Protein AF-0000000079730867 (afdb_homodimer)

InterPro domains:
  IPR004843 Calcineurin-like, phosphoesterase domain [PF00149] (3-93)
  IPR029052 Metallo-dependent phosphatase-like [G3DSA:3.60.21.10] (2-240)
  IPR029052 Metallo-dependent phosphatase-like [SSF56300] (1-281)
  IPR041796 DNA double-strand break repair protein Mre11, N-terminal metallophosphatase domain [cd00840] (3-209)
  IPR050535 DNA Repair and Maintenance Complex Component [PTHR30337] (2-365)

Secondary structure (DSSP, 8-state):
-EEEEEEB---BT--GGG-HHHHHHHHHHHHHHHHHHHHTT-SEEEE-S--BSSSS--HHHHHHHHHHHHHHHHTT--EEE---SSS--SSS-HHHHHHTTTS-EE--SSPEEETTTEEEEEE----HHHHTT---PPPPPSSTTSEEEEEEE--EETTS-TTT-SEEHHHHHHHSSS--SEEEEES-SS-EEEEETTEEEEE--BSS--STT--SPEEEEEEEEETTEEEEEEEEE--PPEEEEEEEEPTT--HHHHHHHHHTS--TTSEEEEEEEES--S--HHHHHHHHHHTT-SEEEEEE-TTS------SS----THHHHHHHHHHHHHSTHHHHHHHHHHHHHH-S---HHHHHHHHHHHHHHHHHHHHHGGG---------------/-EEEEEEB---BT--GGG-HHHHHHHHHHHHHHHHHHHHTT-SEEEE-S--BSSSS--HHHHHHHHHHHHHHHHTT--EEE---SSS--SSS-HHHHHHTTTS-EE--SSPEEETTTEEEEEE----HHHHTT---PPPPPSSTTSEEEEEEE--EETTS-TTT-SEEHHHHHHHSSS--SEEEEES-SS-EEEEETTEEEEE--BSS--STT--SPEEEEEEEEETTEEEEEEEEE--PPEEEEEEEE-TT--HHHHHHHHHTS--TTSEEEEEEEES--S--HHHHHHHHHHTT-SEEEEEE-TTS------SS----THHHHHHHHHHHHHSTHHHHHHHHHHHHHH-TT--HHHHHHHHHHHHHHHHHHHHHGGG---------------

pLDDT: mean 81.85, std 26.27, range [20.52, 98.94]

Solvent-accessible surface area (backbone atoms only — not comparable to full-atom values): 42398 Å² total; per-residue (Å²): 119,49,34,37,34,36,40,15,35,39,25,36,67,37,41,58,94,74,26,69,65,41,20,50,48,28,48,48,22,50,48,48,48,51,48,47,40,61,74,66,61,36,62,29,36,40,33,20,11,17,58,33,45,41,60,74,64,55,59,61,53,54,50,50,50,50,56,56,34,38,60,35,38,76,69,68,25,51,33,37,30,36,42,12,80,45,29,51,52,93,71,59,40,66,53,61,54,46,29,62,48,67,36,34,40,66,47,31,48,54,56,44,69,50,92,69,44,31,28,39,30,18,44,52,38,68,52,78,88,46,48,84,77,53,84,58,56,44,51,81,51,92,48,81,80,31,37,30,38,38,30,30,24,56,44,32,25,82,69,37,60,67,95,71,28,78,43,56,47,66,58,52,63,68,46,21,75,55,90,60,58,30,36,46,29,6,78,46,64,53,70,40,71,43,71,55,95,88,20,47,34,32,28,31,9,13,41,44,74,88,52,93,82,49,70,66,84,28,32,32,31,42,35,40,38,45,97,74,41,79,46,78,43,78,43,77,44,88,60,83,51,67,44,81,42,76,46,76,35,46,75,82,46,45,63,66,50,57,49,55,60,53,65,77,49,91,34,67,62,16,36,35,40,36,37,35,32,52,38,66,40,90,58,44,67,66,53,53,46,50,52,46,43,74,56,34,23,66,40,72,46,72,44,78,52,43,63,55,76,72,68,77,67,72,83,57,79,84,64,62,65,79,43,44,62,48,45,51,47,44,52,52,53,68,40,70,52,50,57,53,46,48,49,45,44,52,46,54,67,61,51,70,78,67,54,72,66,60,52,48,54,50,46,48,49,48,49,46,47,50,47,46,56,61,58,55,61,62,65,68,65,77,80,77,68,78,80,75,77,80,74,77,84,124,120,48,35,36,35,36,39,16,35,38,26,37,67,36,41,58,93,71,27,68,65,40,19,49,47,27,48,49,22,50,47,49,50,52,49,46,39,61,72,66,61,35,63,30,34,41,32,20,11,16,57,33,44,40,59,75,65,54,59,60,53,53,47,51,51,50,56,57,32,37,60,36,39,78,69,68,24,51,34,35,30,36,42,13,81,45,28,50,52,94,70,59,41,66,54,62,54,44,30,63,50,66,34,35,39,68,46,32,48,53,56,46,69,49,93,68,45,30,27,39,29,17,44,52,38,67,52,78,88,47,47,82,77,52,84,57,57,44,52,81,50,93,46,82,81,31,36,31,39,38,28,30,26,57,44,30,25,82,67,37,60,66,93,69,28,76,43,54,46,67,58,52,64,68,46,22,75,54,89,63,58,32,38,45,28,6,77,44,64,53,70,40,71,43,71,55,94,88,21,46,34,34,26,33,8,12,40,44,73,86,50,92,83,49,71,66,85,27,32,31,32,41,36,40,37,46,97,75,40,79,46,78,46,78,43,78,43,87,61,83,50,69,44,80,42,77,46,75,34,46,77,81,44,46,63,64,50,56,51,54,61,54,62,76,49,90,36,66,62,17,37,35,40,35,37,35,33,50,38,68,41,90,59,45,66,65,53,53,46,50,51,44,44,74,56,35,22,66,41,72,48,72,44,79,52,41,62,52,74,71,71,77,70,72,84,58,80,83,63,62,63,81,43,46,61,48,44,52,47,44,52,52,54,67,40,68,52,50,56,52,47,48,49,44,47,51,46,54,66,60,51,74,78,65,54,72,66,60,54,49,53,50,48,48,48,47,50,48,48,49,50,48,56,61,57,55,64,64,64,68,66,79,81,76,66,82,77,79,81,79,78,76,81,128

Sequence (788 aa):
MTKILHLSDTHLGNRQYGSDTRRDDFTRAFEAAIDQALEENVDAVIHTGDLFHRRTPSLPIVTDCIEILRELADEDIPFYGIVGNHDRKMDQQWLDLIRETGTAQRLDQTPTMVNDDVALYGIDAVTKPAWHAADFTLEEPPNPDAFRLLGMHQLFEPLVPEFYADHDLTEVLERVGIDIDALALGDYHKTESRIVDDVPAWYAGSTERCATDEIEPRTVSLLEIEDGDLERRELEIDTREFESIRIEFDDNDSHGYARDELDRHQLDGKVAIVTLTGERTPVTSSDVYDIAIDKGAAVCKVDDSRGRRQLDLDGGPQGDIQSADKLIEEKLADQNLSDIATDVEARVRTDDDLAQTAIDDTMEALIKDAQADAFDERDTKPDLDEADTEVSEEMTKILHLSDTHLGNRQYGSDTRRDDFTRAFEAAIDQALEENVDAVIHTGDLFHRRTPSLPIVTDCIEILRELADEDIPFYGIVGNHDRKMDQQWLDLIRETGTAQRLDQTPTMVNDDVALYGIDAVTKPAWHAADFTLEEPPNPDAFRLLGMHQLFEPLVPEFYADHDLTEVLERVGIDIDALALGDYHKTESRIVDDVPAWYAGSTERCATDEIEPRTVSLLEIEDGDLERRELEIDTREFESIRIEFDDNDSHGYARDELDRHQLDGKVAIVTLTGERTPVTSSDVYDIAIDKGAAVCKVDDSRGRRQLDLDGGPQGDIQSADKLIEEKLADQNLSDIATDVEARVRTDDDLAQTAIDDTMEALIKDAQADAFDERDTKPDLDEADTEVSEE

Radius of gyration: 32.66 Å; Cα contacts (8 Å, |Δi|>4): 1485; chains: 2; bounding box: 90×90×83 Å

Structure (mmCIF, N/CA/C/O backbone):
data_AF-0000000079730867-model_v1
#
loop_
_entity.id
_entity.type
_entity.pdbx_description
1 polymer 'DNA repair exonuclease'
#
loop_
_atom_site.group_PDB
_atom_site.id
_atom_site.type_symbol
_atom_site.label_atom_id
_atom_site.label_alt_id
_atom_site.label_comp_id
_atom_site.label_asym_id
_atom_site.label_entity_id
_atom_site.label_seq_id
_atom_site.pdbx_PDB_ins_code
_atom_site.Cartn_x
_atom_site.Cartn_y
_atom_site.Cartn_z
_atom_site.occupancy
_atom_site.B_iso_or_equiv
_atom_site.auth_seq_id
_atom_site.auth_comp_id
_atom_site.auth_asym_id
_atom_site.auth_atom_id
_atom_site.pdbx_PDB_model_num
ATOM 1 N N . MET A 1 1 ? 24.5 -15.945 -25.328 1 93.12 1 MET A N 1
ATOM 2 C CA . MET A 1 1 ? 23.328 -16.656 -24.844 1 93.12 1 MET A CA 1
ATOM 3 C C . MET A 1 1 ? 22.688 -15.906 -23.688 1 93.12 1 MET A C 1
ATOM 5 O O . MET A 1 1 ? 23.375 -15.477 -22.75 1 93.12 1 MET A O 1
ATOM 9 N N . THR A 1 2 ? 21.406 -15.609 -23.891 1 98.12 2 THR A N 1
ATOM 10 C CA . THR A 1 2 ? 20.641 -14.938 -22.859 1 98.12 2 THR A CA 1
ATOM 11 C C . THR A 1 2 ? 19.719 -15.914 -22.141 1 98.12 2 THR A C 1
ATOM 13 O O . THR A 1 2 ? 19.016 -16.703 -22.797 1 98.12 2 THR A O 1
ATOM 16 N N . LYS A 1 3 ? 19.734 -15.961 -20.781 1 98.75 3 LYS A N 1
ATOM 17 C CA . LYS A 1 3 ? 18.875 -16.812 -19.969 1 98.75 3 LYS A CA 1
ATOM 18 C C . LYS A 1 3 ? 17.859 -15.992 -19.203 1 98.75 3 LYS A C 1
ATOM 20 O O . LYS A 1 3 ? 18.203 -15.023 -18.531 1 98.75 3 LYS A O 1
ATOM 25 N N . ILE A 1 4 ? 16.578 -16.391 -19.328 1 98.81 4 ILE A N 1
ATOM 26 C CA . ILE A 1 4 ? 15.5 -15.688 -18.641 1 98.81 4 ILE A CA 1
ATOM 27 C C . ILE A 1 4 ? 14.625 -16.688 -17.891 1 98.81 4 ILE A C 1
ATOM 29 O O . ILE A 1 4 ? 14.312 -17.766 -18.422 1 98.81 4 ILE A O 1
ATOM 33 N N . LEU A 1 5 ? 14.273 -16.438 -16.656 1 98.94 5 LEU A N 1
ATOM 34 C CA . LEU A 1 5 ? 13.289 -17.25 -15.93 1 98.94 5 LEU A CA 1
ATOM 35 C C . LEU A 1 5 ? 11.914 -16.594 -15.969 1 98.94 5 LEU A C 1
ATOM 37 O O . LEU A 1 5 ? 11.766 -15.422 -15.617 1 98.94 5 LEU A O 1
ATOM 41 N N . HIS A 1 6 ? 10.961 -17.344 -16.469 1 98.94 6 HIS A N 1
ATOM 42 C CA . HIS A 1 6 ? 9.586 -16.859 -16.562 1 98.94 6 HIS A CA 1
ATOM 43 C C . HIS A 1 6 ? 8.711 -17.5 -15.492 1 98.94 6 HIS A C 1
ATOM 45 O O . HIS A 1 6 ? 8.609 -18.719 -15.414 1 98.94 6 HIS A O 1
ATOM 51 N N . LEU A 1 7 ? 8.125 -16.734 -14.656 1 98.56 7 LEU A N 1
ATOM 52 C CA . LEU A 1 7 ? 7.129 -17.188 -13.695 1 98.56 7 LEU A CA 1
ATOM 53 C C . LEU A 1 7 ? 5.875 -16.328 -13.75 1 98.56 7 LEU A C 1
ATOM 55 O O . LEU A 1 7 ? 5.891 -15.242 -14.352 1 98.56 7 LEU A O 1
ATOM 59 N N . SER A 1 8 ? 4.77 -16.797 -13.227 1 98.56 8 SER A N 1
ATOM 60 C CA . SER A 1 8 ? 3.486 -16.109 -13.273 1 98.56 8 SER A CA 1
ATOM 61 C C . SER A 1 8 ? 2.566 -16.562 -12.148 1 98.56 8 SER A C 1
ATOM 63 O O . SER A 1 8 ? 2.828 -17.562 -11.492 1 98.56 8 SER A O 1
ATOM 65 N N . ASP A 1 9 ? 1.58 -15.703 -11.859 1 98.38 9 ASP A N 1
ATOM 66 C CA . ASP A 1 9 ? 0.454 -16.047 -11 1 98.38 9 ASP A CA 1
ATOM 67 C C . ASP A 1 9 ? 0.937 -16.531 -9.633 1 98.38 9 ASP A C 1
ATOM 69 O O . ASP A 1 9 ? 0.544 -17.609 -9.18 1 98.38 9 ASP A O 1
ATOM 73 N N . THR A 1 10 ? 1.782 -15.742 -9.047 1 98.56 10 THR A N 1
ATOM 74 C CA . THR A 1 10 ? 2.35 -16.078 -7.742 1 98.56 10 THR A CA 1
ATOM 75 C C . THR A 1 10 ? 1.31 -15.898 -6.641 1 98.56 10 THR A C 1
ATOM 77 O O . THR A 1 10 ? 1.311 -16.641 -5.656 1 98.56 10 THR A O 1
ATOM 80 N N . HIS A 1 11 ? 0.482 -14.922 -6.711 1 98.44 11 HIS A N 1
ATOM 81 C CA . HIS A 1 11 ? -0.638 -14.68 -5.809 1 98.44 11 HIS A CA 1
ATOM 82 C C . HIS A 1 11 ? -0.16 -14.516 -4.371 1 98.44 11 HIS A C 1
ATOM 84 O O . HIS A 1 11 ? -0.72 -15.117 -3.451 1 98.44 11 HIS A O 1
ATOM 90 N N . LEU A 1 12 ? 0.807 -13.742 -4.141 1 98.56 12 LEU A N 1
ATOM 91 C CA . LEU A 1 12 ? 1.289 -13.445 -2.793 1 98.56 12 LEU A CA 1
ATOM 92 C C . LEU A 1 12 ? 0.163 -12.906 -1.919 1 98.56 12 LEU A C 1
ATOM 94 O O . LEU A 1 12 ? -0.609 -12.047 -2.352 1 98.56 12 LEU A O 1
ATOM 98 N N . GLY A 1 13 ? 0.095 -13.461 -0.705 1 97.5 13 GLY A N 1
ATOM 99 C CA . GLY A 1 13 ? -0.907 -13.016 0.252 1 97.5 13 GLY A CA 1
ATOM 100 C C . GLY A 1 13 ? -2.152 -13.883 0.255 1 97.5 13 GLY A C 1
ATOM 101 O O . GLY A 1 13 ? -3.039 -13.703 1.092 1 97.5 13 GLY A O 1
ATOM 102 N N . ASN A 1 14 ? -2.244 -14.852 -0.667 1 97.38 14 ASN A N 1
ATOM 103 C CA . ASN A 1 14 ? -3.414 -15.719 -0.734 1 97.38 14 ASN A CA 1
ATOM 104 C C . ASN A 1 14 ? -3.539 -16.594 0.512 1 97.38 14 ASN A C 1
ATOM 106 O O . ASN A 1 14 ? -2.658 -17.406 0.795 1 97.38 14 ASN A O 1
ATOM 110 N N . ARG A 1 15 ? -4.543 -16.328 1.258 1 96.69 15 ARG A N 1
ATOM 111 C CA . ARG A 1 15 ? -4.867 -17.172 2.406 1 96.69 15 ARG A CA 1
ATOM 112 C C . ARG A 1 15 ? -5.844 -18.266 2.021 1 96.69 15 ARG A C 1
ATOM 114 O O . ARG A 1 15 ? -6.926 -18.375 2.602 1 96.69 15 ARG A O 1
ATOM 121 N N . GLN A 1 16 ? -5.395 -19.047 1.091 1 95.12 16 GLN A N 1
ATOM 122 C CA . GLN A 1 16 ? -6.23 -20.141 0.582 1 95.12 16 GLN A CA 1
ATOM 123 C C . GLN A 1 16 ? -6.77 -21 1.72 1 95.12 16 GLN A C 1
ATOM 125 O O . GLN A 1 16 ? -6.023 -21.375 2.627 1 95.12 16 GLN A O 1
ATOM 130 N N . TYR A 1 17 ? -8.102 -21.203 1.689 1 92.81 17 TYR A N 1
ATOM 131 C CA . TYR A 1 17 ? -8.828 -21.969 2.682 1 92.81 17 TYR A CA 1
ATOM 132 C C . TYR A 1 17 ? -8.758 -21.328 4.055 1 92.81 17 TYR A C 1
ATOM 134 O O . TYR A 1 17 ? -8.766 -22 5.078 1 92.81 17 TYR A O 1
ATOM 142 N N . GLY A 1 18 ? -8.508 -20.031 4.047 1 93.69 18 GLY A N 1
ATOM 143 C CA . GLY A 1 18 ? -8.477 -19.25 5.281 1 93.69 18 GLY A CA 1
ATOM 144 C C . GLY A 1 18 ? -7.254 -19.547 6.133 1 93.69 18 GLY A C 1
ATOM 145 O O . GLY A 1 18 ? -7.293 -19.391 7.355 1 93.69 18 GLY A O 1
ATOM 146 N N . SER A 1 19 ? -6.234 -19.953 5.559 1 95.25 19 SER A N 1
ATOM 147 C CA . SER A 1 19 ? -5.094 -20.484 6.305 1 95.25 19 SER A CA 1
ATOM 148 C C . SER A 1 19 ? -3.883 -19.562 6.188 1 95.25 19 SER A C 1
ATOM 150 O O . SER A 1 19 ? -3.486 -19.188 5.082 1 95.25 19 SER A O 1
ATOM 152 N N . ASP A 1 20 ? -3.215 -19.312 7.324 1 96.12 20 ASP A N 1
ATOM 153 C CA . ASP A 1 20 ? -1.942 -18.594 7.32 1 96.12 20 ASP A CA 1
ATOM 154 C C . ASP A 1 20 ? -0.822 -19.469 6.766 1 96.12 20 ASP A C 1
ATOM 156 O O . ASP A 1 20 ? 0.111 -18.969 6.137 1 96.12 20 ASP A O 1
ATOM 160 N N . THR A 1 21 ? -1.014 -20.688 7 1 97.5 21 THR A N 1
ATOM 161 C CA . THR A 1 21 ? -0.038 -21.625 6.473 1 97.5 21 THR A CA 1
ATOM 162 C C . THR A 1 21 ? 0.007 -21.562 4.949 1 97.5 21 THR A C 1
ATOM 164 O O . THR A 1 21 ? 1.086 -21.547 4.352 1 97.5 21 THR A O 1
ATOM 167 N N . ARG A 1 22 ? -1.141 -21.516 4.367 1 97.81 22 ARG A N 1
ATOM 168 C CA . ARG A 1 22 ? -1.186 -21.438 2.908 1 97.81 22 ARG A CA 1
ATOM 169 C C . ARG A 1 22 ? -0.606 -20.109 2.412 1 97.81 22 ARG A C 1
ATOM 171 O O . ARG A 1 22 ? 0.077 -20.078 1.387 1 97.81 22 ARG A O 1
ATOM 178 N N . ARG A 1 23 ? -0.895 -19.047 3.109 1 97.75 23 ARG A N 1
ATOM 179 C CA . ARG A 1 23 ? -0.269 -17.766 2.781 1 97.75 23 ARG A CA 1
ATOM 180 C C . ARG A 1 23 ? 1.25 -17.891 2.732 1 97.75 23 ARG A C 1
ATOM 182 O O . ARG A 1 23 ? 1.889 -17.438 1.785 1 97.75 23 ARG A O 1
ATOM 189 N N . ASP A 1 24 ? 1.773 -18.516 3.736 1 98.06 24 ASP A N 1
ATOM 190 C CA . ASP A 1 24 ? 3.217 -18.719 3.811 1 98.06 24 ASP A CA 1
ATOM 191 C C . ASP A 1 24 ? 3.703 -19.625 2.682 1 98.06 24 ASP A C 1
ATOM 193 O O . ASP A 1 24 ? 4.805 -19.438 2.162 1 98.06 24 ASP A O 1
ATOM 197 N N . ASP A 1 25 ? 2.867 -20.578 2.324 1 98.38 25 ASP A N 1
ATOM 198 C CA . ASP A 1 25 ? 3.215 -21.469 1.223 1 98.38 25 ASP A CA 1
ATOM 199 C C . ASP A 1 25 ? 3.422 -20.688 -0.073 1 98.38 25 ASP A C 1
ATOM 201 O O . ASP A 1 25 ? 4.363 -20.969 -0.822 1 98.38 25 ASP A O 1
ATOM 205 N N . PHE A 1 26 ? 2.549 -19.781 -0.344 1 98.56 26 PHE A N 1
ATOM 206 C CA . PHE A 1 26 ? 2.662 -18.969 -1.55 1 98.56 26 PHE A CA 1
ATOM 207 C C . PHE A 1 26 ? 3.951 -18.156 -1.534 1 98.56 26 PHE A C 1
ATOM 209 O O . PHE A 1 26 ? 4.633 -18.047 -2.555 1 98.56 26 PHE A O 1
ATOM 216 N N . THR A 1 27 ? 4.289 -17.609 -0.399 1 98.62 27 THR A N 1
ATOM 217 C CA . THR A 1 27 ? 5.527 -16.844 -0.261 1 98.62 27 THR A CA 1
ATOM 218 C C . THR A 1 27 ? 6.742 -17.75 -0.459 1 98.62 27 THR A C 1
ATOM 220 O O . THR A 1 27 ? 7.68 -17.391 -1.176 1 98.62 27 THR A O 1
ATOM 223 N N . ARG A 1 28 ? 6.699 -18.922 0.127 1 98.31 28 ARG A N 1
ATOM 224 C CA . ARG A 1 28 ? 7.809 -19.859 0.018 1 98.31 28 ARG A CA 1
ATOM 225 C C . ARG A 1 28 ? 8 -20.312 -1.425 1 98.31 28 ARG A C 1
ATOM 227 O O . ARG A 1 28 ? 9.133 -20.516 -1.872 1 98.31 28 ARG A O 1
ATOM 234 N N . ALA A 1 29 ? 6.922 -20.531 -2.098 1 98.56 29 ALA A N 1
ATOM 235 C CA . ALA A 1 29 ? 7.004 -20.938 -3.502 1 98.56 29 ALA A CA 1
ATOM 236 C C . ALA A 1 29 ? 7.684 -19.844 -4.336 1 98.56 29 ALA A C 1
ATOM 238 O O . ALA A 1 29 ? 8.508 -20.156 -5.203 1 98.56 29 ALA A O 1
ATOM 239 N N . PHE A 1 30 ? 7.355 -18.625 -4.141 1 98.69 30 PHE A N 1
ATOM 240 C CA . PHE A 1 30 ? 7.988 -17.516 -4.824 1 98.69 30 PHE A CA 1
ATOM 241 C C . PHE A 1 30 ? 9.484 -17.469 -4.527 1 98.69 30 PHE A C 1
ATOM 243 O O . PHE A 1 30 ? 10.297 -17.344 -5.438 1 98.69 30 PHE A O 1
ATOM 250 N N . GLU A 1 31 ? 9.773 -17.594 -3.248 1 98.69 31 GLU A N 1
ATOM 251 C CA . GLU A 1 31 ? 11.172 -17.625 -2.832 1 98.69 31 GLU A CA 1
ATOM 252 C C . GLU A 1 31 ? 11.93 -18.734 -3.541 1 98.69 31 GLU A C 1
ATOM 254 O O . GLU A 1 31 ? 13.047 -18.531 -4.02 1 98.69 31 GLU A O 1
ATOM 259 N N . ALA A 1 32 ? 11.32 -19.859 -3.588 1 98.44 32 ALA A N 1
ATOM 260 C CA . ALA A 1 32 ? 11.938 -21.016 -4.242 1 98.44 32 ALA A CA 1
ATOM 261 C C . ALA A 1 32 ? 12.195 -20.734 -5.719 1 98.44 32 ALA A C 1
ATOM 263 O O . ALA A 1 32 ? 13.234 -21.109 -6.266 1 98.44 32 ALA A O 1
ATOM 264 N N . ALA A 1 33 ? 11.242 -20.125 -6.367 1 98.56 33 ALA A N 1
ATOM 265 C CA . ALA A 1 33 ? 11.414 -19.766 -7.77 1 98.56 33 ALA A CA 1
ATOM 266 C C . ALA A 1 33 ? 12.578 -18.797 -7.945 1 98.56 33 ALA A C 1
ATOM 268 O O . ALA A 1 33 ? 13.383 -18.938 -8.867 1 98.56 33 ALA A O 1
ATOM 269 N N . ILE A 1 34 ? 12.656 -17.797 -7.086 1 98.75 34 ILE A N 1
ATOM 270 C CA . ILE A 1 34 ? 13.719 -16.797 -7.148 1 98.75 34 ILE A CA 1
ATOM 271 C C . ILE A 1 34 ? 15.062 -17.469 -6.887 1 98.75 34 ILE A C 1
ATOM 273 O O . ILE A 1 34 ? 16.062 -17.156 -7.535 1 98.75 34 ILE A O 1
ATOM 277 N N . ASP A 1 35 ? 15.078 -18.406 -5.953 1 98.5 35 ASP A N 1
ATOM 278 C CA . ASP A 1 35 ? 16.297 -19.172 -5.703 1 98.5 35 ASP A CA 1
ATOM 279 C C . ASP A 1 35 ? 16.75 -19.891 -6.973 1 98.5 35 ASP A C 1
ATOM 281 O O . ASP A 1 35 ? 17.953 -19.969 -7.246 1 98.5 35 ASP A O 1
ATOM 285 N N . GLN A 1 36 ? 15.852 -20.375 -7.703 1 98.44 36 GLN A N 1
ATOM 286 C CA . GLN A 1 36 ? 16.203 -21.031 -8.953 1 98.44 36 GLN A CA 1
ATOM 287 C C . GLN A 1 36 ? 16.812 -20.062 -9.945 1 98.44 36 GLN A C 1
ATOM 289 O O . GLN A 1 36 ? 17.75 -20.406 -10.672 1 98.44 36 GLN A O 1
ATOM 294 N N . ALA A 1 37 ? 16.234 -18.875 -10 1 98.69 37 ALA A N 1
ATOM 295 C CA . ALA A 1 37 ? 16.828 -17.844 -10.844 1 98.69 37 ALA A CA 1
ATOM 296 C C . ALA A 1 37 ? 18.281 -17.594 -10.484 1 98.69 37 ALA A C 1
ATOM 298 O O . ALA A 1 37 ? 19.141 -17.453 -11.367 1 98.69 37 ALA A O 1
ATOM 299 N N . LEU A 1 38 ? 18.547 -17.531 -9.227 1 98.56 38 LEU A N 1
ATOM 300 C CA . LEU A 1 38 ? 19.906 -17.297 -8.727 1 98.56 38 LEU A CA 1
ATOM 301 C C . LEU A 1 38 ? 20.812 -18.469 -9.047 1 98.56 38 LEU A C 1
ATOM 303 O O . LEU A 1 38 ? 21.938 -18.297 -9.508 1 98.56 38 LEU A O 1
ATOM 307 N N . GLU A 1 39 ? 20.281 -19.672 -8.836 1 98.19 39 GLU A N 1
ATOM 308 C CA . GLU A 1 39 ? 21.047 -20.875 -9.102 1 98.19 39 GLU A CA 1
ATOM 309 C C . GLU A 1 39 ? 21.406 -21 -10.578 1 98.19 39 GLU A C 1
ATOM 311 O O . GLU A 1 39 ? 22.516 -21.422 -10.922 1 98.19 39 GLU A O 1
ATOM 316 N N . GLU A 1 40 ? 20.484 -20.625 -11.414 1 98.12 40 GLU A N 1
ATOM 317 C CA . GLU A 1 40 ? 20.672 -20.734 -12.852 1 98.12 40 GLU A CA 1
ATOM 318 C C . GLU A 1 40 ? 21.453 -19.547 -13.398 1 98.12 40 GLU A C 1
ATOM 320 O O . GLU A 1 40 ? 21.797 -19.5 -14.578 1 98.12 40 GLU A O 1
ATOM 325 N N . ASN A 1 41 ? 21.672 -18.547 -12.57 1 97.94 41 ASN A N 1
ATOM 326 C CA . ASN A 1 41 ? 22.359 -17.328 -12.953 1 97.94 41 ASN A CA 1
ATOM 327 C C . ASN A 1 41 ? 21.719 -16.688 -14.188 1 97.94 41 ASN A C 1
ATOM 329 O O . ASN A 1 41 ? 22.406 -16.438 -15.188 1 97.94 41 ASN A O 1
ATOM 333 N N . VAL A 1 42 ? 20.5 -16.484 -14.117 1 98.81 42 VAL A N 1
ATOM 334 C CA . VAL A 1 42 ? 19.766 -15.945 -15.266 1 98.81 42 VAL A CA 1
ATOM 335 C C . VAL A 1 42 ? 20.125 -14.477 -15.453 1 98.81 42 VAL A C 1
ATOM 337 O O . VAL A 1 42 ? 20.656 -13.836 -14.547 1 98.81 42 VAL A O 1
ATOM 340 N N . ASP A 1 43 ? 19.781 -14 -16.672 1 98.88 43 ASP A N 1
ATOM 341 C CA . ASP A 1 43 ? 20.062 -12.609 -17 1 98.88 43 ASP A CA 1
ATOM 342 C C . ASP A 1 43 ? 18.906 -11.703 -16.578 1 98.88 43 ASP A C 1
ATOM 344 O O . ASP A 1 43 ? 19.078 -10.5 -16.406 1 98.88 43 ASP A O 1
ATOM 348 N N . ALA A 1 44 ? 17.734 -12.297 -16.422 1 98.88 44 ALA A N 1
ATOM 349 C CA . ALA A 1 44 ? 16.547 -11.57 -16 1 98.88 44 ALA A CA 1
ATOM 350 C C . ALA A 1 44 ? 15.438 -12.523 -15.57 1 98.88 44 ALA A C 1
ATOM 352 O O . ALA A 1 44 ? 15.453 -13.703 -15.938 1 98.88 44 ALA A O 1
ATOM 353 N N . VAL A 1 45 ? 14.562 -12.039 -14.758 1 98.94 45 VAL A N 1
ATOM 354 C CA . VAL A 1 45 ? 13.32 -12.727 -14.422 1 98.94 45 VAL A CA 1
ATOM 355 C C . VAL A 1 45 ? 12.125 -11.938 -14.961 1 98.94 45 VAL A C 1
ATOM 357 O O . VAL A 1 45 ? 12.086 -10.711 -14.852 1 98.94 45 VAL A O 1
ATOM 360 N N . ILE A 1 46 ? 11.18 -12.609 -15.594 1 98.94 46 ILE A N 1
ATOM 361 C CA . ILE A 1 46 ? 9.945 -11.961 -16.031 1 98.94 46 ILE A CA 1
ATOM 362 C C . ILE A 1 46 ? 8.75 -12.594 -15.32 1 98.94 46 ILE A C 1
ATOM 364 O O . ILE A 1 46 ? 8.711 -13.805 -15.117 1 98.94 46 ILE A O 1
ATOM 368 N N . HIS A 1 47 ? 7.848 -11.797 -14.828 1 98.94 47 HIS A N 1
ATOM 369 C CA . HIS A 1 47 ? 6.609 -12.219 -14.18 1 98.94 47 HIS A CA 1
ATOM 370 C C . HIS A 1 47 ? 5.391 -11.703 -14.93 1 98.94 47 HIS A C 1
ATOM 372 O O . HIS A 1 47 ? 5.219 -10.492 -15.078 1 98.94 47 HIS A O 1
ATOM 378 N N . THR A 1 48 ? 4.504 -12.602 -15.336 1 98.75 48 THR A N 1
ATOM 379 C CA . THR A 1 48 ? 3.459 -12.188 -16.266 1 98.75 48 THR A CA 1
ATOM 380 C C . THR A 1 48 ? 2.119 -12.047 -15.547 1 98.75 48 THR A C 1
ATOM 382 O O . THR A 1 48 ? 1.086 -12.484 -16.062 1 98.75 48 THR A O 1
ATOM 385 N N . GLY A 1 49 ? 2.154 -11.477 -14.383 1 98.25 49 GLY A N 1
ATOM 386 C CA . GLY A 1 49 ? 0.928 -10.969 -13.789 1 98.25 49 GLY A CA 1
ATOM 387 C C . GLY A 1 49 ? 0.479 -11.758 -12.578 1 98.25 49 GLY A C 1
ATOM 388 O O . GLY A 1 49 ? 0.926 -12.883 -12.367 1 98.25 49 GLY A O 1
ATOM 389 N N . ASP A 1 50 ? -0.393 -11.062 -11.703 1 98.12 50 ASP A N 1
ATOM 390 C CA . ASP A 1 50 ? -0.959 -11.594 -10.469 1 98.12 50 ASP A CA 1
ATOM 391 C C . ASP A 1 50 ? 0.14 -11.953 -9.477 1 98.12 50 ASP A C 1
ATOM 393 O O . ASP A 1 50 ? 0.147 -13.055 -8.922 1 98.12 50 ASP A O 1
ATOM 397 N N . LEU A 1 51 ? 1.071 -11.055 -9.438 1 98.44 51 LEU A N 1
ATOM 398 C CA . LEU A 1 51 ? 2.102 -11.18 -8.406 1 98.44 51 LEU A CA 1
ATOM 399 C C . LEU A 1 51 ? 1.478 -11.234 -7.02 1 98.44 51 LEU A C 1
ATOM 401 O O . LEU A 1 51 ? 1.854 -12.07 -6.195 1 98.44 51 LEU A O 1
ATOM 405 N N . PHE A 1 52 ? 0.542 -10.344 -6.836 1 97.81 52 PHE A N 1
ATOM 406 C CA . PHE A 1 52 ? -0.213 -10.32 -5.59 1 97.81 52 PHE A CA 1
ATOM 407 C C . PHE A 1 52 ? -1.613 -10.891 -5.793 1 97.81 52 PHE A C 1
ATOM 409 O O . PHE A 1 52 ? -2.182 -10.773 -6.879 1 97.81 52 PHE A O 1
ATOM 416 N N . HIS A 1 53 ? -2.146 -11.414 -4.684 1 97 53 HIS A N 1
ATOM 417 C CA . HIS A 1 53 ? -3.453 -12.055 -4.762 1 97 53 HIS A CA 1
ATOM 418 C C . HIS A 1 53 ? -4.574 -11.023 -4.75 1 97 53 HIS A C 1
ATOM 420 O O . HIS A 1 53 ? -5.648 -11.258 -5.309 1 97 53 HIS A O 1
ATOM 426 N N . ARG A 1 54 ? -4.289 -9.945 -4.145 1 93.62 54 ARG A N 1
ATOM 427 C CA . ARG A 1 54 ? -5.301 -8.898 -4.016 1 93.62 54 ARG A CA 1
ATOM 428 C C . ARG A 1 54 ? -4.785 -7.57 -4.57 1 93.62 54 ARG A C 1
ATOM 430 O O . ARG A 1 54 ? -3.58 -7.324 -4.586 1 93.62 54 ARG A O 1
ATOM 437 N N . ARG A 1 55 ? -5.75 -6.723 -4.883 1 92.06 55 ARG A N 1
ATOM 438 C CA . ARG A 1 55 ? -5.434 -5.391 -5.391 1 92.06 55 ARG A CA 1
ATOM 439 C C . ARG A 1 55 ? -4.773 -4.535 -4.316 1 92.06 55 ARG A C 1
ATOM 441 O O . ARG A 1 55 ? -4.07 -3.57 -4.625 1 92.06 55 ARG A O 1
ATOM 448 N N . THR A 1 56 ? -5.09 -4.883 -3.094 1 90.31 56 THR A N 1
ATOM 449 C CA . THR A 1 56 ? -4.543 -4.137 -1.968 1 90.31 56 THR A CA 1
ATOM 450 C C . THR A 1 56 ? -3.881 -5.082 -0.967 1 90.31 56 THR A C 1
ATOM 452 O O . THR A 1 56 ? -4.414 -5.312 0.12 1 90.31 56 THR A O 1
ATOM 455 N N . PRO A 1 57 ? -2.764 -5.555 -1.319 1 92.5 57 PRO A N 1
ATOM 456 C CA . PRO A 1 57 ? -2.059 -6.426 -0.375 1 92.5 57 PRO A CA 1
ATOM 457 C C . PRO A 1 57 ? -1.662 -5.703 0.911 1 92.5 57 PRO A C 1
ATOM 459 O O . PRO A 1 57 ? -1.547 -4.477 0.923 1 92.5 57 PRO A O 1
ATOM 462 N N . SER A 1 58 ? -1.517 -6.488 1.986 1 91.44 58 SER A N 1
ATOM 463 C CA . SER A 1 58 ? -1.02 -5.902 3.227 1 91.44 58 SER A CA 1
ATOM 464 C C . SER A 1 58 ? 0.451 -5.516 3.107 1 91.44 58 SER A C 1
ATOM 466 O O . SER A 1 58 ? 1.175 -6.062 2.271 1 91.44 58 SER A O 1
ATOM 468 N N . LEU A 1 59 ? 0.877 -4.605 3.902 1 92.44 59 LEU A N 1
ATOM 469 C CA . LEU A 1 59 ? 2.234 -4.078 3.807 1 92.44 59 LEU A CA 1
ATOM 470 C C . LEU A 1 59 ? 3.264 -5.176 4.055 1 92.44 59 LEU A C 1
ATOM 472 O O . LEU A 1 59 ? 4.273 -5.258 3.352 1 92.44 59 LEU A O 1
ATOM 476 N N . PRO A 1 60 ? 2.996 -6.098 5.047 1 93.38 60 PRO A N 1
ATOM 477 C CA . PRO A 1 60 ? 3.984 -7.16 5.246 1 93.38 60 PRO A CA 1
ATOM 478 C C . PRO A 1 60 ? 4.184 -8.016 4 1 93.38 60 PRO A C 1
ATOM 480 O O . PRO A 1 60 ? 5.305 -8.445 3.711 1 93.38 60 PRO A O 1
ATOM 483 N N . ILE A 1 61 ? 3.143 -8.266 3.266 1 95.5 61 ILE A N 1
ATOM 484 C CA . ILE A 1 61 ? 3.23 -9.062 2.047 1 95.5 61 ILE A CA 1
ATOM 485 C C . ILE A 1 61 ? 4.098 -8.336 1.018 1 95.5 61 ILE A C 1
ATOM 487 O O . ILE A 1 61 ? 4.949 -8.953 0.373 1 95.5 61 ILE A O 1
ATOM 491 N N . VAL A 1 62 ? 3.867 -7.031 0.88 1 95.75 62 VAL A N 1
ATOM 492 C CA . VAL A 1 62 ? 4.625 -6.227 -0.076 1 95.75 62 VAL A CA 1
ATOM 493 C C . VAL A 1 62 ? 6.094 -6.18 0.339 1 95.75 62 VAL A C 1
ATOM 495 O O . VAL A 1 62 ? 6.988 -6.34 -0.495 1 95.75 62 VAL A O 1
ATOM 498 N N . THR A 1 63 ? 6.348 -5.988 1.61 1 94.56 63 THR A N 1
ATOM 499 C CA . THR A 1 63 ? 7.719 -5.918 2.107 1 94.56 63 THR A CA 1
ATOM 500 C C . THR A 1 63 ? 8.43 -7.254 1.912 1 94.56 63 THR A C 1
ATOM 502 O O . THR A 1 63 ? 9.602 -7.289 1.532 1 94.56 63 THR A O 1
ATOM 505 N N . ASP A 1 64 ? 7.711 -8.359 2.178 1 95.81 64 ASP A N 1
ATOM 506 C CA . ASP A 1 64 ? 8.281 -9.68 1.923 1 95.81 64 ASP A CA 1
ATOM 507 C C . ASP A 1 64 ? 8.68 -9.836 0.456 1 95.81 64 ASP A C 1
ATOM 509 O O . ASP A 1 64 ? 9.758 -10.352 0.151 1 95.81 64 ASP A O 1
ATOM 513 N N . CYS A 1 65 ? 7.828 -9.422 -0.398 1 98 65 CYS A N 1
ATOM 514 C CA . CYS A 1 65 ? 8.102 -9.477 -1.829 1 98 65 CYS A CA 1
ATOM 515 C C . CYS A 1 65 ? 9.383 -8.719 -2.168 1 98 65 CYS A C 1
ATOM 517 O O . CYS A 1 65 ? 10.258 -9.25 -2.855 1 98 65 CYS A O 1
ATOM 519 N N . ILE A 1 66 ? 9.508 -7.492 -1.663 1 97.69 66 ILE A N 1
ATOM 520 C CA . ILE A 1 66 ? 10.664 -6.641 -1.926 1 97.69 66 ILE A CA 1
ATOM 521 C C . ILE A 1 66 ? 11.93 -7.312 -1.405 1 97.69 66 ILE A C 1
ATOM 523 O O . ILE A 1 66 ? 12.961 -7.309 -2.08 1 97.69 66 ILE A O 1
ATOM 527 N N . GLU A 1 67 ? 11.82 -7.871 -0.227 1 96.94 67 GLU A N 1
ATOM 528 C CA . GLU A 1 67 ? 12.977 -8.547 0.368 1 96.94 67 GLU A CA 1
ATOM 529 C C . GLU A 1 67 ? 13.43 -9.719 -0.49 1 96.94 67 GLU A C 1
ATOM 531 O O . GLU A 1 67 ? 14.633 -9.906 -0.703 1 96.94 67 GLU A O 1
ATOM 536 N N . ILE A 1 68 ? 12.539 -10.477 -0.986 1 98.38 68 ILE A N 1
ATOM 537 C CA . ILE A 1 68 ? 12.859 -11.602 -1.851 1 98.38 68 ILE A CA 1
ATOM 538 C C . ILE A 1 68 ? 13.5 -11.102 -3.141 1 98.38 68 ILE A C 1
ATOM 540 O O . ILE A 1 68 ? 14.516 -11.641 -3.586 1 98.38 68 ILE A O 1
ATOM 544 N N . LEU A 1 69 ? 12.961 -10.055 -3.711 1 98.56 69 LEU A N 1
ATOM 545 C CA . LEU A 1 69 ? 13.461 -9.516 -4.973 1 98.56 69 LEU A CA 1
ATOM 546 C C . LEU A 1 69 ? 14.828 -8.867 -4.789 1 98.56 69 LEU A C 1
ATOM 548 O O . LEU A 1 69 ? 15.594 -8.75 -5.746 1 98.56 69 LEU A O 1
ATOM 552 N N . ARG A 1 70 ? 15.094 -8.414 -3.602 1 97.94 70 ARG A N 1
ATOM 553 C CA . ARG A 1 70 ? 16.391 -7.812 -3.314 1 97.94 70 ARG A CA 1
ATOM 554 C C . ARG A 1 70 ? 17.516 -8.82 -3.52 1 97.94 70 ARG A C 1
ATOM 556 O O . ARG A 1 70 ? 18.625 -8.445 -3.896 1 97.94 70 ARG A O 1
ATOM 563 N N . GLU A 1 71 ? 17.234 -10.062 -3.26 1 98.06 71 GLU A N 1
ATOM 564 C CA . GLU A 1 71 ? 18.219 -11.102 -3.5 1 98.06 71 GLU A CA 1
ATOM 565 C C . GLU A 1 71 ? 18.656 -11.125 -4.961 1 98.06 71 GLU A C 1
ATOM 567 O O . GLU A 1 71 ? 19.828 -11.344 -5.262 1 98.06 71 GLU A O 1
ATOM 572 N N . LEU A 1 72 ? 17.734 -10.906 -5.883 1 98.56 72 LEU A N 1
ATOM 573 C CA . LEU A 1 72 ? 18.062 -10.805 -7.301 1 98.56 72 LEU A CA 1
ATOM 574 C C . LEU A 1 72 ? 18.891 -9.547 -7.578 1 98.56 72 LEU A C 1
ATOM 576 O O . LEU A 1 72 ? 19.906 -9.602 -8.273 1 98.56 72 LEU A O 1
ATOM 580 N N . ALA A 1 73 ? 18.359 -8.438 -7.031 1 97.69 73 ALA A N 1
ATOM 581 C CA . ALA A 1 73 ? 19.016 -7.145 -7.254 1 97.69 73 ALA A CA 1
ATOM 582 C C . ALA A 1 73 ? 20.469 -7.172 -6.789 1 97.69 73 ALA A C 1
ATOM 584 O O . ALA A 1 73 ? 21.344 -6.605 -7.441 1 97.69 73 ALA A O 1
ATOM 585 N N . ASP A 1 74 ? 20.734 -7.812 -5.738 1 97.44 74 ASP A N 1
ATOM 586 C CA . ASP A 1 74 ? 22.078 -7.93 -5.176 1 97.44 74 ASP A CA 1
ATOM 587 C C . ASP A 1 74 ? 23.016 -8.648 -6.137 1 97.44 74 ASP A C 1
ATOM 589 O O . ASP A 1 74 ? 24.234 -8.469 -6.082 1 97.44 74 ASP A O 1
ATOM 593 N N . GLU A 1 75 ? 22.469 -9.469 -6.961 1 98.19 75 GLU A N 1
ATOM 594 C CA . GLU A 1 75 ? 23.25 -10.203 -7.949 1 98.19 75 GLU A CA 1
ATOM 595 C C . GLU A 1 75 ? 23.109 -9.586 -9.336 1 98.19 75 GLU A C 1
ATOM 597 O O . GLU A 1 75 ? 23.469 -10.211 -10.336 1 98.19 75 GLU A O 1
ATOM 602 N N . ASP A 1 76 ? 22.469 -8.398 -9.359 1 97.94 76 ASP A N 1
ATOM 603 C CA . ASP A 1 76 ? 22.297 -7.617 -10.586 1 97.94 76 ASP A CA 1
ATOM 604 C C . ASP A 1 76 ? 21.406 -8.359 -11.586 1 97.94 76 ASP A C 1
ATOM 606 O O . ASP A 1 76 ? 21.656 -8.312 -12.789 1 97.94 76 ASP A O 1
ATOM 610 N N . ILE A 1 77 ? 20.531 -9.141 -11.102 1 98.69 77 ILE A N 1
ATOM 611 C CA . ILE A 1 77 ? 19.531 -9.789 -11.945 1 98.69 77 ILE A CA 1
ATOM 612 C C . ILE A 1 77 ? 18.219 -9 -11.875 1 98.69 77 ILE A C 1
ATOM 614 O O . ILE A 1 77 ? 17.562 -8.969 -10.836 1 98.69 77 ILE A O 1
ATOM 618 N N . PRO A 1 78 ? 17.828 -8.359 -12.984 1 98.75 78 PRO A N 1
ATOM 619 C CA . PRO A 1 78 ? 16.609 -7.555 -12.953 1 98.75 78 PRO A CA 1
ATOM 620 C C . PRO A 1 78 ? 15.336 -8.414 -12.953 1 98.75 78 PRO A C 1
ATOM 622 O O . PRO A 1 78 ? 15.32 -9.492 -13.547 1 98.75 78 PRO A O 1
ATOM 625 N N . PHE A 1 79 ? 14.367 -7.918 -12.281 1 98.88 79 PHE A N 1
ATOM 626 C CA . PHE A 1 79 ? 13.023 -8.484 -12.266 1 98.88 79 PHE A CA 1
ATOM 627 C C . PHE A 1 79 ? 12.055 -7.59 -13.031 1 98.88 79 PHE A C 1
ATOM 629 O O . PHE A 1 79 ? 11.883 -6.418 -12.688 1 98.88 79 PHE A O 1
ATOM 636 N N . TYR A 1 80 ? 11.406 -8.141 -14.047 1 98.88 80 TYR A N 1
ATOM 637 C CA . TYR A 1 80 ? 10.438 -7.414 -14.867 1 98.88 80 TYR A CA 1
ATOM 638 C C . TYR A 1 80 ? 9.047 -8.023 -14.727 1 98.88 80 TYR A C 1
ATOM 640 O O . TYR A 1 80 ? 8.891 -9.242 -14.82 1 98.88 80 TYR A O 1
ATOM 648 N N . GLY A 1 81 ? 8.039 -7.207 -14.445 1 98.5 81 GLY A N 1
ATOM 649 C CA . GLY A 1 81 ? 6.699 -7.734 -14.273 1 98.5 81 GLY A CA 1
ATOM 650 C C . GLY A 1 81 ? 5.652 -6.973 -15.062 1 98.5 81 GLY A C 1
ATOM 651 O O . GLY A 1 81 ? 5.914 -5.875 -15.555 1 98.5 81 GLY A O 1
ATOM 652 N N . ILE A 1 82 ? 4.535 -7.578 -15.273 1 98.38 82 ILE A N 1
ATOM 653 C CA . ILE A 1 82 ? 3.309 -6.918 -15.711 1 98.38 82 ILE A CA 1
ATOM 654 C C . ILE A 1 82 ? 2.199 -7.164 -14.688 1 98.38 82 ILE A C 1
ATOM 656 O O . ILE A 1 82 ? 2.385 -7.914 -13.727 1 98.38 82 ILE A O 1
ATOM 660 N N . VAL A 1 83 ? 1.076 -6.492 -14.898 1 97.19 83 VAL A N 1
ATOM 661 C CA . VAL A 1 83 ? -0.018 -6.527 -13.93 1 97.19 83 VAL A CA 1
ATOM 662 C C . VAL A 1 83 ? -1.091 -7.508 -14.406 1 97.19 83 VAL A C 1
ATOM 664 O O . VAL A 1 83 ? -1.453 -7.52 -15.586 1 97.19 83 VAL A O 1
ATOM 667 N N . GLY A 1 84 ? -1.49 -8.375 -13.508 1 96.88 84 GLY A N 1
ATOM 668 C CA . GLY A 1 84 ? -2.57 -9.305 -13.797 1 96.88 84 GLY A CA 1
ATOM 669 C C . GLY A 1 84 ? -3.938 -8.773 -13.414 1 96.88 84 GLY A C 1
ATOM 670 O O . GLY A 1 84 ? -4.09 -7.582 -13.133 1 96.88 84 GLY A O 1
ATOM 671 N N . ASN A 1 85 ? -4.945 -9.562 -13.484 1 93.5 85 ASN A N 1
ATOM 672 C CA . ASN A 1 85 ? -6.309 -9.102 -13.227 1 93.5 85 ASN A CA 1
ATOM 673 C C . ASN A 1 85 ? -6.586 -9 -11.727 1 93.5 85 ASN A C 1
ATOM 675 O O . ASN A 1 85 ? -7.449 -8.234 -11.305 1 93.5 85 ASN A O 1
ATOM 679 N N . HIS A 1 86 ? -5.914 -9.703 -10.852 1 85.31 86 HIS A N 1
ATOM 680 C CA . HIS A 1 86 ? -6.113 -9.688 -9.406 1 85.31 86 HIS A CA 1
ATOM 681 C C . HIS A 1 86 ? -5.527 -8.43 -8.781 1 85.31 86 HIS A C 1
ATOM 683 O O . HIS A 1 86 ? -6.066 -7.91 -7.797 1 85.31 86 HIS A O 1
ATOM 689 N N . ASP A 1 87 ? -4.547 -8.008 -9.328 1 81.94 87 ASP A N 1
ATOM 690 C CA . ASP A 1 87 ? -3.818 -6.98 -8.594 1 81.94 87 ASP A CA 1
ATOM 691 C C . ASP A 1 87 ? -3.812 -5.66 -9.359 1 81.94 87 ASP A C 1
ATOM 693 O O . ASP A 1 87 ? -3.047 -4.75 -9.031 1 81.94 87 ASP A O 1
ATOM 697 N N . ARG A 1 88 ? -4.641 -5.605 -10.281 1 84.06 88 ARG A N 1
ATOM 698 C CA . ARG A 1 88 ? -4.711 -4.395 -11.094 1 84.06 88 ARG A CA 1
ATOM 699 C C . ARG A 1 88 ? -5.359 -3.254 -10.312 1 84.06 88 ARG A C 1
ATOM 701 O O . ARG A 1 88 ? -6.391 -3.445 -9.672 1 84.06 88 ARG A O 1
ATOM 708 N N . LYS A 1 89 ? -4.676 -2.137 -10.391 1 79.44 89 LYS A N 1
ATOM 709 C CA . LYS A 1 89 ? -5.223 -0.915 -9.805 1 79.44 89 LYS A CA 1
ATOM 710 C C . LYS A 1 89 ? -5.562 0.105 -10.891 1 79.44 89 LYS A C 1
ATOM 712 O O . LYS A 1 89 ? -5.184 -0.064 -12.055 1 79.44 89 LYS A O 1
ATOM 717 N N . MET A 1 90 ? -6.355 1.104 -10.484 1 73.31 90 MET A N 1
ATOM 718 C CA . MET A 1 90 ? -6.84 2.094 -11.445 1 73.31 90 MET A CA 1
ATOM 719 C C . MET A 1 90 ? -5.727 3.064 -11.828 1 73.31 90 MET A C 1
ATOM 721 O O . MET A 1 90 ? -5.672 3.531 -12.969 1 73.31 90 MET A O 1
ATOM 725 N N . ASP A 1 91 ? -4.93 3.367 -10.836 1 80.56 91 ASP A N 1
ATOM 726 C CA . ASP A 1 91 ? -3.885 4.363 -11.055 1 80.56 91 ASP A CA 1
ATOM 727 C C . ASP A 1 91 ? -2.502 3.717 -11.047 1 80.56 91 ASP A C 1
ATOM 729 O O . ASP A 1 91 ? -2.17 2.926 -11.93 1 80.56 91 ASP A O 1
ATOM 733 N N . GLN A 1 92 ? -1.826 3.984 -10.125 1 84.56 92 GLN A N 1
ATOM 734 C CA . GLN A 1 92 ? -0.509 3.369 -9.992 1 84.56 92 GLN A CA 1
ATOM 735 C C . GLN A 1 92 ? -0.62 1.938 -9.477 1 84.56 92 GLN A C 1
ATOM 737 O O . GLN A 1 92 ? -1.569 1.601 -8.766 1 84.56 92 GLN A O 1
ATOM 742 N N . GLN A 1 93 ? 0.283 1.165 -10.031 1 86.75 93 GLN A N 1
ATOM 743 C CA . GLN A 1 93 ? 0.32 -0.247 -9.664 1 86.75 93 GLN A CA 1
ATOM 744 C C . GLN A 1 93 ? 1.366 -0.508 -8.586 1 86.75 93 GLN A C 1
ATOM 746 O O . GLN A 1 93 ? 2.258 0.314 -8.367 1 86.75 93 GLN A O 1
ATOM 751 N N . TRP A 1 94 ? 1.243 -1.62 -7.977 1 93.19 94 TRP A N 1
ATOM 752 C CA . TRP A 1 94 ? 2.205 -1.979 -6.941 1 93.19 94 TRP A CA 1
ATOM 753 C C . TRP A 1 94 ? 3.611 -2.102 -7.52 1 93.19 94 TRP A C 1
ATOM 755 O O . TRP A 1 94 ? 4.59 -1.733 -6.871 1 93.19 94 TRP A O 1
ATOM 765 N N . LEU A 1 95 ? 3.672 -2.604 -8.719 1 94.19 95 LEU A N 1
ATOM 766 C CA . LEU A 1 95 ? 4.973 -2.723 -9.367 1 94.19 95 LEU A CA 1
ATOM 767 C C . LEU A 1 95 ? 5.629 -1.355 -9.516 1 94.19 95 LEU A C 1
ATOM 769 O O . LEU A 1 95 ? 6.859 -1.243 -9.469 1 94.19 95 LEU A O 1
ATOM 773 N N . ASP A 1 96 ? 4.84 -0.301 -9.695 1 93.56 96 ASP A N 1
ATOM 774 C CA . ASP A 1 96 ? 5.375 1.055 -9.797 1 93.56 96 ASP A CA 1
ATOM 775 C C . ASP A 1 96 ? 5.996 1.505 -8.477 1 93.56 96 ASP A C 1
ATOM 777 O O . ASP A 1 96 ? 7.031 2.172 -8.469 1 93.56 96 ASP A O 1
ATOM 781 N N . LEU A 1 97 ? 5.344 1.123 -7.418 1 92.5 97 LEU A N 1
ATOM 782 C CA . LEU A 1 97 ? 5.891 1.444 -6.105 1 92.5 97 LEU A CA 1
ATOM 783 C C . LEU A 1 97 ? 7.16 0.642 -5.832 1 92.5 97 LEU A C 1
ATOM 785 O O . LEU A 1 97 ? 8.156 1.188 -5.352 1 92.5 97 LEU A O 1
ATOM 789 N N . ILE A 1 98 ? 7.129 -0.66 -6.137 1 95.25 98 ILE A N 1
ATOM 790 C CA . ILE A 1 98 ? 8.258 -1.548 -5.879 1 95.25 98 ILE A CA 1
ATOM 791 C C . ILE A 1 98 ? 9.461 -1.108 -6.703 1 95.25 98 ILE A C 1
ATOM 793 O O . ILE A 1 98 ? 10.609 -1.225 -6.258 1 95.25 98 ILE A O 1
ATOM 797 N N . ARG A 1 99 ? 9.227 -0.508 -7.844 1 95 99 ARG A N 1
ATOM 798 C CA . ARG A 1 99 ? 10.289 0.029 -8.688 1 95 99 ARG A CA 1
ATOM 799 C C . ARG A 1 99 ? 11.133 1.046 -7.93 1 95 99 ARG A C 1
ATOM 801 O O . ARG A 1 99 ? 12.344 1.126 -8.125 1 95 99 ARG A O 1
ATOM 808 N N . GLU A 1 100 ? 10.5 1.785 -7.012 1 93.06 100 GLU A N 1
ATOM 809 C CA . GLU A 1 100 ? 11.188 2.82 -6.25 1 93.06 100 GLU A CA 1
ATOM 810 C C . GLU A 1 100 ? 12.25 2.219 -5.336 1 93.06 100 GLU A C 1
ATOM 812 O O . GLU A 1 100 ? 13.133 2.928 -4.855 1 93.06 100 GLU A O 1
ATOM 817 N N . THR A 1 101 ? 12.172 0.913 -5.078 1 93.75 101 THR A N 1
ATOM 818 C CA . THR A 1 101 ? 13.164 0.23 -4.254 1 93.75 101 THR A CA 1
ATOM 819 C C . THR A 1 101 ? 14.328 -0.261 -5.109 1 93.75 101 THR A C 1
ATOM 821 O O . THR A 1 101 ? 15.344 -0.711 -4.578 1 93.75 101 THR A O 1
ATOM 824 N N . GLY A 1 102 ? 14.188 -0.23 -6.434 1 94.69 102 GLY A N 1
ATOM 825 C CA . GLY A 1 102 ? 15.211 -0.718 -7.344 1 94.69 102 GLY A CA 1
ATOM 826 C C . GLY A 1 102 ? 15.164 -2.221 -7.547 1 94.69 102 GLY A C 1
ATOM 827 O O . GLY A 1 102 ? 16.047 -2.797 -8.18 1 94.69 102 GLY A O 1
ATOM 828 N N . THR A 1 103 ? 14.062 -2.871 -7.102 1 97.31 103 THR A N 1
ATOM 829 C CA . THR A 1 103 ? 14.07 -4.328 -7.082 1 97.31 103 THR A CA 1
ATOM 830 C C . THR A 1 103 ? 13.203 -4.887 -8.211 1 97.31 103 THR A C 1
ATOM 832 O O . THR A 1 103 ? 13.273 -6.078 -8.523 1 97.31 103 THR A O 1
ATOM 835 N N . ALA A 1 104 ? 12.43 -4.023 -8.891 1 97.88 104 ALA A N 1
ATOM 836 C CA . ALA A 1 104 ? 11.562 -4.488 -9.969 1 97.88 104 ALA A CA 1
ATOM 837 C C . ALA A 1 104 ? 11.289 -3.371 -10.969 1 97.88 104 ALA A C 1
ATOM 839 O O . ALA A 1 104 ? 11.461 -2.191 -10.656 1 97.88 104 ALA A O 1
ATOM 840 N N . GLN A 1 105 ? 10.922 -3.732 -12.117 1 97.69 105 GLN A N 1
ATOM 841 C CA . GLN A 1 105 ? 10.469 -2.816 -13.156 1 97.69 105 GLN A CA 1
ATOM 842 C C . GLN A 1 105 ? 9.234 -3.361 -13.867 1 97.69 105 GLN A C 1
ATOM 844 O O . GLN A 1 105 ? 9.102 -4.574 -14.055 1 97.69 105 GLN A O 1
ATOM 849 N N . ARG A 1 106 ? 8.414 -2.436 -14.266 1 97.62 106 ARG A N 1
ATOM 850 C CA . ARG A 1 106 ? 7.223 -2.832 -15.008 1 97.62 106 ARG A CA 1
ATOM 851 C C . ARG A 1 106 ? 7.445 -2.717 -16.516 1 97.62 106 ARG A C 1
ATOM 853 O O . ARG A 1 106 ? 7.984 -1.717 -16.984 1 97.62 106 ARG A O 1
ATOM 860 N N . LEU A 1 107 ? 7.082 -3.787 -17.219 1 98.38 107 LEU A N 1
ATOM 861 C CA . LEU A 1 107 ? 7.168 -3.787 -18.672 1 98.38 107 LEU A CA 1
ATOM 862 C C . LEU A 1 107 ? 5.973 -3.074 -19.297 1 98.38 107 LEU A C 1
ATOM 864 O O . LEU A 1 107 ? 4.906 -2.992 -18.672 1 98.38 107 LEU A O 1
ATOM 868 N N . ASP A 1 108 ? 6.203 -2.559 -20.438 1 97.56 108 ASP A N 1
ATOM 869 C CA . ASP A 1 108 ? 5.141 -1.97 -21.25 1 97.56 108 ASP A CA 1
ATOM 870 C C . ASP A 1 108 ? 5.395 -2.205 -22.734 1 97.56 108 ASP A C 1
ATOM 872 O O . ASP A 1 108 ? 6.016 -3.201 -23.125 1 97.56 108 ASP A O 1
ATOM 876 N N . GLN A 1 109 ? 4.848 -1.349 -23.531 1 98.44 109 GLN A N 1
ATOM 877 C CA . GLN A 1 109 ? 4.895 -1.556 -24.984 1 98.44 109 GLN A CA 1
ATOM 878 C C . GLN A 1 109 ? 6.199 -1.024 -25.562 1 98.44 109 GLN A C 1
ATOM 880 O O . GLN A 1 109 ? 6.441 -1.146 -26.766 1 98.44 109 GLN A O 1
ATOM 885 N N . THR A 1 110 ? 7.066 -0.478 -24.734 1 98.5 110 THR A N 1
ATOM 886 C CA . THR A 1 110 ? 8.414 -0.086 -25.141 1 98.5 110 THR A CA 1
ATOM 887 C C . THR A 1 110 ? 9.414 -1.197 -24.844 1 98.5 110 THR A C 1
ATOM 889 O O . THR A 1 110 ? 9.312 -1.865 -23.812 1 98.5 110 THR A O 1
ATOM 892 N N . PRO A 1 111 ? 10.43 -1.414 -25.719 1 98.62 111 PRO A N 1
ATOM 893 C CA . PRO A 1 111 ? 11.352 -2.541 -25.531 1 98.62 111 PRO A CA 1
ATOM 894 C C . PRO A 1 111 ? 12.305 -2.334 -24.359 1 98.62 111 PRO A C 1
ATOM 896 O O . PRO A 1 111 ? 12.93 -1.278 -24.25 1 98.62 111 PRO A O 1
ATOM 899 N N . THR A 1 112 ? 12.398 -3.242 -23.484 1 98.69 112 THR A N 1
ATOM 900 C CA . THR A 1 112 ? 13.453 -3.361 -22.484 1 98.69 112 THR A CA 1
ATOM 901 C C . THR A 1 112 ? 14.5 -4.379 -22.922 1 98.69 112 THR A C 1
ATOM 903 O O . THR A 1 112 ? 14.203 -5.57 -23.047 1 98.69 112 THR A O 1
ATOM 906 N N . MET A 1 113 ? 15.703 -3.926 -23.094 1 98.5 113 MET A N 1
ATOM 907 C CA . MET A 1 113 ? 16.719 -4.789 -23.688 1 98.5 113 MET A CA 1
ATOM 908 C C . MET A 1 113 ? 17.438 -5.586 -22.609 1 98.5 113 MET A C 1
ATOM 910 O O . MET A 1 113 ? 17.797 -5.047 -21.562 1 98.5 113 MET A O 1
ATOM 914 N N . VAL A 1 114 ? 17.578 -6.879 -22.828 1 98.25 114 VAL A N 1
ATOM 915 C CA . VAL A 1 114 ? 18.438 -7.75 -22.031 1 98.25 114 VAL A CA 1
ATOM 916 C C . VAL A 1 114 ? 19.625 -8.211 -22.859 1 98.25 114 VAL A C 1
ATOM 918 O O . VAL A 1 114 ? 19.453 -8.852 -23.906 1 98.25 114 VAL A O 1
ATOM 921 N N . ASN A 1 115 ? 20.828 -7.914 -22.5 1 96.38 115 ASN A N 1
ATOM 922 C CA . ASN A 1 115 ? 22.078 -8.234 -23.188 1 96.38 115 ASN A CA 1
ATOM 923 C C . ASN A 1 115 ? 22.062 -7.727 -24.625 1 96.38 115 ASN A C 1
ATOM 925 O O . ASN A 1 115 ? 22.688 -8.328 -25.5 1 96.38 115 ASN A O 1
ATOM 929 N N . ASP A 1 116 ? 21.234 -6.809 -25 1 94.06 116 ASP A N 1
ATOM 930 C CA . ASP A 1 116 ? 21.141 -6.141 -26.297 1 94.06 116 ASP A CA 1
ATOM 931 C C . ASP A 1 116 ? 20.562 -7.078 -27.359 1 94.06 116 ASP A C 1
ATOM 933 O O . ASP A 1 116 ? 20.328 -6.664 -28.484 1 94.06 116 ASP A O 1
ATOM 937 N N . ASP A 1 117 ? 20.328 -8.305 -26.984 1 96.19 117 ASP A N 1
ATOM 938 C CA . ASP A 1 117 ? 19.891 -9.227 -28.016 1 96.19 117 ASP A CA 1
ATOM 939 C C . ASP A 1 117 ? 18.469 -9.742 -27.734 1 96.19 117 ASP A C 1
ATOM 941 O O . ASP A 1 117 ? 17.906 -10.477 -28.531 1 96.19 117 ASP A O 1
ATOM 945 N N . VAL A 1 118 ? 17.922 -9.43 -26.609 1 98.5 118 VAL A N 1
ATOM 946 C CA . VAL A 1 118 ? 16.531 -9.789 -26.312 1 98.5 118 VAL A CA 1
ATOM 947 C C . VAL A 1 118 ? 15.742 -8.531 -25.938 1 98.5 118 VAL A C 1
ATOM 9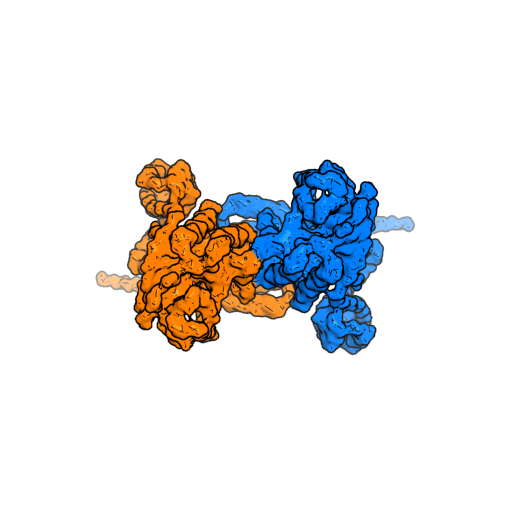49 O O . VAL A 1 118 ? 16.172 -7.754 -25.078 1 98.5 118 VAL A O 1
ATOM 952 N N . ALA A 1 119 ? 14.633 -8.297 -26.609 1 98.69 119 ALA A N 1
ATOM 953 C CA . ALA A 1 119 ? 13.711 -7.207 -26.312 1 98.69 119 ALA A CA 1
ATOM 954 C C . ALA A 1 119 ? 12.469 -7.719 -25.594 1 98.69 119 ALA A C 1
ATOM 956 O O . ALA A 1 119 ? 11.703 -8.508 -26.141 1 98.69 119 ALA A O 1
ATOM 957 N N . LEU A 1 120 ? 12.266 -7.273 -24.359 1 98.88 120 LEU A N 1
ATOM 958 C CA . LEU A 1 120 ? 11.102 -7.652 -23.562 1 98.88 120 LEU A CA 1
ATOM 959 C C . LEU A 1 120 ? 10.008 -6.598 -23.672 1 98.88 120 LEU A C 1
ATOM 961 O O . LEU A 1 120 ? 10.281 -5.398 -23.609 1 98.88 120 LEU A O 1
ATOM 965 N N . TYR A 1 121 ? 8.805 -7.086 -23.875 1 98.88 121 TYR A N 1
ATOM 966 C CA . TYR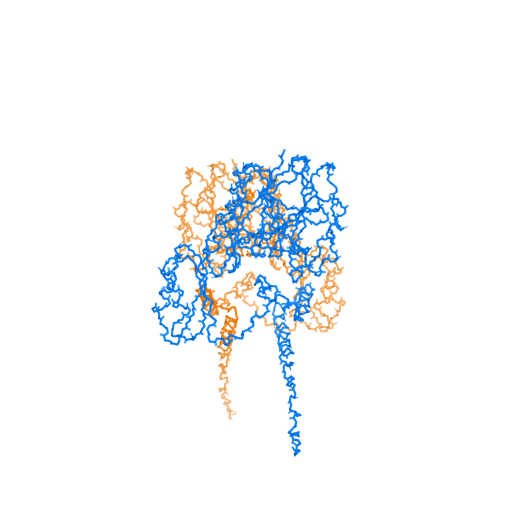 A 1 121 ? 7.613 -6.242 -23.875 1 98.88 121 TYR A CA 1
ATOM 967 C C . TYR A 1 121 ? 6.578 -6.758 -22.891 1 98.88 121 TYR A C 1
ATOM 969 O O . TYR A 1 121 ? 6.609 -7.934 -22.5 1 98.88 121 TYR A O 1
ATOM 977 N N . GLY A 1 122 ? 5.699 -5.859 -22.453 1 98.69 122 GLY A N 1
ATOM 978 C CA . GLY A 1 122 ? 4.621 -6.273 -21.578 1 98.69 122 GLY A CA 1
ATOM 979 C C . GLY A 1 122 ? 3.318 -5.547 -21.844 1 98.69 122 GLY A C 1
ATOM 980 O O . GLY A 1 122 ? 3.318 -4.352 -22.156 1 98.69 122 GLY A O 1
ATOM 981 N N . ILE A 1 123 ? 2.268 -6.234 -21.75 1 97.94 123 ILE A N 1
ATOM 982 C CA . ILE A 1 123 ? 0.916 -5.688 -21.75 1 97.94 123 ILE A CA 1
ATOM 983 C C . ILE A 1 123 ? 0.144 -6.203 -20.547 1 97.94 123 ILE A C 1
ATOM 985 O O . ILE A 1 123 ? -0.05 -7.414 -20.391 1 97.94 123 ILE A O 1
ATOM 989 N N . ASP A 1 124 ? -0.29 -5.309 -19.703 1 97.38 124 ASP A N 1
ATOM 990 C CA . ASP A 1 124 ? -1.075 -5.66 -18.516 1 97.38 124 ASP A CA 1
ATOM 991 C C . ASP A 1 124 ? -2.385 -6.34 -18.922 1 97.38 124 ASP A C 1
ATOM 993 O O . ASP A 1 124 ? -2.828 -6.227 -20.062 1 97.38 124 ASP A O 1
ATOM 997 N N . ALA A 1 125 ? -2.955 -7.055 -17.969 1 97 125 ALA A N 1
ATOM 998 C CA . ALA A 1 125 ? -4.254 -7.68 -18.219 1 97 125 ALA A CA 1
ATOM 999 C C . ALA A 1 125 ? -5.273 -6.648 -18.703 1 97 125 ALA A C 1
ATOM 1001 O O . ALA A 1 125 ? -5.402 -5.57 -18.109 1 97 125 ALA A O 1
ATOM 1002 N N . VAL A 1 126 ? -5.93 -6.957 -19.75 1 95.44 126 VAL A N 1
ATOM 1003 C CA . VAL A 1 126 ? -6.953 -6.09 -20.328 1 95.44 126 VAL A CA 1
ATOM 1004 C C . VAL A 1 126 ? -8.336 -6.684 -20.078 1 95.44 126 VAL A C 1
ATOM 1006 O O . VAL A 1 126 ? -8.57 -7.863 -20.344 1 95.44 126 VAL A O 1
ATOM 1009 N N . THR A 1 127 ? -9.188 -5.871 -19.578 1 92.06 127 THR A N 1
ATOM 1010 C CA . THR A 1 127 ? -10.547 -6.348 -19.328 1 92.06 127 THR A CA 1
ATOM 1011 C C . THR A 1 127 ? -11.289 -6.574 -20.641 1 92.06 127 THR A C 1
ATOM 1013 O O . THR A 1 127 ? -10.961 -5.961 -21.656 1 92.06 127 THR A O 1
ATOM 1016 N N . LYS A 1 128 ? -12.289 -7.441 -20.594 1 89.88 128 LYS A N 1
ATOM 1017 C CA . LYS A 1 128 ? -13.047 -7.789 -21.797 1 89.88 128 LYS A CA 1
ATOM 1018 C C . LYS A 1 128 ? -13.664 -6.551 -22.422 1 89.88 128 LYS A C 1
ATOM 1020 O O . LYS A 1 128 ? -13.531 -6.336 -23.641 1 89.88 128 LYS A O 1
ATOM 1025 N N . PRO A 1 129 ? -14.281 -5.629 -21.609 1 90.81 129 PRO A N 1
ATOM 1026 C CA . PRO A 1 129 ? -14.883 -4.445 -22.219 1 90.81 129 PRO A CA 1
ATOM 1027 C C . PRO A 1 129 ? -13.844 -3.518 -22.859 1 90.81 129 PRO A C 1
ATOM 1029 O O . PRO A 1 129 ? -14.156 -2.803 -23.812 1 90.81 129 PRO A O 1
ATOM 1032 N N . ALA A 1 130 ? -12.664 -3.574 -22.391 1 92.81 130 ALA A N 1
ATOM 1033 C CA . ALA A 1 130 ? -11.633 -2.646 -22.859 1 92.81 130 ALA A CA 1
ATOM 1034 C C . ALA A 1 130 ? -10.82 -3.256 -24 1 92.81 130 ALA A C 1
ATOM 1036 O O . ALA A 1 130 ? -10.023 -2.566 -24.641 1 92.81 130 ALA A O 1
ATOM 1037 N N . TRP A 1 131 ? -11.023 -4.523 -24.312 1 94.69 131 TRP A N 1
ATOM 1038 C CA . TRP A 1 131 ? -10.156 -5.297 -25.188 1 94.69 131 TRP A CA 1
ATOM 1039 C C . TRP A 1 131 ? -10.117 -4.688 -26.578 1 94.69 131 TRP A C 1
ATOM 1041 O O . TRP A 1 131 ? -9.039 -4.469 -27.141 1 94.69 131 TRP A O 1
ATOM 1051 N N . HIS A 1 132 ? -11.297 -4.375 -27.094 1 94.38 132 HIS A N 1
ATOM 1052 C CA . HIS A 1 132 ? -11.375 -3.936 -28.484 1 94.38 132 HIS A CA 1
ATOM 1053 C C . HIS A 1 132 ? -10.797 -2.531 -28.641 1 94.38 132 HIS A C 1
ATOM 1055 O O . HIS A 1 132 ? -10.25 -2.199 -29.703 1 94.38 132 HIS A O 1
ATOM 1061 N N . ALA A 1 133 ? -10.875 -1.766 -27.562 1 95.25 133 ALA A N 1
ATOM 1062 C CA . ALA A 1 133 ? -10.406 -0.386 -27.625 1 95.25 133 ALA A CA 1
ATOM 1063 C C . ALA A 1 133 ? -8.938 -0.291 -27.219 1 95.25 133 ALA A C 1
ATOM 1065 O O . ALA A 1 133 ? -8.289 0.737 -27.422 1 95.25 133 ALA A O 1
ATOM 1066 N N . ALA A 1 134 ? -8.391 -1.316 -26.719 1 95.25 134 ALA A N 1
ATOM 1067 C CA . ALA A 1 134 ? -7.027 -1.287 -26.203 1 95.25 134 ALA A CA 1
ATOM 1068 C C . ALA A 1 134 ? -6.016 -1.194 -27.328 1 95.25 134 ALA A C 1
ATOM 1070 O O . ALA A 1 134 ? -6.195 -1.811 -28.391 1 95.25 134 ALA A O 1
ATOM 1071 N N . ASP A 1 135 ? -4.953 -0.448 -27.109 1 96.56 135 ASP A N 1
ATOM 1072 C CA . ASP A 1 135 ? -3.83 -0.361 -28.047 1 96.56 135 ASP A CA 1
ATOM 1073 C C . ASP A 1 135 ? -2.738 -1.363 -27.672 1 96.56 135 ASP A C 1
ATOM 1075 O O . ASP A 1 135 ? -2.145 -1.281 -26.594 1 96.56 135 ASP A O 1
ATOM 1079 N N . PHE A 1 136 ? -2.375 -2.244 -28.625 1 97.69 136 PHE A N 1
ATOM 1080 C CA . PHE A 1 136 ? -1.389 -3.287 -28.375 1 97.69 136 PHE A CA 1
ATOM 1081 C C . PHE A 1 136 ? -0.094 -3.002 -29.125 1 97.69 136 PHE A C 1
ATOM 1083 O O . PHE A 1 136 ? 0.844 -3.801 -29.078 1 97.69 136 PHE A O 1
ATOM 1090 N N . THR A 1 137 ? -0.008 -1.868 -29.812 1 98.44 137 THR A N 1
ATOM 1091 C CA . THR A 1 137 ? 1.121 -1.572 -30.688 1 98.44 137 THR A CA 1
ATOM 1092 C C . THR A 1 137 ? 2.426 -1.537 -29.891 1 98.44 137 THR A C 1
ATOM 1094 O O . THR A 1 137 ? 2.52 -0.853 -28.875 1 98.44 137 THR A O 1
ATOM 1097 N N . LEU A 1 138 ? 3.414 -2.246 -30.375 1 98.69 138 LEU A N 1
ATOM 1098 C CA . LEU A 1 138 ? 4.734 -2.283 -29.75 1 98.69 138 LEU A CA 1
ATOM 1099 C C . LEU A 1 138 ? 5.723 -1.415 -30.531 1 98.69 138 LEU A C 1
ATOM 1101 O O . LEU A 1 138 ? 5.648 -1.327 -31.75 1 98.69 138 LEU A O 1
ATOM 1105 N N . GLU A 1 139 ? 6.641 -0.845 -29.781 1 98.38 139 GLU A N 1
ATOM 1106 C CA . GLU A 1 139 ? 7.719 -0.083 -30.406 1 98.38 139 GLU A CA 1
ATOM 1107 C C . GLU A 1 139 ? 8.836 -1.003 -30.906 1 98.38 139 GLU A C 1
ATOM 1109 O O . GLU A 1 139 ? 9.164 -1.988 -30.234 1 98.38 139 GLU A O 1
ATOM 1114 N N . GLU A 1 140 ? 9.461 -0.646 -32.031 1 98.06 140 GLU A N 1
ATOM 1115 C CA . GLU A 1 140 ? 10.594 -1.407 -32.531 1 98.06 140 GLU A CA 1
ATOM 1116 C C . GLU A 1 140 ? 11.781 -1.345 -31.578 1 98.06 140 GLU A C 1
ATOM 1118 O O . GLU A 1 140 ? 12.07 -0.292 -31.016 1 98.06 140 GLU A O 1
ATOM 1123 N N . PRO A 1 141 ? 12.438 -2.453 -31.438 1 97.81 141 PRO A N 1
ATOM 1124 C CA . PRO A 1 141 ? 13.633 -2.408 -30.594 1 97.81 141 PRO A CA 1
ATOM 1125 C C . PRO A 1 141 ? 14.812 -1.721 -31.281 1 97.81 141 PRO A C 1
ATOM 1127 O O . PRO A 1 141 ? 14.875 -1.668 -32.5 1 97.81 141 PRO A O 1
ATOM 1130 N N . PRO A 1 142 ? 15.68 -1.164 -30.469 1 96.69 142 PRO A N 1
ATOM 1131 C CA . PRO A 1 142 ? 16.859 -0.519 -31.031 1 96.69 142 PRO A CA 1
ATOM 1132 C C . PRO A 1 142 ? 17.703 -1.476 -31.875 1 96.69 142 PRO A C 1
ATOM 1134 O O . PRO A 1 142 ? 18.266 -1.076 -32.906 1 96.69 142 PRO A O 1
ATOM 1137 N N . ASN A 1 143 ? 17.875 -2.711 -31.484 1 95.88 143 ASN A N 1
ATOM 1138 C CA . ASN A 1 143 ? 18.5 -3.777 -32.25 1 95.88 143 ASN A CA 1
ATOM 1139 C C . ASN A 1 143 ? 17.453 -4.543 -33.062 1 95.88 143 ASN A C 1
ATOM 1141 O O . ASN A 1 143 ? 16.688 -5.344 -32.531 1 95.88 143 ASN A O 1
ATOM 1145 N N . PRO A 1 144 ? 17.453 -4.336 -34.312 1 94.25 144 PRO A N 1
ATOM 1146 C CA . PRO A 1 144 ? 16.422 -4.949 -35.156 1 94.25 144 PRO A CA 1
ATOM 1147 C C . PRO A 1 144 ? 16.5 -6.473 -35.156 1 94.25 144 PRO A C 1
ATOM 1149 O O . PRO A 1 144 ? 15.531 -7.145 -35.531 1 94.25 144 PRO A O 1
ATOM 1152 N N . ASP A 1 145 ? 17.641 -7.035 -34.812 1 95.31 145 ASP A N 1
ATOM 1153 C CA . ASP A 1 145 ? 17.844 -8.484 -34.844 1 95.31 145 ASP A CA 1
ATOM 1154 C C . ASP A 1 145 ? 17.547 -9.109 -33.5 1 95.31 145 ASP A C 1
ATOM 1156 O O . ASP A 1 145 ? 17.672 -10.32 -33.312 1 95.31 145 ASP A O 1
ATOM 1160 N N . ALA A 1 146 ? 17.094 -8.305 -32.562 1 97.25 146 ALA A N 1
ATOM 1161 C CA . ALA A 1 146 ? 16.844 -8.797 -31.219 1 97.25 146 ALA A CA 1
ATOM 1162 C C . ALA A 1 146 ? 15.672 -9.766 -31.188 1 97.25 146 ALA A C 1
ATOM 1164 O O . ALA A 1 146 ? 14.719 -9.625 -31.969 1 97.25 146 ALA A O 1
ATOM 1165 N N . PHE A 1 147 ? 15.812 -10.812 -30.359 1 98.44 147 PHE A N 1
ATOM 1166 C CA . PHE A 1 147 ? 14.695 -11.695 -30.078 1 98.44 147 PHE A CA 1
ATOM 1167 C C . PHE A 1 147 ? 13.594 -10.953 -29.328 1 98.44 147 PHE A C 1
ATOM 1169 O O . PHE A 1 147 ? 13.844 -10.359 -28.281 1 98.44 147 PHE A O 1
ATOM 1176 N N . ARG A 1 148 ? 12.367 -10.914 -29.859 1 98.69 148 ARG A N 1
ATOM 1177 C CA . ARG A 1 148 ? 11.273 -10.133 -29.281 1 98.69 148 ARG A CA 1
ATOM 1178 C C . ARG A 1 148 ? 10.328 -11.023 -28.484 1 98.69 148 ARG A C 1
ATOM 1180 O O . ARG A 1 148 ? 9.641 -11.883 -29.047 1 98.69 148 ARG A O 1
ATOM 1187 N N . LEU A 1 149 ? 10.297 -10.844 -27.172 1 98.81 149 LEU A N 1
ATOM 1188 C CA . LEU A 1 149 ? 9.461 -11.602 -26.25 1 98.81 149 LEU A CA 1
ATOM 1189 C C . LEU A 1 149 ? 8.375 -10.719 -25.641 1 98.81 149 LEU A C 1
ATOM 1191 O O . LEU A 1 149 ? 8.68 -9.695 -25.031 1 98.81 149 LEU A O 1
ATOM 1195 N N . LEU A 1 150 ? 7.109 -11.055 -25.828 1 98.88 150 LEU A N 1
ATOM 1196 C CA . LEU A 1 150 ? 5.984 -10.297 -25.281 1 98.88 150 LEU A CA 1
ATOM 1197 C C . LEU A 1 150 ? 5.348 -11.039 -24.109 1 98.88 150 LEU A C 1
ATOM 1199 O O . LEU A 1 150 ? 5.004 -12.219 -24.234 1 98.88 150 LEU A O 1
ATOM 1203 N N . GLY A 1 151 ? 5.301 -10.406 -22.953 1 98.81 151 GLY A N 1
ATOM 1204 C CA . GLY A 1 151 ? 4.543 -10.906 -21.812 1 98.81 151 GLY A CA 1
ATOM 1205 C C . GLY A 1 151 ? 3.131 -10.352 -21.75 1 98.81 151 GLY A C 1
ATOM 1206 O O . GLY A 1 151 ? 2.924 -9.141 -21.875 1 98.81 151 GLY A O 1
ATOM 1207 N N . MET A 1 152 ? 2.135 -11.234 -21.562 1 98.56 152 MET A N 1
ATOM 1208 C CA . MET A 1 152 ? 0.741 -10.828 -21.391 1 98.56 152 MET A CA 1
ATOM 1209 C C . MET A 1 152 ? 0.06 -11.664 -20.312 1 98.56 152 MET A C 1
ATOM 1211 O O . MET A 1 152 ? 0.578 -12.703 -19.906 1 98.56 152 MET A O 1
ATOM 1215 N N . HIS A 1 153 ? -1.043 -11.18 -19.859 1 98.31 153 HIS A N 1
ATOM 1216 C CA . HIS A 1 153 ? -1.844 -11.867 -18.859 1 98.31 153 HIS A CA 1
ATOM 1217 C C . HIS A 1 153 ? -3.297 -12 -19.297 1 98.31 153 HIS A C 1
ATOM 1219 O O . HIS A 1 153 ? -4.129 -11.156 -18.969 1 98.31 153 HIS A O 1
ATOM 1225 N N . GLN A 1 154 ? -3.527 -13.039 -20.047 1 97.06 154 GLN A N 1
ATOM 1226 C CA . GLN A 1 154 ? -4.824 -13.281 -20.672 1 97.06 154 GLN A CA 1
ATOM 1227 C C . GLN A 1 154 ? -5.008 -14.758 -21.016 1 97.06 154 GLN A C 1
ATOM 1229 O O . GLN A 1 154 ? -4.027 -15.477 -21.203 1 97.06 154 GLN A O 1
ATOM 1234 N N . LEU A 1 155 ? -6.262 -15.172 -21.094 1 97.38 155 LEU A N 1
ATOM 1235 C CA . LEU A 1 155 ? -6.555 -16.516 -21.562 1 97.38 155 LEU A CA 1
ATOM 1236 C C . LEU A 1 155 ? -6.84 -16.531 -23.062 1 97.38 155 LEU A C 1
ATOM 1238 O O . LEU A 1 155 ? -7.832 -15.945 -23.516 1 97.38 155 LEU A O 1
ATOM 1242 N N . PHE A 1 156 ? -5.977 -17.234 -23.766 1 97.44 156 PHE A N 1
ATOM 1243 C CA . PHE A 1 156 ? -6.09 -17.203 -25.219 1 97.44 156 PHE A CA 1
ATOM 1244 C C . PHE A 1 156 ? -6.414 -18.594 -25.766 1 97.44 156 PHE A C 1
ATOM 1246 O O . PHE A 1 156 ? -5.875 -19.594 -25.281 1 97.44 156 PHE A O 1
ATOM 1253 N N . GLU A 1 157 ? -7.293 -18.641 -26.766 1 95.5 157 GLU A N 1
ATOM 1254 C CA . GLU A 1 157 ? -7.312 -19.781 -27.672 1 95.5 157 GLU A CA 1
ATOM 1255 C C . GLU A 1 157 ? -6.211 -19.672 -28.734 1 95.5 157 GLU A C 1
ATOM 1257 O O . GLU A 1 157 ? -5.852 -18.562 -29.141 1 95.5 157 GLU A O 1
ATOM 1262 N N . PRO A 1 158 ? -5.539 -20.734 -29.125 1 96.12 158 PRO A N 1
ATOM 1263 C CA . PRO A 1 158 ? -5.961 -22.109 -28.844 1 96.12 158 PRO A CA 1
ATOM 1264 C C . PRO A 1 158 ? -5.195 -22.734 -27.672 1 96.12 158 PRO A C 1
ATOM 1266 O O . PRO A 1 158 ? -5.18 -23.953 -27.531 1 96.12 158 PRO A O 1
ATOM 1269 N N . LEU A 1 159 ? -4.453 -21.984 -26.891 1 95.5 159 LEU A N 1
ATOM 1270 C CA . LEU A 1 159 ? -3.691 -22.562 -25.797 1 95.5 159 LEU A CA 1
ATOM 1271 C C . LEU A 1 159 ? -4.625 -23.156 -24.75 1 95.5 159 LEU A C 1
ATOM 1273 O O . LEU A 1 159 ? -4.289 -24.172 -24.109 1 95.5 159 LEU A O 1
ATOM 1277 N N . VAL A 1 160 ? -5.695 -22.5 -24.531 1 93.69 160 VAL A N 1
ATOM 1278 C CA . VAL A 1 160 ? -6.75 -23.047 -23.672 1 93.69 160 VAL A CA 1
ATOM 1279 C C . VAL A 1 160 ? -8.016 -23.266 -24.5 1 93.69 160 VAL A C 1
ATOM 1281 O O . VAL A 1 160 ? -8.172 -22.672 -25.578 1 93.69 160 VAL A O 1
ATOM 1284 N N . PRO A 1 161 ? -8.906 -24.172 -24.016 1 89.19 161 PRO A N 1
ATOM 1285 C CA . PRO A 1 161 ? -10.148 -24.391 -24.766 1 89.19 161 PRO A CA 1
ATOM 1286 C C . PRO A 1 161 ? -10.969 -23.125 -24.938 1 89.19 161 PRO A C 1
ATOM 1288 O O . PRO A 1 161 ? -10.93 -22.234 -24.078 1 89.19 161 PRO A O 1
ATOM 1291 N N . GLU A 1 162 ? -11.688 -23.125 -26 1 84.31 162 GLU A N 1
ATOM 1292 C CA . GLU A 1 162 ? -12.438 -21.953 -26.422 1 84.31 162 GLU A CA 1
ATOM 1293 C C . GLU A 1 162 ? -13.383 -21.469 -25.312 1 84.31 162 GLU A C 1
ATOM 1295 O O . GLU A 1 162 ? -13.539 -20.266 -25.109 1 84.31 162 GLU A O 1
ATOM 1300 N N . PHE A 1 163 ? -13.984 -22.375 -24.625 1 84 163 PHE A N 1
ATOM 1301 C CA . PHE A 1 163 ? -14.984 -22 -23.625 1 84 163 PHE A CA 1
ATOM 1302 C C . PHE A 1 163 ? -14.336 -21.297 -22.438 1 84 163 PHE A C 1
ATOM 1304 O O . PHE A 1 163 ? -15.016 -20.594 -21.688 1 84 163 PHE A O 1
ATOM 1311 N N . TYR A 1 164 ? -12.977 -21.375 -22.344 1 86.25 164 TYR A N 1
ATOM 1312 C CA . TYR A 1 164 ? -12.219 -20.75 -21.266 1 86.25 164 TYR A CA 1
ATOM 1313 C C . TYR A 1 164 ? -11.531 -19.484 -21.75 1 86.25 164 TYR A C 1
ATOM 1315 O O . TYR A 1 164 ? -11.148 -18.641 -20.953 1 86.25 164 TYR A O 1
ATOM 1323 N N . ALA A 1 165 ? -11.43 -19.391 -22.984 1 89.31 165 ALA A N 1
ATOM 1324 C CA . ALA A 1 165 ? -10.578 -18.344 -23.547 1 89.31 165 ALA A CA 1
ATOM 1325 C C . ALA A 1 165 ? -11.328 -17.016 -23.641 1 89.31 165 ALA A C 1
ATOM 1327 O O . ALA A 1 165 ? -12.539 -16.984 -23.875 1 89.31 165 ALA A O 1
ATOM 1328 N N . ASP A 1 166 ? -10.562 -15.992 -23.406 1 89.88 166 ASP A N 1
ATOM 1329 C CA . ASP A 1 166 ? -11.094 -14.641 -23.562 1 89.88 166 ASP A CA 1
ATOM 1330 C C . ASP A 1 166 ? -11.031 -14.195 -25.016 1 89.88 166 ASP A C 1
ATOM 1332 O O . ASP A 1 166 ? -11.953 -13.539 -25.516 1 89.88 166 ASP A O 1
ATOM 1336 N N . HIS A 1 167 ? -9.938 -14.531 -25.625 1 94.56 167 HIS A N 1
ATOM 1337 C CA . HIS A 1 167 ? -9.656 -14.031 -26.953 1 94.56 167 HIS A CA 1
ATOM 1338 C C . HIS A 1 167 ? -8.82 -15.023 -27.75 1 94.56 167 HIS A C 1
ATOM 1340 O O . HIS A 1 167 ? -8.375 -16.047 -27.219 1 94.56 167 HIS A O 1
ATOM 1346 N N . ASP A 1 168 ? -8.766 -14.727 -29.078 1 96.19 168 ASP A N 1
ATOM 1347 C CA . ASP A 1 168 ? -7.891 -15.492 -29.969 1 96.19 168 ASP A CA 1
ATOM 1348 C C . ASP A 1 168 ? -6.492 -14.883 -30 1 96.19 168 ASP A C 1
ATOM 1350 O O . ASP A 1 168 ? -6.336 -13.68 -30.203 1 96.19 168 ASP A O 1
ATOM 1354 N N . LEU A 1 169 ? -5.504 -15.711 -29.812 1 97 169 LEU A N 1
ATOM 1355 C CA . LEU A 1 169 ? -4.133 -15.219 -29.766 1 97 169 LEU A CA 1
ATOM 1356 C C . LEU A 1 169 ? -3.742 -14.562 -31.078 1 97 169 LEU A C 1
ATOM 1358 O O . LEU A 1 169 ? -2.934 -13.625 -31.094 1 97 169 LEU A O 1
ATOM 1362 N N . THR A 1 170 ? -4.254 -15.008 -32.188 1 96.75 170 THR A N 1
ATOM 1363 C CA . THR A 1 170 ? -3.92 -14.445 -33.469 1 96.75 170 THR A CA 1
ATOM 1364 C C . THR A 1 170 ? -4.273 -12.961 -33.531 1 96.75 170 THR A C 1
ATOM 1366 O O . THR A 1 170 ? -3.623 -12.195 -34.25 1 96.75 170 THR A O 1
ATOM 1369 N N . GLU A 1 171 ? -5.305 -12.594 -32.75 1 96 171 GLU A N 1
ATOM 1370 C CA . GLU A 1 171 ? -5.676 -11.188 -32.688 1 96 171 GLU A CA 1
ATOM 1371 C C . GLU A 1 171 ? -4.531 -10.336 -32.156 1 96 171 GLU A C 1
ATOM 1373 O O . GLU A 1 171 ? -4.301 -9.219 -32.625 1 96 171 GLU A O 1
ATOM 1378 N N . VAL A 1 172 ? -3.867 -10.836 -31.156 1 97.31 172 VAL A N 1
ATOM 1379 C CA . VAL A 1 172 ? -2.74 -10.125 -30.562 1 97.31 172 VAL A CA 1
ATOM 1380 C C . VAL A 1 172 ? -1.62 -9.977 -31.594 1 97.31 172 VAL A C 1
ATOM 1382 O O . VAL A 1 172 ? -1.088 -8.883 -31.781 1 97.31 172 VAL A O 1
ATOM 1385 N N . LEU A 1 173 ? -1.289 -11.047 -32.312 1 97.38 173 LEU A N 1
ATOM 1386 C CA . LEU A 1 173 ? -0.203 -11.062 -33.281 1 97.38 173 LEU A CA 1
ATOM 1387 C C . LEU A 1 173 ? -0.466 -10.07 -34.406 1 97.38 173 LEU A C 1
ATOM 1389 O O . LEU A 1 173 ? 0.47 -9.477 -34.969 1 97.38 173 LEU A O 1
ATOM 1393 N N . GLU A 1 174 ? -1.727 -9.883 -34.656 1 96.56 174 GLU A N 1
ATOM 1394 C CA . GLU A 1 174 ? -2.113 -8.945 -35.719 1 96.56 174 GLU A CA 1
ATOM 1395 C C . GLU A 1 174 ? -2.039 -7.504 -35.219 1 96.56 174 GLU A C 1
ATOM 1397 O O . GLU A 1 174 ? -1.784 -6.586 -36.031 1 96.56 174 GLU A O 1
ATOM 1402 N N . ARG A 1 175 ? -2.215 -7.316 -33.969 1 97.44 175 ARG A N 1
ATOM 1403 C CA . ARG A 1 175 ? -2.445 -5.973 -33.438 1 97.44 175 ARG A CA 1
ATOM 1404 C C . ARG A 1 175 ? -1.159 -5.371 -32.875 1 97.44 175 ARG A C 1
ATOM 1406 O O . ARG A 1 175 ? -1.07 -4.16 -32.688 1 97.44 175 ARG A O 1
ATOM 1413 N N . VAL A 1 176 ? -0.11 -6.082 -32.656 1 97.75 176 VAL A N 1
ATOM 1414 C CA . VAL A 1 176 ? 1.069 -5.609 -31.922 1 97.75 176 VAL A CA 1
ATOM 1415 C C . VAL A 1 176 ? 1.953 -4.789 -32.844 1 97.75 176 VAL A C 1
ATOM 1417 O O . VAL A 1 176 ? 2.805 -4.023 -32.406 1 97.75 176 VAL A O 1
ATOM 1420 N N . GLY A 1 177 ? 1.89 -4.895 -34.188 1 96.94 177 GLY A N 1
ATOM 1421 C CA . GLY A 1 177 ? 2.496 -3.982 -35.125 1 96.94 177 GLY A CA 1
ATOM 1422 C C . GLY A 1 177 ? 3.906 -4.379 -35.531 1 96.94 177 GLY A C 1
ATOM 1423 O O . GLY A 1 177 ? 4.496 -3.785 -36.438 1 96.94 177 GLY A O 1
ATOM 1424 N N . ILE A 1 178 ? 4.516 -5.281 -34.844 1 97.06 178 ILE A N 1
ATOM 1425 C CA . ILE A 1 178 ? 5.836 -5.797 -35.188 1 97.06 178 ILE A CA 1
ATOM 1426 C C . ILE A 1 178 ? 5.836 -7.32 -35.094 1 97.06 178 ILE A C 1
ATOM 1428 O O . ILE A 1 178 ? 4.902 -7.918 -34.562 1 97.06 178 ILE A O 1
ATOM 1432 N N . ASP A 1 179 ? 6.918 -7.988 -35.719 1 96.12 179 ASP A N 1
ATOM 1433 C CA . ASP A 1 179 ? 7.047 -9.43 -35.562 1 96.12 179 ASP A CA 1
ATOM 1434 C C . ASP A 1 179 ? 7.5 -9.812 -34.156 1 96.12 179 ASP A C 1
ATOM 1436 O O . ASP A 1 179 ? 8.469 -9.242 -33.656 1 96.12 179 ASP A O 1
ATOM 1440 N N . ILE A 1 180 ? 6.82 -10.688 -33.594 1 97.06 180 ILE A N 1
ATOM 1441 C CA . ILE A 1 180 ? 7.195 -11.211 -32.281 1 97.06 180 ILE A CA 1
ATOM 1442 C C . ILE A 1 180 ? 7.73 -12.633 -32.438 1 97.06 180 ILE A C 1
ATOM 1444 O O . ILE A 1 180 ? 7.254 -13.398 -33.281 1 97.06 180 ILE A O 1
ATOM 1448 N N . ASP A 1 181 ? 8.695 -12.898 -31.562 1 98.44 181 ASP A N 1
ATOM 1449 C CA . ASP A 1 181 ? 9.352 -14.195 -31.688 1 98.44 181 ASP A CA 1
ATOM 1450 C C . ASP A 1 181 ? 8.766 -15.203 -30.703 1 98.44 181 ASP A C 1
ATOM 1452 O O . ASP A 1 181 ? 8.859 -16.406 -30.906 1 98.44 181 ASP A O 1
ATOM 1456 N N . ALA A 1 182 ? 8.164 -14.734 -29.641 1 98.75 182 ALA A N 1
ATOM 1457 C CA . ALA A 1 182 ? 7.539 -15.617 -28.656 1 98.75 182 ALA A CA 1
ATOM 1458 C C . ALA A 1 182 ? 6.613 -14.828 -27.719 1 98.75 182 ALA A C 1
ATOM 1460 O O . ALA A 1 182 ? 6.742 -13.609 -27.594 1 98.75 182 ALA A O 1
ATOM 1461 N N . LEU A 1 183 ? 5.672 -15.531 -27.062 1 98.75 183 LEU A N 1
ATOM 1462 C CA . LEU A 1 183 ? 4.766 -14.961 -26.078 1 98.75 183 LEU A CA 1
ATOM 1463 C C . LEU A 1 183 ? 4.828 -15.727 -24.766 1 98.75 183 LEU A C 1
ATOM 1465 O O . LEU A 1 183 ? 4.68 -16.953 -24.75 1 98.75 183 LEU A O 1
ATOM 1469 N N . ALA A 1 184 ? 5.145 -15.07 -23.703 1 98.81 184 ALA A N 1
ATOM 1470 C CA . ALA A 1 184 ? 5.086 -15.594 -22.344 1 98.81 184 ALA A CA 1
ATOM 1471 C C . ALA A 1 184 ? 3.809 -15.141 -21.625 1 98.81 184 ALA A C 1
ATOM 1473 O O . ALA A 1 184 ? 3.605 -13.945 -21.406 1 98.81 184 ALA A O 1
ATOM 1474 N N . LEU A 1 185 ? 2.986 -16.094 -21.203 1 98.75 185 LEU A N 1
ATOM 1475 C CA . LEU A 1 185 ? 1.63 -15.75 -20.797 1 98.75 185 LEU A CA 1
ATOM 1476 C C . LEU A 1 185 ? 1.393 -16.125 -19.344 1 98.75 185 LEU A C 1
ATOM 1478 O O . LEU A 1 185 ? 2.104 -16.969 -18.797 1 98.75 185 LEU A O 1
ATOM 1482 N N . GLY A 1 186 ? 0.454 -15.43 -18.703 1 98.12 186 GLY A N 1
ATOM 1483 C CA . GLY A 1 186 ? -0.077 -15.758 -17.391 1 98.12 186 GLY A CA 1
ATOM 1484 C C . GLY A 1 186 ? -1.591 -15.844 -17.359 1 98.12 186 GLY A C 1
ATOM 1485 O O . GLY A 1 186 ? -2.242 -15.742 -18.406 1 98.12 186 GLY A O 1
ATOM 1486 N N . ASP A 1 187 ? -2.152 -16.125 -16.172 1 97.06 187 ASP A N 1
ATOM 1487 C CA . ASP A 1 187 ? -3.584 -16.219 -15.906 1 97.06 187 ASP A CA 1
ATOM 1488 C C . ASP A 1 187 ? -4.043 -17.672 -15.859 1 97.06 187 ASP A C 1
ATOM 1490 O O . ASP A 1 187 ? -4.934 -18.031 -15.078 1 97.06 187 ASP A O 1
ATOM 1494 N N . TYR A 1 188 ? -3.535 -18.469 -16.75 1 95.94 188 TYR A N 1
ATOM 1495 C CA . TYR A 1 188 ? -3.799 -19.906 -16.672 1 95.94 188 TYR A CA 1
ATOM 1496 C C . TYR A 1 188 ? -2.83 -20.594 -15.711 1 95.94 188 TYR A C 1
ATOM 1498 O O . TYR A 1 188 ? -1.612 -20.469 -15.852 1 95.94 188 TYR A O 1
ATOM 1506 N N . HIS A 1 189 ? -3.312 -21.375 -14.789 1 95.56 189 HIS A N 1
ATOM 1507 C CA . HIS A 1 189 ? -2.492 -21.828 -13.672 1 95.56 189 HIS A CA 1
ATOM 1508 C C . HIS A 1 189 ? -1.813 -23.156 -13.992 1 95.56 189 HIS A C 1
ATOM 1510 O O . HIS A 1 189 ? -1.051 -23.672 -13.18 1 95.56 189 HIS A O 1
ATOM 1516 N N . LYS A 1 190 ? -2.012 -23.672 -15.148 1 93.44 190 LYS A N 1
ATOM 1517 C CA . LYS A 1 190 ? -1.318 -24.859 -15.641 1 93.44 190 LYS A CA 1
ATOM 1518 C C . LYS A 1 190 ? -0.354 -24.5 -16.766 1 93.44 190 LYS A C 1
ATOM 1520 O O . LYS A 1 190 ? -0.575 -23.547 -17.5 1 93.44 190 LYS A O 1
ATOM 1525 N N . THR A 1 191 ? 0.633 -25.297 -16.828 1 94.44 191 THR A N 1
ATOM 1526 C CA . THR A 1 191 ? 1.565 -25.094 -17.938 1 94.44 191 THR A CA 1
ATOM 1527 C C . THR A 1 191 ? 0.979 -25.625 -19.234 1 94.44 191 THR A C 1
ATOM 1529 O O . THR A 1 191 ? 0.474 -26.75 -19.297 1 94.44 191 THR A O 1
ATOM 1532 N N . GLU A 1 192 ? 0.909 -24.812 -20.219 1 95.06 192 GLU A N 1
ATOM 1533 C CA . GLU A 1 192 ? 0.456 -25.141 -21.578 1 95.06 192 GLU A CA 1
ATOM 1534 C C . GLU A 1 192 ? 1.274 -24.406 -22.625 1 95.06 192 GLU A C 1
ATOM 1536 O O . GLU A 1 192 ? 1.695 -23.266 -22.406 1 95.06 192 GLU A O 1
ATOM 1541 N N . SER A 1 193 ? 1.585 -25.062 -23.734 1 97.31 193 SER A N 1
ATOM 1542 C CA . SER A 1 193 ? 2.344 -24.422 -24.797 1 97.31 193 SER A CA 1
ATOM 1543 C C . SER A 1 193 ? 1.819 -24.812 -26.172 1 97.31 193 SER A C 1
ATOM 1545 O O . SER A 1 193 ? 1.325 -25.938 -26.359 1 97.31 193 SER A O 1
ATOM 1547 N N . ARG A 1 194 ? 1.855 -23.891 -27.094 1 97.5 194 ARG A N 1
ATOM 1548 C CA . ARG A 1 194 ? 1.494 -24.109 -28.484 1 97.5 194 ARG A CA 1
ATOM 1549 C C . ARG A 1 194 ? 2.273 -23.172 -29.406 1 97.5 194 ARG A C 1
ATOM 1551 O O . ARG A 1 194 ? 2.793 -22.141 -28.969 1 97.5 194 ARG A O 1
ATOM 1558 N N . ILE A 1 195 ? 2.443 -23.625 -30.625 1 97.69 195 ILE A N 1
ATOM 1559 C CA . ILE A 1 195 ? 2.932 -22.75 -31.672 1 97.69 195 ILE A CA 1
ATOM 1560 C C . ILE A 1 195 ? 1.755 -22.203 -32.5 1 97.69 195 ILE A C 1
ATOM 1562 O O . ILE A 1 195 ? 0.951 -22.969 -33 1 97.69 195 ILE A O 1
ATOM 1566 N N . VAL A 1 196 ? 1.583 -20.922 -32.438 1 97.12 196 VAL A N 1
ATOM 1567 C CA . VAL A 1 196 ? 0.51 -20.266 -33.188 1 97.12 196 VAL A CA 1
ATOM 1568 C C . VAL A 1 196 ? 1.103 -19.312 -34.219 1 97.12 196 VAL A C 1
ATOM 1570 O O . VAL A 1 196 ? 1.838 -18.391 -33.875 1 97.12 196 VAL A O 1
ATOM 1573 N N . ASP A 1 197 ? 0.791 -19.531 -35.531 1 96.38 197 ASP A N 1
ATOM 1574 C CA . ASP A 1 197 ? 1.335 -18.75 -36.625 1 96.38 197 ASP A CA 1
ATOM 1575 C C . ASP A 1 197 ? 2.857 -18.656 -36.531 1 96.38 197 ASP A C 1
ATOM 1577 O O . ASP A 1 197 ? 3.424 -17.562 -36.594 1 96.38 197 ASP A O 1
ATOM 1581 N N . ASP A 1 198 ? 3.469 -19.781 -36.219 1 96.25 198 ASP A N 1
ATOM 1582 C CA . ASP A 1 198 ? 4.914 -19.984 -36.188 1 96.25 198 ASP A CA 1
ATOM 1583 C C . ASP A 1 198 ? 5.543 -19.266 -35 1 96.25 198 ASP A C 1
ATOM 1585 O O . ASP A 1 198 ? 6.758 -19.078 -34.938 1 96.25 198 ASP A O 1
ATOM 1589 N N . VAL A 1 199 ? 4.746 -18.797 -34.031 1 97.81 199 VAL A N 1
ATOM 1590 C CA . VAL A 1 199 ? 5.227 -18.125 -32.844 1 97.81 199 VAL A CA 1
ATOM 1591 C C . VAL A 1 199 ? 4.945 -18.984 -31.609 1 97.81 199 VAL A C 1
ATOM 1593 O O . VAL A 1 199 ? 3.787 -19.266 -31.297 1 97.81 199 VAL A O 1
ATOM 1596 N N . PRO A 1 200 ? 6 -19.453 -30.938 1 98.38 200 PRO A N 1
ATOM 1597 C CA . PRO A 1 200 ? 5.766 -20.188 -29.688 1 98.38 200 PRO A CA 1
ATOM 1598 C C . PRO A 1 200 ? 5.117 -19.344 -28.609 1 98.38 200 PRO A C 1
ATOM 1600 O O . PRO A 1 200 ? 5.512 -18.188 -28.391 1 98.38 200 PRO A O 1
ATOM 1603 N N . ALA A 1 201 ? 4.07 -19.828 -27.984 1 98.62 201 ALA A N 1
ATOM 1604 C CA . ALA A 1 201 ? 3.369 -19.219 -26.859 1 98.62 201 ALA A CA 1
ATOM 1605 C C . ALA A 1 201 ? 3.133 -20.234 -25.75 1 98.62 201 ALA A C 1
ATOM 1607 O O . ALA A 1 201 ? 2.885 -21.422 -26.016 1 98.62 201 ALA A O 1
ATOM 1608 N N . TRP A 1 202 ? 3.25 -19.781 -24.453 1 98.69 202 TRP A N 1
ATOM 1609 C CA . TRP A 1 202 ? 3.051 -20.734 -23.359 1 98.69 202 TRP A CA 1
ATOM 1610 C C . TRP A 1 202 ? 2.553 -20.031 -22.109 1 98.69 202 TRP A C 1
ATOM 1612 O O . TRP A 1 202 ? 2.732 -18.812 -21.953 1 98.69 202 TRP A O 1
ATOM 1622 N N . TYR A 1 203 ? 1.896 -20.766 -21.297 1 98 203 TYR A N 1
ATOM 1623 C CA . TYR A 1 203 ? 1.611 -20.359 -19.922 1 98 203 TYR A CA 1
ATOM 1624 C C . TYR A 1 203 ? 2.627 -20.969 -18.953 1 98 203 TYR A C 1
ATOM 1626 O O . TYR A 1 203 ? 2.904 -22.172 -19.016 1 98 203 TYR A O 1
ATOM 1634 N N . ALA A 1 204 ? 3.145 -20.141 -18.094 1 96.56 204 ALA A N 1
ATOM 1635 C CA . ALA A 1 204 ? 4.121 -20.625 -17.125 1 96.56 204 ALA A CA 1
ATOM 1636 C C . ALA A 1 204 ? 3.449 -21.484 -16.062 1 96.56 204 ALA A C 1
ATOM 1638 O O . ALA A 1 204 ? 4.086 -22.359 -15.469 1 96.56 204 ALA A O 1
ATOM 1639 N N . GLY A 1 205 ? 2.131 -21.25 -15.875 1 96.81 205 GLY A N 1
ATOM 1640 C CA . GLY A 1 205 ? 1.474 -21.797 -14.703 1 96.81 205 GLY A CA 1
ATOM 1641 C C . GLY A 1 205 ? 1.682 -20.969 -13.453 1 96.81 205 GLY A C 1
ATOM 1642 O O . GLY A 1 205 ? 2.461 -20.016 -13.461 1 96.81 205 GLY A O 1
ATOM 1643 N N . SER A 1 206 ? 0.957 -21.344 -12.391 1 98 206 SER A N 1
ATOM 1644 C CA . SER A 1 206 ? 1.127 -20.641 -11.117 1 98 206 SER A CA 1
ATOM 1645 C C . SER A 1 206 ? 2.275 -21.25 -10.312 1 98 206 SER A C 1
ATOM 1647 O O . SER A 1 206 ? 2.609 -22.422 -10.477 1 98 206 SER A O 1
ATOM 1649 N N . THR A 1 207 ? 2.871 -20.438 -9.438 1 98.25 207 THR A N 1
ATOM 1650 C CA . THR A 1 207 ? 4.008 -20.922 -8.656 1 98.25 207 THR A CA 1
ATOM 1651 C C . THR A 1 207 ? 3.543 -21.812 -7.512 1 98.25 207 THR A C 1
ATOM 1653 O O . THR A 1 207 ? 4.336 -22.578 -6.949 1 98.25 207 THR A O 1
ATOM 1656 N N . GLU A 1 208 ? 2.277 -21.688 -7.141 1 97.81 208 GLU A N 1
ATOM 1657 C CA . GLU A 1 208 ? 1.648 -22.516 -6.109 1 97.81 208 GLU A CA 1
ATOM 1658 C C . GLU A 1 208 ? 0.268 -23 -6.551 1 97.81 208 GLU A C 1
ATOM 1660 O O . GLU A 1 208 ? -0.333 -22.422 -7.461 1 97.81 208 GLU A O 1
ATOM 1665 N N . ARG A 1 209 ? -0.146 -24.094 -5.898 1 96.19 209 ARG A N 1
ATOM 1666 C CA . ARG A 1 209 ? -1.475 -24.625 -6.203 1 96.19 209 ARG A CA 1
ATOM 1667 C C . ARG A 1 209 ? -2.561 -23.656 -5.723 1 96.19 209 ARG A C 1
ATOM 1669 O O . ARG A 1 209 ? -2.633 -23.344 -4.535 1 96.19 209 ARG A O 1
ATOM 1676 N N . CYS A 1 210 ? -3.375 -23.219 -6.648 1 94.56 210 CYS A N 1
ATOM 1677 C CA . CYS A 1 210 ? -4.363 -22.203 -6.34 1 94.56 210 CYS A CA 1
ATOM 1678 C C . CYS A 1 210 ? -5.758 -22.797 -6.223 1 94.56 210 CYS A C 1
ATOM 1680 O O . CYS A 1 210 ? -6.703 -22.109 -5.836 1 94.56 210 CYS A O 1
ATOM 1682 N N . ALA A 1 211 ? -5.879 -24.062 -6.574 1 91.19 211 ALA A N 1
ATOM 1683 C CA . ALA A 1 211 ? -7.176 -24.734 -6.523 1 91.19 211 ALA A CA 1
ATOM 1684 C C . ALA A 1 211 ? -7.035 -26.172 -6.043 1 91.19 211 ALA A C 1
ATOM 1686 O O . ALA A 1 211 ? -5.938 -26.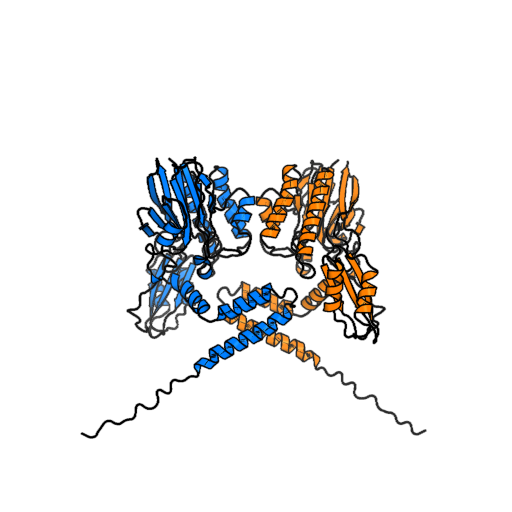734 -6.043 1 91.19 211 ALA A O 1
ATOM 1687 N N . THR A 1 212 ? -8.164 -26.766 -5.703 1 89.44 212 THR A N 1
ATOM 1688 C CA . THR A 1 212 ? -8.172 -28.094 -5.098 1 89.44 212 THR A CA 1
ATOM 1689 C C . THR A 1 212 ? -7.785 -29.172 -6.117 1 89.44 212 THR A C 1
ATOM 1691 O O . THR A 1 212 ? -7.27 -30.219 -5.75 1 89.44 212 THR A O 1
ATOM 1694 N N . ASP A 1 213 ? -7.961 -28.859 -7.34 1 85.56 213 ASP A N 1
ATOM 1695 C CA . ASP A 1 213 ? -7.723 -29.875 -8.359 1 85.56 213 ASP A CA 1
ATOM 1696 C C . ASP A 1 213 ? -6.344 -29.703 -8.992 1 85.56 213 ASP A C 1
ATOM 1698 O O . ASP A 1 213 ? -6 -30.422 -9.938 1 85.56 213 ASP A O 1
ATOM 1702 N N . GLU A 1 214 ? -5.602 -28.766 -8.516 1 88.62 214 GLU A N 1
ATOM 1703 C CA . GLU A 1 214 ? -4.25 -28.547 -9.016 1 88.62 214 GLU A CA 1
ATOM 1704 C C . GLU A 1 214 ? -3.238 -29.422 -8.273 1 88.62 214 GLU A C 1
ATOM 1706 O O . GLU A 1 214 ? -2.367 -28.906 -7.57 1 88.62 214 GLU A O 1
ATOM 1711 N N . ILE A 1 215 ? -3.184 -30.703 -8.586 1 84.25 215 ILE A N 1
ATOM 1712 C CA . ILE A 1 215 ? -2.383 -31.656 -7.828 1 84.25 215 ILE A CA 1
ATOM 1713 C C . ILE A 1 215 ? -0.993 -31.781 -8.445 1 84.25 215 ILE A C 1
ATOM 1715 O O . ILE A 1 215 ? -0.045 -32.219 -7.785 1 84.25 215 ILE A O 1
ATOM 1719 N N . GLU A 1 216 ? -0.852 -31.391 -9.68 1 88.44 216 GLU A N 1
ATOM 1720 C CA . GLU A 1 216 ? 0.42 -31.531 -10.383 1 88.44 216 GLU A CA 1
ATOM 1721 C C . GLU A 1 216 ? 1.48 -30.594 -9.789 1 88.44 216 GLU A C 1
ATOM 1723 O O . GLU A 1 216 ? 1.157 -29.531 -9.258 1 88.44 216 GLU A O 1
ATOM 1728 N N . PRO A 1 217 ? 2.705 -31.047 -9.898 1 93 217 PRO A N 1
ATOM 1729 C CA . PRO A 1 217 ? 3.785 -30.172 -9.453 1 93 217 PRO A CA 1
ATOM 1730 C C . PRO A 1 217 ? 3.779 -28.828 -10.164 1 93 217 PRO A C 1
ATOM 1732 O O . PRO A 1 217 ? 3.35 -28.734 -11.312 1 93 217 PRO A O 1
ATOM 1735 N N . ARG A 1 218 ? 4.227 -27.844 -9.477 1 96.5 218 ARG A N 1
ATOM 1736 C CA . ARG A 1 218 ? 4.309 -26.5 -10.039 1 96.5 218 ARG A CA 1
ATOM 1737 C C . ARG A 1 218 ? 5.68 -26.25 -10.664 1 96.5 218 ARG A C 1
ATOM 1739 O O . ARG A 1 218 ? 6.684 -26.797 -10.203 1 96.5 218 ARG A O 1
ATOM 1746 N N . THR A 1 219 ? 5.652 -25.469 -11.68 1 97.19 219 THR A N 1
ATOM 1747 C CA . THR A 1 219 ? 6.895 -25.25 -12.414 1 97.19 219 THR A CA 1
ATOM 1748 C C . THR A 1 219 ? 7.043 -23.797 -12.812 1 97.19 219 THR A C 1
ATOM 1750 O O . THR A 1 219 ? 6.078 -23.031 -12.758 1 97.19 219 THR A O 1
ATOM 1753 N N . VAL A 1 220 ? 8.273 -23.391 -13.117 1 98.38 220 VAL A N 1
ATOM 1754 C CA . VAL A 1 220 ? 8.625 -22.156 -13.805 1 98.38 220 VAL A CA 1
ATOM 1755 C C . VAL A 1 220 ? 9.328 -22.469 -15.117 1 98.38 220 VAL A C 1
ATOM 1757 O O . VAL A 1 220 ? 9.719 -23.625 -15.352 1 98.38 220 VAL A O 1
ATOM 1760 N N . SER A 1 221 ? 9.445 -21.531 -16 1 98.69 221 SER A N 1
ATOM 1761 C CA . SER A 1 221 ? 10.016 -21.781 -17.312 1 98.69 221 SER A CA 1
ATOM 1762 C C . SER A 1 221 ? 11.383 -21.125 -17.453 1 98.69 221 SER A C 1
ATOM 1764 O O . SER A 1 221 ? 11.508 -19.906 -17.344 1 98.69 221 SER A O 1
ATOM 1766 N N . LEU A 1 222 ? 12.391 -21.859 -17.703 1 98.81 222 LEU A N 1
ATOM 1767 C CA . LEU A 1 222 ? 13.719 -21.359 -18.047 1 98.81 222 LEU A CA 1
ATOM 1768 C C . LEU A 1 222 ? 13.867 -21.188 -19.547 1 98.81 222 LEU A C 1
ATOM 1770 O O . LEU A 1 222 ? 13.695 -22.156 -20.297 1 98.81 222 LEU A O 1
ATOM 1774 N N . LEU A 1 223 ? 14.141 -19.984 -19.969 1 98.81 223 LEU A N 1
ATOM 1775 C CA . LEU A 1 223 ? 14.305 -19.656 -21.375 1 98.81 223 LEU A CA 1
ATOM 1776 C C . LEU A 1 223 ? 15.773 -19.453 -21.719 1 98.81 223 LEU A C 1
ATOM 1778 O O . LEU A 1 223 ? 16.453 -18.641 -21.078 1 98.81 223 LEU A O 1
ATOM 1782 N N . GLU A 1 224 ? 16.234 -20.172 -22.641 1 98.62 224 GLU A N 1
ATOM 1783 C CA . GLU A 1 224 ? 17.562 -19.969 -23.219 1 98.62 224 GLU A CA 1
ATOM 1784 C C . GLU A 1 224 ? 17.469 -19.5 -24.672 1 98.62 224 GLU A C 1
ATOM 1786 O O . GLU A 1 224 ? 16.953 -20.219 -25.516 1 98.62 224 GLU A O 1
ATOM 1791 N N . ILE A 1 225 ? 17.984 -18.281 -24.875 1 98.25 225 ILE A N 1
ATOM 1792 C CA . ILE A 1 225 ? 17.875 -17.656 -26.188 1 98.25 225 ILE A CA 1
ATOM 1793 C C . ILE A 1 225 ? 19.266 -17.438 -26.781 1 98.25 225 ILE A C 1
ATOM 1795 O O . ILE A 1 225 ? 20.109 -16.781 -26.172 1 98.25 225 ILE A O 1
ATOM 1799 N N . GLU A 1 226 ? 19.547 -18.031 -27.891 1 95.38 226 GLU A N 1
ATOM 1800 C CA . GLU A 1 226 ? 20.828 -17.891 -28.594 1 95.38 226 GLU A CA 1
ATOM 1801 C C . GLU A 1 226 ? 20.609 -17.734 -30.094 1 95.38 226 GLU A C 1
ATOM 1803 O O . GLU A 1 226 ? 19.969 -18.578 -30.734 1 95.38 226 GLU A O 1
ATOM 1808 N N . ASP A 1 227 ? 21.172 -16.641 -30.672 1 91.81 227 ASP A N 1
ATOM 1809 C CA . ASP A 1 227 ? 21.141 -16.391 -32.094 1 91.81 227 ASP A CA 1
ATOM 1810 C C . ASP A 1 227 ? 19.719 -16.5 -32.656 1 91.81 227 ASP A C 1
ATOM 1812 O O . ASP A 1 227 ? 19.484 -17.172 -33.656 1 91.81 227 ASP A O 1
ATOM 1816 N N . GLY A 1 228 ? 18.781 -16.031 -31.844 1 90.38 228 GLY A N 1
ATOM 1817 C CA . GLY A 1 228 ? 17.406 -15.961 -32.281 1 90.38 228 GLY A CA 1
ATOM 1818 C C . GLY A 1 228 ? 16.625 -17.234 -32 1 90.38 228 GLY A C 1
ATOM 1819 O O . GLY A 1 228 ? 15.406 -17.281 -32.219 1 90.38 228 GLY A O 1
ATOM 1820 N N . ASP A 1 229 ? 17.266 -18.25 -31.516 1 95.12 229 ASP A N 1
ATOM 1821 C CA . ASP A 1 229 ? 16.609 -19.516 -31.188 1 95.12 229 ASP A CA 1
ATOM 1822 C C . ASP A 1 229 ? 16.25 -19.594 -29.703 1 95.12 229 ASP A C 1
ATOM 1824 O O . ASP A 1 229 ? 17.062 -19.188 -28.859 1 95.12 229 ASP A O 1
ATOM 1828 N N . LEU A 1 230 ? 15.023 -20.109 -29.453 1 98 230 LEU A N 1
ATOM 1829 C CA . LEU A 1 230 ? 14.539 -20.219 -28.078 1 98 230 LEU A CA 1
ATOM 1830 C C . LEU A 1 230 ? 14.453 -21.672 -27.641 1 98 230 LEU A C 1
ATOM 1832 O O . LEU A 1 230 ? 13.844 -22.5 -28.328 1 98 230 LEU A O 1
ATOM 1836 N N . GLU A 1 231 ? 15.102 -22.016 -26.562 1 98.12 231 GLU A N 1
ATOM 1837 C CA . GLU A 1 231 ? 14.906 -23.281 -25.859 1 98.12 231 GLU A CA 1
ATOM 1838 C C . GLU A 1 231 ? 14.242 -23.047 -24.5 1 98.12 231 GLU A C 1
ATOM 1840 O O . GLU A 1 231 ? 14.719 -22.25 -23.703 1 98.12 231 GLU A O 1
ATOM 1845 N N . ARG A 1 232 ? 13.156 -23.75 -24.297 1 98 232 ARG A N 1
ATOM 1846 C CA . ARG A 1 232 ? 12.398 -23.609 -23.047 1 98 232 ARG A CA 1
ATOM 1847 C C . ARG A 1 232 ? 12.375 -24.922 -22.266 1 98 232 ARG A C 1
ATOM 1849 O O . ARG A 1 232 ? 12.109 -25.984 -22.828 1 98 232 ARG A O 1
ATOM 1856 N N . ARG A 1 233 ? 12.617 -24.812 -20.969 1 97.38 233 ARG A N 1
ATOM 1857 C CA . ARG A 1 233 ? 12.539 -25.938 -20.062 1 97.38 233 ARG A CA 1
ATOM 1858 C C . ARG A 1 233 ? 11.758 -25.578 -18.797 1 97.38 233 ARG A C 1
ATOM 1860 O O . ARG A 1 233 ? 11.859 -24.453 -18.297 1 97.38 233 ARG A O 1
ATOM 1867 N N . GLU A 1 234 ? 11.039 -26.578 -18.359 1 97.56 234 GLU A N 1
ATOM 1868 C CA . GLU A 1 234 ? 10.305 -26.391 -17.109 1 97.56 234 GLU A CA 1
ATOM 1869 C C . GLU A 1 234 ? 11.133 -26.828 -15.906 1 97.56 234 GLU A C 1
ATOM 1871 O O . GLU A 1 234 ? 11.805 -27.859 -15.953 1 97.56 234 GLU A O 1
ATOM 1876 N N . LEU A 1 235 ? 11.141 -25.984 -14.891 1 98.06 235 LEU A N 1
ATOM 1877 C CA . LEU A 1 235 ? 11.781 -26.312 -13.617 1 98.06 235 LEU A CA 1
ATOM 1878 C C . LEU A 1 235 ? 10.742 -26.453 -12.508 1 98.06 235 LEU A C 1
ATOM 1880 O O . LEU A 1 235 ? 9.93 -25.547 -12.289 1 98.06 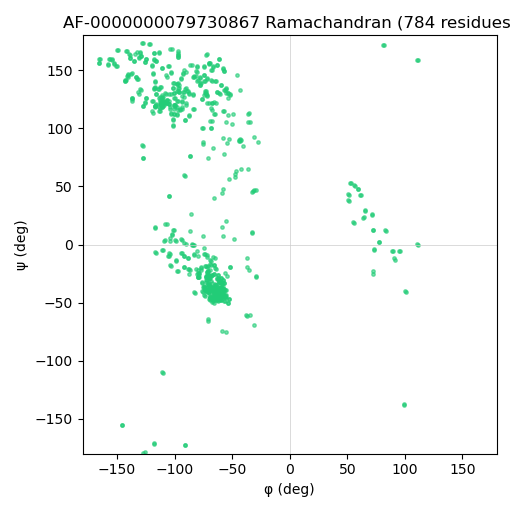235 LEU A O 1
ATOM 1884 N N . GLU A 1 236 ? 10.812 -27.547 -11.875 1 97.38 236 GLU A N 1
ATOM 1885 C CA . GLU A 1 236 ? 9.844 -27.797 -10.812 1 97.38 236 GLU A CA 1
ATOM 1886 C C . GLU A 1 236 ? 10.148 -26.969 -9.57 1 97.38 236 GLU A C 1
ATOM 1888 O O . GLU A 1 236 ? 11.312 -26.797 -9.211 1 97.38 236 GLU A O 1
ATOM 1893 N N . ILE A 1 237 ? 9.133 -26.469 -8.93 1 96.69 237 ILE A N 1
ATOM 1894 C CA . ILE A 1 237 ? 9.234 -25.766 -7.656 1 96.69 237 ILE A CA 1
ATOM 1895 C C . ILE A 1 237 ? 8.82 -26.703 -6.516 1 96.69 237 ILE A C 1
ATOM 1897 O O . ILE A 1 237 ? 7.812 -27.406 -6.617 1 96.69 237 ILE A O 1
ATOM 1901 N N . ASP A 1 238 ? 9.617 -26.672 -5.492 1 93.81 238 ASP A N 1
ATOM 1902 C CA . ASP A 1 238 ? 9.258 -27.469 -4.32 1 93.81 238 ASP A CA 1
ATOM 1903 C C . ASP A 1 238 ? 8.133 -26.812 -3.529 1 93.81 238 ASP A C 1
ATOM 1905 O O . ASP A 1 238 ? 8.375 -25.859 -2.773 1 93.81 238 ASP A O 1
ATOM 1909 N N . THR A 1 239 ? 6.922 -27.297 -3.727 1 96.62 239 THR A N 1
ATOM 1910 C CA . THR A 1 239 ? 5.758 -26.766 -3.021 1 96.62 239 THR A CA 1
ATOM 1911 C C . THR A 1 239 ? 5.121 -27.844 -2.146 1 96.62 239 THR A C 1
ATOM 1913 O O . THR A 1 239 ? 5.383 -29.031 -2.326 1 96.62 239 THR A O 1
ATOM 1916 N N . ARG A 1 240 ? 4.371 -27.391 -1.17 1 96.38 240 ARG A N 1
ATOM 1917 C CA . ARG A 1 240 ? 3.66 -28.328 -0.304 1 96.38 240 ARG A CA 1
ATOM 1918 C C . ARG A 1 240 ? 2.701 -29.188 -1.108 1 96.38 240 ARG A C 1
ATOM 1920 O O . ARG A 1 240 ? 1.966 -28.688 -1.962 1 96.38 240 ARG A O 1
ATOM 1927 N N . GLU A 1 241 ? 2.668 -30.469 -0.794 1 94.69 241 GLU A N 1
ATOM 1928 C CA . GLU A 1 241 ? 1.854 -31.406 -1.555 1 94.69 241 GLU A CA 1
ATOM 1929 C C . GLU A 1 241 ? 0.394 -31.359 -1.111 1 94.69 241 GLU A C 1
ATOM 1931 O O . GLU A 1 241 ? 0.103 -31.109 0.059 1 94.69 241 GLU A O 1
ATOM 1936 N N . PHE A 1 242 ? -0.404 -31.625 -2.039 1 95.5 242 PHE A N 1
ATOM 1937 C CA . PHE A 1 242 ? -1.829 -31.812 -1.791 1 95.5 242 PHE A CA 1
ATOM 1938 C C . PHE A 1 242 ? -2.188 -33.281 -1.762 1 95.5 242 PHE A C 1
ATOM 1940 O O . PHE A 1 242 ? -1.63 -34.094 -2.523 1 95.5 242 PHE A O 1
ATOM 1947 N N . GLU A 1 243 ? -3.037 -33.688 -0.86 1 95.06 243 GLU A N 1
ATOM 1948 C CA . GLU A 1 243 ? -3.619 -35.031 -0.826 1 95.06 243 GLU A CA 1
ATOM 1949 C C . GLU A 1 243 ? -5.141 -34.969 -0.944 1 95.06 243 GLU A C 1
ATOM 1951 O O . GLU A 1 243 ? -5.816 -34.438 -0.057 1 95.06 243 GLU A O 1
ATOM 1956 N N . SER A 1 244 ? -5.629 -35.5 -2.016 1 94.62 244 SER A N 1
ATOM 1957 C CA . SER A 1 244 ? -7.074 -35.531 -2.227 1 94.62 244 SER A CA 1
ATOM 1958 C C . SER A 1 244 ? -7.664 -36.844 -1.734 1 94.62 244 SER A C 1
ATOM 1960 O O . SER A 1 244 ? -7.215 -37.938 -2.139 1 94.62 244 SER A O 1
ATOM 1962 N N . ILE A 1 245 ? -8.68 -36.719 -0.908 1 95.56 245 ILE A N 1
ATOM 1963 C CA . ILE A 1 245 ? -9.281 -37.906 -0.307 1 95.56 245 ILE A CA 1
ATOM 1964 C C . ILE A 1 245 ? -10.797 -37.844 -0.469 1 95.56 245 ILE A C 1
ATOM 1966 O O . ILE A 1 245 ? -11.422 -36.844 -0.167 1 95.56 245 ILE A O 1
ATOM 1970 N N . ARG A 1 246 ? -11.32 -38.875 -0.947 1 95.06 246 ARG A N 1
ATOM 1971 C CA . ARG A 1 246 ? -12.773 -39.031 -1.016 1 95.06 246 ARG A CA 1
ATOM 1972 C C . ARG A 1 246 ? -13.273 -40.094 -0.052 1 95.06 246 ARG A C 1
ATOM 1974 O O . ARG A 1 246 ? -12.789 -41.219 -0.075 1 95.06 246 ARG A O 1
ATOM 1981 N N . ILE A 1 247 ? -14.156 -39.75 0.792 1 95.56 247 ILE A N 1
ATOM 1982 C CA . ILE A 1 247 ? -14.75 -40.688 1.731 1 95.56 247 ILE A CA 1
ATOM 1983 C C . ILE A 1 247 ? -16.25 -40.812 1.447 1 95.56 247 ILE A C 1
ATOM 1985 O O . ILE A 1 247 ? -17 -39.844 1.554 1 95.56 247 ILE A O 1
ATOM 1989 N N . GLU A 1 248 ? -16.625 -42 1.138 1 95 248 GLU A N 1
ATOM 1990 C CA . GLU A 1 248 ? -18.047 -42.281 0.917 1 95 248 GLU A CA 1
ATOM 1991 C C . GLU A 1 248 ? -18.672 -42.938 2.148 1 95 248 GLU A C 1
ATOM 1993 O O . GLU A 1 248 ? -18.312 -44.062 2.523 1 95 248 GLU A O 1
ATOM 1998 N N . PHE A 1 249 ? -19.656 -42.25 2.658 1 93.81 249 PHE A N 1
ATOM 1999 C CA . PHE A 1 249 ? -20.281 -42.719 3.887 1 93.81 249 PHE A CA 1
ATOM 2000 C C . PHE A 1 249 ? -21.547 -43.5 3.576 1 93.81 249 PHE A C 1
ATOM 2002 O O . PHE A 1 249 ? -22.328 -43.125 2.686 1 93.81 249 PHE A O 1
ATOM 2009 N N . ASP A 1 250 ? -21.703 -44.625 4.316 1 91.62 250 ASP A N 1
ATOM 2010 C CA . ASP A 1 250 ? -22.984 -45.312 4.41 1 91.62 250 ASP A CA 1
ATOM 2011 C C . ASP A 1 250 ? -23.688 -45 5.734 1 91.62 250 ASP A C 1
ATOM 2013 O O . ASP A 1 250 ? -23.078 -44.406 6.637 1 91.62 250 ASP A O 1
ATOM 2017 N N . ASP A 1 251 ? -24.969 -45.375 5.828 1 87.38 251 ASP A N 1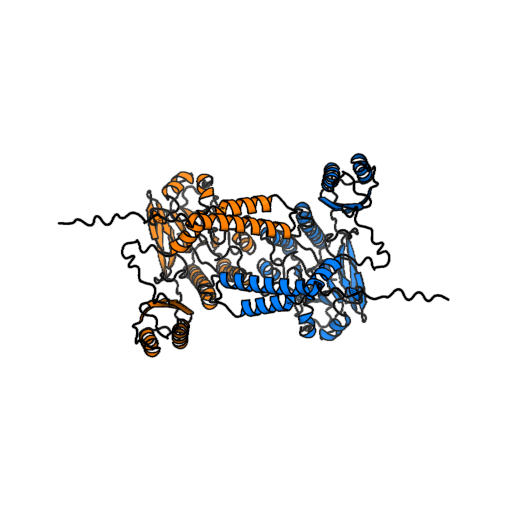
ATOM 2018 C CA . ASP A 1 251 ? -25.812 -45.031 6.965 1 87.38 251 ASP A CA 1
ATOM 2019 C C . ASP A 1 251 ? -25.188 -45.469 8.281 1 87.38 251 ASP A C 1
ATOM 2021 O O . ASP A 1 251 ? -25.406 -44.844 9.32 1 87.38 251 ASP A O 1
ATOM 2025 N N . ASN A 1 252 ? -24.359 -46.5 8.289 1 88.19 252 ASN A N 1
ATOM 2026 C CA . ASN A 1 252 ? -23.875 -47.062 9.539 1 88.19 252 ASN A CA 1
ATOM 2027 C C . ASN A 1 252 ? -22.438 -46.656 9.828 1 88.19 252 ASN A C 1
ATOM 2029 O O . ASN A 1 252 ? -21.875 -47 10.859 1 88.19 252 ASN A O 1
ATOM 2033 N N . ASP A 1 253 ? -21.969 -45.781 8.945 1 86 253 ASP A N 1
ATOM 2034 C CA . ASP A 1 253 ? -20.562 -45.406 9.102 1 86 253 ASP A CA 1
ATOM 2035 C C . ASP A 1 253 ? -20.375 -44.406 10.227 1 86 253 ASP A C 1
ATOM 2037 O O . ASP A 1 253 ? -21.219 -43.531 10.422 1 86 253 ASP A O 1
ATOM 2041 N N . SER A 1 254 ? -19.281 -44.625 11.078 1 87.25 254 SER A N 1
ATOM 2042 C CA . SER A 1 254 ? -19.016 -43.812 12.266 1 87.25 254 SER A CA 1
ATOM 2043 C C . SER A 1 254 ? -17.688 -43.094 12.141 1 87.25 254 SER A C 1
ATOM 2045 O O . SER A 1 254 ? -17.094 -43.031 11.062 1 87.25 254 SER A O 1
ATOM 2047 N N . HIS A 1 255 ? -17.328 -42.5 13.266 1 91.12 255 HIS A N 1
ATOM 2048 C CA . HIS A 1 255 ? -16.047 -41.781 13.375 1 91.12 255 HIS A CA 1
ATOM 2049 C C . HIS A 1 255 ? -14.875 -42.719 13.086 1 91.12 255 HIS A C 1
ATOM 2051 O O . HIS A 1 255 ? -13.883 -42.312 12.477 1 91.12 255 HIS A O 1
ATOM 2057 N N . GLY A 1 256 ? -15.125 -43.906 13.492 1 92.94 256 GLY A N 1
ATOM 2058 C CA . GLY A 1 256 ? -14.086 -44.875 13.25 1 92.94 256 GLY A CA 1
ATOM 2059 C C . GLY A 1 256 ? -13.828 -45.125 11.773 1 92.94 256 GLY A C 1
ATOM 2060 O O . GLY A 1 256 ? -12.68 -45.281 11.352 1 92.94 256 GLY A O 1
ATOM 2061 N N . TYR A 1 257 ? -14.898 -45.062 11.039 1 93.94 257 TYR A N 1
ATOM 2062 C CA . TYR A 1 257 ? -14.781 -45.25 9.594 1 93.94 257 TYR A CA 1
ATOM 2063 C C . TYR A 1 257 ? -14 -44.125 8.961 1 93.94 257 TYR A C 1
ATOM 2065 O O . TYR A 1 257 ? -13.102 -44.344 8.148 1 93.94 257 TYR A O 1
ATOM 2073 N N . ALA A 1 258 ? -14.328 -42.906 9.305 1 94.81 258 ALA A N 1
ATOM 2074 C CA . ALA A 1 258 ? -13.625 -41.75 8.797 1 94.81 258 ALA A CA 1
ATOM 2075 C C . ALA A 1 258 ? -12.141 -41.812 9.133 1 94.81 258 ALA A C 1
ATOM 2077 O O . ALA A 1 258 ? -11.289 -41.5 8.289 1 94.81 258 ALA A O 1
ATOM 2078 N N . ARG A 1 259 ? -11.875 -42.188 10.344 1 95.56 259 ARG A N 1
ATOM 2079 C CA . ARG A 1 259 ? -10.492 -42.281 10.789 1 95.56 259 ARG A CA 1
ATOM 2080 C C . ARG A 1 259 ? -9.734 -43.344 9.977 1 95.56 259 ARG A C 1
ATOM 2082 O O . ARG A 1 259 ? -8.602 -43.094 9.562 1 95.56 259 ARG A O 1
ATOM 2089 N N . ASP A 1 260 ? -10.328 -44.469 9.766 1 95.25 260 ASP A N 1
ATOM 2090 C CA . ASP A 1 260 ? -9.703 -45.562 9.008 1 95.25 260 ASP A CA 1
ATOM 2091 C C . ASP A 1 260 ? -9.391 -45.094 7.582 1 95.25 260 ASP A C 1
ATOM 2093 O O . ASP A 1 260 ? -8.328 -45.438 7.043 1 95.25 260 ASP A O 1
ATOM 2097 N N . GLU A 1 261 ? -10.32 -44.406 7.008 1 95.5 261 GLU A N 1
ATOM 2098 C CA . GLU A 1 261 ? -10.141 -43.938 5.641 1 95.5 261 GLU A CA 1
ATOM 2099 C C . GLU A 1 261 ? -8.984 -42.938 5.555 1 95.5 261 GLU A C 1
ATOM 2101 O O . GLU A 1 261 ? -8.18 -43 4.625 1 95.5 261 GLU A O 1
ATOM 2106 N N . LEU A 1 262 ? -8.883 -42.062 6.516 1 96.12 262 LEU A N 1
ATOM 2107 C CA . LEU A 1 262 ? -7.824 -41.062 6.523 1 96.12 262 LEU A CA 1
ATOM 2108 C C . LEU A 1 262 ? -6.473 -41.719 6.828 1 96.12 262 LEU A C 1
ATOM 2110 O O . LEU A 1 262 ? -5.438 -41.25 6.344 1 96.12 262 LEU A O 1
ATOM 2114 N N . ASP A 1 263 ? -6.496 -42.812 7.504 1 94.62 263 ASP A N 1
ATOM 2115 C CA . ASP A 1 263 ? -5.273 -43.531 7.879 1 94.62 263 ASP A CA 1
ATOM 2116 C C . ASP A 1 263 ? -4.609 -44.156 6.656 1 94.62 263 ASP A C 1
ATOM 2118 O O . ASP A 1 263 ? -3.42 -44.5 6.688 1 94.62 263 ASP A O 1
ATOM 2122 N N . ARG A 1 264 ? -5.336 -44.344 5.672 1 95.62 264 ARG A N 1
ATOM 2123 C CA . ARG A 1 264 ? -4.812 -44.938 4.457 1 95.62 264 ARG A CA 1
ATOM 2124 C C . ARG A 1 264 ? -3.938 -43.969 3.682 1 95.62 264 ARG A C 1
ATOM 2126 O O . ARG A 1 264 ? -3.277 -44.344 2.713 1 95.62 264 ARG A O 1
ATOM 2133 N N . HIS A 1 265 ? -3.936 -42.75 4.129 1 96 265 HIS A N 1
ATOM 2134 C CA . HIS A 1 265 ? -3.195 -41.688 3.432 1 96 265 HIS A CA 1
ATOM 2135 C C . HIS A 1 265 ? -2.111 -41.094 4.32 1 96 265 HIS A C 1
ATOM 2137 O O . HIS A 1 265 ? -2.256 -41.062 5.547 1 96 265 HIS A O 1
ATOM 2143 N N . GLN A 1 266 ? -1.037 -40.688 3.76 1 94.75 266 GLN A N 1
ATOM 2144 C CA . GLN A 1 266 ? 0.001 -39.938 4.469 1 94.75 266 GLN A CA 1
ATOM 2145 C C . GLN A 1 266 ? -0.278 -38.438 4.438 1 94.75 266 GLN A C 1
ATOM 2147 O O . GLN A 1 266 ? -0.074 -37.812 3.412 1 94.75 266 GLN A O 1
ATOM 2152 N N . LEU A 1 267 ? -0.615 -37.875 5.602 1 96.81 267 LEU A N 1
ATOM 2153 C CA . LEU A 1 267 ? -1.112 -36.531 5.609 1 96.81 267 LEU A CA 1
ATOM 2154 C C . LEU A 1 267 ? -0.1 -35.562 6.25 1 96.81 267 LEU A C 1
ATOM 2156 O O . LEU A 1 267 ? -0.258 -34.344 6.188 1 96.81 267 LEU A O 1
ATOM 2160 N N . ASP A 1 268 ? 0.989 -36.094 6.773 1 96.56 268 ASP A N 1
ATOM 2161 C CA . ASP A 1 268 ? 1.943 -35.281 7.527 1 96.56 268 ASP A CA 1
ATOM 2162 C C . ASP A 1 268 ? 2.475 -34.125 6.688 1 96.56 268 ASP A C 1
ATOM 2164 O O . ASP A 1 268 ? 3.16 -34.344 5.684 1 96.56 268 ASP A O 1
ATOM 2168 N N . GLY A 1 269 ? 2.139 -32.938 7.117 1 97 269 GLY A N 1
ATOM 2169 C CA . GLY A 1 269 ? 2.66 -31.719 6.488 1 97 269 GLY A CA 1
ATOM 2170 C C . GLY A 1 269 ? 1.963 -31.375 5.184 1 97 269 GLY A C 1
ATOM 2171 O O . GLY A 1 269 ? 2.312 -30.391 4.527 1 97 269 GLY A O 1
ATOM 2172 N N . LYS A 1 270 ? 0.98 -32.125 4.77 1 96.94 270 LYS A N 1
ATOM 2173 C CA . LYS A 1 270 ? 0.324 -31.922 3.482 1 96.94 270 LYS A CA 1
ATOM 2174 C C . LYS A 1 270 ? -0.955 -31.109 3.641 1 96.94 270 LYS A C 1
ATOM 2176 O O . LYS A 1 270 ? -1.414 -30.875 4.762 1 96.94 270 LYS A O 1
ATOM 2181 N N . VAL A 1 271 ? -1.376 -30.562 2.514 1 97.38 271 VAL A N 1
ATOM 2182 C CA . VAL A 1 271 ? -2.732 -30.031 2.451 1 97.38 271 VAL A CA 1
ATOM 2183 C C . VAL A 1 271 ? -3.717 -31.156 2.139 1 97.38 271 VAL A C 1
ATOM 2185 O O . VAL A 1 271 ? -3.658 -31.766 1.063 1 97.38 271 VAL A O 1
ATOM 2188 N N . ALA A 1 272 ? -4.609 -31.438 3.029 1 97.06 272 ALA A N 1
ATOM 2189 C CA . ALA A 1 272 ? -5.602 -32.5 2.838 1 97.06 272 ALA A CA 1
ATOM 2190 C C . ALA A 1 272 ? -6.906 -31.922 2.291 1 97.06 272 ALA A C 1
ATOM 2192 O O . ALA A 1 272 ? -7.539 -31.078 2.93 1 97.06 272 ALA A O 1
ATOM 2193 N N . ILE A 1 273 ? -7.215 -32.344 1.123 1 96.75 273 ILE A N 1
ATOM 2194 C CA . ILE A 1 273 ? -8.508 -32 0.532 1 96.75 273 ILE A CA 1
ATOM 2195 C C . ILE A 1 273 ? -9.461 -33.188 0.653 1 96.75 273 ILE A C 1
ATOM 2197 O O . ILE A 1 273 ? -9.375 -34.156 -0.121 1 96.75 273 ILE A O 1
ATOM 2201 N N . VAL A 1 274 ? -10.477 -33.062 1.565 1 96.94 274 VAL A N 1
ATOM 2202 C CA . VAL A 1 274 ? -11.336 -34.219 1.859 1 96.94 274 VAL A CA 1
ATOM 2203 C C . VAL A 1 274 ? -12.75 -33.938 1.347 1 96.94 274 VAL A C 1
ATOM 2205 O O . VAL A 1 274 ? -13.359 -32.906 1.712 1 96.94 274 VAL A O 1
ATOM 2208 N N . THR A 1 275 ? -13.148 -34.781 0.496 1 95.88 275 THR A N 1
ATOM 2209 C CA . THR A 1 275 ? -14.516 -34.688 -0.005 1 95.88 275 THR A CA 1
ATOM 2210 C C . THR A 1 275 ? -15.375 -35.812 0.587 1 95.88 275 THR A C 1
ATOM 2212 O O . THR A 1 275 ? -15.047 -36.969 0.46 1 95.88 275 THR A O 1
ATOM 2215 N N . LEU A 1 276 ? -16.453 -35.406 1.225 1 95.69 276 LEU A N 1
ATOM 2216 C CA . LEU A 1 276 ? -17.391 -36.375 1.812 1 95.69 276 LEU A CA 1
ATOM 2217 C C . LEU A 1 276 ? -18.594 -36.562 0.91 1 95.69 276 LEU A C 1
ATOM 2219 O O . LEU A 1 276 ? -19.234 -35.594 0.496 1 95.69 276 LEU A O 1
ATOM 2223 N N . THR A 1 277 ? -18.797 -37.812 0.627 1 94.69 277 THR A N 1
ATOM 2224 C CA . THR A 1 277 ? -19.953 -38.156 -0.203 1 94.69 277 THR A CA 1
ATOM 2225 C C . THR A 1 277 ? -20.766 -39.281 0.44 1 94.69 277 THR A C 1
ATOM 2227 O O . THR A 1 277 ? -20.359 -39.844 1.456 1 94.69 277 THR A O 1
ATOM 2230 N N . GLY A 1 278 ? -22.078 -39.469 -0.116 1 93.38 278 GLY A N 1
ATOM 2231 C CA . GLY A 1 278 ? -22.938 -40.531 0.368 1 93.38 278 GLY A CA 1
ATOM 2232 C C . GLY A 1 278 ? -23.969 -40.062 1.375 1 93.38 278 GLY A C 1
ATOM 2233 O O . GLY A 1 278 ? -24.562 -38.969 1.211 1 93.38 278 GLY A O 1
ATOM 2234 N N . GLU A 1 279 ? -24.109 -40.938 2.463 1 91.31 279 GLU A N 1
ATOM 2235 C CA . GLU A 1 279 ? -25.172 -40.656 3.43 1 91.31 279 GLU A CA 1
ATOM 2236 C C . GLU A 1 279 ? -24.672 -39.781 4.578 1 91.31 279 GLU A C 1
ATOM 2238 O O . GLU A 1 279 ? -23.5 -39.875 4.961 1 91.31 279 GLU A O 1
ATOM 2243 N N . ARG A 1 280 ? -25.641 -39.062 5.02 1 90.5 280 ARG A N 1
ATOM 2244 C CA . ARG A 1 280 ? -25.328 -38.281 6.207 1 90.5 280 ARG A CA 1
ATOM 2245 C C . ARG A 1 280 ? -25.25 -39.156 7.449 1 90.5 280 ARG A C 1
ATOM 2247 O O . ARG A 1 280 ? -26.062 -40.062 7.617 1 90.5 280 ARG A O 1
ATOM 2254 N N . THR A 1 281 ? -24.219 -38.969 8.125 1 90.81 281 THR A N 1
ATOM 2255 C CA . THR A 1 281 ? -24 -39.688 9.383 1 90.81 281 THR A CA 1
ATOM 2256 C C . THR A 1 281 ? -23.688 -38.688 10.5 1 90.81 281 THR A C 1
ATOM 2258 O O . THR A 1 281 ? -23.578 -37.5 10.266 1 90.81 281 THR A O 1
ATOM 2261 N N . PRO A 1 282 ? -23.609 -39.188 11.703 1 91.94 282 PRO A N 1
ATOM 2262 C CA . PRO A 1 282 ? -23.281 -38.281 12.805 1 91.94 282 PRO A CA 1
ATOM 2263 C C . PRO A 1 282 ? -21.859 -37.719 12.703 1 91.94 282 PRO A C 1
ATOM 2265 O O . PRO A 1 282 ? -21.516 -36.781 13.438 1 91.94 282 PRO A O 1
ATOM 2268 N N . VAL A 1 283 ? -21.094 -38.219 11.875 1 93.5 283 VAL A N 1
ATOM 2269 C CA . VAL A 1 283 ? -19.75 -37.688 11.648 1 93.5 283 VAL A CA 1
ATOM 2270 C C . VAL A 1 283 ? -19.844 -36.312 10.938 1 93.5 283 VAL A C 1
ATOM 2272 O O . VAL A 1 283 ? -20.344 -36.25 9.812 1 93.5 283 VAL A O 1
ATOM 2275 N N . THR A 1 284 ? -19.312 -35.281 11.523 1 93.25 284 THR A N 1
ATOM 2276 C CA . THR A 1 284 ? -19.391 -33.938 10.945 1 93.25 284 THR A CA 1
ATOM 2277 C C . THR A 1 284 ? -18.125 -33.594 10.18 1 93.25 284 THR A C 1
ATOM 2279 O O . THR A 1 284 ? -17.109 -34.312 10.312 1 93.25 284 THR A O 1
ATOM 2282 N N . SER A 1 285 ? -18.25 -32.594 9.414 1 95 285 SER A N 1
ATOM 2283 C CA . SER A 1 285 ? -17.062 -32.094 8.711 1 95 285 SER A CA 1
ATOM 2284 C C . SER A 1 285 ? -15.977 -31.672 9.695 1 95 285 SER A C 1
ATOM 2286 O O . SER A 1 285 ? -14.781 -31.828 9.414 1 95 285 SER A O 1
ATOM 2288 N N . SER A 1 286 ? -16.422 -31.203 10.812 1 95.75 286 SER A N 1
ATOM 2289 C CA . SER A 1 286 ? -15.477 -30.797 11.836 1 95.75 286 SER A CA 1
ATOM 2290 C C . SER A 1 286 ? -14.727 -32 12.406 1 95.75 286 SER A C 1
ATOM 2292 O O . SER A 1 286 ? -13.531 -31.906 12.711 1 95.75 286 SER A O 1
ATOM 2294 N N . ASP A 1 287 ? -15.484 -33.062 12.523 1 95.06 287 ASP A N 1
ATOM 2295 C CA . ASP A 1 287 ? -14.852 -34.281 13 1 95.06 287 ASP A CA 1
ATOM 2296 C C . ASP A 1 287 ? -13.75 -34.719 12.047 1 95.06 287 ASP A C 1
ATOM 2298 O O . ASP A 1 287 ? -12.641 -35.062 12.477 1 95.06 287 ASP A O 1
ATOM 2302 N N . VAL A 1 288 ? -14.133 -34.688 10.867 1 96.56 288 VAL A N 1
ATOM 2303 C CA . VAL A 1 288 ? -13.195 -35.125 9.836 1 96.56 288 VAL A CA 1
ATOM 2304 C C . VAL A 1 288 ? -11.992 -34.188 9.805 1 96.56 288 VAL A C 1
ATOM 2306 O O . VAL A 1 288 ? -10.852 -34.656 9.695 1 96.56 288 VAL A O 1
ATOM 2309 N N . TYR A 1 289 ? -12.203 -32.969 9.867 1 96.75 289 TYR A N 1
ATOM 2310 C CA . TYR A 1 289 ? -11.148 -31.953 9.938 1 96.75 289 TYR A CA 1
ATOM 2311 C C . TYR A 1 289 ? -10.188 -32.25 11.086 1 96.75 289 TYR A C 1
ATOM 2313 O O . TYR A 1 289 ? -8.969 -32.312 10.891 1 96.75 289 TYR A O 1
ATOM 2321 N N . ASP A 1 290 ? -10.758 -32.469 12.195 1 96.75 290 ASP A N 1
ATOM 2322 C CA . ASP A 1 290 ? -9.961 -32.688 13.391 1 96.75 290 ASP A CA 1
ATOM 2323 C C . ASP A 1 290 ? -9.102 -33.938 13.242 1 96.75 290 ASP A C 1
ATOM 2325 O O . ASP A 1 290 ? -7.938 -33.969 13.648 1 96.75 290 ASP A O 1
ATOM 2329 N N . ILE A 1 291 ? -9.703 -34.938 12.711 1 96.69 291 ILE A N 1
ATOM 2330 C CA . ILE A 1 291 ? -8.969 -36.188 12.508 1 96.69 291 ILE A CA 1
ATOM 2331 C C . ILE A 1 291 ? -7.793 -35.938 11.562 1 96.69 291 ILE A C 1
ATOM 2333 O O . ILE A 1 291 ? -6.676 -36.406 11.812 1 96.69 291 ILE A O 1
ATOM 2337 N N . ALA A 1 292 ? -8.031 -35.219 10.492 1 97.62 292 ALA A N 1
ATOM 2338 C CA . ALA A 1 292 ? -6.988 -34.969 9.508 1 97.62 292 ALA A CA 1
ATOM 2339 C C . ALA A 1 292 ? -5.84 -34.156 10.133 1 97.62 292 ALA A C 1
ATOM 2341 O O . ALA A 1 292 ? -4.672 -34.469 9.891 1 97.62 292 ALA A O 1
ATOM 2342 N N . ILE A 1 293 ? -6.145 -33.188 10.922 1 97.31 293 ILE A N 1
ATOM 2343 C CA . ILE A 1 293 ? -5.145 -32.375 11.578 1 97.31 293 ILE A CA 1
ATOM 2344 C C . ILE A 1 293 ? -4.359 -33.219 12.586 1 97.31 293 ILE A C 1
ATOM 2346 O O . ILE A 1 293 ? -3.131 -33.125 12.656 1 97.31 293 ILE A O 1
ATOM 2350 N N . ASP A 1 294 ? -5.117 -33.969 13.328 1 96.56 294 ASP A N 1
ATOM 2351 C CA . ASP A 1 294 ? -4.48 -34.844 14.297 1 96.56 294 ASP A CA 1
ATOM 2352 C C . ASP A 1 294 ? -3.492 -35.812 13.617 1 96.56 294 ASP A C 1
ATOM 2354 O O . ASP A 1 294 ? -2.49 -36.188 14.211 1 96.56 294 ASP A O 1
ATOM 2358 N N . LYS A 1 295 ? -3.811 -36.125 12.453 1 96.25 295 LYS A N 1
ATOM 2359 C CA . LYS A 1 295 ? -2.969 -37.031 11.711 1 96.25 295 LYS A CA 1
ATOM 2360 C C . LYS A 1 295 ? -1.798 -36.312 11.055 1 96.25 295 LYS A C 1
ATOM 2362 O O . LYS A 1 295 ? -1.009 -36.938 10.328 1 96.25 295 LYS A O 1
ATOM 2367 N N . GLY A 1 296 ? -1.705 -35 11.227 1 97.25 296 GLY A N 1
ATOM 2368 C CA . GLY A 1 296 ? -0.496 -34.281 10.836 1 97.25 296 GLY A CA 1
ATOM 2369 C C . GLY A 1 296 ? -0.7 -33.375 9.648 1 97.25 296 GLY A C 1
ATOM 2370 O O . GLY A 1 296 ? 0.25 -32.75 9.172 1 97.25 296 GLY A O 1
ATOM 2371 N N . ALA A 1 297 ? -1.88 -33.281 9.07 1 97.88 297 ALA A N 1
ATOM 2372 C CA . ALA A 1 297 ? -2.113 -32.344 7.961 1 97.88 297 ALA A CA 1
ATOM 2373 C C . ALA A 1 297 ? -1.772 -30.922 8.352 1 97.88 297 ALA A C 1
ATOM 2375 O O . ALA A 1 297 ? -2.111 -30.469 9.453 1 97.88 297 ALA A O 1
ATOM 2376 N N . ALA A 1 298 ? -1.031 -30.25 7.457 1 97.75 298 ALA A N 1
ATOM 2377 C CA . ALA A 1 298 ? -0.725 -28.844 7.711 1 97.75 298 ALA A CA 1
ATOM 2378 C C . ALA A 1 298 ? -1.972 -27.969 7.562 1 97.75 298 ALA A C 1
ATOM 2380 O O . ALA A 1 298 ? -2.141 -26.984 8.289 1 97.75 298 ALA A O 1
ATOM 2381 N N . VAL A 1 299 ? -2.758 -28.281 6.582 1 97.62 299 VAL A N 1
ATOM 2382 C CA . VAL A 1 299 ? -4.027 -27.641 6.273 1 97.62 299 VAL A CA 1
ATOM 2383 C C . VAL A 1 299 ? -5.051 -28.688 5.84 1 97.62 299 VAL A C 1
ATOM 2385 O O . VAL A 1 299 ? -4.691 -29.703 5.23 1 97.62 299 VAL A O 1
ATOM 2388 N N . CYS A 1 300 ? -6.32 -28.438 6.18 1 97.38 300 CYS A N 1
ATOM 2389 C CA . CYS A 1 300 ? -7.363 -29.359 5.75 1 97.38 300 CYS A CA 1
ATOM 2390 C C . CYS A 1 300 ? -8.586 -28.609 5.254 1 97.38 300 CYS A C 1
ATOM 2392 O O . CYS A 1 300 ? -9.055 -27.672 5.91 1 97.38 300 CYS A O 1
ATOM 2394 N N . LYS A 1 301 ? -8.961 -28.938 4.098 1 96.5 301 LYS A N 1
ATOM 2395 C CA . LYS A 1 301 ? -10.219 -28.469 3.525 1 96.5 301 LYS A CA 1
ATOM 2396 C C . LYS A 1 301 ? -11.203 -29.625 3.357 1 96.5 301 LYS A C 1
ATOM 2398 O O . LYS A 1 301 ? -10.891 -30.625 2.723 1 96.5 301 LYS A O 1
ATOM 2403 N N . VAL A 1 302 ? -12.391 -29.469 4.004 1 96 302 VAL A N 1
ATOM 2404 C CA . VAL A 1 302 ? -13.406 -30.516 3.918 1 96 302 VAL A CA 1
ATOM 2405 C C . VAL A 1 302 ? -14.602 -30.016 3.109 1 96 302 VAL A C 1
ATOM 2407 O O . VAL A 1 302 ? -15.164 -28.969 3.418 1 96 302 VAL A O 1
ATOM 2410 N N . ASP A 1 303 ? -14.844 -30.703 2.066 1 94 303 ASP A N 1
ATOM 2411 C CA . ASP A 1 303 ? -16.047 -30.453 1.282 1 94 303 ASP A CA 1
ATOM 2412 C C . ASP A 1 303 ? -17.109 -31.531 1.548 1 94 303 ASP A C 1
ATOM 2414 O O . ASP A 1 303 ? -16.938 -32.688 1.134 1 94 303 ASP A O 1
ATOM 2418 N N . ASP A 1 304 ? -18.188 -31.109 2.174 1 93.81 304 ASP A N 1
ATOM 2419 C CA . ASP A 1 304 ? -19.219 -32.062 2.555 1 93.81 304 ASP A CA 1
ATOM 2420 C C . ASP A 1 304 ? -20.391 -32 1.574 1 93.81 304 ASP A C 1
ATOM 2422 O O . ASP A 1 304 ? -21.234 -31.109 1.639 1 93.81 304 ASP A O 1
ATOM 2426 N N . SER A 1 305 ? -20.438 -32.969 0.712 1 91.19 305 SER A N 1
ATOM 2427 C CA . SER A 1 305 ? -21.5 -33.031 -0.284 1 91.19 305 SER A CA 1
ATOM 2428 C C . SER A 1 305 ? -22.469 -34.156 0.037 1 91.19 305 SER A C 1
ATOM 2430 O O . SER A 1 305 ? -23.203 -34.625 -0.837 1 91.19 305 SER A O 1
ATOM 2432 N N . ARG A 1 306 ? -22.516 -34.688 1.214 1 89.06 306 ARG A N 1
ATOM 2433 C CA . ARG A 1 306 ? -23.406 -35.781 1.619 1 89.06 306 ARG A CA 1
ATOM 2434 C C . ARG A 1 306 ? -24.859 -35.344 1.604 1 89.06 306 ARG A C 1
ATOM 2436 O O . ARG A 1 306 ? -25.172 -34.188 1.929 1 89.06 306 ARG A O 1
ATOM 2443 N N . GLY A 1 307 ? -25.719 -36.375 1.399 1 80.44 307 GLY A N 1
ATOM 2444 C CA . GLY A 1 307 ? -27.141 -36.125 1.37 1 80.44 307 GLY A CA 1
ATOM 2445 C C . GLY A 1 307 ? -27.594 -35.406 0.119 1 80.44 307 GLY A C 1
ATOM 2446 O O . GLY A 1 307 ? -28.797 -35.25 -0.118 1 80.44 307 GLY A O 1
ATOM 2447 N N . ARG A 1 308 ? -26.703 -34.688 -0.472 1 63.59 308 ARG A N 1
ATOM 2448 C CA . ARG A 1 308 ? -27.094 -34 -1.694 1 63.59 308 ARG A CA 1
ATOM 2449 C C . ARG A 1 308 ? -27.359 -34.969 -2.82 1 63.59 308 ARG A C 1
ATOM 2451 O O . ARG A 1 308 ? -26.625 -35.969 -2.986 1 63.59 308 ARG A O 1
ATOM 2458 N N . ARG A 1 309 ? -28.703 -35.375 -3.205 1 51.38 309 ARG A N 1
ATOM 2459 C CA . ARG A 1 309 ? -29.094 -36.156 -4.367 1 51.38 309 ARG A CA 1
ATOM 2460 C C . ARG A 1 309 ? -28.109 -35.969 -5.512 1 51.38 309 ARG A C 1
ATOM 2462 O O . ARG A 1 309 ? -27.828 -34.844 -5.914 1 51.38 309 ARG A O 1
ATOM 2469 N N . GLN A 1 310 ? -27.094 -36.844 -5.461 1 45.78 310 GLN A N 1
ATOM 2470 C CA . GLN A 1 310 ? -26.188 -36.844 -6.605 1 45.78 310 GLN A CA 1
ATOM 2471 C C . GLN A 1 310 ? -26.953 -36.594 -7.902 1 45.78 310 GLN A C 1
ATOM 2473 O O . GLN A 1 310 ? -27.734 -37.438 -8.344 1 45.78 310 GLN A O 1
ATOM 2478 N N . LEU A 1 311 ? -27.516 -35.5 -8.094 1 37.94 311 LEU A N 1
ATOM 2479 C CA . LEU A 1 311 ? -27.891 -35.406 -9.5 1 37.94 311 LEU A CA 1
ATOM 2480 C C . LEU A 1 311 ? -26.75 -35.875 -10.398 1 37.94 311 LEU A C 1
ATOM 2482 O O . LEU A 1 311 ? -25.625 -35.375 -10.273 1 37.94 311 LEU A O 1
ATOM 2486 N N . ASP A 1 312 ? -26.703 -37.188 -10.703 1 34.66 312 ASP A N 1
ATOM 2487 C CA . ASP A 1 312 ? -25.797 -37.719 -11.703 1 34.66 312 ASP A CA 1
ATOM 2488 C C . ASP A 1 312 ? -25.547 -36.719 -12.828 1 34.66 312 ASP A C 1
ATOM 2490 O O . ASP A 1 312 ? -26.297 -36.688 -13.805 1 34.66 312 ASP A O 1
ATOM 2494 N N . LEU A 1 313 ? -25.297 -35.562 -12.594 1 35.44 313 LEU A N 1
ATOM 2495 C CA . LEU A 1 313 ? -24.844 -34.781 -13.758 1 35.44 313 LEU A CA 1
ATOM 2496 C C . LEU A 1 313 ? -23.578 -35.406 -14.352 1 35.44 313 LEU A C 1
ATOM 2498 O O . LEU A 1 313 ? -22.469 -35.031 -13.969 1 35.44 313 LEU A O 1
ATOM 2502 N N . ASP A 1 314 ? -23.469 -36.688 -14.531 1 33.38 314 ASP A N 1
ATOM 2503 C CA . ASP A 1 314 ? -22.375 -37.344 -15.211 1 33.38 314 ASP A CA 1
ATOM 2504 C C . ASP A 1 314 ? -21.828 -36.5 -16.359 1 33.38 314 ASP A C 1
ATOM 2506 O O . ASP A 1 314 ? -20.672 -36.656 -16.75 1 33.38 314 ASP A O 1
ATOM 2510 N N . GLY A 1 315 ? -22.672 -36.188 -17.375 1 33.09 315 GLY A N 1
ATOM 2511 C CA . GLY A 1 315 ? -22.203 -35.812 -18.703 1 33.09 315 GLY A CA 1
ATOM 2512 C C . GLY A 1 315 ? -21.625 -34.406 -18.734 1 33.09 315 GLY A C 1
ATOM 2513 O O . GLY A 1 315 ? -21.422 -33.844 -19.812 1 33.09 315 GLY A O 1
ATOM 2514 N N . GLY A 1 316 ? -21.922 -33.531 -17.719 1 32.75 316 GLY A N 1
ATOM 2515 C CA . GLY A 1 316 ? -21.453 -32.219 -18.094 1 32.75 316 GLY A CA 1
ATOM 2516 C C . GLY A 1 316 ? -19.953 -32.062 -17.906 1 32.75 316 GLY A C 1
ATOM 2517 O O . GLY A 1 316 ? -19.312 -32.875 -17.25 1 32.75 316 GLY A O 1
ATOM 2518 N N . PRO A 1 317 ? -19.25 -31.422 -18.828 1 29.67 317 PRO A N 1
ATOM 2519 C CA . PRO A 1 317 ? -17.812 -31.219 -18.766 1 29.67 317 PRO A CA 1
ATOM 2520 C C . PRO A 1 317 ? -17.328 -30.812 -17.375 1 29.67 317 PRO A C 1
ATOM 2522 O O . PRO A 1 317 ? -17.984 -30 -16.703 1 29.67 317 PRO A O 1
ATOM 2525 N N . GLN A 1 318 ? -16.953 -31.703 -16.484 1 31.95 318 GLN A N 1
ATOM 2526 C CA . GLN A 1 318 ? -16.188 -31.406 -15.281 1 31.95 318 GLN A CA 1
ATOM 2527 C C . GLN A 1 318 ? -15.258 -30.219 -15.5 1 31.95 318 GLN A C 1
ATOM 2529 O O . GLN A 1 318 ? -14.133 -30.375 -15.977 1 31.95 318 GLN A O 1
ATOM 2534 N N . GLY A 1 319 ? -15.781 -29.125 -16.094 1 31.16 319 GLY A N 1
ATOM 2535 C CA . GLY A 1 319 ? -14.914 -27.984 -16.312 1 31.16 319 GLY A CA 1
ATOM 2536 C C . GLY A 1 319 ? -14.234 -27.484 -15.055 1 31.16 319 GLY A C 1
ATOM 2537 O O . GLY A 1 319 ? -14.695 -27.766 -13.945 1 31.16 319 GLY A O 1
ATOM 2538 N N . ASP A 1 320 ? -12.992 -27.297 -15.094 1 31.75 320 ASP A N 1
ATOM 2539 C CA . ASP A 1 320 ? -12.016 -26.734 -14.156 1 31.75 320 ASP A CA 1
ATOM 2540 C C . ASP A 1 320 ? -12.609 -25.578 -13.375 1 31.75 320 ASP A C 1
ATOM 2542 O O . ASP A 1 320 ? -13.211 -24.672 -13.953 1 31.75 320 ASP A O 1
ATOM 2546 N N . ILE A 1 321 ? -12.953 -25.766 -12.094 1 34.09 321 ILE A N 1
ATOM 2547 C CA . ILE A 1 321 ? -13.367 -24.828 -11.07 1 34.09 321 ILE A CA 1
ATOM 2548 C C . ILE A 1 321 ? -12.586 -23.516 -11.219 1 34.09 321 ILE A C 1
ATOM 2550 O O . ILE A 1 321 ? -12.836 -22.547 -10.5 1 34.09 321 ILE A O 1
ATOM 2554 N N . GLN A 1 322 ? -11.508 -23.656 -11.906 1 37.78 322 GLN A N 1
ATOM 2555 C CA . GLN A 1 322 ? -10.93 -22.344 -12.164 1 37.78 322 GLN A CA 1
ATOM 2556 C C . GLN A 1 322 ? -11.969 -21.391 -12.766 1 37.78 322 GLN A C 1
ATOM 2558 O O . GLN A 1 322 ? -11.805 -20.172 -12.703 1 37.78 322 GLN A O 1
ATOM 2563 N N . SER A 1 323 ? -13.141 -22.078 -13.367 1 34.62 323 SER A N 1
ATOM 2564 C CA . SER A 1 323 ? -14.227 -21.422 -14.086 1 34.62 323 SER A CA 1
ATOM 2565 C C . SER A 1 323 ? -15.312 -20.938 -13.133 1 34.62 323 SER A C 1
ATOM 2567 O O . SER A 1 323 ? -16.25 -20.25 -13.547 1 34.62 323 SER A O 1
ATOM 2569 N N . ALA A 1 324 ? -15.375 -21.531 -11.961 1 35.78 324 ALA A N 1
ATOM 2570 C CA . ALA A 1 324 ? -16.453 -21.062 -11.102 1 35.78 324 ALA A CA 1
ATOM 2571 C C . ALA A 1 324 ? -16.266 -19.594 -10.734 1 35.78 324 ALA A C 1
ATOM 2573 O O . ALA A 1 324 ? -17.234 -18.828 -10.711 1 35.78 324 ALA A O 1
ATOM 2574 N N . ASP A 1 325 ? -15.109 -19.375 -10.398 1 36.06 325 ASP A N 1
ATOM 2575 C CA . ASP A 1 325 ? -14.859 -17.969 -10.109 1 36.06 325 ASP A CA 1
ATOM 2576 C C . ASP A 1 325 ? -15.156 -17.094 -11.32 1 36.06 325 ASP A C 1
ATOM 2578 O O . ASP A 1 325 ? -15.719 -16 -11.188 1 36.06 325 ASP A O 1
ATOM 2582 N N . LYS A 1 326 ? -14.812 -17.641 -12.438 1 38.84 326 LYS A N 1
ATOM 2583 C CA . LYS A 1 326 ? -15.211 -16.953 -13.664 1 38.84 326 LYS A CA 1
ATOM 2584 C C . LYS A 1 326 ? -16.719 -17.047 -13.883 1 38.84 326 LYS A C 1
ATOM 2586 O O . LYS A 1 326 ? -17.344 -16.078 -14.305 1 38.84 326 LYS A O 1
ATOM 2591 N N . LEU A 1 327 ? -17.328 -18.141 -13.5 1 38.47 327 LEU A N 1
ATOM 2592 C CA . LEU A 1 327 ? -18.781 -18.297 -13.625 1 38.47 327 LEU A CA 1
ATOM 2593 C C . LEU A 1 327 ? -19.5 -17.406 -12.617 1 38.47 327 LEU A C 1
ATOM 2595 O O . LEU A 1 327 ? -20.516 -16.797 -12.945 1 38.47 327 LEU A O 1
ATOM 2599 N N . ILE A 1 328 ? -19.031 -17.328 -11.469 1 37.09 328 ILE A N 1
ATOM 2600 C CA . ILE A 1 328 ? -19.594 -16.391 -10.5 1 37.09 328 ILE A CA 1
ATOM 2601 C C . ILE A 1 328 ? -19.359 -14.953 -10.969 1 37.09 328 ILE A C 1
ATOM 2603 O O . ILE A 1 328 ? -20.266 -14.125 -10.93 1 37.09 328 ILE A O 1
ATOM 2607 N N . GLU A 1 329 ? -18.25 -14.742 -11.508 1 37.47 329 GLU A N 1
ATOM 2608 C CA . GLU A 1 329 ? -17.984 -13.422 -12.078 1 37.47 329 GLU A CA 1
ATOM 2609 C C . GLU A 1 329 ? -18.859 -13.164 -13.305 1 37.47 329 GLU A C 1
ATOM 2611 O O . GLU A 1 329 ? -19.391 -12.062 -13.469 1 37.47 329 GLU A O 1
ATOM 2616 N N . GLU A 1 330 ? -19.031 -14.172 -14.062 1 37.53 330 GLU A N 1
ATOM 2617 C CA . GLU A 1 330 ? -19.906 -14.031 -15.227 1 37.53 330 GLU A CA 1
ATOM 2618 C C . GLU A 1 330 ? -21.359 -13.875 -14.812 1 37.53 330 GLU A C 1
ATOM 2620 O O . GLU A 1 330 ? -22.094 -13.055 -15.375 1 37.53 330 GLU A O 1
ATOM 2625 N N . LYS A 1 331 ? -21.875 -14.703 -13.906 1 37.22 331 LYS A N 1
ATOM 2626 C CA . LYS A 1 331 ? -23.234 -14.539 -13.398 1 37.22 331 LYS A CA 1
ATOM 2627 C C . LYS A 1 331 ? -23.391 -13.203 -12.672 1 37.22 331 LYS A C 1
ATOM 2629 O O . LYS A 1 331 ? -24.422 -12.547 -12.781 1 37.22 331 LYS A O 1
ATOM 2634 N N . LEU A 1 332 ? -22.422 -12.852 -11.984 1 34.78 332 LEU A N 1
ATOM 2635 C CA . LEU A 1 332 ? -22.438 -11.523 -11.383 1 34.78 332 LEU A CA 1
ATOM 2636 C C . LEU A 1 332 ? -22.344 -10.445 -12.453 1 34.78 332 LEU A C 1
ATOM 2638 O O . LEU A 1 332 ? -22.953 -9.383 -12.328 1 34.78 332 LEU A O 1
ATOM 2642 N N . ALA A 1 333 ? -21.641 -10.781 -13.484 1 34.25 333 ALA A N 1
ATOM 2643 C CA . ALA A 1 333 ? -21.547 -9.883 -14.633 1 34.25 333 ALA A CA 1
ATOM 2644 C C . ALA A 1 333 ? -22.844 -9.875 -15.43 1 34.25 333 ALA A C 1
ATOM 2646 O O . ALA A 1 333 ? -23.219 -8.844 -16 1 34.25 333 ALA A O 1
ATOM 2647 N N . ASP A 1 334 ? -23.422 -10.977 -15.688 1 34.22 334 ASP A N 1
ATOM 2648 C CA . ASP A 1 334 ? -24.688 -11.055 -16.406 1 34.22 334 ASP A CA 1
ATOM 2649 C C . ASP A 1 334 ? -25.828 -10.398 -15.609 1 34.22 334 ASP A C 1
ATOM 2651 O O . ASP A 1 334 ? -26.922 -10.227 -16.109 1 34.22 334 ASP A O 1
ATOM 2655 N N . GLN A 1 335 ? -25.812 -10.68 -14.336 1 34.28 335 GLN A N 1
ATOM 2656 C CA . GLN A 1 335 ? -26.828 -9.906 -13.609 1 34.28 335 GLN A CA 1
ATOM 2657 C C . GLN A 1 335 ? -26.484 -8.422 -13.602 1 34.28 335 GLN A C 1
ATOM 2659 O O . GLN A 1 335 ? -25.312 -8.047 -13.523 1 34.28 335 GLN A O 1
ATOM 2664 N N . ASN A 1 336 ? -27.359 -7.566 -14.258 1 32.75 336 ASN A N 1
ATOM 2665 C CA . ASN A 1 336 ? -27.375 -6.129 -14.5 1 32.75 336 ASN A CA 1
ATOM 2666 C C . ASN A 1 336 ? -26.734 -5.363 -13.352 1 32.75 336 ASN A C 1
ATOM 2668 O O . ASN A 1 336 ? -27.062 -4.207 -13.102 1 32.75 336 ASN A O 1
ATOM 2672 N N . LEU A 1 337 ? -26.109 -6.066 -12.484 1 32.97 337 LEU A N 1
ATOM 2673 C CA . LEU A 1 337 ? -25.516 -5.32 -11.375 1 32.97 337 LEU A CA 1
ATOM 2674 C C . LEU A 1 337 ? -24.344 -4.465 -11.867 1 32.97 337 LEU A C 1
ATOM 2676 O O . LEU A 1 337 ? -23.797 -3.66 -11.109 1 32.97 337 LEU A O 1
ATOM 2680 N N . SER A 1 338 ? -23.844 -4.727 -13 1 34.34 338 SER A N 1
ATOM 2681 C CA . SER A 1 338 ? -22.875 -3.859 -13.672 1 34.34 338 SER A CA 1
ATOM 2682 C C . SER A 1 338 ? -23.453 -2.461 -13.883 1 34.34 338 SER A C 1
ATOM 2684 O O . SER A 1 338 ? -22.734 -1.467 -13.766 1 34.34 338 SER A O 1
ATOM 2686 N N . ASP A 1 339 ? -24.719 -2.445 -14.273 1 34.75 339 ASP A N 1
ATOM 2687 C CA . ASP A 1 339 ? -25.375 -1.145 -14.43 1 34.75 339 ASP A CA 1
ATOM 2688 C C . ASP A 1 339 ? -25.469 -0.418 -13.086 1 34.75 339 ASP A C 1
ATOM 2690 O O . ASP A 1 339 ? -25.328 0.805 -13.023 1 34.75 339 ASP A O 1
ATOM 2694 N N . ILE A 1 340 ? -25.766 -1.121 -12 1 34.06 340 ILE A N 1
ATOM 2695 C CA . ILE A 1 340 ? -25.797 -0.474 -10.688 1 34.06 340 ILE A CA 1
ATOM 2696 C C . ILE A 1 340 ? -24.375 -0.126 -10.25 1 34.06 340 ILE A C 1
ATOM 2698 O O . ILE A 1 340 ? -24.125 0.966 -9.734 1 34.06 340 ILE A O 1
ATOM 2702 N N . ALA A 1 341 ? -23.438 -0.922 -10.609 1 34.38 341 ALA A N 1
ATOM 2703 C CA . ALA A 1 341 ? -22.062 -0.597 -10.25 1 34.38 341 ALA A CA 1
ATOM 2704 C C . ALA A 1 341 ? -21.5 0.518 -11.133 1 34.38 341 ALA A C 1
ATOM 2706 O O . ALA A 1 341 ? -20.812 1.42 -10.648 1 34.38 341 ALA A O 1
ATOM 2707 N N . THR A 1 342 ? -21.766 0.542 -12.391 1 36.78 342 THR A N 1
ATOM 2708 C CA . THR A 1 342 ? -21.422 1.664 -13.258 1 36.78 342 THR A CA 1
ATOM 2709 C C . THR A 1 342 ? -22.188 2.922 -12.844 1 36.78 342 THR A C 1
ATOM 2711 O O . THR A 1 342 ? -21.609 4.016 -12.82 1 36.78 342 THR A O 1
ATOM 2714 N N . ASP A 1 343 ? -23.469 2.832 -12.547 1 35.62 343 ASP A N 1
ATOM 2715 C CA . ASP A 1 343 ? -24.219 3.969 -12.047 1 35.62 343 ASP A CA 1
ATOM 2716 C C . ASP A 1 343 ? -23.734 4.387 -10.656 1 35.62 343 ASP A C 1
ATOM 2718 O O . ASP A 1 343 ? -23.656 5.582 -10.359 1 35.62 343 ASP A O 1
ATOM 2722 N N . VAL A 1 344 ? -23.375 3.426 -9.875 1 34.66 344 VAL A N 1
ATOM 2723 C CA . VAL A 1 344 ? -22.797 3.814 -8.594 1 34.66 344 VAL A CA 1
ATOM 2724 C C . VAL A 1 344 ? -21.391 4.371 -8.805 1 34.66 344 VAL A C 1
ATOM 2726 O O . VAL A 1 344 ? -21.031 5.379 -8.195 1 34.66 344 VAL A O 1
ATOM 2729 N N . GLU A 1 345 ? -20.625 3.803 -9.672 1 34.25 345 GLU A N 1
ATOM 2730 C CA . GLU A 1 345 ? -19.312 4.379 -9.977 1 34.25 345 GLU A CA 1
ATOM 2731 C C . GLU A 1 345 ? -19.453 5.734 -10.656 1 34.25 345 GLU A C 1
ATOM 2733 O O . GLU A 1 345 ? -18.703 6.668 -10.359 1 34.25 345 GLU A O 1
ATOM 2738 N N . ALA A 1 346 ? -20.266 5.84 -11.695 1 33.28 346 ALA A N 1
ATOM 2739 C CA . ALA A 1 346 ? -20.484 7.145 -12.312 1 33.28 346 ALA A CA 1
ATOM 2740 C C . ALA A 1 346 ? -21.047 8.141 -11.305 1 33.28 346 ALA A C 1
ATOM 2742 O O . ALA A 1 346 ? -20.703 9.32 -11.328 1 33.28 346 ALA A O 1
ATOM 2743 N N . ARG A 1 347 ? -22 7.711 -10.516 1 31.17 347 ARG A N 1
ATOM 2744 C CA . ARG A 1 347 ? -22.516 8.617 -9.5 1 31.17 347 ARG A CA 1
ATOM 2745 C C . ARG A 1 347 ? -21.484 8.852 -8.398 1 31.17 347 ARG A C 1
ATOM 2747 O O . ARG A 1 347 ? -21.406 9.953 -7.84 1 31.17 347 ARG A O 1
ATOM 2754 N N . VAL A 1 348 ? -20.75 7.754 -8.125 1 33 348 VAL A N 1
ATOM 2755 C CA . VAL A 1 348 ? -19.719 8 -7.133 1 33 348 VAL A CA 1
ATOM 2756 C C . VAL A 1 348 ? -18.594 8.844 -7.75 1 33 348 VAL A C 1
ATOM 2758 O O . VAL A 1 348 ? -17.953 9.625 -7.055 1 33 348 VAL A O 1
ATOM 2761 N N . ARG A 1 349 ? -18.281 8.719 -9.062 1 31.47 349 ARG A N 1
ATOM 2762 C CA . ARG A 1 349 ? -17.266 9.57 -9.68 1 31.47 349 ARG A CA 1
ATOM 2763 C C . ARG A 1 349 ? -17.75 11.008 -9.781 1 31.47 349 ARG A C 1
ATOM 2765 O O . ARG A 1 349 ? -16.953 11.938 -9.906 1 31.47 349 ARG A O 1
ATOM 2772 N N . THR A 1 350 ? -19.031 11.141 -10.258 1 31.55 350 THR A N 1
ATOM 2773 C CA . THR A 1 350 ? -19.406 12.547 -10.414 1 31.55 350 THR A CA 1
ATOM 2774 C C . THR A 1 350 ? -19.594 13.211 -9.062 1 31.55 350 THR A C 1
ATOM 2776 O O . THR A 1 350 ? -19.344 14.414 -8.914 1 31.55 350 THR A O 1
ATOM 2779 N N . ASP A 1 351 ? -20.609 12.703 -8.352 1 30.19 351 ASP A N 1
ATOM 2780 C CA . ASP A 1 351 ? -21.031 13.578 -7.258 1 30.19 351 ASP A CA 1
ATOM 2781 C C . ASP A 1 351 ? -20.031 13.508 -6.098 1 30.19 351 ASP A C 1
ATOM 2783 O O . ASP A 1 351 ? -19.891 12.469 -5.457 1 30.19 351 ASP A O 1
ATOM 2787 N N . ASP A 1 352 ? -19.031 14.305 -6.172 1 28.7 352 ASP A N 1
ATOM 2788 C CA . ASP A 1 352 ? -17.969 14.562 -5.191 1 28.7 352 ASP A CA 1
ATOM 2789 C C . ASP A 1 352 ? -18.531 14.562 -3.771 1 28.7 352 ASP A C 1
ATOM 2791 O O . ASP A 1 352 ? -17.859 14.156 -2.828 1 28.7 352 ASP A O 1
ATOM 2795 N N . ASP A 1 353 ? -19.516 15.5 -3.445 1 28.66 353 ASP A N 1
ATOM 2796 C CA . ASP A 1 353 ? -20.016 15.984 -2.16 1 28.66 353 ASP A CA 1
ATOM 2797 C C . ASP A 1 353 ? -21 14.992 -1.552 1 28.66 353 ASP A C 1
ATOM 2799 O O . ASP A 1 353 ? -21.766 15.344 -0.647 1 28.66 353 ASP A O 1
ATOM 2803 N N . LEU A 1 354 ? -21.469 13.953 -2.209 1 29.98 354 LEU A N 1
ATOM 2804 C CA . LEU A 1 354 ? -22.562 13.32 -1.486 1 29.98 354 LEU A CA 1
ATOM 2805 C C . LEU A 1 354 ? -22.062 12.633 -0.219 1 29.98 354 LEU A C 1
ATOM 2807 O O . LEU A 1 354 ? -21.078 11.891 -0.261 1 29.98 354 LEU A O 1
ATOM 2811 N N . ALA A 1 355 ? -22.375 13.266 0.948 1 29.5 355 ALA A N 1
ATOM 2812 C CA . ALA A 1 355 ? -22.188 12.75 2.303 1 29.5 355 ALA A CA 1
ATOM 2813 C C . ALA A 1 355 ? -22.422 11.242 2.355 1 29.5 355 ALA A C 1
ATOM 2815 O O . ALA A 1 355 ? -23.359 10.734 1.752 1 29.5 355 ALA A O 1
ATOM 2816 N N . GLN A 1 356 ? -21.484 10.445 2.602 1 30.94 356 GLN A N 1
ATOM 2817 C CA . GLN A 1 356 ? -21.453 8.992 2.73 1 30.94 356 GLN A CA 1
ATOM 2818 C C . GLN A 1 356 ? -22.797 8.461 3.225 1 30.94 356 GLN A C 1
ATOM 2820 O O . GLN A 1 356 ? -23.125 7.297 2.984 1 30.94 356 GLN A O 1
ATOM 2825 N N . THR A 1 357 ? -23.562 9.312 3.996 1 33.12 357 THR A N 1
ATOM 2826 C CA . THR A 1 357 ? -24.828 8.859 4.562 1 33.12 357 THR A CA 1
ATOM 2827 C C . THR A 1 357 ? -25.875 8.672 3.467 1 33.12 357 THR A C 1
ATOM 2829 O O . THR A 1 357 ? -26.672 7.73 3.516 1 33.12 357 THR A O 1
ATOM 2832 N N . ALA A 1 358 ? -25.922 9.641 2.498 1 34.06 358 ALA A N 1
ATOM 2833 C CA . ALA A 1 358 ? -26.938 9.602 1.459 1 34.06 358 ALA A CA 1
ATOM 2834 C C . ALA A 1 358 ? -26.656 8.492 0.452 1 34.06 358 ALA A C 1
ATOM 2836 O O . ALA A 1 358 ? -27.594 7.914 -0.123 1 34.06 358 ALA A O 1
ATOM 2837 N N . ILE A 1 359 ? -25.469 8.133 0.255 1 33.41 359 ILE A N 1
ATOM 2838 C CA . ILE A 1 359 ? -25.109 7.027 -0.627 1 33.41 359 ILE A CA 1
ATOM 2839 C C . ILE A 1 359 ? -25.547 5.703 -0.001 1 33.41 359 ILE A C 1
ATOM 2841 O O . ILE A 1 359 ? -26.062 4.82 -0.692 1 33.41 359 ILE A O 1
ATOM 2845 N N . ASP A 1 360 ? -25.578 5.715 1.3 1 34.47 360 ASP A N 1
ATOM 2846 C CA . ASP A 1 360 ? -26.016 4.504 1.98 1 34.47 360 ASP A CA 1
ATOM 2847 C C . ASP A 1 360 ? -27.516 4.297 1.811 1 34.47 360 ASP A C 1
ATOM 2849 O O . ASP A 1 360 ? -27.984 3.178 1.566 1 34.47 360 ASP A O 1
ATOM 2853 N N . ASP A 1 361 ? -28.203 5.418 1.879 1 37.59 361 ASP A N 1
ATOM 2854 C CA . ASP A 1 361 ? -29.656 5.285 1.764 1 37.59 361 ASP A CA 1
ATOM 2855 C C . ASP A 1 361 ? -30.062 4.949 0.332 1 37.59 361 ASP A C 1
ATOM 2857 O O . ASP A 1 361 ? -30.953 4.133 0.112 1 37.59 361 ASP A O 1
ATOM 2861 N N . THR A 1 362 ? -29.406 5.562 -0.605 1 38.75 362 THR A N 1
ATOM 2862 C CA . THR A 1 362 ? -29.75 5.332 -2.004 1 38.75 362 THR A CA 1
ATOM 2863 C C . THR A 1 362 ? -29.25 3.963 -2.461 1 38.75 362 THR A C 1
ATOM 2865 O O . THR A 1 362 ? -29.953 3.258 -3.193 1 38.75 362 THR A O 1
ATOM 2868 N N . MET A 1 363 ? -28.125 3.576 -1.953 1 35.88 363 MET A N 1
ATOM 2869 C CA . MET A 1 363 ? -27.656 2.227 -2.242 1 35.88 363 MET A CA 1
ATOM 2870 C C . MET A 1 363 ? -28.547 1.179 -1.59 1 35.88 363 MET A C 1
ATOM 2872 O O . MET A 1 363 ? -28.859 0.156 -2.201 1 35.88 363 MET A O 1
ATOM 2876 N N . GLU A 1 364 ? -28.984 1.489 -0.466 1 37.69 364 GLU A N 1
ATOM 2877 C CA . GLU A 1 364 ? -29.953 0.604 0.181 1 37.69 364 GLU A CA 1
ATOM 2878 C C . GLU A 1 364 ? -31.25 0.536 -0.61 1 37.69 364 GLU A C 1
ATOM 2880 O O . GLU A 1 364 ? -31.812 -0.544 -0.791 1 37.69 364 GLU A O 1
ATOM 2885 N N . ALA A 1 365 ? -31.641 1.661 -1.067 1 43 365 ALA A N 1
ATOM 2886 C CA . ALA A 1 365 ? -32.875 1.681 -1.862 1 43 365 ALA A CA 1
ATOM 2887 C C . ALA A 1 365 ? -32.656 0.982 -3.203 1 43 365 ALA A C 1
ATOM 2889 O O . ALA A 1 365 ? -33.531 0.229 -3.658 1 43 365 ALA A O 1
ATOM 2890 N N . LEU A 1 366 ? -31.547 1.156 -3.756 1 38.31 366 LEU A N 1
ATOM 2891 C CA . LEU A 1 366 ? -31.266 0.543 -5.051 1 38.31 366 LEU A CA 1
ATOM 2892 C C . LEU A 1 366 ? -31.031 -0.955 -4.902 1 38.31 366 LEU A C 1
ATOM 2894 O O . LEU A 1 366 ? -31.5 -1.749 -5.715 1 38.31 366 LEU A O 1
ATOM 2898 N N . ILE A 1 367 ? -30.359 -1.291 -3.855 1 37.47 367 ILE A N 1
ATOM 2899 C CA . ILE A 1 367 ? -30.203 -2.711 -3.561 1 37.47 367 ILE A CA 1
ATOM 2900 C C . ILE A 1 367 ? -31.562 -3.324 -3.217 1 37.47 367 ILE A C 1
ATOM 2902 O O . ILE A 1 367 ? -31.891 -4.418 -3.678 1 37.47 367 ILE A O 1
ATOM 2906 N N . LYS A 1 368 ? -32.281 -2.535 -2.514 1 40.47 368 LYS A N 1
ATOM 2907 C CA . LYS A 1 368 ? -33.656 -3.004 -2.219 1 40.47 368 LYS A CA 1
ATOM 2908 C C . LYS A 1 368 ? -34.469 -3.123 -3.494 1 40.47 368 LYS A C 1
ATOM 2910 O O . LYS A 1 368 ? -35.219 -4.098 -3.674 1 40.47 368 LYS A O 1
ATOM 2915 N N . ASP A 1 369 ? -34.375 -2.148 -4.293 1 43.19 369 ASP A N 1
ATOM 2916 C CA . ASP A 1 369 ? -35.125 -2.172 -5.539 1 43.19 369 ASP A CA 1
ATOM 2917 C C . ASP A 1 369 ? -34.625 -3.273 -6.469 1 43.19 369 ASP A C 1
ATOM 2919 O O . ASP A 1 369 ? -35.438 -3.959 -7.117 1 43.19 369 ASP A O 1
ATOM 2923 N N . ALA A 1 370 ? -33.344 -3.404 -6.48 1 35.81 370 ALA A N 1
ATOM 2924 C CA . ALA A 1 370 ? -32.781 -4.473 -7.301 1 35.81 370 ALA A CA 1
ATOM 2925 C C . ALA A 1 370 ? -33.125 -5.844 -6.719 1 35.81 370 ALA A C 1
ATOM 2927 O O . ALA A 1 370 ? -33.406 -6.789 -7.461 1 35.81 370 ALA A O 1
ATOM 2928 N N . GLN A 1 371 ? -33.125 -5.902 -5.473 1 32.97 371 GLN A N 1
ATOM 2929 C CA . GLN A 1 371 ? -33.594 -7.121 -4.824 1 32.97 371 GLN A CA 1
ATOM 2930 C C . GLN A 1 371 ? -35.062 -7.352 -5.082 1 32.97 371 GLN A C 1
ATOM 2932 O O . GLN A 1 371 ? -35.5 -8.484 -5.324 1 32.97 371 GLN A O 1
ATOM 2937 N N . ALA A 1 372 ? -35.781 -6.328 -5.012 1 36.72 372 ALA A N 1
ATOM 2938 C CA . ALA A 1 372 ? -37.219 -6.473 -5.289 1 36.72 372 ALA A CA 1
ATOM 2939 C C . ALA A 1 372 ? -37.438 -6.934 -6.727 1 36.72 372 ALA A C 1
ATOM 2941 O O . ALA A 1 372 ? -38.312 -7.781 -6.98 1 36.72 372 ALA A O 1
ATOM 2942 N N . ASP A 1 373 ? -36.781 -6.27 -7.613 1 36.12 373 ASP A N 1
ATOM 2943 C CA . ASP A 1 373 ? -37 -6.613 -9.016 1 36.12 373 ASP A CA 1
ATOM 2944 C C . ASP A 1 373 ? -36.5 -8.023 -9.32 1 36.12 373 ASP A C 1
ATOM 2946 O O . ASP A 1 373 ? -37.062 -8.734 -10.141 1 36.12 373 ASP A O 1
ATOM 2950 N N . ALA A 1 374 ? -35.406 -8.336 -8.75 1 30.11 374 ALA A N 1
ATOM 2951 C CA . ALA A 1 374 ? -34.875 -9.672 -9.016 1 30.11 374 ALA A CA 1
ATOM 2952 C C . ALA A 1 374 ? -35.781 -10.75 -8.414 1 30.11 374 ALA A C 1
ATOM 2954 O O . ALA A 1 374 ? -35.938 -11.82 -9 1 30.11 374 ALA A O 1
ATOM 2955 N N . PHE A 1 375 ? -36.25 -10.422 -7.262 1 31.44 375 PHE A N 1
ATOM 2956 C CA . PHE A 1 375 ? -37.094 -11.453 -6.629 1 31.44 375 PHE A CA 1
ATOM 2957 C C . PHE A 1 375 ? -38.5 -11.469 -7.219 1 31.44 375 PHE A C 1
ATOM 2959 O O . PHE A 1 375 ? -39.25 -12.406 -6.98 1 31.44 375 PHE A O 1
ATOM 2966 N N . ASP A 1 376 ? -38.906 -10.344 -7.746 1 32.34 376 ASP A N 1
ATOM 2967 C CA . ASP A 1 376 ? -40.281 -10.422 -8.227 1 32.34 376 ASP A CA 1
ATOM 2968 C C . ASP A 1 376 ? -40.375 -11.336 -9.438 1 32.34 376 ASP A C 1
ATOM 2970 O O . ASP A 1 376 ? -41.5 -11.734 -9.82 1 32.34 376 ASP A O 1
ATOM 2974 N N . GLU A 1 377 ? -39.312 -11.391 -10.148 1 30.8 377 GLU A N 1
ATOM 2975 C CA . GLU A 1 377 ? -39.594 -12.094 -11.391 1 30.8 377 GLU A CA 1
ATOM 2976 C C . GLU A 1 377 ? -39.781 -13.586 -11.148 1 30.8 377 GLU A C 1
ATOM 2978 O O . GLU A 1 377 ? -40.031 -14.352 -12.086 1 30.8 377 GLU A O 1
ATOM 2983 N N . ARG A 1 378 ? -39.469 -13.961 -9.945 1 29.72 378 ARG A N 1
ATOM 2984 C CA . ARG A 1 378 ? -39.594 -15.414 -9.828 1 29.72 378 ARG A CA 1
ATOM 2985 C C . ARG A 1 378 ? -41.031 -15.852 -9.812 1 29.72 378 ARG A C 1
ATOM 2987 O O . ARG A 1 378 ? -41.344 -17.047 -9.727 1 29.72 378 ARG A O 1
ATOM 2994 N N . ASP A 1 379 ? -41.875 -14.906 -9.531 1 27.73 379 ASP A N 1
ATOM 2995 C CA . ASP A 1 379 ? -43.156 -15.523 -9.305 1 27.73 379 ASP A CA 1
ATOM 2996 C C . ASP A 1 379 ? -43.781 -15.969 -10.625 1 27.73 379 ASP A C 1
ATOM 2998 O O . ASP A 1 379 ? -45 -16.219 -10.695 1 27.73 379 ASP A O 1
ATOM 3002 N N . THR A 1 380 ? -43.094 -15.664 -11.758 1 26.05 380 THR A N 1
ATOM 3003 C CA . THR A 1 380 ? -43.938 -16.109 -12.859 1 26.05 380 THR A CA 1
ATOM 3004 C C . THR A 1 380 ? -43.969 -17.641 -12.922 1 26.05 380 THR A C 1
ATOM 3006 O O . THR A 1 380 ? -42.969 -18.266 -13.266 1 26.05 380 THR A O 1
ATOM 3009 N N . LYS A 1 381 ? -44.656 -18.219 -12.039 1 27.69 381 LYS A N 1
ATOM 3010 C CA . LYS A 1 381 ? -45.062 -19.625 -12.047 1 27.69 381 LYS A CA 1
ATOM 3011 C C . LYS A 1 381 ? -45.562 -20.031 -13.438 1 27.69 381 LYS A C 1
ATOM 3013 O O . LYS A 1 381 ? -46.5 -19.453 -13.977 1 27.69 381 LYS A O 1
ATOM 3018 N N . PRO A 1 382 ? -44.625 -20.516 -14.32 1 26.02 382 PRO A N 1
ATOM 3019 C CA . PRO A 1 382 ? -45.281 -21.016 -15.523 1 26.02 382 PRO A CA 1
ATOM 3020 C C . PRO A 1 382 ? -46.438 -21.953 -15.211 1 26.02 382 PRO A C 1
ATOM 3022 O O . PRO A 1 382 ? -46.406 -22.656 -14.188 1 26.02 382 PRO A O 1
ATOM 3025 N N . ASP A 1 383 ? -47.688 -21.578 -15.477 1 23.83 383 ASP A N 1
ATOM 3026 C CA . ASP A 1 383 ? -48.969 -22.297 -15.375 1 23.83 383 ASP A CA 1
ATOM 3027 C C . ASP A 1 383 ? -48.844 -23.672 -16.016 1 23.83 383 ASP A C 1
ATOM 3029 O O . ASP A 1 383 ? -48.812 -23.797 -17.25 1 23.83 383 ASP A O 1
ATOM 3033 N N . LEU A 1 384 ? -47.969 -24.562 -15.633 1 22.2 384 LEU A N 1
ATOM 3034 C CA . LEU A 1 384 ? -47.969 -25.922 -16.156 1 22.2 384 LEU A CA 1
ATOM 3035 C C . LEU A 1 384 ? -49.312 -26.578 -15.961 1 22.2 384 LEU A C 1
ATOM 3037 O O . LEU A 1 384 ? -49.438 -27.797 -16 1 22.2 384 LEU A O 1
ATOM 3041 N N . ASP A 1 385 ? -50.438 -25.766 -15.758 1 22.11 385 ASP A N 1
ATOM 3042 C CA . ASP A 1 385 ? -51.656 -26.484 -15.398 1 22.11 385 ASP A CA 1
ATOM 3043 C C . ASP A 1 385 ? -52 -27.562 -16.422 1 22.11 385 ASP A C 1
ATOM 3045 O O . ASP A 1 385 ? -52.375 -28.688 -16.062 1 22.11 385 ASP A O 1
ATOM 3049 N N . GLU A 1 386 ? -52.531 -27.219 -17.609 1 22.59 386 GLU A N 1
ATOM 3050 C CA . GLU A 1 386 ? -53.75 -27.797 -18.094 1 22.59 386 GLU A CA 1
ATOM 3051 C C . GLU A 1 386 ? -53.5 -29.109 -18.844 1 22.59 386 GLU A C 1
ATOM 3053 O O . GLU A 1 386 ? -53.438 -29.125 -20.078 1 22.59 386 GLU A O 1
ATOM 3058 N N . ALA A 1 387 ? -52.406 -29.766 -18.859 1 22.86 387 ALA A N 1
ATOM 3059 C CA . ALA A 1 387 ? -52.438 -30.953 -19.703 1 22.86 387 ALA A CA 1
ATOM 3060 C C . ALA A 1 387 ? -53.562 -31.891 -19.266 1 22.86 387 ALA A C 1
ATOM 3062 O O . ALA A 1 387 ? -53.531 -32.469 -18.188 1 22.86 387 ALA A O 1
ATOM 3063 N N . ASP A 1 388 ? -54.875 -31.594 -19.641 1 22.7 388 ASP A N 1
ATOM 3064 C CA . ASP A 1 388 ? -56.125 -32.344 -19.531 1 22.7 388 ASP A CA 1
ATOM 3065 C C . ASP A 1 388 ? -55.938 -33.781 -19.969 1 22.7 388 ASP A C 1
ATOM 3067 O O . ASP A 1 388 ? -55.062 -34.094 -20.781 1 22.7 388 ASP A O 1
ATOM 3071 N N . THR A 1 389 ? -56.688 -34.719 -19.297 1 23.78 389 THR A N 1
ATOM 3072 C CA . THR A 1 389 ? -57.031 -36.125 -19.094 1 23.78 389 THR A CA 1
ATOM 3073 C C . THR A 1 389 ? -57.531 -36.75 -20.406 1 23.78 389 THR A C 1
ATOM 3075 O O . THR A 1 389 ? -58 -37.875 -20.422 1 23.78 389 THR A O 1
ATOM 3078 N N . GLU A 1 390 ? -57.469 -36.062 -21.609 1 22.14 390 GLU A N 1
ATOM 3079 C CA . GLU A 1 390 ? -58.344 -36.719 -22.562 1 22.14 390 GLU A CA 1
ATOM 3080 C C . GLU A 1 390 ? -57.875 -38.125 -22.922 1 22.14 390 GLU A C 1
ATOM 3082 O O . GLU A 1 390 ? -56.969 -38.281 -23.75 1 22.14 390 GLU A O 1
ATOM 3087 N N . VAL A 1 391 ? -57.375 -38.969 -22.047 1 23.22 391 VAL A N 1
ATOM 3088 C CA . VAL A 1 391 ? -57.25 -40.344 -22.453 1 23.22 391 VAL A CA 1
ATOM 3089 C C . VAL A 1 391 ? -58.562 -40.875 -22.969 1 23.22 391 VAL A C 1
ATOM 3091 O O . VAL A 1 391 ? -59.594 -40.812 -22.281 1 23.22 391 VAL A O 1
ATOM 3094 N N . SER A 1 392 ? -58.844 -40.75 -24.375 1 22.31 392 SER A N 1
ATOM 3095 C CA . SER A 1 392 ? -59.875 -41.344 -25.203 1 22.31 392 SER A CA 1
ATOM 3096 C C . SER A 1 392 ? -60.062 -42.844 -24.859 1 22.31 392 SER A C 1
ATOM 3098 O O . SER A 1 392 ? -59.125 -43.5 -24.438 1 22.31 392 SER A O 1
ATOM 3100 N N . GLU A 1 393 ? -61.406 -43.312 -24.688 1 24.84 393 GLU A N 1
ATOM 3101 C CA . GLU A 1 393 ? -62.219 -44.531 -24.625 1 24.84 393 GLU A CA 1
ATOM 3102 C C . GLU A 1 393 ? -61.906 -45.469 -25.781 1 24.84 393 GLU A C 1
ATOM 3104 O O . GLU A 1 393 ? -62.312 -46.625 -25.766 1 24.84 393 GLU A O 1
ATOM 3109 N N . GLU A 1 394 ? -60.969 -45.375 -26.75 1 22.97 394 GLU A N 1
ATOM 3110 C CA . GLU A 1 394 ? -61.156 -46.562 -27.531 1 22.97 394 GLU A CA 1
ATOM 3111 C C . GLU A 1 394 ? -60.562 -47.781 -26.812 1 22.97 394 GLU A C 1
ATOM 3113 O O . GLU A 1 394 ? -59.5 -47.688 -26.156 1 22.97 394 GLU A O 1
ATOM 3118 N N . MET B 1 1 ? 28.172 21.672 15.492 1 93.25 1 MET B N 1
ATOM 3119 C CA . MET B 1 1 ? 26.781 22.109 15.469 1 93.25 1 MET B CA 1
ATOM 3120 C C . MET B 1 1 ? 25.938 21.203 14.586 1 93.25 1 MET B C 1
ATOM 3122 O O . MET B 1 1 ? 26.328 20.891 13.461 1 93.25 1 MET B O 1
ATOM 3126 N N . THR B 1 2 ? 24.906 20.672 15.211 1 98.12 2 THR B N 1
ATOM 3127 C CA . THR B 1 2 ? 23.969 19.812 14.484 1 98.12 2 THR B CA 1
ATOM 3128 C C . THR B 1 2 ? 22.672 20.562 14.195 1 98.12 2 THR B C 1
ATOM 3130 O O . THR B 1 2 ? 22.125 21.219 15.078 1 98.12 2 THR B O 1
ATOM 3133 N N . LYS B 1 3 ? 22.188 20.562 12.93 1 98.75 3 LYS B N 1
ATOM 3134 C CA . LYS B 1 3 ? 20.953 21.188 12.5 1 98.75 3 LYS B CA 1
ATOM 3135 C C . LYS B 1 3 ? 19.906 20.156 12.117 1 98.75 3 LYS B C 1
ATOM 3137 O O . LYS B 1 3 ? 20.172 19.25 11.328 1 98.75 3 LYS B O 1
ATOM 3142 N N . ILE B 1 4 ? 18.719 20.281 12.711 1 98.81 4 ILE B N 1
ATOM 3143 C CA . ILE B 1 4 ? 17.625 19.344 12.438 1 98.81 4 ILE B CA 1
ATOM 3144 C C . ILE B 1 4 ? 16.359 20.125 12.086 1 98.81 4 ILE B C 1
ATOM 3146 O O . ILE B 1 4 ? 16.047 21.141 12.734 1 98.81 4 ILE B O 1
ATOM 3150 N N . LEU B 1 5 ? 15.641 19.781 11.039 1 98.94 5 LEU B N 1
ATOM 3151 C CA . LEU B 1 5 ? 14.328 20.344 10.75 1 98.94 5 LEU B CA 1
ATOM 3152 C C . LEU B 1 5 ? 13.219 19.422 11.258 1 98.94 5 LEU B C 1
ATOM 3154 O O . LEU B 1 5 ? 13.188 18.234 10.93 1 98.94 5 LEU B O 1
ATOM 3158 N N . HIS B 1 6 ? 12.375 19.984 12.094 1 98.94 6 HIS B N 1
ATOM 3159 C CA . HIS B 1 6 ? 11.25 19.234 12.648 1 98.94 6 HIS B CA 1
ATOM 3160 C C . HIS B 1 6 ? 9.938 19.641 11.984 1 98.94 6 HIS B C 1
ATOM 3162 O O . HIS B 1 6 ? 9.578 20.828 12 1 98.94 6 HIS B O 1
ATOM 3168 N N . LEU B 1 7 ? 9.258 18.75 11.391 1 98.56 7 LEU B N 1
ATOM 3169 C CA . LEU B 1 7 ? 7.91 18.953 10.867 1 98.56 7 LEU B CA 1
ATOM 3170 C C . LEU B 1 7 ? 6.965 17.859 11.344 1 98.56 7 LEU B C 1
ATOM 3172 O O . LEU B 1 7 ? 7.414 16.828 11.844 1 98.56 7 LEU B O 1
ATOM 3176 N N . SER B 1 8 ? 5.676 18.078 11.266 1 98.56 8 SER B N 1
ATOM 3177 C CA . SER B 1 8 ? 4.664 17.141 11.742 1 98.56 8 SER B CA 1
ATOM 3178 C C . SER B 1 8 ? 3.328 17.359 11.039 1 98.56 8 SER B C 1
ATOM 3180 O O . SER B 1 8 ? 3.129 18.375 10.375 1 98.56 8 SER B O 1
ATOM 3182 N N . ASP B 1 9 ? 2.504 16.312 11.094 1 98.38 9 ASP B N 1
ATOM 3183 C CA . ASP B 1 9 ? 1.097 16.406 10.711 1 98.38 9 ASP B CA 1
ATOM 3184 C C . ASP B 1 9 ? 0.946 16.922 9.281 1 98.38 9 ASP B C 1
ATOM 3186 O O . ASP B 1 9 ? 0.209 17.891 9.047 1 98.38 9 ASP B O 1
ATOM 3190 N N . THR B 1 10 ? 1.664 16.297 8.398 1 98.56 10 THR B N 1
ATOM 3191 C CA . THR B 1 10 ? 1.646 16.688 6.992 1 98.56 10 THR B CA 1
ATOM 3192 C C . THR B 1 10 ? 0.338 16.266 6.328 1 98.56 10 THR B C 1
ATOM 3194 O O . THR B 1 10 ? -0.167 16.953 5.441 1 98.56 10 THR B O 1
ATOM 3197 N N . HIS B 1 11 ? -0.195 15.141 6.652 1 98.38 11 HIS B N 1
ATOM 3198 C CA . HIS B 1 11 ? -1.491 14.641 6.203 1 98.38 11 HIS B CA 1
ATOM 3199 C C . HIS B 1 11 ? -1.541 14.523 4.684 1 98.38 11 HIS B C 1
ATOM 3201 O O . HIS B 1 11 ? -2.504 14.969 4.055 1 98.38 11 HIS B O 1
ATOM 3207 N N . LEU B 1 12 ? -0.575 13.961 4.09 1 98.56 12 LEU B N 1
ATOM 3208 C CA . LEU B 1 12 ? -0.561 13.719 2.65 1 98.56 12 LEU B CA 1
ATOM 3209 C C . LEU B 1 12 ? -1.793 12.93 2.219 1 98.56 12 LEU B C 1
ATOM 3211 O O . LEU B 1 12 ? -2.168 11.953 2.869 1 98.56 12 LEU B O 1
ATOM 3215 N N . GLY B 1 13 ? -2.406 13.398 1.126 1 97.44 13 GLY B N 1
ATOM 3216 C CA . GLY B 1 13 ? -3.576 12.734 0.579 1 97.44 13 GLY B CA 1
ATOM 3217 C C . GLY B 1 13 ? -4.883 13.336 1.059 1 97.44 13 GLY B C 1
ATOM 3218 O O . GLY B 1 13 ? -5.957 12.945 0.59 1 97.44 13 GLY B O 1
ATOM 3219 N N . ASN B 1 14 ? -4.828 14.289 1.979 1 97.38 14 ASN B N 1
ATOM 3220 C CA . ASN B 1 14 ? -6.043 14.906 2.498 1 97.38 14 ASN B CA 1
ATOM 3221 C C . ASN B 1 14 ? -6.777 15.695 1.416 1 97.38 14 ASN B C 1
ATOM 3223 O O . ASN B 1 14 ? -6.246 16.656 0.873 1 97.38 14 ASN B O 1
ATOM 3227 N N . ARG B 1 15 ? -7.91 15.195 1.07 1 96.69 15 ARG B N 1
ATOM 3228 C CA . ARG B 1 15 ? -8.789 15.906 0.149 1 96.69 15 ARG B CA 1
ATOM 3229 C C . ARG B 1 15 ? -9.758 16.812 0.904 1 96.69 15 ARG B C 1
ATOM 3231 O O . ARG B 1 15 ? -10.977 16.672 0.76 1 96.69 15 ARG B O 1
ATOM 3238 N N . GLN B 1 16 ? -9.172 17.703 1.641 1 95.19 16 GLN B N 1
ATOM 3239 C CA . GLN B 1 16 ? -9.969 18.609 2.457 1 95.19 16 GLN B CA 1
ATOM 3240 C C . GLN B 1 16 ? -11.039 19.297 1.622 1 95.19 16 GLN B C 1
ATOM 3242 O O . GLN B 1 16 ? -10.766 19.781 0.521 1 95.19 16 GLN B O 1
ATOM 3247 N N . TYR B 1 17 ? -12.281 19.234 2.131 1 92.88 17 TYR B N 1
ATOM 3248 C CA . TYR B 1 17 ? -13.469 19.812 1.499 1 92.88 17 TYR B CA 1
ATOM 3249 C C . TYR B 1 17 ? -13.758 19.125 0.167 1 92.88 17 TYR B C 1
ATOM 3251 O O . TYR B 1 17 ? -14.273 19.766 -0.758 1 92.88 17 TYR B O 1
ATOM 3259 N N . GLY B 1 18 ? -13.273 17.906 0.037 1 93.69 18 GLY B N 1
ATOM 3260 C CA . GLY B 1 18 ? -13.531 17.109 -1.154 1 93.69 18 GLY B CA 1
ATOM 3261 C C . GLY B 1 18 ? -12.781 17.609 -2.377 1 93.69 18 GLY B C 1
ATOM 3262 O O . GLY B 1 18 ? -13.219 17.406 -3.508 1 93.69 18 GLY B O 1
ATOM 3263 N N . SER B 1 19 ? -11.727 18.25 -2.188 1 95.25 19 SER B N 1
ATOM 3264 C CA . SER B 1 19 ? -11.07 18.969 -3.271 1 95.25 19 SER B CA 1
ATOM 3265 C C . SER B 1 19 ? -9.734 18.312 -3.635 1 95.25 19 SER B C 1
ATOM 3267 O O . SER B 1 19 ? -8.898 18.078 -2.762 1 95.25 19 SER B O 1
ATOM 3269 N N . ASP B 1 20 ? -9.484 18.156 -4.941 1 96.06 20 ASP B N 1
ATOM 3270 C CA . ASP B 1 20 ? -8.18 17.719 -5.426 1 96.06 20 ASP B CA 1
ATOM 3271 C C . ASP B 1 20 ? -7.137 18.828 -5.277 1 96.06 20 ASP B C 1
ATOM 3273 O O . ASP B 1 20 ? -5.957 18.547 -5.047 1 96.06 20 ASP B O 1
ATOM 3277 N N . THR B 1 21 ? -7.637 19.969 -5.383 1 97.44 21 THR B N 1
ATOM 3278 C CA . THR B 1 21 ? -6.75 21.109 -5.203 1 97.44 21 THR B CA 1
ATOM 3279 C C . THR B 1 21 ? -6.148 21.109 -3.799 1 97.44 21 THR B C 1
ATOM 3281 O O . THR B 1 21 ? -4.949 21.344 -3.635 1 97.44 21 THR B O 1
ATOM 3284 N N . ARG B 1 22 ? -6.957 20.844 -2.84 1 97.81 22 ARG B N 1
ATOM 3285 C CA . ARG B 1 22 ? -6.461 20.812 -1.468 1 97.81 22 ARG B CA 1
ATOM 3286 C C . ARG B 1 22 ? -5.488 19.656 -1.265 1 97.81 22 ARG B C 1
ATOM 3288 O O . ARG B 1 22 ? -4.484 19.797 -0.56 1 97.81 22 ARG B O 1
ATOM 3295 N N . ARG B 1 23 ? -5.793 18.531 -1.85 1 97.75 23 ARG B N 1
ATOM 3296 C CA . ARG B 1 23 ? -4.848 17.422 -1.818 1 97.75 23 ARG B CA 1
ATOM 3297 C C . ARG B 1 23 ? -3.475 17.844 -2.314 1 97.75 23 ARG B C 1
ATOM 3299 O O . ARG B 1 23 ? -2.459 17.562 -1.681 1 97.75 23 ARG B O 1
ATOM 3306 N N . ASP B 1 24 ? -3.48 18.531 -3.418 1 98.06 24 ASP B N 1
ATOM 3307 C CA . ASP B 1 24 ? -2.23 19.016 -3.998 1 98.06 24 ASP B CA 1
ATOM 3308 C C . ASP B 1 24 ? -1.565 20.047 -3.086 1 98.06 24 ASP B C 1
ATOM 3310 O O . ASP B 1 24 ? -0.336 20.109 -3.004 1 98.06 24 ASP B O 1
ATOM 3314 N N . ASP B 1 25 ? -2.385 20.828 -2.414 1 98.38 25 ASP B N 1
ATOM 3315 C CA . ASP B 1 25 ? -1.852 21.812 -1.476 1 98.38 25 ASP B CA 1
ATOM 3316 C C . ASP B 1 25 ? -1.043 21.141 -0.371 1 98.38 25 ASP B C 1
ATOM 3318 O O . ASP B 1 25 ? 0.031 21.609 0.001 1 98.38 25 ASP B O 1
ATOM 3322 N N . PHE B 1 26 ? -1.568 20.078 0.16 1 98.56 26 PHE B N 1
ATOM 3323 C CA . PHE B 1 26 ? -0.87 19.344 1.211 1 98.56 26 PHE B CA 1
ATOM 3324 C C . PHE B 1 26 ? 0.462 18.812 0.703 1 98.56 26 PHE B C 1
ATOM 3326 O O . PHE B 1 26 ? 1.474 18.875 1.405 1 98.56 26 PHE B O 1
ATOM 3333 N N . THR B 1 27 ? 0.466 18.297 -0.498 1 98.62 27 THR B N 1
ATOM 3334 C CA . THR B 1 27 ? 1.697 17.797 -1.101 1 98.62 27 THR B CA 1
ATOM 3335 C C . THR B 1 27 ? 2.695 18.938 -1.314 1 98.62 27 THR B C 1
ATOM 3337 O O . THR B 1 27 ? 3.877 18.797 -0.994 1 98.62 27 THR B O 1
ATOM 3340 N N . ARG B 1 28 ? 2.217 20.047 -1.8 1 98.31 28 ARG B N 1
ATOM 3341 C CA . ARG B 1 28 ? 3.078 21.203 -2.059 1 98.31 28 ARG B CA 1
ATOM 3342 C C . ARG B 1 28 ? 3.682 21.734 -0.766 1 98.31 28 ARG B C 1
ATOM 3344 O O . ARG B 1 28 ? 4.836 22.172 -0.747 1 98.31 28 ARG B O 1
ATOM 3351 N N . ALA B 1 29 ? 2.893 21.75 0.267 1 98.56 29 ALA B N 1
ATOM 3352 C CA . ALA B 1 29 ? 3.391 22.203 1.562 1 98.56 29 ALA B CA 1
ATOM 3353 C C . ALA B 1 29 ? 4.527 21.312 2.057 1 98.56 29 ALA B C 1
ATOM 3355 O O . ALA B 1 29 ? 5.531 21.812 2.578 1 98.56 29 ALA B O 1
ATOM 3356 N N . PHE B 1 30 ? 4.398 20.047 1.938 1 98.69 30 PHE B N 1
ATOM 3357 C CA . PHE B 1 30 ? 5.449 19.109 2.305 1 98.69 30 PHE B CA 1
ATOM 3358 C C . PHE B 1 30 ? 6.711 19.359 1.492 1 98.69 30 PHE B C 1
ATOM 3360 O O . PHE B 1 30 ? 7.809 19.438 2.049 1 98.69 30 PHE B O 1
ATOM 3367 N N . GLU B 1 31 ? 6.5 19.484 0.197 1 98.69 31 GLU B N 1
ATOM 3368 C CA . GLU B 1 31 ? 7.621 19.797 -0.691 1 98.69 31 GLU B CA 1
ATOM 3369 C C . GLU B 1 31 ? 8.336 21.062 -0.26 1 98.69 31 GLU B C 1
ATOM 3371 O O . GLU B 1 31 ? 9.57 21.109 -0.223 1 98.69 31 GLU B O 1
ATOM 3376 N N . ALA B 1 32 ? 7.574 22.047 0.043 1 98.44 32 ALA B N 1
ATOM 3377 C CA . ALA B 1 32 ? 8.148 23.312 0.474 1 98.44 32 ALA B CA 1
ATOM 3378 C C . ALA B 1 32 ? 8.961 23.141 1.751 1 98.44 32 ALA B C 1
ATOM 3380 O O . ALA B 1 32 ? 10.023 23.75 1.9 1 98.44 32 ALA B O 1
ATOM 3381 N N . ALA B 1 33 ? 8.445 22.391 2.676 1 98.62 33 ALA B N 1
ATOM 3382 C CA . ALA B 1 33 ? 9.18 22.125 3.91 1 98.62 33 ALA B CA 1
ATOM 3383 C C . ALA B 1 33 ? 10.5 21.406 3.623 1 98.62 33 ALA B C 1
ATOM 3385 O O . ALA B 1 33 ? 11.531 21.75 4.199 1 98.62 33 ALA B O 1
ATOM 3386 N N . ILE B 1 34 ? 10.453 20.422 2.752 1 98.75 34 ILE B N 1
ATOM 3387 C CA . ILE B 1 34 ? 11.648 19.672 2.393 1 98.75 34 ILE B CA 1
ATOM 3388 C C . ILE B 1 34 ? 12.648 20.578 1.688 1 98.75 34 ILE B C 1
ATOM 3390 O O . ILE B 1 34 ? 13.859 20.5 1.929 1 98.75 34 ILE B O 1
ATOM 3394 N N . ASP B 1 35 ? 12.141 21.453 0.849 1 98.5 35 ASP B N 1
ATOM 3395 C CA . ASP B 1 35 ? 13.008 22.453 0.214 1 98.5 35 ASP B CA 1
ATOM 3396 C C . ASP B 1 35 ? 13.742 23.281 1.258 1 98.5 35 ASP B C 1
ATOM 3398 O O . ASP B 1 35 ? 14.914 23.609 1.085 1 98.5 35 ASP B O 1
ATOM 3402 N N . GLN B 1 36 ? 13.078 23.609 2.283 1 98.44 36 GLN B N 1
ATOM 3403 C CA . GLN B 1 36 ? 13.711 24.375 3.352 1 98.44 36 GLN B CA 1
ATOM 3404 C C . GLN B 1 36 ? 14.828 23.578 4.016 1 98.44 36 GLN B C 1
ATOM 3406 O O . GLN B 1 36 ? 15.867 24.141 4.383 1 98.44 36 GLN B O 1
ATOM 3411 N N . ALA B 1 37 ? 14.555 22.297 4.23 1 98.69 37 ALA B N 1
ATOM 3412 C CA . ALA B 1 37 ? 15.594 21.438 4.773 1 98.69 37 ALA B CA 1
ATOM 3413 C C . ALA B 1 37 ? 16.844 21.469 3.902 1 98.69 37 ALA B C 1
ATOM 3415 O O . ALA B 1 37 ? 17.969 21.547 4.414 1 98.69 37 ALA B O 1
ATOM 3416 N N . LEU B 1 38 ? 16.656 21.406 2.625 1 98.56 38 LEU B N 1
ATOM 3417 C CA . LEU B 1 38 ? 17.766 21.438 1.67 1 98.56 38 LEU B CA 1
ATOM 3418 C C . LEU B 1 38 ? 18.469 22.797 1.691 1 98.56 38 LEU B C 1
ATOM 3420 O O . LEU B 1 38 ? 19.688 22.859 1.708 1 98.56 38 LEU B O 1
ATOM 3424 N N . GLU B 1 39 ? 17.672 23.844 1.728 1 98.12 39 GLU B N 1
ATOM 3425 C CA . GLU B 1 39 ? 18.203 25.203 1.744 1 98.12 39 GLU B CA 1
ATOM 3426 C C . GLU B 1 39 ? 19.031 25.453 3.002 1 98.12 39 GLU B C 1
ATOM 3428 O O . GLU B 1 39 ? 20.078 26.094 2.943 1 98.12 39 GLU B O 1
ATOM 3433 N N . GLU B 1 40 ? 18.578 24.938 4.098 1 98.06 40 GLU B N 1
ATOM 3434 C CA . GLU B 1 40 ? 19.25 25.125 5.379 1 98.06 40 GLU B CA 1
ATOM 3435 C C . GLU B 1 40 ? 20.391 24.141 5.562 1 98.06 40 GLU B C 1
ATOM 3437 O O . GLU B 1 40 ? 21.141 24.219 6.535 1 98.06 40 GLU B O 1
ATOM 3442 N N . ASN B 1 41 ? 20.5 23.188 4.664 1 97.94 41 ASN B N 1
ATOM 3443 C CA . ASN B 1 41 ? 21.516 22.141 4.734 1 97.94 41 ASN B CA 1
ATOM 3444 C C . ASN B 1 41 ? 21.5 21.438 6.09 1 97.94 41 ASN B C 1
ATOM 3446 O O . ASN B 1 41 ? 22.531 21.375 6.766 1 97.94 41 ASN B O 1
ATOM 3450 N N . VAL B 1 42 ? 20.391 20.984 6.457 1 98.81 42 VAL B N 1
ATOM 3451 C CA . VAL B 1 42 ? 20.25 20.359 7.766 1 98.81 42 VAL B CA 1
ATOM 3452 C C . VAL B 1 42 ? 20.938 18.984 7.762 1 98.81 42 VAL B C 1
ATOM 3454 O O . VAL B 1 42 ? 21.219 18.438 6.695 1 98.81 42 VAL B O 1
ATOM 3457 N N . ASP B 1 43 ? 21.172 18.5 8.992 1 98.88 43 ASP B N 1
ATOM 3458 C CA . ASP B 1 43 ? 21.812 17.203 9.141 1 98.88 43 ASP B CA 1
ATOM 3459 C C . ASP B 1 43 ? 20.797 16.062 9.133 1 98.88 43 ASP B C 1
ATOM 3461 O O . ASP B 1 43 ? 21.141 14.922 8.852 1 98.88 43 ASP B O 1
ATOM 3465 N N . ALA B 1 44 ? 19.547 16.406 9.438 1 98.88 44 ALA B N 1
ATOM 3466 C CA . ALA B 1 44 ? 18.469 15.438 9.438 1 98.88 44 ALA B CA 1
ATOM 3467 C C . ALA B 1 44 ? 17.109 16.141 9.469 1 98.88 44 ALA B C 1
ATOM 3469 O O . ALA B 1 44 ? 17.016 17.312 9.852 1 98.88 44 ALA B O 1
ATOM 3470 N N . VAL B 1 45 ? 16.109 15.461 9.008 1 98.94 45 VAL B N 1
ATOM 3471 C CA . VAL B 1 45 ? 14.719 15.875 9.164 1 98.94 45 VAL B CA 1
ATOM 3472 C C . VAL B 1 45 ? 13.977 14.875 10.062 1 98.94 45 VAL B C 1
ATOM 3474 O O . VAL B 1 45 ? 14.148 13.664 9.922 1 98.94 45 VAL B O 1
ATOM 3477 N N . ILE B 1 46 ? 13.219 15.352 11.016 1 98.94 46 ILE B N 1
ATOM 3478 C CA . ILE B 1 46 ? 12.375 14.484 11.836 1 98.94 46 ILE B CA 1
ATOM 3479 C C . ILE B 1 46 ? 10.906 14.836 11.625 1 98.94 46 ILE B C 1
ATOM 3481 O O . ILE B 1 46 ? 10.555 16.016 11.492 1 98.94 46 ILE B O 1
ATOM 3485 N N . HIS B 1 47 ? 10.062 13.867 11.461 1 98.88 47 HIS B N 1
ATOM 3486 C CA . HIS B 1 47 ? 8.617 14.008 11.312 1 98.88 47 HIS B CA 1
ATOM 3487 C C . HIS B 1 47 ? 7.879 13.273 12.43 1 98.88 47 HIS B C 1
ATOM 3489 O O . HIS B 1 47 ? 8.023 12.062 12.594 1 98.88 47 HIS B O 1
ATOM 3495 N N . THR B 1 48 ? 7.031 14 13.164 1 98.75 48 THR B N 1
ATOM 3496 C CA . THR B 1 48 ? 6.496 13.414 14.391 1 98.75 48 THR B CA 1
ATOM 3497 C C . THR B 1 48 ? 5.047 12.977 14.195 1 98.75 48 THR B C 1
ATOM 3499 O O . THR B 1 48 ? 4.203 13.211 15.062 1 98.75 48 THR B O 1
ATOM 3502 N N . GLY B 1 49 ? 4.766 12.391 13.078 1 98.19 49 GLY B N 1
ATOM 3503 C CA . GLY B 1 49 ? 3.541 11.617 12.938 1 98.19 49 GLY B CA 1
ATOM 3504 C C . GLY B 1 49 ? 2.535 12.258 12 1 98.19 49 GLY B C 1
ATOM 3505 O O . GLY B 1 49 ? 2.641 13.445 11.68 1 98.19 49 GLY B O 1
ATOM 3506 N N . ASP B 1 50 ? 1.586 11.383 11.469 1 98.06 50 ASP B N 1
ATOM 3507 C CA . ASP B 1 50 ? 0.518 11.742 10.539 1 98.06 50 ASP B CA 1
ATOM 3508 C C . ASP B 1 50 ? 1.088 12.273 9.227 1 98.06 50 ASP B C 1
ATOM 3510 O O . ASP B 1 50 ? 0.672 13.328 8.75 1 98.06 50 ASP B O 1
ATOM 3514 N N . LEU B 1 51 ? 2.104 11.57 8.828 1 98.44 51 LEU B N 1
ATOM 3515 C CA . LEU B 1 51 ? 2.645 11.859 7.504 1 98.44 51 LEU B CA 1
ATOM 3516 C C . LEU B 1 51 ? 1.565 11.734 6.434 1 98.44 51 LEU B C 1
ATOM 3518 O O . LEU B 1 51 ? 1.445 12.602 5.562 1 98.44 51 LEU B O 1
ATOM 3522 N N . PHE B 1 52 ? 0.824 10.688 6.562 1 97.75 52 PHE B N 1
ATOM 3523 C CA . PHE B 1 52 ? -0.306 10.461 5.668 1 97.75 52 PHE B CA 1
ATOM 3524 C C . PHE B 1 52 ? -1.624 10.742 6.383 1 97.75 52 PHE B C 1
ATOM 3526 O O . PHE B 1 52 ? -1.729 10.562 7.598 1 97.75 52 PHE B O 1
ATOM 3533 N N . HIS B 1 53 ? -2.607 11.109 5.555 1 97 53 HIS B N 1
ATOM 3534 C CA . HIS B 1 53 ? -3.9 11.477 6.121 1 97 53 HIS B CA 1
ATOM 3535 C C . HIS B 1 53 ? -4.719 10.234 6.473 1 97 53 HIS B C 1
ATOM 3537 O O . HIS B 1 53 ? -5.547 10.273 7.383 1 97 53 HIS B O 1
ATOM 3543 N N . ARG B 1 54 ? -4.461 9.211 5.773 1 93.69 54 ARG B N 1
ATOM 3544 C CA . ARG B 1 54 ? -5.215 7.977 5.977 1 93.69 54 ARG B CA 1
ATOM 3545 C C . ARG B 1 54 ? -4.281 6.805 6.254 1 93.69 54 ARG B C 1
ATOM 3547 O O . ARG B 1 54 ? -3.125 6.809 5.828 1 93.69 54 ARG B O 1
ATOM 3554 N N . ARG B 1 55 ? -4.863 5.789 6.855 1 92.06 55 ARG B N 1
ATOM 3555 C CA . ARG B 1 55 ? -4.125 4.57 7.168 1 92.06 55 ARG B CA 1
ATOM 3556 C C . ARG B 1 55 ? -3.738 3.822 5.898 1 92.06 55 ARG B C 1
ATOM 3558 O O . ARG B 1 55 ? -2.793 3.031 5.898 1 92.06 55 ARG B O 1
ATOM 3565 N N . THR B 1 56 ? -4.539 4.051 4.875 1 90.31 56 THR B N 1
ATOM 3566 C CA . THR B 1 56 ? -4.289 3.389 3.602 1 90.31 56 THR B CA 1
ATOM 3567 C C . THR B 1 56 ? -4.238 4.402 2.465 1 90.31 56 THR B C 1
ATOM 3569 O O . THR B 1 56 ? -5.16 4.48 1.651 1 90.31 56 THR B O 1
ATOM 3572 N N . PRO B 1 57 ? -3.184 5.117 2.41 1 92.56 57 PRO B N 1
ATOM 3573 C CA . PRO B 1 57 ? -3.055 6.074 1.309 1 92.56 57 PRO B CA 1
ATOM 3574 C C . PRO B 1 57 ? -3.014 5.398 -0.06 1 92.56 57 PRO B C 1
ATOM 3576 O O . PRO B 1 57 ? -2.666 4.219 -0.16 1 92.56 57 PRO B O 1
ATOM 3579 N N . SER B 1 58 ? -3.42 6.156 -1.083 1 91.56 58 SER B N 1
ATOM 3580 C CA . SER B 1 58 ? -3.295 5.637 -2.441 1 91.56 58 SER B CA 1
ATOM 3581 C C . SER B 1 58 ? -1.834 5.559 -2.871 1 91.56 58 SER B C 1
ATOM 3583 O O . SER B 1 58 ? -0.983 6.266 -2.33 1 91.56 58 SER B O 1
ATOM 3585 N N . LEU B 1 59 ? -1.55 4.719 -3.811 1 92.56 59 LEU B N 1
ATOM 3586 C CA . LEU B 1 59 ? -0.174 4.473 -4.23 1 92.56 59 LEU B CA 1
ATOM 3587 C C . LEU B 1 59 ? 0.458 5.746 -4.785 1 92.56 59 LEU B C 1
ATOM 3589 O O . LEU B 1 59 ? 1.614 6.051 -4.488 1 92.56 59 LEU B O 1
ATOM 3593 N N . PRO B 1 60 ? -0.323 6.566 -5.582 1 93.5 60 PRO B N 1
ATOM 3594 C CA . PRO B 1 60 ? 0.293 7.801 -6.078 1 93.5 60 PRO B CA 1
ATOM 3595 C C . PRO B 1 60 ? 0.749 8.727 -4.953 1 93.5 60 PRO B C 1
ATOM 3597 O O . PRO B 1 60 ? 1.79 9.375 -5.066 1 93.5 60 PRO B O 1
ATOM 3600 N N . ILE B 1 61 ? 0.01 8.789 -3.879 1 95.56 61 ILE B N 1
ATOM 3601 C CA . ILE B 1 61 ? 0.365 9.633 -2.744 1 95.56 61 ILE B CA 1
ATOM 3602 C C . ILE B 1 61 ? 1.668 9.133 -2.119 1 95.56 61 ILE B C 1
ATOM 3604 O O . ILE B 1 61 ? 2.551 9.93 -1.797 1 95.56 61 ILE B O 1
ATOM 3608 N N . VAL B 1 62 ? 1.772 7.809 -1.959 1 95.75 62 VAL B N 1
ATOM 3609 C CA . VAL B 1 62 ? 2.967 7.211 -1.369 1 95.75 62 VAL B CA 1
ATOM 3610 C C . VAL B 1 62 ? 4.168 7.445 -2.285 1 95.75 62 VAL B C 1
ATOM 3612 O O . VAL B 1 62 ? 5.246 7.816 -1.819 1 95.75 62 VAL B O 1
ATOM 3615 N N . THR B 1 63 ? 3.982 7.258 -3.568 1 94.62 63 THR B N 1
ATOM 3616 C CA . THR B 1 63 ? 5.066 7.449 -4.527 1 94.62 63 THR B CA 1
ATOM 3617 C C . THR B 1 63 ? 5.52 8.906 -4.547 1 94.62 63 THR B C 1
ATOM 3619 O O . THR B 1 63 ? 6.719 9.188 -4.609 1 94.62 63 THR B O 1
ATOM 3622 N N . ASP B 1 64 ? 4.547 9.844 -4.492 1 95.81 64 ASP B N 1
ATOM 3623 C CA . ASP B 1 64 ? 4.891 11.258 -4.406 1 95.81 64 ASP B CA 1
ATOM 3624 C C . ASP B 1 64 ? 5.75 11.539 -3.176 1 95.81 64 ASP B C 1
ATOM 3626 O O . ASP B 1 64 ? 6.738 12.273 -3.256 1 95.81 64 ASP B O 1
ATOM 3630 N N . CYS B 1 65 ? 5.359 11 -2.088 1 98 65 CYS B N 1
ATOM 3631 C CA . CYS B 1 65 ? 6.113 11.164 -0.85 1 98 65 CYS B CA 1
ATOM 3632 C C . CYS B 1 65 ? 7.551 10.695 -1.02 1 98 65 CYS B C 1
ATOM 3634 O O . CYS B 1 65 ? 8.492 11.414 -0.672 1 98 65 CYS B O 1
ATOM 3636 N N . ILE B 1 66 ? 7.734 9.5 -1.589 1 97.69 66 ILE B N 1
ATOM 3637 C CA . ILE B 1 66 ? 9.055 8.906 -1.789 1 97.69 66 ILE B CA 1
ATOM 3638 C C . ILE B 1 66 ? 9.883 9.797 -2.703 1 97.69 66 ILE B C 1
ATOM 3640 O O . ILE B 1 66 ? 11.07 10.031 -2.443 1 97.69 66 ILE B O 1
ATOM 3644 N N . GLU B 1 67 ? 9.258 10.281 -3.74 1 96.94 67 GLU B N 1
ATOM 3645 C CA . GLU B 1 67 ? 9.961 11.148 -4.68 1 96.94 67 GLU B CA 1
ATOM 3646 C C . GLU B 1 67 ? 10.445 12.422 -3.996 1 96.94 67 GLU B C 1
ATOM 3648 O O . GLU B 1 67 ? 11.578 12.859 -4.219 1 96.94 67 GLU B O 1
ATOM 3653 N N . ILE B 1 68 ? 9.648 13 -3.182 1 98.38 68 ILE B N 1
ATOM 3654 C CA . ILE B 1 68 ? 10.016 14.203 -2.445 1 98.38 68 ILE B CA 1
ATOM 3655 C C . ILE B 1 68 ? 11.164 13.883 -1.49 1 98.38 68 ILE B C 1
ATOM 3657 O O . ILE B 1 68 ? 12.148 14.633 -1.416 1 98.38 68 ILE B O 1
ATOM 3661 N N . LEU B 1 69 ? 11.094 12.773 -0.811 1 98.56 69 LEU B N 1
ATOM 3662 C CA . LEU B 1 69 ? 12.109 12.391 0.168 1 98.56 69 LEU B CA 1
ATOM 3663 C C . LEU B 1 69 ? 13.422 12.031 -0.52 1 98.56 69 LEU B C 1
ATOM 3665 O O . LEU B 1 69 ? 14.492 12.109 0.094 1 98.56 69 LEU B O 1
ATOM 3669 N N . ARG B 1 70 ? 13.328 11.594 -1.745 1 98 70 ARG B N 1
ATOM 3670 C CA . ARG B 1 70 ? 14.531 11.258 -2.504 1 98 70 ARG B CA 1
ATOM 3671 C C . ARG B 1 70 ? 15.43 12.477 -2.676 1 98 70 ARG B C 1
ATOM 3673 O O . ARG B 1 70 ? 16.656 12.344 -2.738 1 98 70 ARG B O 1
ATOM 3680 N N . GLU B 1 71 ? 14.82 13.625 -2.764 1 98.06 71 GLU B N 1
ATOM 3681 C CA . GLU B 1 71 ? 15.602 14.852 -2.854 1 98.06 71 GLU B CA 1
ATOM 3682 C C . GLU B 1 71 ? 16.516 15.008 -1.646 1 98.06 71 GLU B C 1
ATOM 3684 O O . GLU B 1 71 ? 17.656 15.477 -1.778 1 98.06 71 GLU B O 1
ATOM 3689 N N . LEU B 1 72 ? 16.047 14.656 -0.457 1 98.56 72 LEU B N 1
ATOM 3690 C CA . LEU B 1 72 ? 16.875 14.672 0.745 1 98.56 72 LEU B CA 1
ATOM 3691 C C . LEU B 1 72 ? 17.969 13.617 0.665 1 98.56 72 LEU B C 1
ATOM 3693 O O . LEU B 1 72 ? 19.141 13.898 0.951 1 98.56 72 LEU B O 1
ATOM 3697 N N . ALA B 1 73 ? 17.531 12.398 0.284 1 97.62 73 ALA B N 1
ATOM 3698 C CA . ALA B 1 73 ? 18.453 11.273 0.21 1 97.62 73 ALA B CA 1
ATOM 3699 C C . ALA B 1 73 ? 19.609 11.578 -0.743 1 97.62 73 ALA B C 1
ATOM 3701 O O . ALA B 1 73 ? 20.766 11.227 -0.471 1 97.62 73 ALA B O 1
ATOM 3702 N N . ASP B 1 74 ? 19.344 12.219 -1.794 1 97.44 74 ASP B N 1
ATOM 3703 C CA . ASP B 1 74 ? 20.344 12.578 -2.793 1 97.44 74 ASP B CA 1
ATOM 3704 C C . ASP B 1 74 ? 21.406 13.508 -2.201 1 97.44 74 ASP B C 1
ATOM 3706 O O . ASP B 1 74 ? 22.531 13.57 -2.695 1 97.44 74 ASP B O 1
ATOM 3710 N N . GLU B 1 75 ? 21.031 14.234 -1.2 1 98.19 75 GLU B N 1
ATOM 3711 C CA . GLU B 1 75 ? 21.953 15.148 -0.531 1 98.19 75 GLU B CA 1
ATOM 3712 C C . GLU B 1 75 ? 22.453 14.562 0.788 1 98.19 75 GLU B C 1
ATOM 3714 O O . GLU B 1 75 ? 23.016 15.281 1.619 1 98.19 75 GLU B O 1
ATOM 3719 N N . ASP B 1 76 ? 22.109 13.273 0.993 1 97.94 76 ASP B N 1
ATOM 3720 C CA . ASP B 1 76 ? 22.547 12.523 2.166 1 97.94 76 ASP B CA 1
ATOM 3721 C C . ASP B 1 76 ? 21.953 13.109 3.445 1 97.94 76 ASP B C 1
ATOM 3723 O O . ASP B 1 76 ? 22.625 13.156 4.48 1 97.94 76 ASP B O 1
ATOM 3727 N N . ILE B 1 77 ? 20.828 13.68 3.346 1 98.69 77 ILE B N 1
ATOM 3728 C CA . ILE B 1 77 ? 20.078 14.141 4.516 1 98.69 77 ILE B CA 1
ATOM 3729 C C . ILE B 1 77 ? 19.016 13.102 4.891 1 98.69 77 ILE B C 1
ATOM 3731 O O . ILE B 1 77 ? 18.047 12.898 4.156 1 98.69 77 ILE B O 1
ATOM 3735 N N . PRO B 1 78 ? 19.188 12.438 6.035 1 98.75 78 PRO B N 1
ATOM 3736 C CA . PRO B 1 78 ? 18.234 11.406 6.418 1 98.75 78 PRO B CA 1
ATOM 3737 C C . PRO B 1 78 ? 16.906 11.992 6.902 1 98.75 78 PRO B C 1
ATOM 3739 O O . PRO B 1 78 ? 16.875 13.062 7.508 1 98.75 78 PRO B O 1
ATOM 3742 N N . PHE B 1 79 ? 15.883 11.297 6.602 1 98.88 79 PHE B N 1
ATOM 3743 C CA . PHE B 1 79 ? 14.539 11.578 7.094 1 98.88 79 PHE B CA 1
ATOM 3744 C C . PHE B 1 79 ? 14.109 10.531 8.117 1 98.88 79 PHE B C 1
ATOM 3746 O O . PHE B 1 79 ? 14.062 9.344 7.809 1 98.88 79 PHE B O 1
ATOM 3753 N N . TYR B 1 80 ? 13.773 10.969 9.32 1 98.88 80 TYR B N 1
ATOM 3754 C CA . TYR B 1 80 ? 13.328 10.094 10.398 1 98.88 80 TYR B CA 1
ATOM 3755 C C . TYR B 1 80 ? 11.891 10.406 10.789 1 98.88 80 TYR B C 1
ATOM 3757 O O . TYR B 1 80 ? 11.531 11.57 10.984 1 98.88 80 TYR B O 1
ATOM 3765 N N . GLY B 1 81 ? 11.031 9.391 10.852 1 98.5 81 GLY B N 1
ATOM 3766 C CA . GLY B 1 81 ? 9.641 9.633 11.188 1 98.5 81 GLY B CA 1
ATOM 3767 C C . GLY B 1 81 ? 9.125 8.711 12.273 1 98.5 81 GLY B C 1
ATOM 3768 O O . GLY B 1 81 ? 9.766 7.703 12.602 1 98.5 81 GLY B O 1
ATOM 3769 N N . ILE B 1 82 ? 8.055 9.078 12.891 1 98.31 82 ILE B N 1
ATOM 3770 C CA . ILE B 1 82 ? 7.227 8.203 13.711 1 98.31 82 ILE B CA 1
ATOM 3771 C C . ILE B 1 82 ? 5.801 8.188 13.172 1 98.31 82 ILE B C 1
ATOM 3773 O O . ILE B 1 82 ? 5.477 8.922 12.234 1 98.31 82 ILE B O 1
ATOM 3777 N N . VAL B 1 83 ? 4.98 7.309 13.742 1 97.12 83 VAL B N 1
ATOM 3778 C CA . VAL B 1 83 ? 3.629 7.094 13.234 1 97.12 83 VAL B CA 1
ATOM 3779 C C . VAL B 1 83 ? 2.623 7.852 14.102 1 97.12 83 VAL B C 1
ATOM 3781 O O . VAL B 1 83 ? 2.713 7.828 15.328 1 97.12 83 VAL B O 1
ATOM 3784 N N . GLY B 1 84 ? 1.767 8.586 13.438 1 96.88 84 GLY B N 1
ATOM 3785 C CA . GLY B 1 84 ? 0.7 9.289 14.133 1 96.88 84 GLY B CA 1
ATOM 3786 C C . GLY B 1 84 ? -0.577 8.477 14.242 1 96.88 84 GLY B C 1
ATOM 3787 O O . GLY B 1 84 ? -0.576 7.273 13.992 1 96.88 84 GLY B O 1
ATOM 3788 N N . ASN B 1 85 ? -1.639 9.047 14.703 1 93.31 85 ASN B N 1
ATOM 3789 C CA . ASN B 1 85 ? -2.883 8.32 14.93 1 93.31 85 ASN B CA 1
ATOM 3790 C C . ASN B 1 85 ? -3.646 8.102 13.625 1 93.31 85 ASN B C 1
ATOM 3792 O O . ASN B 1 85 ? -4.43 7.16 13.508 1 93.31 85 ASN B O 1
ATOM 3796 N N . HIS B 1 86 ? -3.486 8.891 12.594 1 85 86 HIS B N 1
ATOM 3797 C CA . HIS B 1 86 ? -4.184 8.789 11.32 1 85 86 HIS B CA 1
ATOM 3798 C C . HIS B 1 86 ? -3.621 7.645 10.477 1 85 86 HIS B C 1
ATOM 3800 O O . HIS B 1 86 ? -4.359 6.996 9.734 1 85 86 HIS B O 1
ATOM 3806 N N . ASP B 1 87 ? -2.447 7.445 10.625 1 81.81 87 ASP B N 1
ATOM 3807 C CA . ASP B 1 87 ? -1.838 6.559 9.641 1 81.81 87 ASP B CA 1
ATOM 3808 C C . ASP B 1 87 ? -1.288 5.297 10.297 1 81.81 87 ASP B C 1
ATOM 3810 O O . ASP B 1 87 ? -0.531 4.547 9.68 1 81.81 87 ASP B O 1
ATOM 3814 N N . ARG B 1 88 ? -1.684 5.125 11.453 1 83.75 88 ARG B N 1
ATOM 3815 C CA . ARG B 1 88 ? -1.212 3.953 12.188 1 83.75 88 ARG B CA 1
ATOM 3816 C C . ARG B 1 88 ? -1.858 2.678 11.656 1 83.75 88 ARG B C 1
ATOM 3818 O O . ARG B 1 88 ? -3.07 2.639 11.43 1 83.75 88 ARG B O 1
ATOM 3825 N N . LYS B 1 89 ? -0.99 1.719 11.445 1 78.94 89 LYS B N 1
ATOM 3826 C CA . LYS B 1 89 ? -1.457 0.392 11.055 1 78.94 89 LYS B CA 1
ATOM 3827 C C . LYS B 1 89 ? -1.171 -0.635 12.148 1 78.94 89 LYS B C 1
ATOM 3829 O O . LYS B 1 89 ? -0.44 -0.351 13.094 1 78.94 89 LYS B O 1
ATOM 3834 N N . MET B 1 90 ? -1.825 -1.783 12.016 1 73.06 90 MET B N 1
ATOM 3835 C CA . MET B 1 90 ? -1.726 -2.814 13.047 1 73.06 90 MET B CA 1
ATOM 3836 C C . MET B 1 90 ? -0.379 -3.525 12.969 1 73.06 90 MET B C 1
ATOM 3838 O O . MET B 1 90 ? 0.165 -3.938 14 1 73.06 90 MET B O 1
ATOM 3842 N N . ASP B 1 91 ? 0.051 -3.689 11.734 1 80.19 91 ASP B N 1
ATOM 3843 C CA . ASP B 1 91 ? 1.285 -4.445 11.539 1 80.19 91 ASP B CA 1
ATOM 3844 C C . ASP B 1 91 ? 2.412 -3.537 11.047 1 80.19 91 ASP B C 1
ATOM 3846 O O . ASP B 1 91 ? 2.875 -2.662 11.781 1 80.19 91 ASP B O 1
ATOM 3850 N N . GLN B 1 92 ? 2.75 -3.688 9.938 1 84.06 92 GLN B N 1
ATOM 3851 C CA . GLN B 1 92 ? 3.775 -2.826 9.359 1 84.06 92 GLN B CA 1
ATOM 3852 C C . GLN B 1 92 ? 3.197 -1.47 8.969 1 84.06 92 GLN B C 1
ATOM 3854 O O . GLN B 1 92 ? 2.004 -1.358 8.672 1 84.06 92 GLN B O 1
ATOM 3859 N N . GLN B 1 93 ? 4.062 -0.51 9.18 1 86.38 93 GLN B N 1
ATOM 3860 C CA . GLN B 1 93 ? 3.682 0.865 8.875 1 86.38 93 GLN B CA 1
ATOM 3861 C C . GLN B 1 93 ? 4.195 1.289 7.504 1 86.38 93 GLN B C 1
ATOM 3863 O O . GLN B 1 93 ? 5.09 0.651 6.945 1 86.38 93 GLN B O 1
ATOM 3868 N N . TRP B 1 94 ? 3.637 2.324 7.016 1 93 94 TRP B N 1
ATOM 3869 C CA . TRP B 1 94 ? 4.07 2.83 5.719 1 93 94 TRP B CA 1
ATOM 3870 C C . TRP B 1 94 ? 5.539 3.25 5.762 1 93 94 TRP B C 1
ATOM 3872 O O . TRP B 1 94 ? 6.273 3.057 4.793 1 93 94 TRP B O 1
ATOM 3882 N N . LEU B 1 95 ? 5.914 3.799 6.883 1 94.06 95 LEU B N 1
ATOM 3883 C CA . LEU B 1 95 ? 7.309 4.199 7.027 1 94.06 95 LEU B CA 1
ATOM 3884 C C . LEU B 1 95 ? 8.234 2.996 6.879 1 94.06 95 LEU B C 1
ATOM 3886 O O . LEU B 1 95 ? 9.359 3.131 6.395 1 94.06 95 LEU B O 1
ATOM 3890 N N . ASP B 1 96 ? 7.797 1.814 7.277 1 93.38 96 ASP B N 1
ATOM 3891 C CA . ASP B 1 96 ? 8.594 0.599 7.133 1 93.38 96 ASP B CA 1
ATOM 3892 C C . ASP B 1 96 ? 8.781 0.237 5.664 1 93.38 96 ASP B C 1
ATOM 3894 O O . ASP B 1 96 ? 9.859 -0.209 5.258 1 93.38 96 ASP B O 1
ATOM 3898 N N . LEU B 1 97 ? 7.727 0.439 4.922 1 92.31 97 LEU B N 1
ATOM 3899 C CA . LEU B 1 97 ? 7.824 0.189 3.486 1 92.31 97 LEU B CA 1
ATOM 3900 C C . LEU B 1 97 ? 8.719 1.224 2.814 1 92.31 97 LEU B C 1
ATOM 3902 O O . LEU B 1 97 ? 9.57 0.874 1.988 1 92.31 97 LEU B O 1
ATOM 3906 N N . ILE B 1 98 ? 8.539 2.504 3.158 1 95.19 98 ILE B N 1
ATOM 3907 C CA . ILE B 1 98 ? 9.297 3.592 2.549 1 95.19 98 ILE B CA 1
ATOM 3908 C C . ILE B 1 98 ? 10.781 3.434 2.875 1 95.19 98 ILE B C 1
ATOM 3910 O O . ILE B 1 98 ? 11.641 3.764 2.055 1 95.19 98 ILE B O 1
ATOM 3914 N N . ARG B 1 99 ? 11.086 2.848 4 1 94.94 99 ARG B N 1
ATOM 3915 C CA . ARG B 1 99 ? 12.469 2.564 4.391 1 94.94 99 ARG B CA 1
ATOM 3916 C C . ARG B 1 99 ? 13.172 1.709 3.344 1 94.94 99 ARG B C 1
ATOM 3918 O O . ARG B 1 99 ? 14.367 1.88 3.094 1 94.94 99 ARG B O 1
ATOM 3925 N N . GLU B 1 100 ? 12.414 0.824 2.686 1 93.06 100 GLU B N 1
ATOM 3926 C CA . GLU B 1 100 ? 12.984 -0.082 1.689 1 93.06 100 GLU B CA 1
ATOM 3927 C C . GLU B 1 100 ? 13.508 0.687 0.483 1 93.06 100 GLU B C 1
ATOM 3929 O O . GLU B 1 100 ? 14.289 0.152 -0.307 1 93.06 100 GLU B O 1
ATOM 3934 N N . THR B 1 101 ? 13.086 1.939 0.314 1 93.75 101 THR B N 1
ATOM 3935 C CA . THR B 1 101 ? 13.562 2.775 -0.782 1 93.75 101 THR B CA 1
ATOM 3936 C C . THR B 1 101 ? 14.828 3.521 -0.383 1 93.75 101 THR B C 1
ATOM 3938 O O . THR B 1 101 ? 15.484 4.141 -1.225 1 93.75 101 THR B O 1
ATOM 3941 N N . GLY B 1 102 ? 15.172 3.516 0.907 1 94.62 102 GLY B N 1
ATOM 3942 C CA . GLY B 1 102 ? 16.344 4.23 1.411 1 94.62 102 GLY B CA 1
ATOM 3943 C C . GLY B 1 102 ? 16.062 5.699 1.681 1 94.62 102 GLY B C 1
ATOM 3944 O O . GLY B 1 102 ? 16.984 6.465 1.979 1 94.62 102 GLY B O 1
ATOM 3945 N N . THR B 1 103 ? 14.758 6.109 1.676 1 97.31 103 THR B N 1
ATOM 3946 C CA . THR B 1 103 ? 14.469 7.535 1.716 1 97.31 103 THR B CA 1
ATOM 3947 C C . THR B 1 103 ? 13.977 7.949 3.1 1 97.31 103 THR B C 1
ATOM 3949 O O . THR B 1 103 ? 13.906 9.141 3.41 1 97.31 103 THR B O 1
ATOM 3952 N N . ALA B 1 104 ? 13.695 6.965 3.973 1 97.81 104 ALA B N 1
ATOM 3953 C CA . ALA B 1 104 ? 13.203 7.285 5.309 1 97.81 104 ALA B CA 1
ATOM 3954 C C . ALA B 1 104 ? 13.531 6.172 6.297 1 97.81 104 ALA B C 1
ATOM 3956 O O . ALA B 1 104 ? 13.812 5.043 5.898 1 97.81 104 ALA B O 1
ATOM 3957 N N . GLN B 1 105 ? 13.523 6.496 7.516 1 97.62 105 GLN B N 1
ATOM 3958 C CA . GLN B 1 105 ? 13.672 5.543 8.609 1 97.62 105 GLN B CA 1
ATOM 3959 C C . GLN B 1 105 ? 12.688 5.855 9.742 1 97.62 105 GLN B C 1
ATOM 3961 O O . GLN B 1 105 ? 12.398 7.02 10.016 1 97.62 105 GLN B O 1
ATOM 3966 N N . ARG B 1 106 ? 12.273 4.797 10.359 1 97.5 106 ARG B N 1
ATOM 3967 C CA . ARG B 1 106 ? 11.367 4.969 11.492 1 97.5 10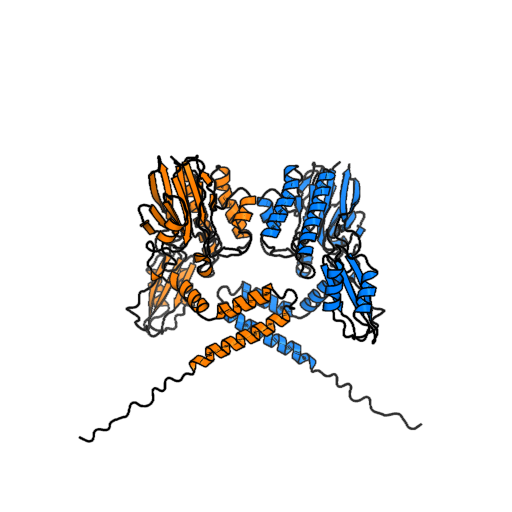6 ARG B CA 1
ATOM 3968 C C . ARG B 1 106 ? 12.141 4.957 12.812 1 97.5 106 ARG B C 1
ATOM 3970 O O . ARG B 1 106 ? 13.008 4.113 13.023 1 97.5 106 ARG B O 1
ATOM 3977 N N . LEU B 1 107 ? 11.844 5.957 13.648 1 98.31 107 LEU B N 1
ATOM 3978 C CA . LEU B 1 107 ? 12.445 6.027 14.977 1 98.31 107 LEU B CA 1
ATOM 3979 C C . LEU B 1 107 ? 11.719 5.109 15.953 1 98.31 107 LEU B C 1
ATOM 3981 O O . LEU B 1 107 ? 10.547 4.793 15.758 1 98.31 107 LEU B O 1
ATOM 3985 N N . ASP B 1 108 ? 12.438 4.695 16.922 1 97.5 108 ASP B N 1
ATOM 3986 C CA . ASP B 1 108 ? 11.883 3.934 18.031 1 97.5 108 ASP B CA 1
ATOM 3987 C C . ASP B 1 108 ? 12.594 4.266 19.344 1 97.5 108 ASP B C 1
ATOM 3989 O O . ASP B 1 108 ? 13.094 5.379 19.516 1 97.5 108 ASP B O 1
ATOM 3993 N N . GLN B 1 109 ? 12.555 3.338 20.25 1 98.44 109 GLN B N 1
ATOM 3994 C CA . GLN B 1 109 ? 13.078 3.6 21.578 1 98.44 109 GLN B CA 1
ATOM 3995 C C . GLN B 1 109 ? 14.586 3.369 21.641 1 98.44 109 GLN B C 1
ATOM 3997 O O . GLN B 1 109 ? 15.211 3.58 22.688 1 98.44 109 GLN B O 1
ATOM 4002 N N . THR B 1 110 ? 15.188 2.98 20.531 1 98.5 110 THR B N 1
ATOM 4003 C CA . THR B 1 110 ? 16.641 2.885 20.406 1 98.5 110 THR B CA 1
ATOM 4004 C C . THR B 1 110 ? 17.219 4.164 19.812 1 98.5 110 THR B C 1
ATOM 4006 O O . THR B 1 110 ? 16.625 4.762 18.922 1 98.5 110 THR B O 1
ATOM 4009 N N . PRO B 1 111 ? 18.406 4.609 20.281 1 98.62 111 PRO B N 1
ATOM 4010 C CA . PRO B 1 111 ? 18.953 5.891 19.828 1 98.62 111 PRO B CA 1
ATOM 4011 C C . PRO B 1 111 ? 19.453 5.84 18.375 1 98.62 111 PRO B C 1
ATOM 4013 O O . PRO B 1 111 ? 20.203 4.93 18 1 98.62 111 PRO B O 1
ATOM 4016 N N . THR B 1 112 ? 19.047 6.719 17.578 1 98.69 112 THR B N 1
ATOM 4017 C CA . THR B 1 112 ? 19.625 7.012 16.266 1 98.69 112 THR B CA 1
ATOM 4018 C C . THR B 1 112 ? 20.531 8.242 16.328 1 98.69 112 THR B C 1
ATOM 4020 O O . THR B 1 112 ? 20.062 9.344 16.609 1 98.69 112 THR B O 1
ATOM 4023 N N . MET B 1 113 ? 21.781 8.062 16.062 1 98.5 113 MET B N 1
ATOM 4024 C CA . MET B 1 113 ? 22.75 9.133 16.281 1 98.5 113 MET B CA 1
ATOM 4025 C C . MET B 1 113 ? 22.859 10.023 15.039 1 98.5 113 MET B C 1
ATOM 4027 O O . MET B 1 113 ? 22.906 9.523 13.914 1 98.5 113 MET B O 1
ATOM 4031 N N . VAL B 1 114 ? 22.797 11.312 15.258 1 98.25 114 VAL B N 1
ATOM 4032 C CA . VAL B 1 114 ? 23.109 12.312 14.242 1 98.25 114 VAL B CA 1
ATOM 4033 C C . VAL B 1 114 ? 24.406 13.031 14.609 1 98.25 114 VAL B C 1
ATOM 4035 O O . VAL B 1 114 ? 24.5 13.656 15.672 1 98.25 114 VAL B O 1
ATOM 4038 N N . ASN B 1 115 ? 25.438 12.961 13.82 1 96.38 115 ASN B N 1
ATOM 4039 C CA . ASN B 1 115 ? 26.75 13.547 14.031 1 96.38 115 ASN B CA 1
ATOM 4040 C C . ASN B 1 115 ? 27.359 13.094 15.359 1 96.38 115 ASN B C 1
ATOM 4042 O O . ASN B 1 115 ? 28.125 13.844 15.977 1 96.38 115 ASN B O 1
ATOM 4046 N N . ASP B 1 116 ? 26.922 12.055 15.961 1 94.06 116 ASP B N 1
ATOM 4047 C CA . ASP B 1 116 ? 27.438 11.43 17.172 1 94.06 116 ASP B CA 1
ATOM 4048 C C . ASP B 1 116 ? 27.094 12.266 18.406 1 94.06 116 ASP B C 1
ATOM 4050 O O . ASP B 1 116 ? 27.359 11.852 19.547 1 94.06 116 ASP B O 1
ATOM 4054 N N . ASP B 1 117 ? 26.5 13.406 18.203 1 96.25 117 ASP B N 1
ATOM 4055 C CA . ASP B 1 117 ? 26.281 14.266 19.359 1 96.25 117 ASP B CA 1
ATOM 4056 C C . ASP B 1 117 ? 24.797 14.469 19.609 1 96.25 117 ASP B C 1
ATOM 4058 O O . ASP B 1 117 ? 24.406 15.102 20.594 1 96.25 117 ASP B O 1
ATOM 4062 N N . VAL B 1 118 ? 23.938 14.016 18.766 1 98.5 118 VAL B N 1
ATOM 4063 C CA . VAL B 1 118 ? 22.5 14.078 18.984 1 98.5 118 VAL B CA 1
ATOM 4064 C C . VAL B 1 118 ? 21.906 12.672 18.875 1 98.5 118 VAL B C 1
ATOM 4066 O O . VAL B 1 118 ? 22.141 11.969 17.891 1 98.5 118 VAL B O 1
ATOM 4069 N N . ALA B 1 119 ? 21.172 12.242 19.891 1 98.69 119 ALA B N 1
ATOM 4070 C CA . ALA B 1 119 ? 20.438 10.977 19.891 1 98.69 119 ALA B CA 1
ATOM 4071 C C . ALA B 1 119 ? 18.953 11.203 19.688 1 98.69 119 ALA B C 1
ATOM 4073 O O . ALA B 1 119 ? 18.297 11.844 20.516 1 98.69 119 ALA B O 1
ATOM 4074 N N . LEU B 1 120 ? 18.422 10.672 18.609 1 98.88 120 LEU B N 1
ATOM 4075 C CA . LEU B 1 120 ? 17 10.781 18.297 1 98.88 120 LEU B CA 1
ATOM 4076 C C . LEU B 1 120 ? 16.25 9.531 18.75 1 98.88 120 LEU B C 1
ATOM 4078 O O . LEU B 1 120 ? 16.719 8.406 18.531 1 98.88 120 LEU B O 1
ATOM 4082 N N . TYR B 1 121 ? 15.133 9.773 19.375 1 98.88 121 TYR B N 1
ATOM 4083 C CA . TYR B 1 121 ? 14.219 8.703 19.766 1 98.88 121 TYR B CA 1
ATOM 4084 C C . TYR B 1 121 ? 12.812 8.961 19.234 1 98.88 121 TYR B C 1
ATOM 4086 O O . TYR B 1 121 ? 12.469 10.102 18.922 1 98.88 121 TYR B O 1
ATOM 4094 N N . GLY B 1 122 ? 12.039 7.898 19.109 1 98.69 122 GLY B N 1
ATOM 4095 C CA . GLY B 1 122 ? 10.656 8.047 18.688 1 98.69 122 GLY B CA 1
ATOM 4096 C C . GLY B 1 122 ? 9.711 7.082 19.375 1 98.69 122 GLY B C 1
ATOM 4097 O O . GLY B 1 122 ? 10.062 5.926 19.625 1 98.69 122 GLY B O 1
ATOM 4098 N N . ILE B 1 123 ? 8.586 7.539 19.703 1 97.88 123 ILE B N 1
ATOM 4099 C CA . ILE B 1 123 ? 7.469 6.73 20.172 1 97.88 123 ILE B CA 1
ATOM 4100 C C . ILE B 1 123 ? 6.223 7.039 19.344 1 97.88 123 ILE B C 1
ATOM 4102 O O . ILE B 1 123 ? 5.754 8.18 19.312 1 97.88 123 ILE B O 1
ATOM 4106 N N . ASP B 1 124 ? 5.699 6.039 18.672 1 97.31 124 ASP B N 1
ATOM 4107 C CA . ASP B 1 124 ? 4.488 6.188 17.875 1 97.31 124 ASP B CA 1
ATOM 4108 C C . ASP B 1 124 ? 3.303 6.602 18.734 1 97.31 124 ASP B C 1
ATOM 4110 O O . ASP B 1 124 ? 3.336 6.445 19.953 1 97.31 124 ASP B O 1
ATOM 4114 N N . ALA B 1 125 ? 2.301 7.156 18.094 1 96.94 125 ALA B N 1
ATOM 4115 C CA . ALA B 1 125 ? 1.079 7.516 18.812 1 96.94 125 ALA B CA 1
ATOM 4116 C C . ALA B 1 125 ? 0.529 6.32 19.578 1 96.94 125 ALA B C 1
ATOM 4118 O O . ALA B 1 125 ? 0.42 5.219 19.031 1 96.94 125 ALA B O 1
ATOM 4119 N N . VAL B 1 126 ? 0.241 6.527 20.797 1 95.38 126 VAL B N 1
ATOM 4120 C CA . VAL B 1 126 ? -0.309 5.492 21.672 1 95.38 126 VAL B CA 1
ATOM 4121 C C . VAL B 1 126 ? -1.779 5.785 21.953 1 95.38 126 VAL B C 1
ATOM 4123 O O . VAL B 1 126 ? -2.131 6.902 22.344 1 95.38 126 VAL B O 1
ATOM 4126 N N . THR B 1 127 ? -2.576 4.801 21.766 1 92.12 127 THR B N 1
ATOM 4127 C CA . THR B 1 127 ? -3.996 4.984 22.047 1 92.12 127 THR B CA 1
ATOM 4128 C C . THR B 1 127 ? -4.246 5.102 23.547 1 92.12 127 THR B C 1
ATOM 4130 O O . THR B 1 127 ? -3.457 4.602 24.359 1 92.12 127 THR B O 1
ATOM 4133 N N . LYS B 1 128 ? -5.344 5.742 23.891 1 89.88 128 LYS B N 1
ATOM 4134 C CA . LYS B 1 128 ? -5.668 5.973 25.297 1 89.88 128 LYS B CA 1
ATOM 4135 C C . LYS B 1 128 ? -5.758 4.656 26.062 1 89.88 128 LYS B C 1
ATOM 4137 O O . LYS B 1 128 ? -5.16 4.512 27.141 1 89.88 128 LYS B O 1
ATOM 4142 N N . PRO B 1 129 ? -6.43 3.604 25.484 1 90.88 129 PRO B N 1
ATOM 4143 C CA . PRO B 1 129 ? -6.52 2.342 26.219 1 90.88 129 PRO B CA 1
ATOM 4144 C C . PRO B 1 129 ? -5.164 1.667 26.406 1 90.88 129 PRO B C 1
ATOM 4146 O O . PRO B 1 129 ? -4.961 0.937 27.375 1 90.88 129 PRO B O 1
ATOM 4149 N N . ALA B 1 130 ? -4.254 1.942 25.547 1 92.75 130 ALA B N 1
ATOM 4150 C CA . ALA B 1 130 ? -2.965 1.258 25.578 1 92.75 130 ALA B CA 1
ATOM 4151 C C . ALA B 1 130 ? -1.937 2.059 26.375 1 92.75 130 ALA B C 1
ATOM 4153 O O . ALA B 1 130 ? -0.84 1.568 26.656 1 92.75 130 ALA B O 1
ATOM 4154 N N . TRP B 1 131 ? -2.27 3.271 26.781 1 94.69 131 TRP B N 1
ATOM 4155 C CA . TRP B 1 131 ? -1.313 4.234 27.328 1 94.69 131 TRP B CA 1
ATOM 4156 C C . TRP B 1 131 ? -0.651 3.697 28.578 1 94.69 131 TRP B C 1
ATOM 4158 O O . TRP B 1 131 ? 0.576 3.721 28.703 1 94.69 131 TRP B O 1
ATOM 4168 N N . HIS B 1 132 ? -1.478 3.158 29.469 1 94.31 132 HIS B N 1
ATOM 4169 C CA . HIS B 1 132 ? -0.955 2.766 30.766 1 94.31 132 HIS B CA 1
ATOM 4170 C C . HIS B 1 132 ? -0.093 1.511 30.656 1 94.31 132 HIS B C 1
ATOM 4172 O O . HIS B 1 132 ? 0.851 1.333 31.438 1 94.31 132 HIS B O 1
ATOM 4178 N N . ALA B 1 133 ? -0.41 0.723 29.641 1 95.12 133 ALA B N 1
ATOM 4179 C CA . ALA B 1 133 ? 0.322 -0.53 29.484 1 95.12 133 ALA B CA 1
ATOM 4180 C C . ALA B 1 133 ? 1.531 -0.343 28.578 1 95.12 133 ALA B C 1
ATOM 4182 O O . ALA B 1 133 ? 2.4 -1.214 28.5 1 95.12 133 ALA B O 1
ATOM 4183 N N . ALA B 1 134 ? 1.646 0.746 27.953 1 95.19 134 ALA B N 1
ATOM 4184 C CA . ALA B 1 134 ? 2.711 0.975 26.984 1 95.19 134 ALA B CA 1
ATOM 4185 C C . ALA B 1 134 ? 4.062 1.128 27.672 1 95.19 134 ALA B C 1
ATOM 4187 O O . ALA B 1 134 ? 4.152 1.735 28.75 1 95.19 134 ALA B O 1
ATOM 4188 N N . ASP B 1 135 ? 5.09 0.606 27.047 1 96.5 135 ASP B N 1
ATOM 4189 C CA . ASP B 1 135 ? 6.461 0.778 27.516 1 96.5 135 ASP B CA 1
ATOM 4190 C C . ASP B 1 135 ? 7.129 1.97 26.828 1 96.5 135 ASP B C 1
ATOM 4192 O O . ASP B 1 135 ? 7.293 1.977 25.609 1 96.5 135 ASP B O 1
ATOM 4196 N N . PHE B 1 136 ? 7.617 2.951 27.625 1 97.69 136 PHE B N 1
ATOM 4197 C CA . PHE B 1 136 ? 8.219 4.164 27.078 1 97.69 136 PHE B CA 1
ATOM 4198 C C . PHE B 1 136 ? 9.727 4.168 27.297 1 97.69 136 PHE B C 1
ATOM 4200 O O . PHE B 1 136 ? 10.406 5.141 26.953 1 97.69 136 PHE B O 1
ATOM 4207 N N . THR B 1 137 ? 10.273 3.088 27.859 1 98.44 137 THR B N 1
ATOM 4208 C CA . THR B 1 137 ? 11.68 3.055 28.25 1 98.44 137 THR B CA 1
ATOM 4209 C C . THR B 1 137 ? 12.586 3.26 27.047 1 98.44 137 THR B C 1
ATOM 4211 O O . THR B 1 137 ? 12.438 2.578 26.031 1 98.44 137 THR B O 1
ATOM 4214 N N . LEU B 1 138 ? 13.516 4.172 27.172 1 98.62 138 LEU B N 1
ATOM 4215 C CA . LEU B 1 138 ? 14.484 4.453 26.125 1 98.62 138 LEU B CA 1
ATOM 4216 C C . LEU B 1 138 ? 15.844 3.836 26.453 1 98.62 138 LEU B C 1
ATOM 4218 O O . LEU B 1 138 ? 16.234 3.777 27.625 1 98.62 138 LEU B O 1
ATOM 4222 N N . GLU B 1 139 ? 16.531 3.455 25.406 1 98.38 139 GLU B N 1
ATOM 4223 C CA . GLU B 1 139 ? 17.891 2.949 25.578 1 98.38 139 GLU B CA 1
ATOM 4224 C C . GLU B 1 139 ? 18.891 4.094 25.656 1 98.38 139 GLU B C 1
ATOM 4226 O O . GLU B 1 139 ? 18.766 5.102 24.969 1 98.38 139 GLU B O 1
ATOM 4231 N N . GLU B 1 140 ? 19.938 3.902 26.484 1 98.06 140 GLU B N 1
ATOM 4232 C CA . GLU B 1 140 ? 21 4.898 26.578 1 98.06 140 GLU B CA 1
ATOM 4233 C C . GLU B 1 140 ? 21.75 5.043 25.266 1 98.06 140 GLU B C 1
ATOM 4235 O O . GLU B 1 140 ? 22.031 4.051 24.578 1 98.06 140 GLU B O 1
ATOM 4240 N N . PRO B 1 141 ? 22.078 6.25 24.938 1 97.81 141 PRO B N 1
ATOM 4241 C CA . PRO B 1 141 ? 22.875 6.418 23.719 1 97.81 141 PRO B CA 1
ATOM 4242 C C . PRO B 1 141 ? 24.328 6.008 23.906 1 97.81 141 PRO B C 1
ATOM 4244 O O . PRO B 1 141 ? 24.844 6.012 25.031 1 97.81 141 PRO B O 1
ATOM 4247 N N . PRO B 1 142 ? 24.938 5.609 22.828 1 96.69 142 PRO B N 1
ATOM 4248 C CA . PRO B 1 142 ? 26.344 5.234 22.922 1 96.69 142 PRO B CA 1
ATOM 4249 C C . PRO B 1 142 ? 27.234 6.375 23.422 1 96.69 142 PRO B C 1
ATOM 4251 O O . PRO B 1 142 ? 28.188 6.133 24.156 1 96.69 142 PRO B O 1
ATOM 4254 N N . ASN B 1 143 ? 27 7.605 23.047 1 95.88 143 ASN B N 1
ATOM 4255 C CA . ASN B 1 143 ? 27.625 8.797 23.594 1 95.88 143 ASN B CA 1
ATOM 4256 C C . ASN B 1 143 ? 26.812 9.367 24.766 1 95.88 143 ASN B C 1
ATOM 4258 O O . ASN B 1 143 ? 25.766 9.977 24.547 1 95.88 143 ASN B O 1
ATOM 4262 N N . PRO B 1 144 ? 27.297 9.203 25.906 1 94.25 144 PRO B N 1
ATOM 4263 C CA . PRO B 1 144 ? 26.531 9.617 27.078 1 94.25 144 PRO B CA 1
ATOM 4264 C C . PRO B 1 144 ? 26.312 11.133 27.125 1 94.25 144 PRO B C 1
ATOM 4266 O O . PRO B 1 144 ? 25.406 11.602 27.828 1 94.25 144 PRO B O 1
ATOM 4269 N N . ASP B 1 145 ? 27.109 11.906 26.422 1 95.31 145 ASP B N 1
ATOM 4270 C CA . ASP B 1 145 ? 27 13.359 26.453 1 95.31 145 ASP B CA 1
ATOM 4271 C C . ASP B 1 145 ? 26.125 13.867 25.312 1 95.31 145 ASP B C 1
ATOM 4273 O O . ASP B 1 145 ? 25.938 15.078 25.156 1 95.31 145 ASP B O 1
ATOM 4277 N N . ALA B 1 146 ? 25.547 12.953 24.562 1 97.19 146 ALA B N 1
ATOM 4278 C CA . ALA B 1 146 ? 24.734 13.336 23.422 1 97.19 146 ALA B CA 1
ATOM 4279 C C . ALA B 1 146 ? 23.469 14.047 23.844 1 97.19 146 ALA B C 1
ATOM 4281 O O . ALA B 1 146 ? 22.906 13.742 24.906 1 97.19 146 ALA B O 1
ATOM 4282 N N . PHE B 1 147 ? 23.094 15.07 23.078 1 98.44 147 PHE B N 1
ATOM 4283 C CA . PHE B 1 147 ? 21.781 15.695 23.234 1 98.44 147 PHE B CA 1
ATOM 4284 C C . PHE B 1 147 ? 20.672 14.719 22.906 1 98.44 147 PHE B C 1
ATOM 4286 O O . PHE B 1 147 ? 20.641 14.141 21.812 1 98.44 147 PHE B O 1
ATOM 4293 N N . ARG B 1 148 ? 19.75 14.453 23.844 1 98.69 148 ARG B N 1
ATOM 4294 C CA . ARG B 1 148 ? 18.703 13.445 23.672 1 98.69 148 ARG B CA 1
ATOM 4295 C C . ARG B 1 148 ? 17.375 14.102 23.281 1 98.69 148 ARG B C 1
ATOM 4297 O O . ARG B 1 148 ? 16.781 14.82 24.094 1 98.69 148 ARG B O 1
ATOM 4304 N N . LEU B 1 149 ? 16.906 13.875 22.078 1 98.81 149 LEU B N 1
ATOM 4305 C CA . LEU B 1 149 ? 15.664 14.414 21.531 1 98.81 149 LEU B CA 1
ATOM 4306 C C . LEU B 1 149 ? 14.641 13.305 21.328 1 98.81 149 LEU B C 1
ATOM 4308 O O . LEU B 1 149 ? 14.898 12.344 20.594 1 98.81 149 LEU B O 1
ATOM 4312 N N . LEU B 1 150 ? 13.484 13.383 21.953 1 98.88 150 LEU B N 1
ATOM 4313 C CA . LEU B 1 150 ? 12.414 12.398 21.828 1 98.88 150 LEU B CA 1
ATOM 4314 C C . LEU B 1 150 ? 11.266 12.953 20.984 1 98.88 150 LEU B C 1
ATOM 4316 O O . LEU B 1 150 ? 10.758 14.039 21.266 1 98.88 150 LEU B O 1
ATOM 4320 N N . GLY B 1 151 ? 10.93 12.281 19.891 1 98.81 151 GLY B N 1
ATOM 4321 C CA . GLY B 1 151 ? 9.734 12.57 19.125 1 98.81 151 GLY B CA 1
ATOM 4322 C C . GLY B 1 151 ? 8.531 11.75 19.547 1 98.81 151 GLY B C 1
ATOM 4323 O O . GLY B 1 151 ? 8.641 10.531 19.703 1 98.81 151 GLY B O 1
ATOM 4324 N N . MET B 1 152 ? 7.379 12.398 19.766 1 98.56 152 MET B N 1
ATOM 4325 C CA . MET B 1 152 ? 6.129 11.719 20.094 1 98.56 152 MET B CA 1
ATOM 4326 C C . MET B 1 152 ? 4.953 12.359 19.359 1 98.56 152 MET B C 1
ATOM 4328 O O . MET B 1 152 ? 5.074 13.469 18.828 1 98.56 152 MET B O 1
ATOM 4332 N N . HIS B 1 153 ? 3.885 11.648 19.312 1 98.31 153 HIS B N 1
ATOM 4333 C CA . HIS B 1 153 ? 2.654 12.117 18.688 1 98.31 153 HIS B CA 1
ATOM 4334 C C . HIS B 1 153 ? 1.466 11.977 19.625 1 98.31 153 HIS B C 1
ATOM 4336 O O . HIS B 1 153 ? 0.758 10.969 19.594 1 98.31 153 HIS B O 1
ATOM 4342 N N . GLN B 1 154 ? 1.313 12.977 20.453 1 97 154 GLN B N 1
ATOM 4343 C CA . GLN B 1 154 ? 0.309 12.977 21.516 1 97 154 GLN B CA 1
ATOM 4344 C C . GLN B 1 154 ? -0.032 14.398 21.953 1 97 154 GLN B C 1
ATOM 4346 O O . GLN B 1 154 ? 0.784 15.312 21.812 1 97 154 GLN B O 1
ATOM 4351 N N . LEU B 1 155 ? -1.227 14.555 22.484 1 97.38 155 LEU B N 1
ATOM 4352 C CA . LEU B 1 155 ? -1.595 15.836 23.094 1 97.38 155 LEU B CA 1
ATOM 4353 C C . LEU B 1 155 ? -1.316 15.828 24.594 1 97.38 155 LEU B C 1
ATOM 4355 O O . LEU B 1 155 ? -1.939 15.078 25.344 1 97.38 155 LEU B O 1
ATOM 4359 N N . PHE B 1 156 ? -0.433 16.719 24.969 1 97.5 156 PHE B N 1
ATOM 4360 C CA . PHE B 1 156 ? -0.008 16.719 26.359 1 97.5 156 PHE B CA 1
ATOM 4361 C C . PHE B 1 156 ? -0.385 18.031 27.031 1 97.5 156 PHE B C 1
ATOM 4363 O O . PHE B 1 156 ? -0.265 19.109 26.438 1 97.5 156 PHE B O 1
ATOM 4370 N N . GLU B 1 157 ? -0.83 17.953 28.297 1 95.62 157 GLU B N 1
ATOM 4371 C CA . GLU B 1 157 ? -0.754 19.094 29.188 1 95.62 157 GLU B CA 1
ATOM 4372 C C . GLU B 1 157 ? 0.647 19.25 29.781 1 95.62 157 GLU B C 1
ATOM 4374 O O . GLU B 1 157 ? 1.346 18.25 30 1 95.62 157 GLU B O 1
ATOM 4379 N N . PRO B 1 158 ? 1.19 20.438 29.938 1 96.12 158 PRO B N 1
ATOM 4380 C CA . PRO B 1 158 ? 0.424 21.688 29.891 1 96.12 158 PRO B CA 1
ATOM 4381 C C . PRO B 1 158 ? 0.58 22.406 28.547 1 96.12 158 PRO B C 1
ATOM 4383 O O . PRO B 1 158 ? 0.292 23.609 28.453 1 96.12 158 PRO B O 1
ATOM 4386 N N . LEU B 1 159 ? 1.119 21.797 27.531 1 95.56 159 LEU B N 1
ATOM 4387 C CA . LEU B 1 159 ? 1.3 22.469 26.25 1 95.56 159 LEU B CA 1
ATOM 4388 C C . LEU B 1 159 ? -0.047 22.828 25.625 1 95.56 159 LEU B C 1
ATOM 4390 O O . LEU B 1 159 ? -0.169 23.859 24.953 1 95.56 159 LEU B O 1
ATOM 4394 N N . VAL B 1 160 ? -0.957 21.953 25.781 1 93.75 160 VAL B N 1
ATOM 4395 C CA . VAL B 1 160 ? -2.332 22.25 25.391 1 93.75 160 VAL B CA 1
ATOM 4396 C C . VAL B 1 160 ? -3.234 22.234 26.625 1 93.75 160 VAL B C 1
ATOM 4398 O O . VAL B 1 160 ? -2.871 21.672 27.656 1 93.75 160 VAL B O 1
ATOM 4401 N N . PRO B 1 161 ? -4.41 22.922 26.531 1 89.56 161 PRO B N 1
ATOM 4402 C CA . PRO B 1 161 ? -5.312 22.922 27.672 1 89.56 161 PRO B CA 1
ATOM 4403 C C . PRO B 1 161 ? -5.742 21.516 28.094 1 89.56 161 PRO B C 1
ATOM 4405 O O . PRO B 1 161 ? -5.836 20.625 27.25 1 89.56 161 PRO B O 1
ATOM 4408 N N . GLU B 1 162 ? -6.004 21.422 29.328 1 84.75 162 GLU B N 1
ATOM 4409 C CA . GLU B 1 162 ? -6.305 20.125 29.953 1 84.75 162 GLU B CA 1
ATOM 4410 C C . GLU B 1 162 ? -7.465 19.438 29.25 1 84.75 162 GLU B C 1
ATOM 4412 O O . GLU B 1 162 ? -7.441 18.219 29.062 1 84.75 162 GLU B O 1
ATOM 4417 N N . PHE B 1 163 ? -8.438 20.156 28.859 1 84.06 163 PHE B N 1
ATOM 4418 C CA . PHE B 1 163 ? -9.633 19.562 28.281 1 84.06 163 PHE B CA 1
ATOM 4419 C C . PHE B 1 163 ? -9.336 18.953 26.922 1 84.06 163 PHE B C 1
ATOM 4421 O O . PHE B 1 163 ? -10.094 18.125 26.422 1 84.06 163 PHE B O 1
ATOM 4428 N N . TYR B 1 164 ? -8.141 19.312 26.344 1 86.5 164 TYR B N 1
ATOM 4429 C CA . TYR B 1 164 ? -7.715 18.812 25.047 1 86.5 164 TYR B CA 1
ATOM 4430 C C . TYR B 1 164 ? -6.66 17.719 25.188 1 86.5 164 TYR B C 1
ATOM 4432 O O . TYR B 1 164 ? -6.43 16.938 24.266 1 86.5 164 TYR B O 1
ATOM 4440 N N . ALA B 1 165 ? -6.105 17.703 26.297 1 89.44 165 ALA B N 1
ATOM 4441 C CA . ALA B 1 165 ? -4.918 16.859 26.469 1 89.44 165 ALA B CA 1
ATOM 4442 C C . ALA B 1 165 ? -5.305 15.414 26.766 1 89.44 165 ALA B C 1
ATOM 4444 O O . ALA B 1 165 ? -6.312 15.156 27.422 1 89.44 165 ALA B O 1
ATOM 4445 N N . ASP B 1 166 ? -4.488 14.562 26.219 1 89.94 166 ASP B N 1
ATOM 4446 C CA . ASP B 1 166 ? -4.637 13.141 26.5 1 89.94 166 ASP B CA 1
ATOM 4447 C C . ASP B 1 166 ? -3.973 12.773 27.828 1 89.94 166 ASP B C 1
ATOM 4449 O O . ASP B 1 166 ? -4.504 11.961 28.594 1 89.94 166 ASP B O 1
ATOM 4453 N N . HIS B 1 167 ? -2.824 13.344 28.016 1 94.56 167 HIS B N 1
ATOM 4454 C CA . HIS B 1 167 ? -1.99 12.961 29.141 1 94.56 167 HIS B CA 1
ATOM 4455 C C . HIS B 1 167 ? -1.143 14.133 29.625 1 94.56 167 HIS B C 1
ATOM 4457 O O . HIS B 1 167 ? -1.139 15.195 29 1 94.56 167 HIS B O 1
ATOM 4463 N N . ASP B 1 168 ? -0.556 13.898 30.828 1 96.19 168 ASP B N 1
ATOM 4464 C CA . ASP B 1 168 ? 0.409 14.852 31.375 1 96.19 168 ASP B CA 1
ATOM 4465 C C . ASP B 1 168 ? 1.821 14.539 30.875 1 96.19 168 ASP B C 1
ATOM 4467 O O . ASP B 1 168 ? 2.275 13.398 30.953 1 96.19 168 ASP B O 1
ATOM 4471 N N . LEU B 1 169 ? 2.475 15.539 30.375 1 97 169 LEU B N 1
ATOM 4472 C CA . LEU B 1 169 ? 3.807 15.336 29.812 1 97 169 LEU B CA 1
ATOM 4473 C C . LEU B 1 169 ? 4.766 14.812 30.875 1 97 169 LEU B C 1
ATOM 4475 O O . LEU B 1 169 ? 5.699 14.062 30.562 1 97 169 LEU B O 1
ATOM 4479 N N . THR B 1 170 ? 4.609 15.172 32.094 1 96.75 170 THR B N 1
ATOM 4480 C CA . THR B 1 170 ? 5.496 14.734 33.188 1 96.75 170 THR B CA 1
ATOM 4481 C C . THR B 1 170 ? 5.492 13.219 33.312 1 96.75 170 THR B C 1
ATOM 4483 O O . THR B 1 170 ? 6.492 12.617 33.688 1 96.75 170 THR B O 1
ATOM 4486 N N . GLU B 1 171 ? 4.34 12.625 32.906 1 96 171 GLU B N 1
ATOM 4487 C CA . GLU B 1 171 ? 4.262 11.172 32.938 1 96 171 GLU B CA 1
ATOM 4488 C C . GLU B 1 171 ? 5.285 10.547 32 1 96 171 GLU B C 1
ATOM 4490 O O . GLU B 1 171 ? 5.883 9.516 32.312 1 96 171 GLU B O 1
ATOM 4495 N N . VAL B 1 172 ? 5.438 11.133 30.859 1 97.31 172 VAL B N 1
ATOM 4496 C CA . VAL B 1 172 ? 6.395 10.641 29.859 1 97.31 172 VAL B CA 1
ATOM 4497 C C . VAL B 1 172 ? 7.812 10.766 30.422 1 97.31 172 VAL B C 1
ATOM 4499 O O . VAL B 1 172 ? 8.586 9.805 30.359 1 97.31 172 VAL B O 1
ATOM 4502 N N . LEU B 1 173 ? 8.156 11.906 31 1 97.38 173 LEU B N 1
ATOM 4503 C CA . LEU B 1 173 ? 9.492 12.172 31.516 1 97.38 173 LEU B CA 1
ATOM 4504 C C . LEU B 1 173 ? 9.859 11.188 32.625 1 97.38 173 LEU B C 1
ATOM 4506 O O . LEU B 1 173 ? 11.023 10.82 32.781 1 97.38 173 LEU B O 1
ATOM 4510 N N . GLU B 1 174 ? 8.836 10.758 33.312 1 96.56 174 GLU B N 1
ATOM 4511 C CA . GLU B 1 174 ? 9.047 9.805 34.406 1 96.56 174 GLU B CA 1
ATOM 4512 C C . GLU B 1 174 ? 9.234 8.391 33.844 1 96.56 174 GLU B C 1
ATOM 4514 O O . GLU B 1 174 ? 9.938 7.57 34.469 1 96.56 174 GLU B O 1
ATOM 4519 N N . ARG B 1 175 ? 8.656 8.125 32.719 1 97.44 175 ARG B N 1
ATOM 4520 C CA . ARG B 1 175 ? 8.531 6.746 32.281 1 97.44 175 ARG B CA 1
ATOM 4521 C C . ARG B 1 175 ? 9.625 6.398 31.266 1 97.44 175 ARG B C 1
ATOM 4523 O O . ARG B 1 175 ? 9.875 5.223 31 1 97.44 175 ARG B O 1
ATOM 4530 N N . VAL B 1 176 ? 10.344 7.293 30.688 1 97.69 176 VAL B N 1
ATOM 4531 C CA . VAL B 1 176 ? 11.258 7.047 29.578 1 97.69 176 VAL B CA 1
ATOM 4532 C C . VAL B 1 176 ? 12.562 6.461 30.109 1 97.69 176 VAL B C 1
ATOM 4534 O O . VAL B 1 176 ? 13.336 5.867 29.359 1 97.69 176 VAL B O 1
ATOM 4537 N N . GLY B 1 177 ? 12.953 6.621 31.375 1 96.94 177 GLY B N 1
ATOM 4538 C CA . GLY B 1 177 ? 14.031 5.883 32.031 1 96.94 177 GLY B CA 1
ATOM 4539 C C . GLY B 1 177 ? 15.383 6.566 31.891 1 96.94 177 GLY B C 1
ATOM 4540 O O . GLY B 1 177 ? 16.359 6.129 32.5 1 96.94 177 GLY B O 1
ATOM 4541 N N . ILE B 1 178 ? 15.508 7.535 31.062 1 97.06 178 ILE B N 1
ATOM 4542 C CA . ILE B 1 178 ? 16.734 8.32 30.938 1 97.06 178 ILE B CA 1
ATOM 4543 C C . ILE B 1 178 ? 16.391 9.805 30.922 1 97.06 178 ILE B C 1
ATOM 4545 O O . ILE B 1 178 ? 15.234 10.18 30.766 1 97.06 178 ILE B O 1
ATOM 4549 N N . ASP B 1 179 ? 17.469 10.703 31.125 1 96.06 179 ASP B N 1
ATOM 4550 C CA . ASP B 1 179 ? 17.234 12.141 31 1 96.06 179 ASP B CA 1
ATOM 4551 C C . ASP B 1 179 ? 17.078 12.555 29.547 1 96.06 179 ASP B C 1
ATOM 4553 O O . ASP B 1 179 ? 17.891 12.195 28.688 1 96.06 179 ASP B O 1
ATOM 4557 N N . ILE B 1 180 ? 16.062 13.234 29.297 1 97 180 ILE B N 1
ATOM 4558 C CA . ILE B 1 180 ? 15.82 13.773 27.953 1 97 180 ILE B CA 1
ATOM 4559 C C . ILE B 1 180 ? 16.078 15.281 27.953 1 97 180 ILE B C 1
ATOM 4561 O O . ILE B 1 180 ? 15.781 15.961 28.938 1 97 180 ILE B O 1
ATOM 4565 N N . ASP B 1 181 ? 16.609 15.719 26.828 1 98.44 181 ASP B N 1
ATOM 4566 C CA . ASP B 1 181 ? 16.984 17.125 26.766 1 98.44 181 ASP B CA 1
ATOM 4567 C C . ASP B 1 181 ? 15.898 17.953 26.094 1 98.44 181 ASP B C 1
ATOM 4569 O O . ASP B 1 181 ? 15.82 19.172 26.297 1 98.44 181 ASP B O 1
ATOM 4573 N N . ALA B 1 182 ? 15.055 17.344 25.281 1 98.75 182 ALA B N 1
ATOM 4574 C CA . ALA B 1 182 ? 13.961 18.047 24.625 1 98.75 182 ALA B CA 1
ATOM 4575 C C . ALA B 1 182 ? 12.938 17.062 24.062 1 98.75 182 ALA B C 1
ATOM 4577 O O . ALA B 1 182 ? 13.258 15.883 23.844 1 98.75 182 ALA B O 1
ATOM 4578 N N . LEU B 1 183 ? 11.711 17.531 23.812 1 98.75 183 LEU B N 1
ATOM 4579 C CA . LEU B 1 183 ? 10.641 16.75 23.203 1 98.75 183 LEU B CA 1
ATOM 4580 C C . LEU B 1 183 ? 10.078 17.469 21.969 1 98.75 183 LEU B C 1
ATOM 4582 O O . LEU B 1 183 ? 9.688 18.625 22.062 1 98.75 183 LEU B O 1
ATOM 4586 N N . ALA B 1 184 ? 10.109 16.844 20.844 1 98.81 184 ALA B N 1
ATOM 4587 C CA . ALA B 1 184 ? 9.461 17.297 19.609 1 98.81 184 ALA B CA 1
ATOM 4588 C C . ALA B 1 184 ? 8.133 16.562 19.391 1 98.81 184 ALA B C 1
ATOM 4590 O O . ALA B 1 184 ? 8.109 15.344 19.203 1 98.81 184 ALA B O 1
ATOM 4591 N N . LEU B 1 185 ? 7.039 17.328 19.328 1 98.69 185 LEU B N 1
ATOM 4592 C CA . LEU B 1 185 ? 5.727 16.703 19.406 1 98.69 185 LEU B CA 1
ATOM 4593 C C . LEU B 1 185 ? 4.91 16.969 18.156 1 98.69 185 LEU B C 1
ATOM 4595 O O . LEU B 1 185 ? 5.188 17.922 17.422 1 98.69 185 LEU B O 1
ATOM 4599 N N . GLY B 1 186 ? 3.977 16.062 17.859 1 98.12 186 GLY B N 1
ATOM 4600 C CA . GLY B 1 186 ? 2.955 16.234 16.844 1 98.12 186 GLY B CA 1
ATOM 4601 C C . GLY B 1 186 ? 1.548 16.016 17.359 1 98.12 186 GLY B C 1
ATOM 4602 O O . GLY B 1 186 ? 1.35 15.82 18.562 1 98.12 186 GLY B O 1
ATOM 4603 N N . ASP B 1 187 ? 0.55 16.125 16.469 1 97.06 187 ASP B N 1
ATOM 4604 C CA . ASP B 1 187 ? -0.869 15.922 16.734 1 97.06 187 ASP B CA 1
ATOM 4605 C C . ASP B 1 187 ? -1.596 17.25 16.922 1 97.06 187 ASP B C 1
ATOM 4607 O O . ASP B 1 187 ? -2.756 17.391 16.516 1 97.06 187 ASP B O 1
ATOM 4611 N N . TYR B 1 188 ? -0.973 18.172 17.594 1 96 188 TYR B N 1
ATOM 4612 C CA . TYR B 1 188 ? -1.527 19.531 17.672 1 96 188 TYR B CA 1
ATOM 4613 C C . TYR B 1 188 ? -1.127 20.359 16.453 1 96 188 TYR B C 1
ATOM 4615 O O . TYR B 1 188 ? 0.06 20.484 16.141 1 96 188 TYR B O 1
ATOM 4623 N N . HIS B 1 189 ? -2.043 20.969 15.797 1 95.56 189 HIS B N 1
ATOM 4624 C CA . HIS B 1 189 ? -1.788 21.547 14.477 1 95.56 189 HIS B CA 1
ATOM 4625 C C . HIS B 1 189 ? -1.321 22.984 14.586 1 95.56 189 HIS B C 1
ATOM 4627 O O . HIS B 1 189 ? -1.033 23.625 13.57 1 95.56 189 HIS B O 1
ATOM 4633 N N . LYS B 1 190 ? -1.202 23.5 15.758 1 93.5 190 LYS B N 1
ATOM 4634 C CA . LYS B 1 190 ? -0.636 24.828 16 1 93.5 190 LYS B CA 1
ATOM 4635 C C . LYS B 1 190 ? 0.718 24.719 16.703 1 93.5 190 LYS B C 1
ATOM 4637 O O . LYS B 1 190 ? 0.975 23.75 17.422 1 93.5 190 LYS B O 1
ATOM 4642 N N . THR B 1 191 ? 1.486 25.688 16.453 1 94.56 191 THR B N 1
ATOM 4643 C CA . THR B 1 191 ? 2.771 25.719 17.141 1 94.56 191 THR B CA 1
ATOM 4644 C C . THR B 1 191 ? 2.598 26.156 18.594 1 94.56 191 THR B C 1
ATOM 4646 O O . THR B 1 191 ? 1.923 27.156 18.875 1 94.56 191 THR B O 1
ATOM 4649 N N . GLU B 1 192 ? 3.055 25.406 19.484 1 95 192 GLU B N 1
ATOM 4650 C CA . GLU B 1 192 ? 3.057 25.672 20.922 1 95 192 GLU B CA 1
ATOM 4651 C C . GLU B 1 192 ? 4.328 25.156 21.594 1 95 192 GLU B C 1
ATOM 4653 O O . GLU B 1 192 ? 4.855 24.109 21.188 1 95 192 GLU B O 1
ATOM 4658 N N . SER B 1 193 ? 4.871 25.906 22.547 1 97.31 193 SER B N 1
ATOM 4659 C CA . SER B 1 193 ? 6.074 25.453 23.234 1 97.31 193 SER B CA 1
ATOM 4660 C C . SER B 1 193 ? 6.012 25.797 24.719 1 97.31 193 SER B C 1
ATOM 4662 O O . SER B 1 193 ? 5.402 26.797 25.109 1 97.31 193 SER B O 1
ATOM 4664 N N . ARG B 1 194 ? 6.555 24.922 25.516 1 97.5 194 ARG B N 1
ATOM 4665 C CA . ARG B 1 194 ? 6.688 25.109 26.969 1 97.5 194 ARG B CA 1
ATOM 4666 C C . ARG B 1 194 ? 7.914 24.391 27.5 1 97.5 194 ARG B C 1
ATOM 4668 O O . ARG B 1 194 ? 8.438 23.484 26.859 1 97.5 194 ARG B O 1
ATOM 4675 N N . ILE B 1 195 ? 8.406 24.922 28.609 1 97.75 195 ILE B N 1
ATOM 4676 C CA . ILE B 1 195 ? 9.406 24.188 29.375 1 97.75 195 ILE B CA 1
ATOM 4677 C C . ILE B 1 195 ? 8.734 23.453 30.531 1 97.75 195 ILE B C 1
ATOM 4679 O O . ILE B 1 195 ? 8.031 24.062 31.344 1 97.75 195 ILE B O 1
ATOM 4683 N N . VAL B 1 196 ? 8.828 22.156 30.516 1 97.06 196 VAL B N 1
ATOM 4684 C CA . VAL B 1 196 ? 8.242 21.328 31.547 1 97.06 196 VAL B CA 1
ATOM 4685 C C . VAL B 1 196 ? 9.352 20.562 32.281 1 97.06 196 VAL B C 1
ATOM 4687 O O . VAL B 1 196 ? 10.078 19.781 31.656 1 97.06 196 VAL B O 1
ATOM 4690 N N . ASP B 1 197 ? 9.5 20.766 33.594 1 96.38 197 ASP B N 1
ATOM 4691 C CA . ASP B 1 197 ? 10.555 20.141 34.406 1 96.38 197 ASP B CA 1
ATOM 4692 C C . ASP B 1 197 ? 11.922 20.359 33.781 1 96.38 197 ASP B C 1
ATOM 4694 O O . ASP B 1 197 ? 12.68 19.406 33.562 1 96.38 197 ASP B O 1
ATOM 4698 N N . ASP B 1 198 ? 12.133 21.562 33.312 1 96.19 198 ASP B N 1
ATOM 4699 C CA . ASP B 1 198 ? 13.398 22.047 32.75 1 96.19 198 ASP B CA 1
ATOM 4700 C C . ASP B 1 198 ? 13.68 21.438 31.391 1 96.19 198 ASP B C 1
ATOM 4702 O O . ASP B 1 198 ? 14.812 21.5 30.891 1 96.19 198 ASP B O 1
ATOM 4706 N N . VAL B 1 199 ? 12.703 20.781 30.766 1 97.81 199 VAL B N 1
ATOM 4707 C CA . VAL B 1 199 ? 12.844 20.172 29.453 1 97.81 199 VAL B CA 1
ATOM 4708 C C . VAL B 1 199 ? 11.977 20.906 28.438 1 97.81 199 VAL B C 1
ATOM 4710 O O . VAL B 1 199 ? 10.75 20.938 28.578 1 97.81 199 VAL B O 1
ATOM 4713 N N . PRO B 1 200 ? 12.602 21.562 27.453 1 98.38 200 PRO B N 1
ATOM 4714 C CA . PRO B 1 200 ? 11.789 22.188 26.406 1 98.38 200 PRO B CA 1
ATOM 4715 C C . PRO B 1 200 ? 10.984 21.188 25.594 1 98.38 200 PRO B C 1
ATOM 4717 O O . PRO B 1 200 ? 11.5 20.141 25.219 1 98.38 200 PRO B O 1
ATOM 4720 N N . ALA B 1 201 ? 9.703 21.438 25.406 1 98.62 201 ALA B N 1
ATOM 4721 C CA . ALA B 1 201 ? 8.789 20.656 24.578 1 98.62 201 ALA B CA 1
ATOM 4722 C C . ALA B 1 201 ? 7.969 21.562 23.672 1 98.62 201 ALA B C 1
ATOM 4724 O O . ALA B 1 201 ? 7.598 22.672 24.047 1 98.62 201 ALA B O 1
ATOM 4725 N N . TRP B 1 202 ? 7.707 21.094 22.391 1 98.69 202 TRP B N 1
ATOM 4726 C CA . TRP B 1 202 ? 6.941 21.953 21.5 1 98.69 202 TRP B CA 1
ATOM 4727 C C . TRP B 1 202 ? 6.18 21.109 20.469 1 98.69 202 TRP B C 1
ATOM 4729 O O . TRP B 1 202 ? 6.535 19.969 20.219 1 98.69 202 TRP B O 1
ATOM 4739 N N . TYR B 1 203 ? 5.145 21.672 19.969 1 98 203 TYR B N 1
ATOM 4740 C CA . TYR B 1 203 ? 4.469 21.172 18.781 1 98 203 TYR B CA 1
ATOM 4741 C C . TYR B 1 203 ? 4.93 21.938 17.547 1 98 203 TYR B C 1
ATOM 4743 O O . TYR B 1 203 ? 4.961 23.172 17.547 1 98 203 TYR B O 1
ATOM 4751 N N . ALA B 1 204 ? 5.262 21.203 16.516 1 96.44 204 ALA B N 1
ATOM 4752 C CA . ALA B 1 204 ? 5.703 21.844 15.289 1 96.44 204 ALA B CA 1
ATOM 4753 C C . ALA B 1 204 ? 4.535 22.516 14.57 1 96.44 204 ALA B C 1
ATOM 4755 O O . ALA B 1 204 ? 4.727 23.484 13.836 1 96.44 204 ALA B O 1
ATOM 4756 N N . GLY B 1 205 ? 3.314 22 14.867 1 96.81 205 GLY B N 1
ATOM 4757 C CA . GLY B 1 205 ? 2.184 22.359 14.031 1 96.81 205 GLY B CA 1
ATOM 4758 C C . GLY B 1 205 ? 2.094 21.547 12.758 1 96.81 205 GLY B C 1
ATOM 4759 O O . GLY B 1 205 ? 3.004 20.781 12.445 1 96.81 205 GLY B O 1
ATOM 4760 N N . SER B 1 206 ? 0.981 21.719 12.039 1 98 206 SER B N 1
ATOM 4761 C CA . SER B 1 206 ? 0.819 21.031 10.758 1 98 206 SER B CA 1
ATOM 4762 C C . SER B 1 206 ? 1.462 21.812 9.617 1 98 206 SER B C 1
ATOM 4764 O O . SER B 1 206 ? 1.59 23.047 9.695 1 98 206 SER B O 1
ATOM 4766 N N . THR B 1 207 ? 1.858 21.125 8.555 1 98.25 207 THR B N 1
ATOM 4767 C CA . THR B 1 207 ? 2.521 21.781 7.438 1 98.25 207 THR B CA 1
ATOM 4768 C C . THR B 1 207 ? 1.51 22.531 6.578 1 98.25 207 THR B C 1
ATOM 4770 O O . THR B 1 207 ? 1.881 23.422 5.805 1 98.25 207 THR B O 1
ATOM 4773 N N . GLU B 1 208 ? 0.247 22.125 6.676 1 97.81 208 GLU B N 1
ATOM 4774 C CA . GLU B 1 208 ? -0.858 22.766 5.969 1 97.81 208 GLU B CA 1
ATOM 4775 C C . GLU B 1 208 ? -2.057 22.969 6.891 1 97.81 208 GLU B C 1
ATOM 4777 O O . GLU B 1 208 ? -2.164 22.328 7.934 1 97.81 208 GLU B O 1
ATOM 4782 N N . ARG B 1 209 ? -2.893 23.953 6.465 1 96.19 209 ARG B N 1
ATOM 4783 C CA . ARG B 1 209 ? -4.102 24.203 7.242 1 96.19 209 ARG B CA 1
ATOM 4784 C C . ARG B 1 209 ? -5.07 23.031 7.148 1 96.19 209 ARG B C 1
ATOM 4786 O O . ARG B 1 209 ? -5.5 22.656 6.055 1 96.19 209 ARG B O 1
ATOM 4793 N N . CYS B 1 210 ? -5.391 22.484 8.297 1 94.56 210 CYS B N 1
ATOM 4794 C CA . CYS B 1 210 ? -6.199 21.266 8.328 1 94.56 210 CYS B CA 1
ATOM 4795 C C . CYS B 1 210 ? -7.633 21.578 8.742 1 94.56 210 CYS B C 1
ATOM 4797 O O . CYS B 1 210 ? -8.5 20.703 8.695 1 94.56 210 CYS B O 1
ATOM 4799 N N . ALA B 1 211 ? -7.883 22.812 9.148 1 91.19 211 ALA B N 1
ATOM 4800 C CA . ALA B 1 211 ? -9.219 23.203 9.602 1 91.19 211 ALA B CA 1
ATOM 4801 C C . ALA B 1 211 ? -9.555 24.625 9.156 1 91.19 211 ALA B C 1
ATOM 4803 O O . ALA B 1 211 ? -8.664 25.391 8.789 1 91.19 211 ALA B O 1
ATOM 4804 N N . THR B 1 212 ? -10.812 24.969 9.273 1 89.31 212 THR B N 1
ATOM 4805 C CA . THR B 1 212 ? -11.312 26.234 8.758 1 89.31 212 THR B CA 1
ATOM 4806 C C . THR B 1 212 ? -10.805 27.391 9.609 1 89.31 212 THR B C 1
ATOM 4808 O O . THR B 1 212 ? -10.688 28.516 9.117 1 89.31 212 THR B O 1
ATOM 4811 N N . ASP B 1 213 ? -10.469 27.094 10.797 1 85.75 213 ASP B N 1
ATOM 4812 C CA . ASP B 1 213 ? -10.094 28.188 11.703 1 85.75 213 ASP B CA 1
ATOM 4813 C C . ASP B 1 213 ? -8.57 28.312 11.797 1 85.75 213 ASP B C 1
ATOM 4815 O O . ASP B 1 213 ? -8.062 29.109 12.586 1 85.75 213 ASP B O 1
ATOM 4819 N N . GLU B 1 214 ? -7.887 27.531 11.047 1 88.75 214 GLU B N 1
ATOM 4820 C CA . GLU B 1 214 ? -6.43 27.609 11.016 1 88.75 214 GLU B CA 1
ATOM 4821 C C . GLU B 1 214 ? -5.953 28.641 10 1 88.75 214 GLU B C 1
ATOM 4823 O O . GLU B 1 214 ? -5.316 28.281 9 1 88.75 214 GLU B O 1
ATOM 4828 N N . ILE B 1 215 ? -6.047 29.922 10.312 1 84.31 215 ILE B N 1
ATOM 4829 C CA . ILE B 1 215 ? -5.785 30.984 9.359 1 84.31 215 ILE B CA 1
ATOM 4830 C C . ILE B 1 215 ? -4.32 31.406 9.445 1 84.31 215 ILE B C 1
ATOM 4832 O O . ILE B 1 215 ? -3.779 32 8.508 1 84.31 215 ILE B O 1
ATOM 4836 N N . GLU B 1 216 ? -3.662 31.094 10.523 1 88.44 216 GLU B N 1
ATOM 4837 C CA . GLU B 1 216 ? -2.279 31.5 10.734 1 88.44 216 GLU B CA 1
ATOM 4838 C C . GLU B 1 216 ? -1.337 30.797 9.766 1 88.44 216 GLU B C 1
ATOM 4840 O O . GLU B 1 216 ? -1.608 29.672 9.336 1 88.44 216 GLU B O 1
ATOM 4845 N N . PRO B 1 217 ? -0.263 31.484 9.445 1 93 217 PRO B N 1
ATOM 4846 C CA . PRO B 1 217 ? 0.739 30.828 8.609 1 93 217 PRO B CA 1
ATOM 4847 C C . PRO B 1 217 ? 1.254 29.531 9.227 1 93 217 PRO B C 1
ATOM 4849 O O . PRO B 1 217 ? 1.286 29.391 10.445 1 93 217 PRO B O 1
ATOM 4852 N N . ARG B 1 218 ? 1.609 28.656 8.383 1 96.5 218 ARG B N 1
ATOM 4853 C CA . ARG B 1 218 ? 2.154 27.375 8.828 1 96.5 218 ARG B CA 1
ATOM 4854 C C . ARG B 1 218 ? 3.676 27.422 8.906 1 96.5 218 ARG B C 1
ATOM 4856 O O . ARG B 1 218 ? 4.32 28.141 8.133 1 96.5 218 ARG B O 1
ATOM 4863 N N . THR B 1 219 ? 4.176 26.688 9.852 1 97.19 219 THR B N 1
ATOM 4864 C CA . THR B 1 219 ? 5.617 26.766 10.078 1 97.19 219 THR B CA 1
ATOM 4865 C C . THR B 1 219 ? 6.188 25.375 10.336 1 97.19 219 THR B C 1
ATOM 4867 O O . THR B 1 219 ? 5.441 24.422 10.602 1 97.19 219 THR B O 1
ATOM 4870 N N . VAL B 1 220 ? 7.5 25.234 10.156 1 98.38 220 VAL B N 1
ATOM 4871 C CA . VAL B 1 220 ? 8.312 24.109 10.633 1 98.38 220 VAL B CA 1
ATOM 4872 C C . VAL B 1 220 ? 9.367 24.625 11.617 1 98.38 220 VAL B C 1
ATOM 4874 O O . VAL B 1 220 ? 9.578 25.828 11.742 1 98.38 220 VAL B O 1
ATOM 4877 N N . SER B 1 221 ? 9.977 23.766 12.359 1 98.69 221 SER B N 1
ATOM 4878 C CA . SER B 1 221 ? 10.922 24.172 13.398 1 98.69 221 SER B CA 1
ATOM 4879 C C . SER B 1 221 ? 12.352 23.797 13.016 1 98.69 221 SER B C 1
ATOM 4881 O O . SER B 1 221 ? 12.672 22.625 12.812 1 98.69 221 SER B O 1
ATOM 4883 N N . LEU B 1 222 ? 13.195 24.734 12.906 1 98.81 222 LEU B N 1
ATOM 4884 C CA . LEU B 1 222 ? 14.633 24.516 12.734 1 98.81 222 LEU B CA 1
ATOM 4885 C C . LEU B 1 222 ? 15.336 24.453 14.086 1 98.81 222 LEU B C 1
ATOM 4887 O O . LEU B 1 222 ? 15.258 25.391 14.883 1 98.81 222 LEU B O 1
ATOM 4891 N N . LEU B 1 223 ? 15.984 23.344 14.32 1 98.81 223 LEU B N 1
ATOM 4892 C CA . LEU B 1 223 ? 16.703 23.109 15.57 1 98.81 223 LEU B CA 1
ATOM 4893 C C . LEU B 1 223 ? 18.203 23.203 15.352 1 98.81 223 LEU B C 1
ATOM 4895 O O . LEU B 1 223 ? 18.766 22.531 14.477 1 98.81 223 LEU B O 1
ATOM 4899 N N . GLU B 1 224 ? 18.812 24.031 16.094 1 98.62 224 GLU B N 1
ATOM 4900 C CA . GLU B 1 224 ? 20.266 24.109 16.141 1 98.62 224 GLU B CA 1
ATOM 4901 C C . GLU B 1 224 ? 20.797 23.688 17.516 1 98.62 224 GLU B C 1
ATOM 4903 O O . GLU B 1 224 ? 20.484 24.328 18.531 1 98.62 224 GLU B O 1
ATOM 4908 N N . ILE B 1 225 ? 21.578 22.625 17.469 1 98.25 225 ILE B N 1
ATOM 4909 C CA . ILE B 1 225 ? 22.078 22.031 18.703 1 98.25 225 ILE B CA 1
ATOM 4910 C C . ILE B 1 225 ? 23.609 22.125 18.75 1 98.25 225 ILE B C 1
ATOM 4912 O O . ILE B 1 225 ? 24.297 21.625 17.859 1 98.25 225 ILE B O 1
ATOM 4916 N N . GLU B 1 226 ? 24.141 22.812 19.719 1 95.38 226 GLU B N 1
ATOM 4917 C CA . GLU B 1 226 ? 25.578 22.984 19.906 1 95.38 226 GLU B CA 1
ATOM 4918 C C . GLU B 1 226 ? 25.969 22.828 21.375 1 95.38 226 GLU B C 1
ATOM 4920 O O . GLU B 1 226 ? 25.438 23.531 22.234 1 95.38 226 GLU B O 1
ATOM 4925 N N . ASP B 1 227 ? 26.906 21.891 21.656 1 91.75 227 ASP B N 1
ATOM 4926 C CA . ASP B 1 227 ? 27.438 21.672 23 1 91.75 227 ASP B CA 1
ATOM 4927 C C . ASP B 1 227 ? 26.312 21.516 24.031 1 91.75 227 ASP B C 1
ATOM 4929 O O . ASP B 1 227 ? 26.328 22.156 25.078 1 91.75 227 ASP B O 1
ATOM 4933 N N . GLY B 1 228 ? 25.266 20.844 23.594 1 90.25 228 GLY B N 1
ATOM 4934 C CA . GLY B 1 228 ? 24.188 20.5 24.5 1 90.25 228 GLY B CA 1
ATOM 4935 C C . GLY B 1 228 ? 23.109 21.578 24.562 1 90.25 228 GLY B C 1
ATOM 4936 O O . GLY B 1 228 ? 22.078 21.375 25.219 1 90.25 228 GLY B O 1
ATOM 4937 N N . ASP B 1 229 ? 23.312 22.703 23.906 1 95.12 229 ASP B N 1
ATOM 4938 C CA . ASP B 1 229 ? 22.328 23.781 23.906 1 95.12 229 ASP B CA 1
ATOM 4939 C C . ASP B 1 229 ? 21.469 23.734 22.641 1 95.12 229 ASP B C 1
ATOM 4941 O O . ASP B 1 229 ? 21.969 23.484 21.547 1 95.12 229 ASP B O 1
ATOM 4945 N N . LEU B 1 230 ? 20.156 23.969 22.859 1 98 230 LEU B N 1
ATOM 4946 C CA . LEU B 1 230 ? 19.203 23.922 21.766 1 98 230 LEU B CA 1
ATOM 4947 C C . LEU B 1 230 ? 18.672 25.328 21.438 1 98 230 LEU B C 1
ATOM 4949 O O . LEU B 1 230 ? 18.203 26.031 22.328 1 98 230 LEU B O 1
ATOM 4953 N N . GLU B 1 231 ? 18.812 25.766 20.234 1 98.12 231 GLU B N 1
ATOM 4954 C CA . GLU B 1 231 ? 18.125 26.922 19.688 1 98.12 231 GLU B CA 1
ATOM 4955 C C . GLU B 1 231 ? 17.078 26.516 18.656 1 98.12 231 GLU B C 1
ATOM 4957 O O . GLU B 1 231 ? 17.391 25.797 17.703 1 98.12 231 GLU B O 1
ATOM 4962 N N . ARG B 1 232 ? 15.867 26.984 18.859 1 98 232 ARG B N 1
ATOM 4963 C CA . ARG B 1 232 ? 14.758 26.641 17.969 1 98 232 ARG B CA 1
ATOM 4964 C C . ARG B 1 232 ? 14.203 27.891 17.297 1 98 232 ARG B C 1
ATOM 4966 O O . ARG B 1 232 ? 13.945 28.906 17.953 1 98 232 ARG B O 1
ATOM 4973 N N . ARG B 1 233 ? 13.984 27.797 15.992 1 97.38 233 ARG B N 1
ATOM 4974 C CA . ARG B 1 233 ? 13.352 28.859 15.219 1 97.38 233 ARG B CA 1
ATOM 4975 C C . ARG B 1 233 ? 12.266 28.297 14.305 1 97.38 233 ARG B C 1
ATOM 4977 O O . ARG B 1 233 ? 12.406 27.203 13.766 1 97.38 233 ARG B O 1
ATOM 4984 N N . GLU B 1 234 ? 11.25 29.094 14.188 1 97.5 234 GLU B N 1
ATOM 4985 C CA . GLU B 1 234 ? 10.172 28.719 13.273 1 97.5 234 GLU B CA 1
ATOM 4986 C C . GLU B 1 234 ? 10.414 29.266 11.875 1 97.5 234 GLU B C 1
ATOM 4988 O O . GLU B 1 234 ? 10.828 30.422 11.719 1 97.5 234 GLU B O 1
ATOM 4993 N N . LEU B 1 235 ? 10.219 28.422 10.891 1 98 235 LEU B N 1
ATOM 4994 C CA . LEU B 1 235 ? 10.289 28.812 9.492 1 98 235 LEU B CA 1
ATOM 4995 C C . LEU B 1 235 ? 8.914 28.703 8.828 1 98 235 LEU B C 1
ATOM 4997 O O . LEU B 1 235 ? 8.273 27.656 8.883 1 98 235 LEU B O 1
ATOM 5001 N N . GLU B 1 236 ? 8.531 29.766 8.25 1 97.38 236 GLU B N 1
ATOM 5002 C CA . GLU B 1 236 ? 7.219 29.781 7.617 1 97.38 236 GLU B CA 1
ATOM 5003 C C . GLU B 1 236 ? 7.227 28.984 6.316 1 97.38 236 GLU B C 1
ATOM 5005 O O . GLU B 1 236 ? 8.195 29.031 5.555 1 97.38 236 GLU B O 1
ATOM 5010 N N . ILE B 1 237 ? 6.168 28.266 6.059 1 96.69 237 ILE B N 1
ATOM 5011 C CA . ILE B 1 237 ? 5.938 27.547 4.809 1 96.69 237 ILE B CA 1
ATOM 5012 C C . ILE B 1 237 ? 4.969 28.344 3.934 1 96.69 237 ILE B C 1
ATOM 5014 O O . ILE B 1 237 ? 3.945 28.828 4.418 1 96.69 237 ILE B O 1
ATOM 5018 N N . ASP B 1 238 ? 5.328 28.438 2.689 1 93.94 238 ASP B N 1
ATOM 5019 C CA . ASP B 1 238 ? 4.426 29.109 1.756 1 93.94 238 ASP B CA 1
ATOM 5020 C C . ASP B 1 238 ? 3.248 28.203 1.393 1 93.94 238 ASP B C 1
ATOM 5022 O O . ASP B 1 238 ? 3.381 27.312 0.554 1 93.94 238 ASP B O 1
ATOM 5026 N N . THR B 1 239 ? 2.121 28.438 2.031 1 96.69 239 THR B N 1
ATOM 5027 C CA . THR B 1 239 ? 0.916 27.656 1.77 1 96.69 239 THR B CA 1
ATOM 5028 C C . THR B 1 239 ? -0.196 28.547 1.222 1 96.69 239 THR B C 1
ATOM 5030 O O . THR B 1 239 ? -0.131 29.781 1.34 1 96.69 239 THR B O 1
ATOM 5033 N N . ARG B 1 240 ? -1.146 27.922 0.566 1 96.38 240 ARG B N 1
ATOM 5034 C CA . ARG B 1 240 ? -2.293 28.656 0.048 1 96.38 240 ARG B CA 1
ATOM 5035 C C . ARG B 1 240 ? -3.055 29.344 1.174 1 96.38 240 ARG B C 1
ATOM 5037 O O . ARG B 1 240 ? -3.318 28.734 2.215 1 96.38 240 ARG B O 1
ATOM 5044 N N . GLU B 1 241 ? -3.443 30.562 0.942 1 94.75 241 GLU B N 1
ATOM 5045 C CA . GLU B 1 241 ? -4.102 31.359 1.977 1 94.75 241 GLU B CA 1
ATOM 5046 C C . GLU B 1 241 ? -5.582 31 2.088 1 94.75 241 GLU B C 1
ATOM 5048 O O . GLU B 1 241 ? -6.219 30.656 1.092 1 94.75 241 GLU B O 1
ATOM 5053 N N . PHE B 1 242 ? -6.035 31.125 3.25 1 95.44 242 PHE B N 1
ATOM 5054 C CA . PHE B 1 242 ? -7.457 31.016 3.539 1 95.44 242 PHE B CA 1
ATOM 5055 C C . PHE B 1 242 ? -8.094 32.375 3.695 1 95.44 242 PHE B C 1
ATOM 5057 O O . PHE B 1 242 ? -7.473 33.312 4.234 1 95.44 242 PHE B O 1
ATOM 5064 N N . GLU B 1 243 ? -9.273 32.562 3.162 1 95.19 243 GLU B N 1
ATOM 5065 C CA . GLU B 1 243 ? -10.086 33.75 3.391 1 95.19 243 GLU B CA 1
ATOM 5066 C C . GLU B 1 243 ? -11.414 33.406 4.047 1 95.19 243 GLU B C 1
ATOM 5068 O O . GLU B 1 243 ? -12.25 32.719 3.439 1 95.19 243 GLU B O 1
ATOM 5073 N N . SER B 1 244 ? -11.578 33.844 5.246 1 94.62 244 SER B N 1
ATOM 5074 C CA . SER B 1 244 ? -12.82 33.625 5.961 1 94.62 244 SER B CA 1
ATOM 5075 C C . SER B 1 244 ? -13.797 34.75 5.77 1 94.62 244 SER B C 1
ATOM 5077 O O . SER B 1 244 ? -13.461 35.906 6.027 1 94.62 244 SER B O 1
ATOM 5079 N N . ILE B 1 245 ? -15 34.406 5.355 1 95.62 245 ILE B N 1
ATOM 5080 C CA . ILE B 1 245 ? -16 35.438 5.062 1 95.62 245 ILE B CA 1
ATOM 5081 C C . ILE B 1 245 ? -17.312 35.062 5.758 1 95.62 245 ILE B C 1
ATOM 5083 O O . ILE B 1 245 ? -17.781 33.938 5.66 1 95.62 245 ILE B O 1
ATOM 5087 N N . ARG B 1 246 ? -17.844 36 6.418 1 95 246 ARG B N 1
ATOM 5088 C CA . ARG B 1 246 ? -19.172 35.844 7.008 1 95 246 ARG B CA 1
ATOM 5089 C C . ARG B 1 246 ? -20.172 36.75 6.328 1 95 246 ARG B C 1
ATOM 5091 O O . ARG B 1 246 ? -19.953 37.969 6.227 1 95 246 ARG B O 1
ATOM 5098 N N . ILE B 1 247 ? -21.203 36.188 5.84 1 95.69 247 ILE B N 1
ATOM 5099 C CA . ILE B 1 247 ? -22.266 36.969 5.211 1 95.69 247 ILE B CA 1
ATOM 5100 C C . ILE B 1 247 ? -23.562 36.812 6.02 1 95.69 247 ILE B C 1
ATOM 5102 O O . ILE B 1 247 ? -24.094 35.719 6.148 1 95.69 247 ILE B O 1
ATOM 5106 N N . GLU B 1 248 ? -24.031 37.906 6.48 1 94.94 248 GLU B N 1
ATOM 5107 C CA . GLU B 1 248 ? -25.312 37.906 7.207 1 94.94 248 GLU B CA 1
ATOM 5108 C C . GLU B 1 248 ? -26.453 38.375 6.309 1 94.94 248 GLU B C 1
ATOM 5110 O O . GLU B 1 248 ? -26.484 39.531 5.863 1 94.94 248 GLU B O 1
ATOM 5115 N N . PHE B 1 249 ? -27.406 37.469 6.16 1 93.94 249 PHE B N 1
ATOM 5116 C CA . PHE B 1 249 ? -28.516 37.781 5.262 1 93.94 249 PHE B CA 1
ATOM 5117 C C . PHE B 1 249 ? -29.719 38.312 6.039 1 93.94 249 PHE B C 1
ATOM 5119 O O . PHE B 1 249 ? -30.016 37.812 7.133 1 93.94 249 PHE B O 1
ATOM 5126 N N . ASP B 1 250 ? -30.344 39.344 5.426 1 91.75 250 ASP B N 1
ATOM 5127 C CA . ASP B 1 250 ? -31.672 39.75 5.828 1 91.75 250 ASP B CA 1
ATOM 5128 C C . ASP B 1 250 ? -32.719 39.281 4.828 1 91.75 250 ASP B C 1
ATOM 5130 O O . ASP B 1 250 ? -32.375 38.812 3.74 1 91.75 250 ASP B O 1
ATOM 5134 N N . ASP B 1 251 ? -34.031 39.375 5.211 1 87.38 251 ASP B N 1
ATOM 5135 C CA . ASP B 1 251 ? -35.125 38.812 4.445 1 87.38 251 ASP B CA 1
ATOM 5136 C C . ASP B 1 251 ? -35.125 39.344 3.008 1 87.38 251 ASP B C 1
ATOM 5138 O O . ASP B 1 251 ? -35.562 38.656 2.092 1 87.38 251 ASP B O 1
ATOM 5142 N N . ASN B 1 252 ? -34.562 40.5 2.75 1 88.31 252 ASN B N 1
ATOM 5143 C CA . ASN B 1 252 ? -34.688 41.125 1.433 1 88.31 252 ASN B CA 1
ATOM 5144 C C . ASN B 1 252 ? -33.406 40.969 0.628 1 88.31 252 ASN B C 1
ATOM 5146 O O . ASN B 1 252 ? -33.312 41.406 -0.521 1 88.31 252 ASN B O 1
ATOM 5150 N N . ASP B 1 253 ? -32.469 40.25 1.244 1 86.25 253 ASP B N 1
ATOM 5151 C CA . ASP B 1 253 ? -31.172 40.156 0.577 1 86.25 253 ASP B CA 1
ATOM 5152 C C . ASP B 1 253 ? -31.219 39.156 -0.572 1 86.25 253 ASP B C 1
ATOM 5154 O O . ASP B 1 253 ? -31.875 38.125 -0.482 1 86.25 253 ASP B O 1
ATOM 5158 N N . SER B 1 254 ? -30.562 39.594 -1.751 1 87.25 254 SER B N 1
ATOM 5159 C CA . SER B 1 254 ? -30.594 38.812 -2.979 1 87.25 254 SER B CA 1
ATOM 5160 C C . SER B 1 254 ? -29.188 38.375 -3.373 1 87.25 254 SER B C 1
ATOM 5162 O O . SER B 1 254 ? -28.234 38.5 -2.59 1 87.25 254 SER B O 1
ATOM 5164 N N . HIS B 1 255 ? -29.141 37.812 -4.57 1 91 255 HIS B N 1
ATOM 5165 C CA . HIS B 1 255 ? -27.875 37.344 -5.152 1 91 255 HIS B CA 1
ATOM 5166 C C . HIS B 1 255 ? -26.891 38.5 -5.27 1 91 255 HIS B C 1
ATOM 5168 O O . HIS B 1 255 ? -25.688 38.344 -5.086 1 91 255 HIS B O 1
ATOM 5174 N N . GLY B 1 256 ? -27.5 39.625 -5.512 1 92.81 256 GLY B N 1
ATOM 5175 C CA . GLY B 1 256 ? -26.656 40.781 -5.617 1 92.81 256 GLY B CA 1
ATOM 5176 C C . GLY B 1 256 ? -25.938 41.125 -4.328 1 92.81 256 GLY B C 1
ATOM 5177 O O . GLY B 1 256 ? -24.766 41.531 -4.344 1 92.81 256 GLY B O 1
ATOM 5178 N N . TYR B 1 257 ? -26.625 40.875 -3.26 1 93.94 257 TYR B N 1
ATOM 5179 C CA . TYR B 1 257 ? -26.047 41.156 -1.95 1 93.94 257 TYR B CA 1
ATOM 5180 C C . TYR B 1 257 ? -24.875 40.188 -1.68 1 93.94 257 TYR B C 1
ATOM 5182 O O . TYR B 1 257 ? -23.812 40.625 -1.231 1 93.94 257 TYR B O 1
ATOM 5190 N N . ALA B 1 258 ? -25.062 38.938 -1.926 1 94.88 258 ALA B N 1
ATOM 5191 C CA . ALA B 1 258 ? -24 37.969 -1.75 1 94.88 258 ALA B CA 1
ATOM 5192 C C . ALA B 1 258 ? -22.781 38.312 -2.6 1 94.88 258 ALA B C 1
ATOM 5194 O O . ALA B 1 258 ? -21.641 38.219 -2.127 1 94.88 258 ALA B O 1
ATOM 5195 N N . ARG B 1 259 ? -23.047 38.688 -3.807 1 95.62 259 ARG B N 1
ATOM 5196 C CA . ARG B 1 259 ? -21.969 39.062 -4.719 1 95.62 259 ARG B CA 1
ATOM 5197 C C . ARG B 1 259 ? -21.188 40.25 -4.195 1 95.62 259 ARG B C 1
ATOM 5199 O O . ARG B 1 259 ? -19.953 40.281 -4.227 1 95.62 259 ARG B O 1
ATOM 5206 N N . ASP B 1 260 ? -21.875 41.25 -3.729 1 95.31 260 ASP B N 1
ATOM 5207 C CA . ASP B 1 260 ? -21.25 42.469 -3.205 1 95.31 260 ASP B CA 1
ATOM 5208 C C . ASP B 1 260 ? -20.359 42.156 -2.002 1 95.31 260 ASP B C 1
ATOM 5210 O O . ASP B 1 260 ? -19.266 42.688 -1.868 1 95.31 260 ASP B O 1
ATOM 5214 N N . GLU B 1 261 ? -20.875 41.312 -1.148 1 95.56 261 GLU B N 1
ATOM 5215 C CA . GLU B 1 261 ? -20.109 40.906 0.042 1 95.56 261 GLU B CA 1
ATOM 5216 C C . GLU B 1 261 ? -18.828 40.188 -0.331 1 95.56 261 GLU B C 1
ATOM 5218 O O . GLU B 1 261 ? -17.781 40.438 0.25 1 95.56 261 GLU B O 1
ATOM 5223 N N . LEU B 1 262 ? -18.922 39.312 -1.304 1 96.19 262 LEU B N 1
ATOM 5224 C CA . LEU B 1 262 ? -17.766 38.531 -1.732 1 96.19 262 LEU B CA 1
ATOM 5225 C C . LEU B 1 262 ? -16.766 39.438 -2.477 1 96.19 262 LEU B C 1
ATOM 5227 O O . LEU B 1 262 ? -15.562 39.219 -2.412 1 96.19 262 LEU B O 1
ATOM 5231 N N . ASP B 1 263 ? -17.25 40.5 -3.061 1 94.62 263 ASP B N 1
ATOM 5232 C CA . ASP B 1 263 ? -16.406 41.406 -3.816 1 94.62 263 ASP B CA 1
ATOM 5233 C C . ASP B 1 263 ? -15.492 42.219 -2.891 1 94.62 263 ASP B C 1
ATOM 5235 O O . ASP B 1 263 ? -14.477 42.75 -3.33 1 94.62 263 ASP B O 1
ATOM 5239 N N . ARG B 1 264 ? -15.836 42.281 -1.708 1 95.69 264 ARG B N 1
ATOM 5240 C CA . ARG B 1 264 ? -15.047 43.031 -0.737 1 95.69 264 ARG B CA 1
ATOM 5241 C C . ARG B 1 264 ? -13.773 42.281 -0.364 1 95.69 264 ARG B C 1
ATOM 5243 O O . ARG B 1 264 ? -12.898 42.812 0.316 1 95.69 264 ARG B O 1
ATOM 5250 N N . HIS B 1 265 ? -13.688 41.062 -0.825 1 96 265 HIS B N 1
ATOM 5251 C CA . HIS B 1 265 ? -12.555 40.219 -0.481 1 96 265 HIS B CA 1
ATOM 5252 C C . HIS B 1 265 ? -11.766 39.812 -1.725 1 96 265 HIS B C 1
ATOM 5254 O O . HIS B 1 265 ? -12.336 39.719 -2.814 1 96 265 HIS B O 1
ATOM 5260 N N . GLN B 1 266 ? -10.516 39.656 -1.603 1 94.81 266 GLN B N 1
ATOM 5261 C CA . GLN B 1 266 ? -9.68 39.125 -2.664 1 94.81 266 GLN B CA 1
ATOM 5262 C C . GLN B 1 266 ? -9.625 37.594 -2.592 1 94.81 266 GLN B C 1
ATOM 5264 O O . GLN B 1 266 ? -8.93 37.031 -1.737 1 94.81 266 GLN B O 1
ATOM 5269 N N . LEU B 1 267 ? -10.227 36.938 -3.576 1 96.81 267 LEU B N 1
ATOM 5270 C CA . LEU B 1 267 ? -10.406 35.469 -3.455 1 96.81 267 LEU B CA 1
ATOM 5271 C C . LEU B 1 267 ? -9.523 34.75 -4.449 1 96.81 267 LEU B C 1
ATOM 5273 O O . LEU B 1 267 ? -9.398 33.5 -4.383 1 96.81 267 LEU B O 1
ATOM 5277 N N . ASP B 1 268 ? -8.836 35.438 -5.309 1 96.62 268 ASP B N 1
ATOM 5278 C CA . ASP B 1 268 ? -8.078 34.812 -6.387 1 96.62 268 ASP B CA 1
ATOM 5279 C C . ASP B 1 268 ? -7.055 33.812 -5.832 1 96.62 268 ASP B C 1
ATOM 5281 O O . ASP B 1 268 ? -6.113 34.219 -5.141 1 96.62 268 ASP B O 1
ATOM 5285 N N . GLY B 1 269 ? -7.262 32.562 -6.156 1 97.06 269 GLY B N 1
ATOM 5286 C CA . GLY B 1 269 ? -6.32 31.516 -5.801 1 97.06 269 GLY B CA 1
ATOM 5287 C C . GLY B 1 269 ? -6.418 31.094 -4.348 1 97.06 269 GLY B C 1
ATOM 5288 O O . GLY B 1 269 ? -5.664 30.234 -3.896 1 97.06 269 GLY B O 1
ATOM 5289 N N . LYS B 1 270 ? -7.316 31.641 -3.586 1 97 270 LYS B N 1
ATOM 5290 C CA . LYS B 1 270 ? -7.414 31.359 -2.156 1 97 270 LYS B CA 1
ATOM 5291 C C . LYS B 1 270 ? -8.469 30.297 -1.875 1 97 270 LYS B C 1
ATOM 5293 O O . LYS B 1 270 ? -9.242 29.922 -2.766 1 97 270 LYS B O 1
ATOM 5298 N N . VAL B 1 271 ? -8.336 29.719 -0.696 1 97.38 271 VAL B N 1
ATOM 5299 C CA . VAL B 1 271 ? -9.445 28.938 -0.17 1 97.38 271 VAL B CA 1
ATOM 5300 C C . VAL B 1 271 ? -10.453 29.844 0.516 1 97.38 271 VAL B C 1
ATOM 5302 O O . VAL B 1 271 ? -10.141 30.5 1.52 1 97.38 271 VAL B O 1
ATOM 5305 N N . ALA B 1 272 ? -11.641 29.906 0.009 1 97.12 272 ALA B N 1
ATOM 5306 C CA . ALA B 1 272 ? -12.688 30.75 0.582 1 97.12 272 ALA B CA 1
ATOM 5307 C C . ALA B 1 272 ? -13.57 29.953 1.541 1 97.12 272 ALA B C 1
ATOM 5309 O O . ALA B 1 272 ? -14.211 28.969 1.141 1 97.12 272 ALA B O 1
ATOM 5310 N N . ILE B 1 273 ? -13.516 30.344 2.764 1 96.69 273 ILE B N 1
ATOM 5311 C CA . ILE B 1 273 ? -14.406 29.766 3.766 1 96.69 273 ILE B CA 1
ATOM 5312 C C . ILE B 1 273 ? -15.562 30.734 4.043 1 96.69 273 ILE B C 1
ATOM 5314 O O . ILE B 1 273 ? -15.398 31.703 4.781 1 96.69 273 ILE B O 1
ATOM 5318 N N . VAL B 1 274 ? -16.781 30.391 3.543 1 97 274 VAL B N 1
ATOM 5319 C CA . VAL B 1 274 ? -17.906 31.312 3.623 1 97 274 VAL B CA 1
ATOM 5320 C C . VAL B 1 274 ? -18.953 30.781 4.598 1 97 274 VAL B C 1
ATOM 5322 O O . VAL B 1 274 ? -19.438 29.656 4.445 1 97 274 VAL B O 1
ATOM 5325 N N . THR B 1 275 ? -19.203 31.547 5.562 1 95.81 275 THR B N 1
ATOM 5326 C CA . THR B 1 275 ? -20.25 31.203 6.512 1 95.81 275 THR B CA 1
ATOM 5327 C C . THR B 1 275 ? -21.469 32.094 6.316 1 95.81 275 THR B C 1
ATOM 5329 O O . THR B 1 275 ? -21.359 33.344 6.367 1 95.81 275 THR B O 1
ATOM 5332 N N . LEU B 1 276 ? -22.594 31.484 6.09 1 95.81 276 LEU B N 1
ATOM 5333 C CA . LEU B 1 276 ? -23.844 32.219 5.918 1 95.81 276 LEU B CA 1
ATOM 5334 C C . LEU B 1 276 ? -24.672 32.219 7.203 1 95.81 276 LEU B C 1
ATOM 5336 O O . LEU B 1 276 ? -24.906 31.141 7.785 1 95.81 276 LEU B O 1
ATOM 5340 N N . THR B 1 277 ? -25 33.406 7.582 1 94.75 277 THR B N 1
ATOM 5341 C CA . THR B 1 277 ? -25.812 33.531 8.781 1 94.75 277 THR B CA 1
ATOM 5342 C C . THR B 1 277 ? -27.016 34.438 8.523 1 94.75 277 THR B C 1
ATOM 5344 O O . THR B 1 277 ? -27.125 35.031 7.457 1 94.75 277 THR B O 1
ATOM 5347 N N . GLY B 1 278 ? -28.047 34.375 9.5 1 93.56 278 GLY B N 1
ATOM 5348 C CA . GLY B 1 278 ? -29.219 35.219 9.398 1 93.56 278 GLY B CA 1
ATOM 5349 C C . GLY B 1 278 ? -30.422 34.5 8.812 1 93.56 278 GLY B C 1
ATOM 5350 O O . GLY B 1 278 ? -30.688 33.344 9.133 1 93.56 278 GLY B O 1
ATOM 5351 N N . GLU B 1 279 ? -31.125 35.312 7.891 1 91.25 279 GLU B N 1
ATOM 5352 C CA . GLU B 1 279 ? -32.375 34.812 7.367 1 91.25 279 GLU B CA 1
ATOM 5353 C C . GLU B 1 279 ? -32.188 34 6.086 1 91.25 279 GLU B C 1
ATOM 5355 O O . GLU B 1 279 ? -31.266 34.281 5.316 1 91.25 279 GLU B O 1
ATOM 5360 N N . ARG B 1 280 ? -33.062 33.094 5.988 1 90.5 280 ARG B N 1
ATOM 5361 C CA . ARG B 1 280 ? -33.062 32.312 4.738 1 90.5 280 ARG B CA 1
ATOM 5362 C C . ARG B 1 280 ? -33.594 33.156 3.586 1 90.5 280 ARG B C 1
ATOM 5364 O O . ARG B 1 280 ? -34.594 33.875 3.756 1 90.5 280 ARG B O 1
ATOM 5371 N N . THR B 1 281 ? -32.875 33.156 2.566 1 90.69 281 THR B N 1
ATOM 5372 C CA . THR B 1 281 ? -33.281 33.875 1.341 1 90.69 281 THR B CA 1
ATOM 5373 C C . THR B 1 281 ? -33.188 32.906 0.145 1 90.69 281 THR B C 1
ATOM 5375 O O . THR B 1 281 ? -32.781 31.766 0.279 1 90.69 281 THR B O 1
ATOM 5378 N N . PRO B 1 282 ? -33.656 33.375 -0.975 1 91.94 282 PRO B N 1
ATOM 5379 C CA . PRO B 1 282 ? -33.562 32.531 -2.156 1 91.94 282 PRO B CA 1
ATOM 5380 C C . PRO B 1 282 ? -32.125 32.25 -2.594 1 91.94 282 PRO B C 1
ATOM 5382 O O . PRO B 1 282 ? -31.906 31.375 -3.432 1 91.94 282 PRO B O 1
ATOM 5385 N N . VAL B 1 283 ? -31.219 32.906 -2.084 1 93.56 283 VAL B N 1
ATOM 5386 C CA . VAL B 1 283 ? -29.812 32.656 -2.379 1 93.56 283 VAL B CA 1
ATOM 5387 C C . VAL B 1 283 ? -29.375 31.359 -1.729 1 93.56 283 VAL B C 1
ATOM 5389 O O . VAL B 1 283 ? -29.406 31.219 -0.503 1 93.56 283 VAL B O 1
ATOM 5392 N N . THR B 1 284 ? -28.891 30.406 -2.498 1 93.31 284 THR B N 1
ATOM 5393 C CA . THR B 1 284 ? -28.484 29.109 -1.976 1 93.31 284 THR B CA 1
ATOM 5394 C C . THR B 1 284 ? -26.984 29.062 -1.729 1 93.31 284 THR B C 1
ATOM 5396 O O . THR B 1 284 ? -26.25 29.938 -2.182 1 93.31 284 THR B O 1
ATOM 5399 N N . SER B 1 285 ? -26.609 28.062 -1.014 1 95.06 285 SER B N 1
ATOM 5400 C CA . SER B 1 285 ? -25.188 27.844 -0.799 1 95.06 285 SER B CA 1
ATOM 5401 C C . SER B 1 285 ? -24.453 27.609 -2.119 1 95.06 285 SER B C 1
ATOM 5403 O O . SER B 1 285 ? -23.297 28.016 -2.275 1 95.06 285 SER B O 1
ATOM 5405 N N . SER B 1 286 ? -25.172 27.031 -3.016 1 95.75 286 SER B N 1
ATOM 5406 C CA . SER B 1 286 ? -24.594 26.781 -4.328 1 95.75 286 SER B CA 1
ATOM 5407 C C . SER B 1 286 ? -24.344 28.078 -5.086 1 95.75 286 SER B C 1
ATOM 5409 O O . SER B 1 286 ? -23.344 28.203 -5.797 1 95.75 286 SER B O 1
ATOM 5411 N N . ASP B 1 287 ? -25.281 28.953 -4.887 1 95 287 ASP B N 1
ATOM 5412 C CA . ASP B 1 287 ? -25.109 30.266 -5.516 1 95 287 ASP B CA 1
ATOM 5413 C C . ASP B 1 287 ? -23.859 30.953 -5 1 95 287 ASP B C 1
ATOM 5415 O O . ASP B 1 287 ? -23.062 31.484 -5.785 1 95 287 ASP B O 1
ATOM 5419 N N . VAL B 1 288 ? -23.797 30.891 -3.762 1 96.62 288 VAL B N 1
ATOM 5420 C CA . VAL B 1 288 ? -22.656 31.547 -3.119 1 96.62 288 VAL B CA 1
ATOM 5421 C C . VAL B 1 288 ? -21.359 30.875 -3.553 1 96.62 288 VAL B C 1
ATOM 5423 O O . VAL B 1 288 ? -20.359 31.547 -3.842 1 96.62 288 VAL B O 1
ATOM 5426 N N . TYR B 1 289 ? -21.328 29.625 -3.578 1 96.75 289 TYR B N 1
ATOM 5427 C CA . TYR B 1 289 ? -20.188 28.844 -4.059 1 96.75 289 TYR B CA 1
ATOM 5428 C C . TYR B 1 289 ? -19.797 29.281 -5.461 1 96.75 289 TYR B C 1
ATOM 5430 O O . TYR B 1 289 ? -18.625 29.578 -5.715 1 96.75 289 TYR B O 1
ATOM 5438 N N . ASP B 1 290 ? -20.75 29.328 -6.281 1 96.75 290 ASP B N 1
ATOM 5439 C CA . ASP B 1 290 ? -20.484 29.672 -7.68 1 96.75 290 ASP B CA 1
ATOM 5440 C C . ASP B 1 290 ? -19.906 31.078 -7.801 1 96.75 290 ASP B C 1
ATOM 5442 O O . ASP B 1 290 ? -19 31.312 -8.602 1 96.75 290 ASP B O 1
ATOM 5446 N N . ILE B 1 291 ? -20.469 31.953 -7.059 1 96.69 291 ILE B N 1
ATOM 5447 C CA . ILE B 1 291 ? -19.969 33.312 -7.086 1 96.69 291 ILE B CA 1
ATOM 5448 C C . ILE B 1 291 ? -18.516 33.344 -6.633 1 96.69 291 ILE B C 1
ATOM 5450 O O . ILE B 1 291 ? -17.672 34.031 -7.254 1 96.69 291 ILE B O 1
ATOM 5454 N N . ALA B 1 292 ? -18.203 32.656 -5.574 1 97.62 292 ALA B N 1
ATOM 5455 C CA . ALA B 1 292 ? -16.844 32.625 -5.043 1 97.62 292 ALA B CA 1
ATOM 5456 C C . ALA B 1 292 ? -15.867 32.062 -6.062 1 97.62 292 ALA B C 1
ATOM 5458 O O . ALA B 1 292 ? -14.773 32.625 -6.25 1 97.62 292 ALA B O 1
ATOM 5459 N N . ILE B 1 293 ? -16.234 31.016 -6.727 1 97.25 293 ILE B N 1
ATOM 5460 C CA . ILE B 1 293 ? -15.391 30.391 -7.734 1 97.25 293 ILE B CA 1
ATOM 5461 C C . ILE B 1 293 ? -15.203 31.328 -8.922 1 97.25 293 ILE B C 1
ATOM 5463 O O . ILE B 1 293 ? -14.094 31.469 -9.438 1 97.25 293 ILE B O 1
ATOM 5467 N N . ASP B 1 294 ? -16.312 31.891 -9.32 1 96.5 294 ASP B N 1
ATOM 5468 C CA . ASP B 1 294 ? -16.25 32.844 -10.422 1 96.5 294 ASP B CA 1
ATOM 5469 C C . ASP B 1 294 ? -15.297 34 -10.102 1 96.5 294 ASP B C 1
ATOM 5471 O O . ASP B 1 294 ? -14.68 34.562 -11.008 1 96.5 294 ASP B O 1
ATOM 5475 N N . LYS B 1 295 ? -15.234 34.281 -8.891 1 96.25 295 LYS B N 1
ATOM 5476 C CA . LYS B 1 295 ? -14.383 35.406 -8.461 1 96.25 295 LYS B CA 1
ATOM 5477 C C . LYS B 1 295 ? -12.938 34.938 -8.297 1 96.25 295 LYS B C 1
ATOM 5479 O O . LYS B 1 295 ? -12.078 35.75 -7.887 1 96.25 295 LYS B O 1
ATOM 5484 N N . GLY B 1 296 ? -12.648 33.656 -8.547 1 97.25 296 GLY B N 1
ATOM 5485 C CA . GLY B 1 296 ? -11.266 33.219 -8.641 1 97.25 296 GLY B CA 1
ATOM 5486 C C . GLY B 1 296 ? -10.844 32.312 -7.496 1 97.25 296 GLY B C 1
ATOM 5487 O O . GLY B 1 296 ? -9.68 31.906 -7.414 1 97.25 296 GLY B O 1
ATOM 5488 N N . ALA B 1 297 ? -11.688 32 -6.531 1 97.94 297 ALA B N 1
ATOM 5489 C CA . ALA B 1 297 ? -11.32 31.109 -5.445 1 97.94 297 ALA B CA 1
ATOM 5490 C C . ALA B 1 297 ? -10.859 29.766 -5.98 1 97.94 297 ALA B C 1
ATOM 5492 O O . ALA B 1 297 ? -11.469 29.203 -6.898 1 97.94 297 ALA B O 1
ATOM 5493 N N . ALA B 1 298 ? -9.727 29.297 -5.441 1 97.75 298 ALA B N 1
ATOM 5494 C CA . ALA B 1 298 ? -9.258 27.969 -5.836 1 97.75 298 ALA B CA 1
ATOM 5495 C C . ALA B 1 298 ? -10.164 26.875 -5.285 1 97.75 298 ALA B C 1
ATOM 5497 O O . ALA B 1 298 ? -10.375 25.859 -5.938 1 97.75 298 ALA B O 1
ATOM 5498 N N . VAL B 1 299 ? -10.594 27.062 -4.082 1 97.56 299 VAL B N 1
ATOM 5499 C CA . VAL B 1 299 ? -11.508 26.188 -3.361 1 97.56 299 VAL B CA 1
ATOM 5500 C C . VAL B 1 299 ? -12.5 27.016 -2.555 1 97.56 299 VAL B C 1
ATOM 5502 O O . VAL B 1 299 ? -12.156 28.109 -2.086 1 97.56 299 VAL B O 1
ATOM 5505 N N . CYS B 1 300 ? -13.727 26.516 -2.432 1 97.44 300 CYS B N 1
ATOM 5506 C CA . CYS B 1 300 ? -14.711 27.234 -1.623 1 97.44 300 CYS B CA 1
ATOM 5507 C C . CYS B 1 300 ? -15.5 26.266 -0.75 1 97.44 300 CYS B C 1
ATOM 5509 O O . CYS B 1 300 ? -15.977 25.234 -1.229 1 97.44 300 CYS B O 1
ATOM 5511 N N . LYS B 1 301 ? -15.492 26.547 0.471 1 96.44 301 LYS B N 1
ATOM 5512 C CA . LYS B 1 301 ? -16.344 25.859 1.438 1 96.44 301 LYS B CA 1
ATOM 5513 C C . LYS B 1 301 ? -17.406 26.797 1.994 1 96.44 301 LYS B C 1
ATOM 5515 O O . LYS B 1 301 ? -17.094 27.875 2.506 1 96.44 301 LYS B O 1
ATOM 5520 N N . VAL B 1 302 ? -18.688 26.406 1.815 1 96.12 302 VAL B N 1
ATOM 5521 C CA . VAL B 1 302 ? -19.797 27.234 2.301 1 96.12 302 VAL B CA 1
ATOM 5522 C C . VAL B 1 302 ? -20.484 26.531 3.463 1 96.12 302 VAL B C 1
ATOM 5524 O O . VAL B 1 302 ? -20.906 25.375 3.338 1 96.12 302 VAL B O 1
ATOM 5527 N N . ASP B 1 303 ? -20.484 27.156 4.547 1 94.12 303 ASP B N 1
ATOM 5528 C CA . ASP B 1 303 ? -21.266 26.719 5.699 1 94.12 303 ASP B CA 1
ATOM 5529 C C . ASP B 1 303 ? -22.531 27.562 5.867 1 94.12 303 ASP B C 1
ATOM 5531 O O . ASP B 1 303 ? -22.453 28.734 6.23 1 94.12 303 ASP B O 1
ATOM 5535 N N . ASP B 1 304 ? -23.656 26.906 5.668 1 93.94 304 ASP B N 1
ATOM 5536 C CA . ASP B 1 304 ? -24.922 27.625 5.719 1 93.94 304 ASP B CA 1
ATOM 5537 C C . ASP B 1 304 ? -25.625 27.391 7.055 1 93.94 304 ASP B C 1
ATOM 5539 O O . ASP B 1 304 ? -26.234 26.328 7.266 1 93.94 304 ASP B O 1
ATOM 5543 N N . SER B 1 305 ? -25.516 28.359 7.895 1 91.25 305 SER B N 1
ATOM 5544 C CA . SER B 1 305 ? 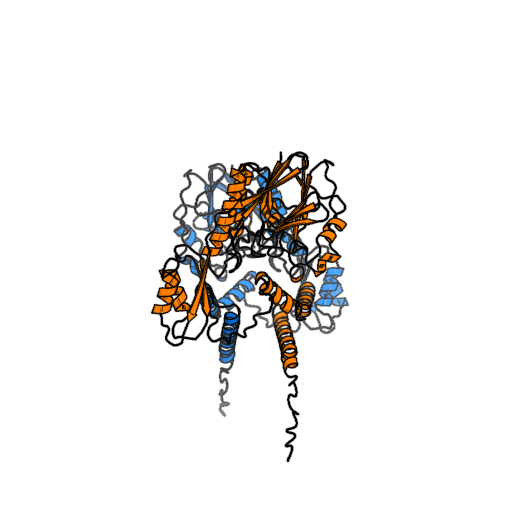-26.141 28.266 9.211 1 91.25 305 SER B CA 1
ATOM 5545 C C . SER B 1 305 ? -27.375 29.156 9.305 1 91.25 305 SER B C 1
ATOM 5547 O O . SER B 1 305 ? -27.828 29.484 10.406 1 91.25 305 SER B O 1
ATOM 5549 N N . ARG B 1 306 ? -27.922 29.578 8.219 1 88.12 306 ARG B N 1
ATOM 5550 C CA . ARG B 1 306 ? -29.094 30.453 8.211 1 88.12 306 ARG B CA 1
ATOM 5551 C C . ARG B 1 306 ? -30.312 29.734 8.75 1 88.12 306 ARG B C 1
ATOM 5553 O O . ARG B 1 306 ? -30.484 28.531 8.508 1 88.12 306 ARG B O 1
ATOM 5560 N N . GLY B 1 307 ? -31.234 30.578 9.312 1 81.06 307 GLY B N 1
ATOM 5561 C CA . GLY B 1 307 ? -32.5 30.062 9.852 1 81.06 307 GLY B CA 1
ATOM 5562 C C . GLY B 1 307 ? -32.312 29.297 11.148 1 81.06 307 GLY B C 1
ATOM 5563 O O . GLY B 1 307 ? -33.312 28.938 11.797 1 81.06 307 GLY B O 1
ATOM 5564 N N . ARG B 1 308 ? -31.172 28.844 11.312 1 67.31 308 ARG B N 1
ATOM 5565 C CA . ARG B 1 308 ? -30.953 28.125 12.555 1 67.31 308 ARG B CA 1
ATOM 5566 C C . ARG B 1 308 ? -31 29.062 13.758 1 67.31 308 ARG B C 1
ATOM 5568 O O . ARG B 1 308 ? -30.453 30.156 13.711 1 67.31 308 ARG B O 1
ATOM 5575 N N . ARG B 1 309 ? -32.156 29.078 14.469 1 50.25 309 ARG B N 1
ATOM 5576 C CA . ARG B 1 309 ? -32.219 29.812 15.734 1 50.25 309 ARG B CA 1
ATOM 5577 C C . ARG B 1 309 ? -30.875 29.812 16.438 1 50.25 309 ARG B C 1
ATOM 5579 O O . ARG B 1 309 ? -30.297 28.75 16.688 1 50.25 309 ARG B O 1
ATOM 5586 N N . GLN B 1 310 ? -30.125 30.891 16.125 1 44.94 310 GLN B N 1
ATOM 5587 C CA . GLN B 1 310 ? -28.875 31.031 16.859 1 44.94 310 GLN B CA 1
ATOM 5588 C C . GLN B 1 310 ? -29.047 30.719 18.344 1 44.94 310 GLN B C 1
ATOM 5590 O O . GLN B 1 310 ? -29.75 31.438 19.062 1 44.94 310 GLN B O 1
ATOM 5595 N N . LEU B 1 311 ? -29.359 29.562 18.734 1 37.97 311 LEU B N 1
ATOM 5596 C CA . LEU B 1 311 ? -29.188 29.469 20.188 1 37.97 311 LEU B CA 1
ATOM 5597 C C . LEU B 1 311 ? -27.891 30.141 20.625 1 37.97 311 LEU B C 1
ATOM 5599 O O . LEU B 1 311 ? -26.828 29.828 20.094 1 37.97 311 LEU B O 1
ATOM 5603 N N . ASP B 1 312 ? -27.984 31.422 20.906 1 35.34 312 ASP B N 1
ATOM 5604 C CA . ASP B 1 312 ? -26.906 32.156 21.547 1 35.34 312 ASP B CA 1
ATOM 5605 C C . ASP B 1 312 ? -26.125 31.266 22.516 1 35.34 312 ASP B C 1
ATOM 5607 O O . ASP B 1 312 ? -26.484 31.156 23.703 1 35.34 312 ASP B O 1
ATOM 5611 N N . LEU B 1 313 ? -25.766 30.125 22.234 1 35.66 313 LEU B N 1
ATOM 5612 C CA . LEU B 1 313 ? -24.828 29.547 23.172 1 35.66 313 LEU B CA 1
ATOM 5613 C C . LEU B 1 313 ? -23.578 30.406 23.297 1 35.66 313 LEU B C 1
ATOM 5615 O O . LEU B 1 313 ? -22.609 30.234 22.547 1 35.66 313 LEU B O 1
ATOM 5619 N N . ASP B 1 314 ? -23.688 31.672 23.469 1 34.03 314 ASP B N 1
ATOM 5620 C CA . ASP B 1 314 ? -22.594 32.594 23.766 1 34.03 314 ASP B CA 1
ATOM 5621 C C . ASP B 1 314 ? -21.5 31.906 24.578 1 34.03 314 ASP B C 1
ATOM 5623 O O . ASP B 1 314 ? -20.328 32.25 24.469 1 34.03 314 ASP B O 1
ATOM 5627 N N . GLY B 1 315 ? -21.781 31.562 25.875 1 33.47 315 GLY B N 1
ATOM 5628 C CA . GLY B 1 315 ? -20.812 31.359 26.922 1 33.47 315 GLY B CA 1
ATOM 5629 C C . GLY B 1 315 ? -19.984 30.078 26.75 1 33.47 315 GLY B C 1
ATOM 5630 O O . GLY B 1 315 ? -19.312 29.641 27.672 1 33.47 315 GLY B O 1
ATOM 5631 N N . GLY B 1 316 ? -20.453 29.109 25.938 1 32.66 316 GLY B N 1
ATOM 5632 C CA . GLY B 1 316 ? -19.625 27.938 26.078 1 32.66 316 GLY B CA 1
ATOM 5633 C C . GLY B 1 316 ? -18.297 28.047 25.344 1 32.66 316 GLY B C 1
ATOM 5634 O O . GLY B 1 316 ? -18.125 28.922 24.5 1 32.66 316 GLY B O 1
ATOM 5635 N N . PRO B 1 317 ? -17.188 27.594 25.938 1 29.86 317 PRO B N 1
ATOM 5636 C CA . PRO B 1 317 ? -15.852 27.672 25.344 1 29.86 317 PRO B CA 1
ATOM 5637 C C . PRO B 1 317 ? -15.844 27.328 23.859 1 29.86 317 PRO B C 1
ATOM 5639 O O . PRO B 1 317 ? -16.516 26.391 23.438 1 29.86 317 PRO B O 1
ATOM 5642 N N . GLN B 1 318 ? -16.016 28.281 22.938 1 31.91 318 GLN B N 1
ATOM 5643 C CA . GLN B 1 318 ? -15.672 28.109 21.531 1 31.91 318 GLN B CA 1
ATOM 5644 C C . GLN B 1 318 ? -14.516 27.141 21.359 1 31.91 318 GLN B C 1
ATOM 5646 O O . GLN B 1 318 ? -13.344 27.531 21.391 1 31.91 318 GLN B O 1
ATOM 5651 N N . GLY B 1 319 ? -14.57 25.984 22.031 1 31.22 319 GLY B N 1
ATOM 5652 C CA . GLY B 1 319 ? -13.484 25.031 21.875 1 31.22 319 GLY B CA 1
ATOM 5653 C C . GLY B 1 319 ? -13.203 24.688 20.422 1 31.22 319 GLY B C 1
ATOM 5654 O O . GLY B 1 319 ? -14.062 24.844 19.562 1 31.22 319 GLY B O 1
ATOM 5655 N N . ASP B 1 320 ? -12.016 24.828 20.016 1 31.58 320 ASP B N 1
ATOM 5656 C CA . ASP B 1 320 ? -11.359 24.484 18.75 1 31.58 320 ASP B CA 1
ATOM 5657 C C . ASP B 1 320 ? -11.945 23.203 18.156 1 31.58 320 ASP B C 1
ATOM 5659 O O . ASP B 1 320 ? -12.078 22.203 18.859 1 31.58 320 ASP B O 1
ATOM 5663 N N . ILE B 1 321 ? -12.75 23.297 17.109 1 34.12 321 ILE B N 1
ATOM 5664 C CA . ILE B 1 321 ? -13.305 22.266 16.234 1 34.12 321 ILE B CA 1
ATOM 5665 C C . ILE B 1 321 ? -12.281 21.156 16.047 1 34.12 321 ILE B C 1
ATOM 5667 O O . ILE B 1 321 ? -12.578 20.125 15.422 1 34.12 321 ILE B O 1
ATOM 5671 N N . GLN B 1 322 ? -11.062 21.516 16.281 1 37.34 322 GLN B N 1
ATOM 5672 C CA . GLN B 1 322 ? -10.195 20.344 16.266 1 37.34 322 GLN B CA 1
ATOM 5673 C C . GLN B 1 322 ? -10.734 19.25 17.188 1 37.34 322 GLN B C 1
ATOM 5675 O O . GLN B 1 322 ? -10.414 18.078 17 1 37.34 322 GLN B O 1
ATOM 5680 N N . SER B 1 323 ? -11.688 19.688 18.203 1 34.59 323 SER B N 1
ATOM 5681 C CA . SER B 1 323 ? -12.297 18.891 19.266 1 34.59 323 SER B CA 1
ATOM 5682 C C . SER B 1 323 ? -13.578 18.203 18.781 1 34.59 323 SER B C 1
ATOM 5684 O O . SER B 1 323 ? -14.125 17.344 19.469 1 34.59 323 SER B O 1
ATOM 5686 N N . ALA B 1 324 ? -14.203 18.812 17.766 1 35.25 324 ALA B N 1
ATOM 5687 C CA . ALA B 1 324 ? -15.438 18.141 17.359 1 35.25 324 ALA B CA 1
ATOM 5688 C C . ALA B 1 324 ? -15.156 16.75 16.812 1 35.25 324 ALA B C 1
ATOM 5690 O O . ALA B 1 324 ? -15.891 15.797 17.094 1 35.25 324 ALA B O 1
ATOM 5691 N N . ASP B 1 325 ? -14.227 16.734 15.984 1 36 325 ASP B N 1
ATOM 5692 C CA . ASP B 1 325 ? -13.867 15.406 15.5 1 36 325 ASP B CA 1
ATOM 5693 C C . ASP B 1 325 ? -13.469 14.492 16.656 1 36 325 ASP B C 1
ATOM 5695 O O . ASP B 1 325 ? -13.828 13.312 16.672 1 36 325 ASP B O 1
ATOM 5699 N N . LYS B 1 326 ? -12.828 15.102 17.594 1 38.88 326 LYS B N 1
ATOM 5700 C CA . LYS B 1 326 ? -12.547 14.352 18.828 1 38.88 326 LYS B CA 1
ATOM 5701 C C . LYS B 1 326 ? -13.828 14.125 19.625 1 38.88 326 LYS B C 1
ATOM 5703 O O . LYS B 1 326 ? -14.031 13.047 20.188 1 38.88 326 LYS B O 1
ATOM 5708 N N . LEU B 1 327 ? -14.742 15.078 19.594 1 38.38 327 LEU B N 1
ATOM 5709 C CA . LEU B 1 327 ? -16.016 14.938 20.297 1 38.38 327 LEU B CA 1
ATOM 5710 C C . LEU B 1 327 ? -16.906 13.914 19.594 1 38.38 327 LEU B C 1
ATOM 5712 O O . LEU B 1 327 ? -17.562 13.109 20.25 1 38.38 327 LEU B O 1
ATOM 5716 N N . ILE B 1 328 ? -16.922 13.898 18.328 1 36.94 328 ILE B N 1
ATOM 5717 C CA . ILE B 1 328 ? -17.641 12.859 17.594 1 36.94 328 ILE B CA 1
ATOM 5718 C C . ILE B 1 328 ? -16.953 11.516 17.828 1 36.94 328 ILE B C 1
ATOM 5720 O O . ILE B 1 328 ? -17.625 10.508 18.078 1 36.94 328 ILE B O 1
ATOM 5724 N N . GLU B 1 329 ? -15.711 11.547 17.859 1 37.34 329 GLU B N 1
ATOM 5725 C CA . GLU B 1 329 ? -14.992 10.312 18.156 1 37.34 329 GLU B CA 1
ATOM 5726 C C . GLU B 1 329 ? -15.227 9.875 19.609 1 37.34 329 GLU B C 1
ATOM 5728 O O . GLU B 1 329 ? -15.422 8.695 19.875 1 37.34 329 GLU B O 1
ATOM 5733 N N . GLU B 1 330 ? -15.281 10.828 20.469 1 37.25 330 GLU B N 1
ATOM 5734 C CA . GLU B 1 330 ? -15.547 10.523 21.875 1 37.25 330 GLU B CA 1
ATOM 5735 C C . GLU B 1 330 ? -16.984 10.055 22.078 1 37.25 330 GLU B C 1
ATOM 5737 O O . GLU B 1 330 ? -17.234 9.117 22.828 1 37.25 330 GLU B O 1
ATOM 5742 N N . LYS B 1 331 ? -17.984 10.766 21.5 1 36.62 331 LYS B N 1
ATOM 5743 C CA . LYS B 1 331 ? -19.359 10.305 21.562 1 36.62 331 LYS B CA 1
ATOM 5744 C C . LYS B 1 331 ? -19.531 8.961 20.859 1 36.62 331 LYS B C 1
ATOM 5746 O O . LYS B 1 331 ? -20.297 8.109 21.312 1 36.62 331 LYS B O 1
ATOM 5751 N N . LEU B 1 332 ? -18.875 8.789 19.812 1 34.84 332 LEU B N 1
ATOM 5752 C CA . LEU B 1 332 ? -18.875 7.488 19.172 1 34.84 332 LEU B CA 1
ATOM 5753 C C . LEU B 1 332 ? -18.141 6.457 20.016 1 34.84 332 LEU B C 1
ATOM 5755 O O . LEU B 1 332 ? -18.531 5.285 20.047 1 34.84 332 LEU B O 1
ATOM 5759 N N . ALA B 1 333 ? -17.156 6.949 20.719 1 34.41 333 ALA B N 1
ATOM 5760 C CA . ALA B 1 333 ? -16.422 6.09 21.641 1 34.41 333 ALA B CA 1
ATOM 5761 C C . ALA B 1 333 ? -17.25 5.809 22.891 1 34.41 333 ALA B C 1
ATOM 5763 O O . ALA B 1 333 ? -17.156 4.727 23.484 1 34.41 333 ALA B O 1
ATOM 5764 N N . ASP B 1 334 ? -17.891 6.773 23.438 1 34.16 334 ASP B N 1
ATOM 5765 C CA . ASP B 1 334 ? -18.75 6.59 24.625 1 34.16 334 ASP B CA 1
ATOM 5766 C C . ASP B 1 334 ? -19.953 5.719 24.297 1 34.16 334 ASP B C 1
ATOM 5768 O O . ASP B 1 334 ? -20.641 5.25 25.203 1 34.16 334 ASP B O 1
ATOM 5772 N N . GLN B 1 335 ? -20.516 5.965 23.141 1 34.41 335 GLN B N 1
ATOM 5773 C CA . GLN B 1 335 ? -21.578 5.012 22.828 1 34.41 335 GLN B CA 1
ATOM 5774 C C . GLN B 1 335 ? -21 3.619 22.578 1 34.41 335 GLN B C 1
ATOM 5776 O O . GLN B 1 335 ? -19.906 3.479 22.031 1 34.41 335 GLN B O 1
ATOM 5781 N N . ASN B 1 336 ? -21.391 2.617 23.438 1 32.94 336 ASN B N 1
ATOM 5782 C CA . ASN B 1 336 ? -21.047 1.206 23.578 1 32.94 336 ASN B CA 1
ATOM 5783 C C . ASN B 1 336 ? -20.75 0.566 22.219 1 32.94 336 ASN B C 1
ATOM 5785 O O . ASN B 1 336 ? -20.922 -0.642 22.047 1 32.94 336 ASN B O 1
ATOM 5789 N N . LEU B 1 337 ? -20.656 1.357 21.219 1 33.28 337 LEU B N 1
ATOM 5790 C CA . LEU B 1 337 ? -20.406 0.724 19.938 1 33.28 337 LEU B CA 1
ATOM 5791 C C . LEU B 1 337 ? -19 0.123 19.891 1 33.28 337 LEU B C 1
ATOM 5793 O O . LEU B 1 337 ? -18.672 -0.613 18.969 1 33.28 337 LEU B O 1
ATOM 5797 N N . SER B 1 338 ? -18.156 0.522 20.75 1 34.72 338 SER B N 1
ATOM 5798 C CA . SER B 1 338 ? -16.859 -0.125 20.938 1 34.72 338 SER B CA 1
ATOM 5799 C C . SER B 1 338 ? -17.031 -1.597 21.297 1 34.72 338 SER B C 1
ATOM 5801 O O . SER B 1 338 ? -16.234 -2.441 20.859 1 34.72 338 SER B O 1
ATOM 5803 N N . ASP B 1 339 ? -18 -1.842 22.141 1 35.25 339 ASP B N 1
ATOM 5804 C CA . ASP B 1 339 ? -18.266 -3.236 22.484 1 35.25 339 ASP B CA 1
ATOM 5805 C C . ASP B 1 339 ? -18.734 -4.016 21.266 1 35.25 339 ASP B C 1
ATOM 5807 O O . ASP B 1 339 ? -18.391 -5.188 21.094 1 35.25 339 ASP B O 1
ATOM 5811 N N . ILE B 1 340 ? -19.578 -3.436 20.406 1 34.41 340 ILE B N 1
ATOM 5812 C CA . ILE B 1 340 ? -20 -4.121 19.188 1 34.41 340 ILE B CA 1
ATOM 5813 C C . ILE B 1 340 ? -18.828 -4.207 18.219 1 34.41 340 ILE B C 1
ATOM 5815 O O . ILE B 1 340 ? -18.594 -5.254 17.594 1 34.41 340 ILE B O 1
ATOM 5819 N N . ALA B 1 341 ? -18.016 -3.238 18.203 1 34.38 341 ALA B N 1
ATOM 5820 C CA . ALA B 1 341 ? -16.859 -3.299 17.297 1 34.38 341 ALA B CA 1
ATOM 5821 C C . ALA B 1 341 ? -15.789 -4.254 17.844 1 34.38 341 ALA B C 1
ATOM 5823 O O . ALA B 1 341 ? -15.195 -5.02 17.078 1 34.38 341 ALA B O 1
ATOM 5824 N N . THR B 1 342 ? -15.508 -4.27 19.094 1 37.47 342 THR B N 1
ATOM 5825 C CA . THR B 1 342 ? -14.633 -5.27 19.703 1 37.47 342 THR B CA 1
ATOM 5826 C C . THR B 1 342 ? -15.227 -6.668 19.562 1 37.47 342 THR B C 1
ATOM 5828 O O . THR B 1 342 ? -14.508 -7.629 19.266 1 37.47 342 THR B O 1
ATOM 5831 N N . ASP B 1 343 ? -16.5 -6.848 19.797 1 35.91 343 ASP B N 1
ATOM 5832 C CA . ASP B 1 343 ? -17.156 -8.133 19.594 1 35.91 343 ASP B CA 1
ATOM 5833 C C . ASP B 1 343 ? -17.172 -8.508 18.109 1 35.91 343 ASP B C 1
ATOM 5835 O O . ASP B 1 343 ? -16.984 -9.672 17.766 1 35.91 343 ASP B O 1
ATOM 5839 N N . VAL B 1 344 ? -17.359 -7.531 17.297 1 35.12 344 VAL B N 1
ATOM 5840 C CA . VAL B 1 344 ? -17.266 -7.859 15.875 1 35.12 344 VAL B CA 1
ATOM 5841 C C . VAL B 1 344 ? -15.82 -8.133 15.492 1 35.12 344 VAL B C 1
ATOM 5843 O O . VAL B 1 344 ? -15.531 -9.078 14.75 1 35.12 344 VAL B O 1
ATOM 5846 N N . GLU B 1 345 ? -14.883 -7.383 16.016 1 34.53 345 GLU B N 1
ATOM 5847 C CA . GLU B 1 345 ? -13.484 -7.684 15.75 1 34.53 345 GLU B CA 1
ATOM 5848 C C . GLU B 1 345 ? -13.078 -9.016 16.375 1 34.53 345 GLU B C 1
ATOM 5850 O O . GLU B 1 345 ? -12.352 -9.797 15.766 1 34.53 345 GLU B O 1
ATOM 5855 N N . ALA B 1 346 ? -13.398 -9.242 17.641 1 33.78 346 ALA B N 1
ATOM 5856 C CA . ALA B 1 346 ? -13.102 -10.547 18.234 1 33.78 346 ALA B CA 1
ATOM 5857 C C . ALA B 1 346 ? -13.82 -11.664 17.484 1 33.78 346 ALA B C 1
ATOM 5859 O O . ALA B 1 346 ? -13.273 -12.758 17.328 1 33.78 346 ALA B O 1
ATOM 5860 N N . ARG B 1 347 ? -15.055 -11.461 17.156 1 31.23 347 ARG B N 1
ATOM 5861 C CA . ARG B 1 347 ? -15.75 -12.492 16.391 1 31.23 347 ARG B CA 1
ATOM 5862 C C . ARG B 1 347 ? -15.203 -12.57 14.969 1 31.23 347 ARG B C 1
ATOM 5864 O O . ARG B 1 347 ? -15.141 -13.656 14.383 1 31.23 347 ARG B O 1
ATOM 5871 N N . VAL B 1 348 ? -14.875 -11.383 14.469 1 33.16 348 VAL B N 1
ATOM 5872 C CA . VAL B 1 348 ? -14.289 -11.461 13.141 1 33.16 348 VAL B CA 1
ATOM 5873 C C . VAL B 1 348 ? -12.883 -12.055 13.227 1 33.16 348 VAL B C 1
ATOM 5875 O O . VAL B 1 348 ? -12.422 -12.727 12.305 1 33.16 348 VAL B O 1
ATOM 5878 N N . ARG B 1 349 ? -12.109 -11.82 14.312 1 31.89 349 ARG B N 1
ATOM 5879 C CA . ARG B 1 349 ? -10.797 -12.438 14.438 1 31.89 349 ARG B CA 1
ATOM 5880 C C . ARG B 1 349 ? -10.914 -13.945 14.664 1 31.89 349 ARG B C 1
ATOM 5882 O O . ARG B 1 349 ? -9.953 -14.688 14.445 1 31.89 349 ARG B O 1
ATOM 5889 N N . THR B 1 350 ? -11.875 -14.281 15.594 1 31.81 350 THR B N 1
ATOM 5890 C CA . THR B 1 350 ? -11.867 -15.727 15.828 1 31.81 350 THR B CA 1
ATOM 5891 C C . THR B 1 350 ? -12.414 -16.469 14.609 1 31.81 350 THR B C 1
ATOM 5893 O O . THR B 1 350 ? -11.984 -17.594 14.32 1 31.81 350 THR B O 1
ATOM 5896 N N . ASP B 1 351 ? -13.711 -16.219 14.391 1 30.42 351 ASP B N 1
ATOM 5897 C CA . ASP B 1 351 ? -14.312 -17.203 13.492 1 30.42 351 ASP B CA 1
ATOM 5898 C C . ASP B 1 351 ? -13.891 -16.953 12.047 1 30.42 351 ASP B C 1
ATOM 5900 O O . ASP B 1 351 ? -14.234 -15.922 11.461 1 30.42 351 ASP B O 1
ATOM 5904 N N . ASP B 1 352 ? -12.789 -17.547 11.68 1 29.33 352 ASP B N 1
ATOM 5905 C CA . ASP B 1 352 ? -12.18 -17.594 10.352 1 29.33 352 ASP B CA 1
ATOM 5906 C C . ASP B 1 352 ? -13.25 -17.703 9.266 1 29.33 352 ASP B C 1
ATOM 5908 O O . ASP B 1 352 ? -13.086 -17.172 8.172 1 29.33 352 ASP B O 1
ATOM 5912 N N . ASP B 1 353 ? -14.07 -18.828 9.297 1 29.02 353 ASP B N 1
ATOM 5913 C CA . ASP B 1 353 ? -14.938 -19.391 8.266 1 29.02 353 ASP B CA 1
ATOM 5914 C C . ASP B 1 353 ? -16.266 -18.641 8.188 1 29.02 353 ASP B C 1
ATOM 5916 O O . ASP B 1 353 ? -17.234 -19.141 7.645 1 29.02 353 ASP B O 1
ATOM 5920 N N . LEU B 1 354 ? -16.578 -17.688 9.047 1 30.33 354 LEU B N 1
ATOM 5921 C CA . LEU B 1 354 ? -17.953 -17.266 8.867 1 30.33 354 LEU B CA 1
ATOM 5922 C C . LEU B 1 354 ? -18.141 -16.562 7.527 1 30.33 354 LEU B C 1
ATOM 5924 O O . LEU B 1 354 ? -17.375 -15.656 7.188 1 30.33 354 LEU B O 1
ATOM 5928 N N . ALA B 1 355 ? -18.797 -17.281 6.574 1 29.78 355 ALA B N 1
ATOM 5929 C CA . ALA B 1 355 ? -19.266 -16.812 5.277 1 29.78 355 ALA B CA 1
ATOM 5930 C C . ALA B 1 355 ? -19.766 -15.375 5.371 1 29.78 355 ALA B C 1
ATOM 5932 O O . ALA B 1 355 ? -20.453 -15.008 6.324 1 29.78 355 ALA B O 1
ATOM 5933 N N . GLN B 1 356 ? -19.125 -14.438 4.773 1 30.94 356 GLN B N 1
ATOM 5934 C CA . GLN B 1 356 ? -19.406 -13 4.699 1 30.94 356 GLN B CA 1
ATOM 5935 C C . GLN B 1 356 ? -20.906 -12.727 4.797 1 30.94 356 GLN B C 1
ATOM 5937 O O . GLN B 1 356 ? -21.312 -11.648 5.242 1 30.94 356 GLN B O 1
ATOM 5942 N N . THR B 1 357 ? -21.75 -13.727 4.355 1 33.62 357 THR B N 1
ATOM 5943 C CA . THR B 1 357 ? -23.188 -13.516 4.352 1 33.62 357 THR B CA 1
ATOM 5944 C C . THR B 1 357 ? -23.734 -13.477 5.777 1 33.62 357 THR B C 1
ATOM 5946 O O . THR B 1 357 ? -24.641 -12.703 6.082 1 33.62 357 THR B O 1
ATOM 5949 N N . ALA B 1 358 ? -23.203 -14.406 6.629 1 34.78 358 ALA B N 1
ATOM 5950 C CA . ALA B 1 358 ? -23.734 -14.523 7.988 1 34.78 358 ALA B CA 1
ATOM 5951 C C . ALA B 1 358 ? -23.297 -13.344 8.852 1 34.78 358 ALA B C 1
ATOM 5953 O O . ALA B 1 358 ? -24.031 -12.906 9.742 1 34.78 358 ALA B O 1
ATOM 5954 N N . ILE B 1 359 ? -22.203 -12.758 8.578 1 33.75 359 ILE B N 1
ATOM 5955 C CA . ILE B 1 359 ? -21.719 -11.578 9.289 1 33.75 359 ILE B CA 1
ATOM 5956 C C . ILE B 1 359 ? -22.594 -10.375 8.953 1 33.75 359 ILE B C 1
ATOM 5958 O O . ILE B 1 359 ? -22.938 -9.578 9.828 1 33.75 359 ILE B O 1
ATOM 5962 N N . ASP B 1 360 ? -23.125 -10.43 7.766 1 34.94 360 ASP 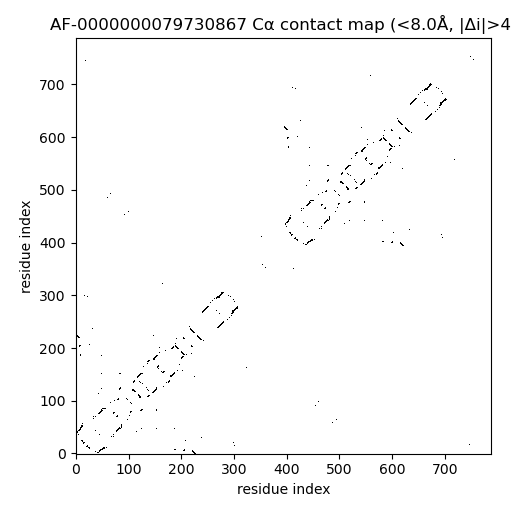B N 1
ATOM 5963 C CA . ASP B 1 360 ? -24 -9.336 7.359 1 34.94 360 ASP B CA 1
ATOM 5964 C C . ASP B 1 360 ? -25.328 -9.383 8.109 1 34.94 360 ASP B C 1
ATOM 5966 O O . ASP B 1 360 ? -25.844 -8.352 8.555 1 34.94 360 ASP B O 1
ATOM 5970 N N . ASP B 1 361 ? -25.781 -10.594 8.258 1 38.34 361 ASP B N 1
ATOM 5971 C CA . ASP B 1 361 ? -27.062 -10.719 8.922 1 38.34 361 ASP B CA 1
ATOM 5972 C C . ASP B 1 361 ? -26.953 -10.414 10.414 1 38.34 361 ASP B C 1
ATOM 5974 O O . ASP B 1 361 ? -27.812 -9.758 10.992 1 38.34 361 ASP B O 1
ATOM 5978 N N . THR B 1 362 ? -25.891 -10.867 10.984 1 39.09 362 THR B N 1
ATOM 5979 C CA . THR B 1 362 ? -25.688 -10.664 12.414 1 39.09 362 THR B CA 1
ATOM 5980 C C . THR B 1 362 ? -25.328 -9.211 12.711 1 39.09 362 THR B C 1
ATOM 5982 O O . THR B 1 362 ? -25.812 -8.633 13.688 1 39.09 362 THR B O 1
ATOM 5985 N N . MET B 1 363 ? -24.578 -8.633 11.828 1 36.34 363 MET B N 1
ATOM 5986 C CA . MET B 1 363 ? -24.281 -7.211 11.969 1 36.34 363 MET B CA 1
ATOM 5987 C C . MET B 1 363 ? -25.531 -6.363 11.766 1 36.34 363 MET B C 1
ATOM 5989 O O . MET B 1 363 ? -25.75 -5.398 12.5 1 36.34 363 MET B O 1
ATOM 5993 N N . GLU B 1 364 ? -26.297 -6.793 10.883 1 38.22 364 GLU B N 1
ATOM 5994 C CA . GLU B 1 364 ? -27.578 -6.117 10.695 1 38.22 364 GLU B CA 1
ATOM 5995 C C . GLU B 1 364 ? -28.453 -6.254 11.938 1 38.22 364 GLU B C 1
ATOM 5997 O O . GLU B 1 364 ? -29.094 -5.289 12.367 1 38.22 364 GLU B O 1
ATOM 6002 N N . ALA B 1 365 ? -28.453 -7.43 12.445 1 43.56 365 ALA B N 1
ATOM 6003 C CA . ALA B 1 365 ? -29.25 -7.648 13.648 1 43.56 365 ALA B CA 1
ATOM 6004 C C . ALA B 1 365 ? -28.672 -6.883 14.836 1 43.56 365 ALA B C 1
ATOM 6006 O O . ALA B 1 365 ? -29.422 -6.285 15.617 1 43.56 365 ALA B O 1
ATOM 6007 N N . LEU B 1 366 ? -27.438 -6.828 14.906 1 38.69 366 LEU B N 1
ATOM 6008 C CA . LEU B 1 366 ? -26.797 -6.141 16.031 1 38.69 366 LEU B CA 1
ATOM 6009 C C . LEU B 1 366 ? -26.922 -4.629 15.875 1 38.69 366 LEU B C 1
ATOM 6011 O O . LEU B 1 366 ? -27.172 -3.92 16.844 1 38.69 366 LEU B O 1
ATOM 6015 N N . ILE B 1 367 ? -26.797 -4.203 14.672 1 37.69 367 ILE B N 1
ATOM 6016 C CA . ILE B 1 367 ? -27 -2.787 14.406 1 37.69 367 ILE B CA 1
ATOM 6017 C C . ILE B 1 367 ? -28.469 -2.436 14.641 1 37.69 367 ILE B C 1
ATOM 6019 O O . ILE B 1 367 ? -28.781 -1.402 15.242 1 37.69 367 ILE B O 1
ATOM 6023 N N . LYS B 1 368 ? -29.25 -3.359 14.234 1 41.25 368 LYS B N 1
ATOM 6024 C CA . LYS B 1 368 ? -30.672 -3.148 14.492 1 41.25 368 LYS B CA 1
ATOM 6025 C C . LYS B 1 368 ? -30.969 -3.143 15.992 1 41.25 368 LYS B C 1
ATOM 6027 O O . LYS B 1 368 ? -31.734 -2.311 16.484 1 41.25 368 LYS B O 1
ATOM 6032 N N . ASP B 1 369 ? -30.391 -4.035 16.656 1 43.62 369 ASP B N 1
ATOM 6033 C CA . ASP B 1 369 ? -30.609 -4.117 18.094 1 43.62 369 ASP B CA 1
ATOM 6034 C C . ASP B 1 369 ? -30 -2.914 18.812 1 43.62 369 ASP B C 1
ATOM 6036 O O . ASP B 1 369 ? -30.594 -2.371 19.734 1 43.62 369 ASP B O 1
ATOM 6040 N N . ALA B 1 370 ? -28.859 -2.541 18.344 1 36.31 370 ALA B N 1
ATOM 6041 C CA . ALA B 1 370 ? -28.234 -1.367 18.922 1 36.31 370 ALA B CA 1
ATOM 6042 C C . ALA B 1 370 ? -29 -0.096 18.594 1 36.31 370 ALA B C 1
ATOM 6044 O O . ALA B 1 370 ? -29.141 0.798 19.422 1 36.31 370 ALA B O 1
ATOM 6045 N N . GLN B 1 371 ? -29.484 -0.048 17.438 1 33.34 371 GLN B N 1
ATOM 6046 C CA . GLN B 1 371 ? -30.375 1.049 17.078 1 33.34 371 GLN B CA 1
ATOM 6047 C C . GLN B 1 371 ? -31.656 1.013 17.891 1 33.34 371 GLN B C 1
ATOM 6049 O O . GLN B 1 371 ? -32.156 2.055 18.328 1 33.34 371 GLN B O 1
ATOM 6054 N N . ALA B 1 372 ? -32.156 -0.11 18.062 1 37.44 372 ALA B N 1
ATOM 6055 C CA . ALA B 1 372 ? -33.375 -0.221 18.875 1 37.44 372 ALA B CA 1
ATOM 6056 C C . ALA B 1 372 ? -33.094 0.226 20.312 1 37.44 372 ALA B C 1
ATOM 6058 O O . ALA B 1 372 ? -33.938 0.91 20.922 1 37.44 372 ALA B O 1
ATOM 6059 N N . ASP B 1 373 ? -32.062 -0.258 20.828 1 36.91 373 ASP B N 1
ATOM 6060 C CA . ASP B 1 373 ? -31.766 0.078 22.219 1 36.91 373 ASP B CA 1
ATOM 6061 C C . ASP B 1 373 ? -31.453 1.563 22.375 1 36.91 373 ASP B C 1
ATOM 6063 O O . ASP B 1 373 ? -31.781 2.174 23.391 1 36.91 373 ASP B O 1
ATOM 6067 N N . ALA B 1 374 ? -30.75 2.07 21.422 1 30.73 374 ALA B N 1
ATOM 6068 C CA . ALA B 1 374 ? -30.391 3.482 21.531 1 30.73 374 ALA B CA 1
ATOM 6069 C C . ALA B 1 374 ? -31.609 4.371 21.375 1 30.73 374 ALA B C 1
ATOM 6071 O O . ALA B 1 374 ? -31.719 5.414 22.016 1 30.73 374 ALA B O 1
ATOM 6072 N N . PHE B 1 375 ? -32.469 3.955 20.531 1 31.89 375 PHE B N 1
ATOM 6073 C CA . PHE B 1 375 ? -33.656 4.801 20.297 1 31.89 375 PHE B CA 1
ATOM 6074 C C . PHE B 1 375 ? -34.688 4.594 21.391 1 31.89 375 PHE B C 1
ATOM 6076 O O . PHE B 1 375 ? -35.625 5.371 21.516 1 31.89 375 PHE B O 1
ATOM 6083 N N . ASP B 1 376 ? -34.688 3.449 22.031 1 32.38 376 ASP B N 1
ATOM 6084 C CA . ASP B 1 376 ? -35.75 3.283 23.016 1 32.38 376 ASP B CA 1
ATOM 6085 C C . ASP B 1 376 ? -35.531 4.223 24.203 1 32.38 376 ASP B C 1
ATOM 6087 O O . ASP B 1 376 ? -36.438 4.43 25 1 32.38 376 ASP B O 1
ATOM 6091 N N . GLU B 1 377 ? -34.281 4.547 24.422 1 30.8 377 GLU B N 1
ATOM 6092 C CA . GLU B 1 377 ? -34.156 5.254 25.688 1 30.8 377 GLU B CA 1
ATOM 6093 C C . GLU B 1 377 ? -34.75 6.664 25.594 1 30.8 377 GLU B C 1
ATOM 6095 O O . GLU B 1 377 ? -34.75 7.414 26.562 1 30.8 377 GLU B O 1
ATOM 6100 N N . ARG B 1 378 ? -35.031 7.027 24.375 1 30.14 378 ARG B N 1
ATOM 6101 C CA . ARG B 1 378 ? -35.469 8.414 24.344 1 30.14 378 ARG B CA 1
ATOM 6102 C C . ARG B 1 378 ? -36.906 8.539 24.828 1 30.14 378 ARG B C 1
ATOM 6104 O O . ARG B 1 378 ? -37.438 9.648 24.922 1 30.14 378 ARG B O 1
ATOM 6111 N N . ASP B 1 379 ? -37.594 7.461 24.812 1 27.64 379 ASP B N 1
ATOM 6112 C CA . ASP B 1 379 ? -39 7.758 25.094 1 27.64 379 ASP B CA 1
ATOM 6113 C C . ASP B 1 379 ? -39.219 8.055 26.578 1 27.64 379 ASP B C 1
ATOM 6115 O O . ASP B 1 379 ? -40.312 7.879 27.078 1 27.64 379 ASP B O 1
ATOM 6119 N N . THR B 1 380 ? -38.094 8.148 27.344 1 26.8 380 THR B N 1
ATOM 6120 C CA . THR B 1 380 ? -38.562 8.516 28.672 1 26.8 380 THR B CA 1
ATOM 6121 C C . THR B 1 380 ? -39.156 9.922 28.656 1 26.8 380 THR B C 1
ATOM 6123 O O . THR B 1 380 ? -38.438 10.898 28.438 1 26.8 380 THR B O 1
ATOM 6126 N N . LYS B 1 381 ? -40.375 10.023 28.281 1 27.52 381 LYS B N 1
ATOM 6127 C CA . LYS B 1 381 ? -41.281 11.172 28.328 1 27.52 381 LYS B CA 1
ATOM 6128 C C . LYS B 1 381 ? -41.125 11.961 29.625 1 27.52 381 LYS B C 1
ATOM 6130 O O . LYS B 1 381 ? -41.375 11.43 30.703 1 27.52 381 LYS B O 1
ATOM 6135 N N . PRO B 1 382 ? -40.125 12.922 29.703 1 24.98 382 PRO B N 1
ATOM 6136 C CA . PRO B 1 382 ? -40.188 13.672 30.953 1 24.98 382 PRO B CA 1
ATOM 6137 C C . PRO B 1 382 ? -41.594 14.211 31.234 1 24.98 382 PRO B C 1
ATOM 6139 O O . PRO B 1 382 ? -42.312 14.602 30.312 1 24.98 382 PRO B O 1
ATOM 6142 N N . ASP B 1 383 ? -42.375 13.602 32.156 1 24.08 383 ASP B N 1
ATOM 6143 C CA . ASP B 1 383 ? -43.688 13.961 32.688 1 24.08 383 ASP B CA 1
ATOM 6144 C C . ASP B 1 383 ? -43.75 15.445 33.062 1 24.08 383 ASP B C 1
ATOM 6146 O O . ASP B 1 383 ? -43.125 15.867 34.031 1 24.08 383 ASP B O 1
ATOM 6150 N N . LEU B 1 384 ? -43.625 16.375 32.188 1 22.88 384 LEU B N 1
ATOM 6151 C CA . LEU B 1 384 ? -43.812 17.797 32.469 1 22.88 384 LEU B CA 1
ATOM 6152 C C . LEU B 1 384 ? -45.188 18.078 33 1 22.88 384 LEU B C 1
ATOM 6154 O O . LEU B 1 384 ? -45.625 19.234 33.062 1 22.88 384 LEU B O 1
ATOM 6158 N N . ASP B 1 385 ? -46 17.062 33.469 1 22.61 385 ASP B N 1
ATOM 6159 C CA . ASP B 1 385 ? -47.406 17.406 33.719 1 22.61 385 ASP B CA 1
ATOM 6160 C C . ASP B 1 385 ? -47.531 18.547 34.75 1 22.61 385 ASP B C 1
ATOM 6162 O O . ASP B 1 385 ? -48.344 19.453 34.562 1 22.61 385 ASP B O 1
ATOM 6166 N N . GLU B 1 386 ? -47.312 18.328 36.031 1 23.09 386 GLU B N 1
ATOM 6167 C CA . GLU B 1 386 ? -48.344 18.688 37.031 1 23.09 386 GLU B CA 1
ATOM 6168 C C . GLU B 1 386 ? -48.188 20.156 37.438 1 23.09 386 GLU B C 1
ATOM 6170 O O . GLU B 1 386 ? -47.5 20.484 38.406 1 23.09 386 GLU B O 1
ATOM 6175 N N . ALA B 1 387 ? -47.688 21.062 36.75 1 24.14 387 ALA B N 1
ATOM 6176 C CA . ALA B 1 387 ? -47.781 22.406 37.312 1 24.14 387 ALA B CA 1
ATOM 6177 C C . ALA B 1 387 ? -49.219 22.797 37.562 1 24.14 387 ALA B C 1
ATOM 6179 O O . ALA B 1 387 ? -50.031 22.859 36.625 1 24.14 387 ALA B O 1
ATOM 6180 N N . ASP B 1 388 ? -49.812 22.547 38.812 1 21.97 388 ASP B N 1
ATOM 6181 C CA . ASP B 1 388 ? -51.094 22.859 39.438 1 21.97 388 ASP B CA 1
ATOM 6182 C C . ASP B 1 388 ? -51.344 24.359 39.406 1 21.97 388 ASP B C 1
ATOM 6184 O O . ASP B 1 388 ? -50.5 25.156 39.812 1 21.97 388 ASP B O 1
ATOM 6188 N N . THR B 1 389 ? -52.25 24.859 38.531 1 22.83 389 THR B N 1
ATOM 6189 C CA . THR B 1 389 ? -53 26.109 38.375 1 22.83 389 THR B CA 1
ATOM 6190 C C . THR B 1 389 ? -53.625 26.5 39.719 1 22.83 389 THR B C 1
ATOM 6192 O O . THR B 1 389 ? -54.562 25.828 40.188 1 22.83 389 THR B O 1
ATOM 6195 N N . GLU B 1 390 ? -52.938 26.766 40.875 1 21.25 390 GLU B N 1
ATOM 6196 C CA . GLU B 1 390 ? -53.625 27.344 42.031 1 21.25 390 GLU B CA 1
ATOM 6197 C C . GLU B 1 390 ? -54.344 28.641 41.625 1 21.25 390 GLU B C 1
ATOM 6199 O O . GLU B 1 390 ? -53.719 29.609 41.188 1 21.25 390 GLU B O 1
ATOM 6204 N N . VAL B 1 391 ? -55.625 28.578 41.125 1 23.44 391 VAL B N 1
ATOM 6205 C CA . VAL B 1 391 ? -56.688 29.547 40.969 1 23.44 391 VAL B CA 1
ATOM 6206 C C . VAL B 1 391 ? -56.969 30.25 42.281 1 23.44 391 VAL B C 1
ATOM 6208 O O . VAL B 1 391 ? -57.438 29.641 43.25 1 23.44 391 VAL B O 1
ATOM 6211 N N . SER B 1 392 ? -55.938 30.938 42.969 1 20.52 392 SER B N 1
ATOM 6212 C CA . SER B 1 392 ? -56.375 31.734 44.094 1 20.52 392 SER B CA 1
ATOM 6213 C C . SER B 1 392 ? -57.469 32.719 43.719 1 20.52 392 SER B C 1
ATOM 6215 O O . SER B 1 392 ? -57.406 33.312 42.625 1 20.52 392 SER B O 1
ATOM 6217 N N . GLU B 1 393 ? -58.844 32.562 44.219 1 24.34 393 GLU B N 1
ATOM 6218 C CA . GLU B 1 393 ? -60.031 33.312 44.562 1 24.34 393 GLU B CA 1
ATOM 6219 C C . GLU B 1 393 ? -59.688 34.656 45.219 1 24.34 393 GLU B C 1
ATOM 6221 O O . GLU B 1 393 ? -60.5 35.562 45.219 1 24.34 393 GLU B O 1
ATOM 6226 N N . GLU B 1 394 ? -58.562 35.219 45.719 1 23.25 394 GLU B N 1
ATOM 6227 C CA . GLU B 1 394 ? -58.938 36.531 46.25 1 23.25 394 GLU B CA 1
ATOM 6228 C C . GLU B 1 394 ? -59.125 37.562 45.125 1 23.25 394 GLU B C 1
ATOM 6230 O O . GLU B 1 394 ? -58.406 37.562 44.156 1 23.25 394 GLU B O 1
#

Nearest PDB structures (foldseek):
  1s8e-assembly2_B  TM=8.033E-01  e=3.474E-19  Pyrococcus furiosus DSM 3638
  3dsd-assembly1_B  TM=7.702E-01  e=1.415E-19  Pyrococcus furiosus
  4hd0-assembly1_B  TM=7.820E-01  e=1.171E-18  Pyrococcus furiosus DSM 3638
  5dny-assembly1_C  TM=7.217E-01  e=2.873E-18  Methanocaldococcus jannaschii DSM 2661
  3av0-assembly1_A  TM=6.999E-01  e=6.688E-18  Methanocaldococcus jannaschii

Foldseek 3Di:
DAKEWEAEQLAAPDCVVVHPVVNVLSLVLVLQSLVVCVVVVHLEYEYQENNHQALDHDPVRLVSVLVSLVVCVVSPHEYEYAYEPHRDDPPDGSQNVSVVVVRYYYFALEFDDGVNQATEHEDHEDDLVCVVVDQQAHDQDPDNNHAYEYRHEAAEPPQPDPVPHSYHVVVNCVRHNDHHQEYEYEDAQDWTWDQDPNHIYIYQHYSDDPDLPPQDFHWIWMWDADSNDIDIDTDTGDGAGEDEFEDEDDAPDDLVSLLVRLVVDQQAAHEYEYEYEEADYPQDQVSSQVSSVVSHHPHYDYHYCYPPPPPCPVPDPPPDCSCVVVVVVVVVVPLCVVVVVVVCVVCCVPPVPDDPVVSVVVVVVVVVVSVCVVVVVVPPPPCPPDPDPPPDPD/DAKEWEAEQLAAPDCVVVHPVVNVLSLVLVLQSLVVCVVVVGLEYEYQENNHQALDHDPVRLVSVLVSLVVCVVSPHEYEYAYEPHRDDPPDGSQNVSVVVVRYYYFALEFDDGVNQATEHEDHEDDLVCVVVDQQAHDQDPDNNHAYEYRHEAAEPPQPPPVPHSYHVVVNCVRHNDHHQEYEYEDAQDWTWDQDPNYIYIYQHYSDDPDLPPQDFHWIWMWDADSNDIDIDTDTGDGAGEDEFEDEDDAPDDLVSLLVRLVVDQQAAHEYEYEYEEADYPQDQVSSQVSSVVSHHPHYDYHYCYPPPPPCPVPDPPPDCVCVVVVVVVVVVPLCVVVVVVVLVVVCVPPVPDDPVVSVVVVVVVVVVSVVVVVVVPPPPPCPPDPDPPPPPD

Organism: NCBI:txid1457250